Protein AF-0000000079913092 (afdb_homodimer)

InterPro domains:
  IPR001128 Cytochrome P450 [PF00067] (274-374)
  IPR002397 Cytochrome P450, B-class [PR00359] (93-104)
  IPR002397 Cytochrome P450, B-class [PR00359] (156-171)
  IPR002397 Cytochrome P450, B-class [PR00359] (192-214)
  IPR002397 Cytochrome P450, B-class [PR00359] (289-316)
  IPR002397 Cytochrome P450, B-class [PR00359] (317-332)
  IPR002397 Cytochrome P450, B-class [PR00359] (338-347)
  IPR002397 Cytochrome P450, B-class [PR00359] (347-358)
  IPR036396 Cytochrome P450 superfamily [G3DSA:1.10.630.10] (7-403)
  IPR036396 Cytochrome P450 superfamily [SSF48264] (24-395)

Sequence (806 aa):
MTATVATTSLFTNADHYHTPLGPDGTPHAFFEALRDEAESTPIGWSEAYGGHWVVAGYKEAQAVIQNTKAFSNKGVTFPRYETGEFELMLAGQDDPIHKKYRKLVAKPFSPEATDLFTEQLRQTTNDLIDERIESGEGDAATWLADEIPARLTAILLGLPPEDGDTYRRWVWAITHVENPEEGAAIFGELVAHARALIAERRENPGNDIMSRVIMSKVDGESLSEDDLIGFFTILLLGGIDNTARFLSSVFWRLAWDIELRRRLIAHPEQIPGAVDELLRFYAPAMVGRLVTEEVTIGDVTMKPGQTAMLWFAVANRDRSAFDSPDNIVIEREPNRHLSLGHGIHRCLGAHLIRVEARVAIGEFLERIPEFSLDPNKECEWLMGQVAGMLHVPIVFPEGKRLAMTATVATTSLFTNADHYHTPLGPDGTPHAFFEALRDEAESTPIGWSEAYGGHWVVAGYKEAQAVIQNTKAFSNKGVTFPRYETGEFELMLAGQDDPIHKKYRKLVAKPFSPEATDLFTEQLRQTTNDLIDERIESGEGDAATWLADEIPARLTAILLGLPPEDGDTYRRWVWAITHVENPEEGAAIFGELVAHARALIAERRENPGNDIMSRVIMSKVDGESLSEDDLIGFFTILLLGGIDNTARFLSSVFWRLAWDIELRRRLIAHPEQIPGAVDELLRFYAPAMVGRLVTEEVTIGDVTMKPGQTAMLWFAVANRDRSAFDSPDNIVIEREPNRHLSLGHGIHRCLGAHLIRVEARVAIGEFLERIPEFSLDPNKECEWLMGQVAGMLHVPIVFPEGKRLA

Foldseek 3Di:
DPPPPPPDQLQQADDQQCQDADPQQHNLVVLVVNLVVCLVPQWDWYPPPNIFIERQAQVLLQVLQACCPFWFLLQFAPPDDPPPPDAQQLRRHGPPRNVQVCVQQQVCQDLVNLLVCLVVLLVQLQVLCQVCLQVQKDWCLVSPLQLSLLLVLCVLLVHHSVVSVLLVVLLCLVFVVPDVVVSVVSVVVLLVVQLVSLVVCVVPPDPHSLVSLQPDAGVNHHDDSVRSSSVSSNSSNQRGQQLSQLLSQVVLCCQAVLPVLVCCQVCVVLQLLLSLLSLLQCLFAKTKTAGCDWDDRDHDTDHGGHMYIYPQNNNSQNCVVDPNSNDRDSPDPPRPGCSQHDDSSGHSNVSNSSSSNSSNSNSCCNFFVHKHFDPVDDWHWGGGSGTHTNTGMMGGDRGHRPD/DPPPPVPDQLQQADDQQCQDADPQQHNLVVLVVNLVVCLVPQWDWYPPPNIFIEGQAQVLLQVLQACCPFWFLLQFAPPDDPPPPDAQQLRRHGPPRNVLVCVQQQVCQDLVNLVVCLVVLLVQLQVLCQVCLQVQKDWCLVSPLQLSLLLVLCVLLVHHSVVSVLLVVLLCLVFPVPDVVVSVVSVVVLLVVQLVSLVVCVVPPDPHSLVSLQPDAGVNHHDDSVRSSSVSSNSSNQRGQQLSQLLSQVVLCCQAVLPVLVCCQVCVVLQLLLSLLSCLQCLFAKTKTAGCDWDDRDHDTDHGGHIYIYPQNNNSQNCVVDPNSNDRDSPDPPRPGCSQHDDSSRHSNVSNSSSSNSSNSNSCCNFFVHKHFDPVDDWHWGGGSGTHTNTGMMGGDRGHRPD

Solvent-accessible surface area (backbone atoms only — not comparable to full-atom values): 42076 Å² total; per-residue (Å²): 131,82,74,70,74,73,78,76,62,68,38,43,67,48,31,64,63,68,53,61,59,40,98,87,47,38,44,59,62,49,37,53,53,46,32,60,50,18,74,81,44,31,62,34,56,15,57,49,92,85,42,31,35,41,28,30,21,43,69,58,36,50,52,50,56,63,37,55,81,38,32,30,24,69,23,27,56,73,80,68,66,88,62,70,88,72,62,51,50,62,65,23,38,46,80,67,63,22,55,56,54,47,65,70,60,43,65,69,38,32,65,73,50,37,58,67,44,49,64,60,49,44,51,52,46,50,55,49,46,46,73,32,34,65,72,20,46,50,36,46,12,64,63,40,21,44,41,54,29,28,24,50,44,22,45,44,57,63,42,70,43,86,50,30,67,58,54,51,51,43,38,44,35,70,73,55,66,80,44,67,69,60,26,51,53,44,48,50,51,50,51,52,51,41,51,52,50,51,54,46,27,72,74,51,60,61,90,26,54,51,30,50,54,66,72,35,61,58,96,83,34,65,68,50,71,68,50,51,44,32,49,55,50,40,48,50,51,62,38,23,56,47,46,13,17,44,43,13,39,49,52,46,47,46,27,38,33,59,65,62,42,49,50,40,63,76,36,58,86,46,35,64,43,32,50,54,35,50,38,22,56,60,19,26,50,38,43,25,21,24,25,65,38,74,46,70,58,92,93,44,75,45,46,57,79,39,36,41,32,35,38,32,42,22,18,40,37,26,67,94,81,30,84,65,33,93,52,86,50,46,78,57,76,85,70,87,48,51,56,49,45,51,70,92,68,34,45,68,54,51,50,42,52,49,52,52,48,40,44,47,52,50,55,45,39,71,74,49,72,57,50,30,61,31,88,90,54,75,65,38,57,40,57,28,52,56,24,30,29,62,33,32,40,30,36,33,72,62,48,78,63,92,124,132,81,75,70,75,76,79,76,61,66,37,45,66,48,32,63,62,65,53,62,58,40,97,85,48,39,45,59,61,51,36,53,53,47,31,60,51,19,73,82,42,30,62,33,56,14,56,49,91,86,41,32,34,40,29,30,21,44,70,58,36,50,50,50,57,63,37,56,80,38,32,30,24,70,22,27,55,74,80,68,65,86,63,69,88,70,63,51,49,61,65,23,37,48,80,67,62,21,55,54,54,47,65,70,60,43,66,71,39,32,65,74,51,35,57,68,44,50,64,60,49,44,50,53,46,50,54,49,46,46,72,32,34,65,74,20,48,49,36,46,11,64,63,42,20,45,42,54,29,28,22,50,42,21,47,45,56,64,43,70,42,86,48,30,68,59,55,50,51,43,38,43,33,70,74,56,65,82,44,67,68,60,23,51,54,43,46,50,52,49,51,51,50,41,51,52,50,50,54,47,27,72,76,54,61,63,91,24,54,49,30,52,53,66,72,36,64,57,97,84,35,64,68,49,72,67,51,49,44,31,47,56,48,41,46,50,51,63,37,23,55,48,46,12,17,44,44,11,40,49,52,46,47,47,27,38,33,59,65,62,40,50,48,40,63,77,34,59,86,47,35,64,44,32,50,54,35,49,39,22,58,60,18,28,52,38,42,24,21,24,24,65,36,75,46,71,57,92,93,45,74,46,46,56,78,39,37,43,34,36,37,32,42,21,18,39,36,25,67,92,80,28,83,65,33,93,52,86,49,46,79,58,74,84,71,87,47,52,53,49,44,50,71,91,67,34,43,70,55,51,47,40,52,49,50,53,48,39,44,46,52,51,54,45,39,71,74,49,70,58,49,30,62,30,88,88,54,73,65,38,58,40,57,29,52,56,24,31,30,61,35,31,39,30,35,33,72,61,47,77,60,91,120

Organism: NCBI:txid1990687

Nearest PDB structures (foldseek):
  4lht-assembly1_A  TM=9.875E-01  e=4.360E-58  Citrobacter braakii
  1t2b-assembly2_B  TM=9.884E-01  e=9.922E-58  Citrobacter braakii
  4fb2-assembly3_C  TM=9.715E-01  e=4.895E-57  Citrobacter braakii
  4fb2-assembly2_B  TM=9.685E-01  e=1.114E-56  Citrobacter braakii
  3be0-assembly1_A  TM=9.845E-01  e=1.932E-55  Citrobacter braakii

Structure (mmCIF, N/CA/C/O backbone):
data_AF-0000000079913092-model_v1
#
loop_
_entity.id
_entity.type
_entity.pdbx_description
1 polymer 'Cytochrome P450'
#
loop_
_atom_site.group_PDB
_atom_site.id
_atom_site.type_symbol
_atom_site.label_atom_id
_atom_site.label_alt_id
_atom_site.label_comp_id
_atom_site.label_asym_id
_atom_site.label_entity_id
_atom_site.label_seq_id
_atom_site.pdbx_PDB_ins_code
_atom_site.Cartn_x
_atom_site.Cartn_y
_atom_site.Cartn_z
_atom_site.occupancy
_atom_site.B_iso_or_equiv
_atom_site.auth_seq_id
_atom_site.auth_comp_id
_atom_site.auth_asym_id
_atom_site.auth_atom_id
_atom_site.pdbx_PDB_model_num
ATOM 1 N N . MET A 1 1 ? -44.438 -5.762 -2.363 1 29.39 1 MET A N 1
ATOM 2 C CA . MET A 1 1 ? -43.969 -4.383 -2.279 1 29.39 1 MET A CA 1
ATOM 3 C C . MET A 1 1 ? -42.656 -4.293 -1.486 1 29.39 1 MET A C 1
ATOM 5 O O . MET A 1 1 ? -42.656 -4.508 -0.273 1 29.39 1 MET A O 1
ATOM 9 N N . THR A 1 2 ? -41.531 -4.867 -1.942 1 32.5 2 THR A N 1
ATOM 10 C CA . THR A 1 2 ? -40.25 -5.086 -1.233 1 32.5 2 THR A CA 1
ATOM 11 C C . THR A 1 2 ? -39.688 -3.766 -0.708 1 32.5 2 THR A C 1
ATOM 13 O O . THR A 1 2 ? -39.531 -2.809 -1.467 1 32.5 2 THR A O 1
ATOM 16 N N . ALA A 1 3 ? -40.062 -3.393 0.501 1 33.31 3 ALA A N 1
ATOM 17 C CA . ALA A 1 3 ? -39.688 -2.162 1.2 1 33.31 3 ALA A CA 1
ATOM 18 C C . ALA A 1 3 ? -38.25 -1.775 0.916 1 33.31 3 ALA A C 1
ATOM 20 O O . ALA A 1 3 ? -37.312 -2.521 1.247 1 33.31 3 ALA A O 1
ATOM 21 N N . THR A 1 4 ? -37.938 -1.182 -0.149 1 38.78 4 THR A N 1
ATOM 22 C CA . THR A 1 4 ? -36.594 -0.673 -0.4 1 38.78 4 THR A CA 1
ATOM 23 C C . THR A 1 4 ? -36.062 0.078 0.818 1 38.78 4 THR A C 1
ATOM 25 O O . THR A 1 4 ? -36.594 1.113 1.201 1 38.78 4 THR A O 1
ATOM 28 N N . VAL A 1 5 ? -35.781 -0.587 1.896 1 38.44 5 VAL A N 1
ATOM 29 C CA . VAL A 1 5 ? -35.094 0.125 2.979 1 38.44 5 VAL A CA 1
ATOM 30 C C . VAL A 1 5 ? -34.219 1.22 2.4 1 38.44 5 VAL A C 1
ATOM 32 O O . VAL A 1 5 ? -33.25 0.932 1.68 1 38.44 5 VAL A O 1
ATOM 35 N N . ALA A 1 6 ? -34.656 2.283 2.07 1 44.94 6 ALA A N 1
ATOM 36 C CA . ALA A 1 6 ? -34 3.496 1.589 1 44.94 6 ALA A CA 1
ATOM 37 C C . ALA A 1 6 ? -32.719 3.775 2.371 1 44.94 6 ALA A C 1
ATOM 39 O O . ALA A 1 6 ? -32.781 4.051 3.572 1 44.94 6 ALA A O 1
ATOM 40 N N . THR A 1 7 ? -31.531 3.078 2.203 1 62.34 7 THR A N 1
ATOM 41 C CA . THR A 1 7 ? -30.266 3.258 2.904 1 62.34 7 THR A CA 1
ATOM 42 C C . THR A 1 7 ? -29.953 4.742 3.098 1 62.34 7 THR A C 1
ATOM 44 O O . THR A 1 7 ? -29.984 5.516 2.141 1 62.34 7 THR A O 1
ATOM 47 N N . THR A 1 8 ? -30.062 5.355 4.309 1 80.25 8 THR A N 1
ATOM 48 C CA . THR A 1 8 ? -29.781 6.719 4.75 1 80.25 8 THR A CA 1
ATOM 49 C C . THR A 1 8 ? -28.406 7.176 4.273 1 80.25 8 THR A C 1
ATOM 51 O O . THR A 1 8 ? -27.438 6.418 4.352 1 80.25 8 THR A O 1
ATOM 54 N N . SER A 1 9 ? -28.406 8.312 3.486 1 93.5 9 SER A N 1
ATOM 55 C CA . SER A 1 9 ? -27.188 8.93 2.977 1 93.5 9 SER A CA 1
ATOM 56 C C . SER A 1 9 ? -26.141 9.086 4.074 1 93.5 9 SER A C 1
ATOM 58 O O . SER A 1 9 ? -26.484 9.406 5.219 1 93.5 9 SER A O 1
ATOM 60 N N . LEU A 1 10 ? -24.922 8.727 3.85 1 96.19 10 LEU A N 1
ATOM 61 C CA . LEU A 1 10 ? -23.812 8.914 4.785 1 96.19 10 LEU A CA 1
ATOM 62 C C . LEU A 1 10 ? -23.656 10.383 5.152 1 96.19 10 LEU A C 1
ATOM 64 O O . LEU A 1 10 ? -23.094 10.711 6.203 1 96.19 10 LEU A O 1
ATOM 68 N N . PHE A 1 11 ? -24.188 11.289 4.305 1 97.56 11 PHE A N 1
ATOM 69 C CA . PHE A 1 11 ? -24.078 12.727 4.555 1 97.56 11 PHE A CA 1
ATOM 70 C C . PHE A 1 11 ? -24.906 13.125 5.77 1 97.56 11 PHE A C 1
ATOM 72 O O . PHE A 1 11 ? -24.5 14 6.539 1 97.56 11 PHE A O 1
ATOM 79 N N . THR A 1 12 ? -25.984 12.508 5.93 1 96.5 12 THR A N 1
ATOM 80 C CA . THR A 1 12 ? -26.938 12.914 6.949 1 96.5 12 THR A CA 1
ATOM 81 C C . THR A 1 12 ? -26.281 12.922 8.328 1 96.5 12 THR A C 1
ATOM 83 O O . THR A 1 12 ? -26.578 13.789 9.156 1 96.5 12 THR A O 1
ATOM 86 N N . ASN A 1 13 ? -25.391 12.008 8.5 1 92.88 13 ASN A N 1
ATOM 87 C CA . ASN A 1 13 ? -24.766 11.914 9.82 1 92.88 13 ASN A CA 1
ATOM 88 C C . ASN A 1 13 ? -23.266 12.203 9.758 1 92.88 13 ASN A C 1
ATOM 90 O O . ASN A 1 13 ? -22.531 11.859 10.68 1 92.88 13 ASN A O 1
ATOM 94 N N . ALA A 1 14 ? -22.875 12.805 8.695 1 97 14 ALA A N 1
ATOM 95 C CA . ALA A 1 14 ? -21.453 13.133 8.578 1 97 14 ALA A CA 1
ATOM 96 C C . ALA A 1 14 ? -21.047 14.164 9.633 1 97 14 ALA A C 1
ATOM 98 O O . ALA A 1 14 ? -21.609 15.258 9.688 1 97 14 ALA A O 1
ATOM 99 N N . ASP A 1 15 ? -20.172 13.82 10.539 1 96.38 15 ASP A N 1
ATOM 100 C CA . ASP A 1 15 ? -19.656 14.602 11.664 1 96.38 15 ASP A CA 1
ATOM 101 C C . ASP A 1 15 ? -18.141 14.547 11.734 1 96.38 15 ASP A C 1
ATOM 103 O O . ASP A 1 15 ? -17.562 13.5 12.055 1 96.38 15 ASP A O 1
ATOM 107 N N . HIS A 1 16 ? -17.453 15.648 11.484 1 94.44 16 HIS A N 1
ATOM 108 C CA . HIS A 1 16 ? -16 15.648 11.398 1 94.44 16 HIS A CA 1
ATOM 109 C C . HIS A 1 16 ? -15.375 15.43 12.766 1 94.44 16 HIS A C 1
ATOM 111 O O . HIS A 1 16 ? -14.203 15.055 12.867 1 94.44 16 HIS A O 1
ATOM 117 N N . TYR A 1 17 ? -16.047 15.609 13.867 1 92.75 17 TYR A N 1
ATOM 118 C CA . TYR A 1 17 ? -15.523 15.336 15.195 1 92.75 17 TYR A CA 1
ATOM 119 C C . TYR A 1 17 ? -15.75 13.875 15.586 1 92.75 17 TYR A C 1
ATOM 121 O O . TYR A 1 17 ? -15.039 13.336 16.438 1 92.75 17 TYR A O 1
ATOM 129 N N . HIS A 1 18 ? -16.766 13.297 14.992 1 94.38 18 HIS A N 1
ATOM 130 C CA . HIS A 1 18 ? -17.125 11.93 15.359 1 94.38 18 HIS A CA 1
ATOM 131 C C . HIS A 1 18 ? -17.312 11.062 14.125 1 94.38 18 HIS A C 1
ATOM 133 O O . HIS A 1 18 ? -18.328 10.359 14 1 94.38 18 HIS A O 1
ATOM 139 N N . THR A 1 19 ? -16.391 11.211 13.195 1 96.19 19 THR A N 1
ATOM 140 C CA . THR A 1 19 ? -16.406 10.32 12.039 1 96.19 19 THR A CA 1
ATOM 141 C C . THR A 1 19 ? -16.219 8.867 12.469 1 96.19 19 THR A C 1
ATOM 143 O O . THR A 1 19 ? -15.32 8.562 13.266 1 96.19 19 THR A O 1
ATOM 146 N N . PRO A 1 20 ? -17.031 7.977 12.008 1 95.69 20 PRO A N 1
ATOM 147 C CA . PRO A 1 20 ? -16.875 6.57 12.391 1 95.69 20 PRO A CA 1
ATOM 148 C C . PRO A 1 20 ? -15.508 6.008 12.016 1 95.69 20 PRO A C 1
ATOM 150 O O . PRO A 1 20 ? -15.031 6.234 10.906 1 95.69 20 PRO A O 1
ATOM 153 N N . LEU A 1 21 ? -14.906 5.383 12.961 1 95.38 21 LEU A N 1
ATOM 154 C CA . LEU A 1 21 ? -13.664 4.672 12.703 1 95.38 21 LEU A CA 1
ATOM 155 C C . LEU A 1 21 ? -13.93 3.219 12.336 1 95.38 21 LEU A C 1
ATOM 157 O O . LEU A 1 21 ? -14.828 2.586 12.898 1 95.38 21 LEU A O 1
ATOM 161 N N . GLY A 1 22 ? -13.172 2.74 11.391 1 91.75 22 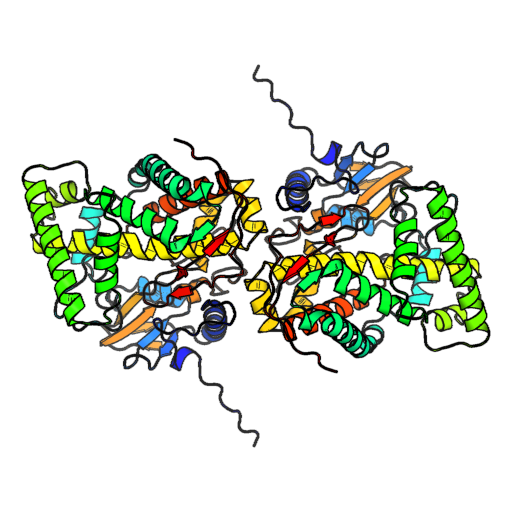GLY A N 1
ATOM 162 C CA . GLY A 1 22 ? -13.297 1.347 10.992 1 91.75 22 GLY A CA 1
ATOM 163 C C . GLY A 1 22 ? -12.555 0.396 11.914 1 91.75 22 GLY A C 1
ATOM 164 O O . GLY A 1 22 ? -11.984 0.819 12.922 1 91.75 22 GLY A O 1
ATOM 165 N N . PRO A 1 23 ? -12.586 -0.893 11.562 1 85.06 23 PRO A N 1
ATOM 166 C CA . PRO A 1 23 ? -11.906 -1.898 12.383 1 85.06 23 PRO A CA 1
ATOM 167 C C . PRO A 1 23 ? -10.398 -1.68 12.453 1 85.06 23 PRO A C 1
ATOM 169 O O . PRO A 1 23 ? -9.742 -2.16 13.383 1 85.06 23 PRO A O 1
ATOM 172 N N . ASP A 1 24 ? -9.891 -0.95 11.484 1 86.88 24 ASP A N 1
ATOM 173 C CA . ASP A 1 24 ? -8.461 -0.67 11.469 1 86.88 24 ASP A CA 1
ATOM 174 C C . ASP A 1 24 ? -8.125 0.53 12.359 1 86.88 24 ASP A C 1
ATOM 176 O O . ASP A 1 24 ? -6.973 0.955 12.43 1 86.88 24 ASP A O 1
ATOM 180 N N . GLY A 1 25 ? -9.18 1.109 12.938 1 92.19 25 GLY A N 1
ATOM 181 C CA . GLY A 1 25 ? -8.984 2.219 13.859 1 92.19 25 GLY A CA 1
ATOM 182 C C . GLY A 1 25 ? -8.875 3.561 13.156 1 92.19 25 GLY A C 1
ATOM 183 O O . GLY A 1 25 ? -8.555 4.57 13.789 1 92.19 25 GLY A O 1
ATOM 184 N N . THR A 1 26 ? -9.133 3.607 11.867 1 95.81 26 THR A N 1
ATOM 185 C CA . THR A 1 26 ? -9.039 4.848 11.109 1 95.81 26 THR A CA 1
ATOM 186 C C . THR A 1 26 ? -10.383 5.195 10.469 1 95.81 26 THR A C 1
ATOM 188 O O . THR A 1 26 ? -11.297 4.367 10.438 1 95.81 26 THR A O 1
ATOM 191 N N . PRO A 1 27 ? -10.555 6.383 10.008 1 96.69 27 PRO A N 1
ATOM 192 C CA . PRO A 1 27 ? -11.805 6.793 9.375 1 96.69 27 PRO A CA 1
ATOM 193 C C . PRO A 1 27 ? -11.852 6.473 7.883 1 96.69 27 PRO A C 1
ATOM 195 O O . PRO A 1 27 ? -12.797 6.859 7.191 1 96.69 27 PRO A O 1
ATOM 198 N N . HIS A 1 28 ? -10.898 5.809 7.359 1 95.69 28 HIS A N 1
ATOM 199 C CA . HIS A 1 28 ? -10.68 5.719 5.918 1 95.69 28 HIS A CA 1
ATOM 200 C C . HIS A 1 28 ? -11.82 4.965 5.238 1 95.69 28 HIS A C 1
ATOM 202 O O . HIS A 1 28 ? -12.211 5.297 4.117 1 95.69 28 HIS A O 1
ATOM 208 N N . ALA A 1 29 ? -12.375 3.934 5.926 1 94.75 29 ALA A N 1
ATOM 209 C CA . ALA A 1 29 ? -13.523 3.236 5.355 1 94.75 29 ALA A CA 1
ATOM 210 C C . ALA A 1 29 ? -14.688 4.195 5.137 1 94.75 29 ALA A C 1
ATOM 212 O O . ALA A 1 29 ? -15.375 4.125 4.109 1 94.75 29 ALA A O 1
ATOM 213 N N . PHE A 1 30 ? -14.969 5.012 6.102 1 96.56 30 PHE A N 1
ATOM 214 C CA . PHE A 1 30 ? -16.031 6.004 5.988 1 96.56 30 PHE A CA 1
ATOM 215 C C . PHE A 1 30 ? -15.734 6.988 4.863 1 96.56 30 PHE A C 1
ATOM 217 O O . PHE A 1 30 ? -16.609 7.32 4.07 1 96.56 30 PHE A O 1
ATOM 224 N N . PHE A 1 31 ? -14.477 7.484 4.781 1 97.31 31 PHE A N 1
ATOM 225 C CA . PHE A 1 31 ? -14.086 8.43 3.74 1 97.31 31 PHE A CA 1
ATOM 226 C C . PHE A 1 31 ? -14.289 7.82 2.357 1 97.31 31 PHE A C 1
ATOM 228 O O . PHE A 1 31 ? -14.773 8.484 1.443 1 97.31 31 PHE A O 1
ATOM 235 N N . GLU A 1 32 ? -13.867 6.598 2.197 1 95.62 32 GLU A N 1
ATOM 236 C CA . GLU A 1 32 ? -14.031 5.906 0.92 1 95.62 32 GLU A CA 1
ATOM 237 C C . GLU A 1 32 ? -15.508 5.773 0.55 1 95.62 32 GLU A C 1
ATOM 239 O O . GLU A 1 32 ? -15.891 6.035 -0.591 1 95.62 32 GLU A O 1
ATOM 244 N N . ALA A 1 33 ? -16.328 5.375 1.503 1 95.5 33 ALA A N 1
ATOM 245 C CA . ALA A 1 33 ? -17.766 5.223 1.263 1 95.5 33 ALA A CA 1
ATOM 246 C C . ALA A 1 33 ? -18.406 6.566 0.923 1 95.5 33 ALA A C 1
ATOM 248 O O . ALA A 1 33 ? -19.25 6.645 0.031 1 95.5 33 ALA A O 1
ATOM 249 N N . LEU A 1 34 ? -18.047 7.551 1.692 1 97.5 34 LEU A N 1
ATOM 250 C CA . LEU A 1 34 ? -18.578 8.883 1.435 1 97.5 34 LEU A CA 1
ATOM 251 C C . LEU A 1 34 ? -18.156 9.383 0.058 1 97.5 34 LEU A C 1
ATOM 253 O O . LEU A 1 34 ? -18.953 10.023 -0.644 1 97.5 34 LEU A O 1
ATOM 257 N N . ARG A 1 35 ? -16.906 9.172 -0.333 1 97.31 35 ARG A N 1
ATOM 258 C CA . ARG A 1 35 ? -16.422 9.508 -1.67 1 97.31 35 ARG A CA 1
ATOM 259 C C . ARG A 1 35 ? -17.266 8.82 -2.74 1 97.31 35 ARG A C 1
ATOM 261 O O . ARG A 1 35 ? -17.625 9.43 -3.75 1 97.31 35 ARG A O 1
ATOM 268 N N . ASP A 1 36 ? -17.609 7.555 -2.525 1 96.12 36 ASP A N 1
ATOM 269 C CA . ASP A 1 36 ? -18.453 6.844 -3.475 1 96.12 36 ASP A CA 1
ATOM 270 C C . ASP A 1 36 ? -19.812 7.543 -3.637 1 96.12 36 ASP A C 1
ATOM 272 O O . ASP A 1 36 ? -20.281 7.727 -4.758 1 96.12 36 ASP A O 1
ATOM 276 N N . GLU A 1 37 ? -20.375 7.941 -2.533 1 97.06 37 GLU A N 1
ATOM 277 C CA . GLU A 1 37 ? -21.641 8.656 -2.59 1 97.06 37 GLU A CA 1
ATOM 278 C C . GLU A 1 37 ? -21.484 10.023 -3.24 1 97.06 37 GLU A C 1
ATOM 280 O O . GLU A 1 37 ? -22.359 10.484 -3.971 1 97.06 37 GLU A O 1
ATOM 285 N N . ALA A 1 38 ? -20.391 10.641 -3.016 1 97.62 38 ALA A N 1
ATOM 286 C CA . ALA A 1 38 ? -20.109 11.992 -3.494 1 97.62 38 ALA A CA 1
ATOM 287 C C . ALA A 1 38 ? -19.969 12.016 -5.012 1 97.62 38 ALA A C 1
ATOM 289 O O . ALA A 1 38 ? -20.047 13.086 -5.629 1 97.62 38 ALA A O 1
ATOM 290 N N . GLU A 1 39 ? -19.734 10.891 -5.617 1 95.81 39 GLU A N 1
ATOM 291 C CA . GLU A 1 39 ? -19.641 10.828 -7.07 1 95.81 39 GLU A CA 1
ATOM 292 C C . GLU A 1 39 ? -20.953 11.258 -7.727 1 95.81 39 GLU A C 1
ATOM 294 O O . GLU A 1 39 ? -20.953 11.883 -8.789 1 95.81 39 GLU A O 1
ATOM 299 N N . SER A 1 40 ? -22.047 10.898 -7.051 1 96.12 40 SER A N 1
ATOM 300 C CA . SER A 1 40 ? -23.344 11.32 -7.551 1 96.12 40 SER A CA 1
ATOM 301 C C . SER A 1 40 ? -23.844 12.562 -6.82 1 96.12 40 SER A C 1
ATOM 303 O O . SER A 1 40 ? -24.578 13.367 -7.391 1 96.12 40 SER A O 1
ATOM 305 N N . THR A 1 41 ? -23.469 12.719 -5.562 1 97 41 THR A N 1
ATOM 306 C CA . THR A 1 41 ? -23.859 13.836 -4.707 1 97 41 THR A CA 1
ATOM 307 C C . THR A 1 41 ? -22.641 14.492 -4.074 1 97 41 THR A C 1
ATOM 309 O O . THR A 1 41 ? -22.328 14.242 -2.908 1 97 41 THR A O 1
ATOM 312 N N . PRO A 1 42 ? -22.031 15.352 -4.785 1 98.25 42 PRO A N 1
ATOM 313 C CA . PRO A 1 42 ? -20.75 15.898 -4.328 1 98.25 42 PRO A CA 1
ATOM 314 C C . PRO A 1 42 ? -20.891 16.781 -3.086 1 98.25 42 PRO A C 1
ATOM 316 O O . PRO A 1 42 ? -19.906 17.031 -2.387 1 98.25 42 PRO A O 1
ATOM 319 N N . ILE A 1 43 ? -22.109 17.312 -2.863 1 98.69 43 ILE A N 1
ATOM 320 C CA . ILE A 1 43 ? -22.438 18.094 -1.677 1 98.69 43 ILE A CA 1
ATOM 321 C C . ILE A 1 43 ? -23.688 17.531 -1.009 1 98.69 43 ILE A C 1
ATOM 323 O O . ILE A 1 43 ? -24.703 17.312 -1.665 1 98.69 43 ILE A O 1
ATOM 327 N N . GLY A 1 44 ? -23.531 17.25 0.275 1 98.44 44 GLY A N 1
ATOM 328 C CA . GLY A 1 44 ? -24.672 16.75 1.03 1 98.44 44 GLY A CA 1
ATOM 329 C C . GLY A 1 44 ? -24.891 17.5 2.328 1 98.44 44 GLY A C 1
ATOM 330 O O . GLY A 1 44 ? -24.047 18.297 2.746 1 98.44 44 GLY A O 1
ATOM 331 N N . TRP A 1 45 ? -26.078 17.312 2.906 1 98.12 45 TRP A N 1
ATOM 332 C CA . TRP A 1 45 ? -26.453 18 4.145 1 98.12 45 TRP A CA 1
ATOM 333 C C . TRP A 1 45 ? -26.266 17.078 5.344 1 98.12 45 TRP A C 1
ATOM 335 O O . TRP A 1 45 ? -26.703 15.922 5.324 1 98.12 45 TRP A O 1
ATOM 345 N N . SER A 1 46 ? -25.578 17.562 6.297 1 98 46 SER A N 1
ATOM 346 C CA . SER A 1 46 ? -25.469 16.859 7.578 1 98 46 SER A CA 1
ATOM 347 C C . SER A 1 46 ? -26.375 17.516 8.625 1 98 46 SER A C 1
ATOM 349 O O . SER A 1 46 ? -26.469 18.75 8.695 1 98 46 SER A O 1
ATOM 351 N N . GLU A 1 47 ? -26.906 16.703 9.461 1 96.94 47 GLU A N 1
ATOM 352 C CA . GLU A 1 47 ? -27.766 17.203 10.539 1 96.94 47 GLU A CA 1
ATOM 353 C C . GLU A 1 47 ? -26.953 17.516 11.797 1 96.94 47 GLU A C 1
ATOM 355 O O . GLU A 1 47 ? -27.453 18.125 12.734 1 96.94 47 GLU A O 1
ATOM 360 N N . ALA A 1 48 ? -25.734 17.125 11.758 1 95.06 48 ALA A N 1
ATOM 361 C CA . ALA A 1 48 ? -24.891 17.359 12.93 1 95.06 48 ALA A CA 1
ATOM 362 C C . ALA A 1 48 ? -24.766 18.844 13.227 1 95.06 48 ALA A C 1
ATOM 364 O O . ALA A 1 48 ? -24.688 19.672 12.312 1 95.06 48 ALA A O 1
ATOM 365 N N . TYR A 1 49 ? -24.797 19.234 14.531 1 93.19 49 TYR A N 1
ATOM 366 C CA . TYR A 1 49 ? -24.547 20.562 15.055 1 93.19 49 TYR A CA 1
ATOM 367 C C . TYR A 1 49 ? -25.531 21.578 14.484 1 93.19 49 TYR A C 1
ATOM 369 O O . TYR A 1 49 ? -25.156 22.703 14.133 1 93.19 49 TYR A O 1
ATOM 377 N N . GLY A 1 50 ? -26.734 21.188 14.266 1 93.56 50 GLY A N 1
ATOM 378 C CA . GLY A 1 50 ? -27.797 22.062 13.805 1 93.56 50 GLY A CA 1
ATOM 379 C C . GLY A 1 50 ? -27.891 22.141 12.297 1 93.56 50 GLY A C 1
ATOM 380 O O . GLY A 1 50 ? -28.75 22.844 11.758 1 93.56 50 GLY A O 1
ATOM 381 N N . GLY A 1 51 ? -26.953 21.453 11.633 1 96.5 51 GLY A N 1
ATOM 382 C CA . GLY A 1 51 ? -27.031 21.359 10.188 1 96.5 51 GLY A CA 1
ATOM 383 C C . GLY A 1 51 ? -25.906 22.109 9.477 1 96.5 51 GLY A C 1
ATOM 384 O O . GLY A 1 51 ? -25.562 23.219 9.867 1 96.5 51 GLY A O 1
ATOM 385 N N . HIS A 1 52 ? -25.344 21.531 8.469 1 97.44 52 HIS A N 1
ATOM 386 C CA . HIS A 1 52 ? -24.328 22.156 7.625 1 97.44 52 HIS A CA 1
ATOM 387 C C . HIS A 1 52 ? -24.125 21.359 6.34 1 97.44 52 HIS A C 1
ATOM 389 O O . HIS A 1 52 ? -24.547 20.203 6.246 1 97.44 52 HIS A O 1
ATOM 395 N N . TRP A 1 53 ? -23.562 21.969 5.375 1 98.56 53 TRP A N 1
ATOM 396 C CA . TRP A 1 53 ? -23.234 21.297 4.121 1 98.56 53 TRP A CA 1
ATOM 397 C C . TRP A 1 53 ? -21.891 20.594 4.23 1 98.56 53 TRP A C 1
ATOM 399 O O . TRP A 1 53 ? -20.922 21.141 4.766 1 98.56 53 TRP A O 1
ATOM 409 N N . VAL A 1 54 ? -21.844 19.391 3.795 1 98.62 54 VAL A N 1
ATOM 410 C CA . VAL A 1 54 ? -20.609 18.625 3.627 1 98.62 54 VAL A CA 1
ATOM 411 C C . VAL A 1 54 ? -20.188 18.656 2.162 1 98.62 54 VAL A C 1
ATOM 413 O O . VAL A 1 54 ? -20.859 18.094 1.3 1 98.62 54 VAL A O 1
ATOM 416 N N . VAL A 1 55 ? -19.109 19.344 1.881 1 98.75 55 VAL A N 1
ATOM 417 C CA . VAL A 1 55 ? -18.578 19.422 0.527 1 98.75 55 VAL A CA 1
ATOM 418 C C . VAL A 1 55 ? -17.516 18.328 0.331 1 98.75 55 VAL A C 1
ATOM 420 O O . VAL A 1 55 ? -16.391 18.469 0.809 1 98.75 55 VAL A O 1
ATOM 423 N N . ALA A 1 56 ? -17.844 17.359 -0.448 1 98.5 56 ALA A N 1
ATOM 424 C CA . ALA A 1 56 ? -17.016 16.156 -0.567 1 98.5 56 ALA A CA 1
ATOM 425 C C . ALA A 1 56 ? -16.391 16.062 -1.957 1 98.5 56 ALA A C 1
ATOM 427 O O . ALA A 1 56 ? -15.375 15.391 -2.146 1 98.5 56 ALA A O 1
ATOM 428 N N . GLY A 1 57 ? -17 16.734 -2.906 1 98.56 57 GLY A N 1
ATOM 429 C CA . GLY A 1 57 ? -16.469 16.719 -4.258 1 98.56 57 GLY A CA 1
ATOM 430 C C . GLY A 1 57 ? -15.266 17.641 -4.426 1 98.56 57 GLY A C 1
ATOM 431 O O . GLY A 1 57 ? -15.211 18.719 -3.836 1 98.56 57 GLY A O 1
ATOM 432 N N . TYR A 1 58 ? -14.312 17.219 -5.25 1 98.62 58 TYR A N 1
ATOM 433 C CA . TYR A 1 58 ? -13.086 17.969 -5.477 1 98.62 58 TYR A CA 1
ATOM 434 C C . TYR A 1 58 ? -13.383 19.312 -6.145 1 98.62 58 TYR A C 1
ATOM 436 O O . TYR A 1 58 ? -12.977 20.359 -5.648 1 98.62 58 TYR A O 1
ATOM 444 N N . LYS A 1 59 ? -14.102 19.328 -7.238 1 98.38 59 LYS A N 1
ATOM 445 C CA . LYS A 1 59 ? -14.414 20.547 -7.98 1 98.38 59 LYS A CA 1
ATOM 446 C C . LYS A 1 59 ? -15.273 21.484 -7.141 1 98.38 59 LYS A C 1
ATOM 448 O O . LYS A 1 59 ? -15.102 22.703 -7.199 1 98.38 59 LYS A O 1
ATOM 453 N N . GLU A 1 60 ? -16.172 20.906 -6.426 1 98.62 60 GLU A N 1
ATOM 454 C CA . GLU A 1 60 ? -17.047 21.703 -5.574 1 98.62 60 GLU A CA 1
ATOM 455 C C . GLU A 1 60 ? -16.281 22.344 -4.422 1 98.62 60 GLU A C 1
ATOM 457 O O . GLU A 1 60 ? -16.516 23.5 -4.066 1 98.62 60 GLU A O 1
ATOM 462 N N . ALA A 1 61 ? -15.391 21.562 -3.832 1 98.56 61 ALA A N 1
ATOM 463 C CA . ALA A 1 61 ? -14.539 22.125 -2.791 1 98.56 61 ALA A CA 1
ATOM 464 C C . ALA A 1 61 ? -13.711 23.297 -3.332 1 98.56 61 ALA A C 1
ATOM 466 O O . ALA A 1 61 ? -13.602 24.344 -2.688 1 98.56 61 ALA A O 1
ATOM 467 N N . GLN A 1 62 ? -13.172 23.141 -4.492 1 98.06 62 GLN A N 1
ATOM 468 C CA . GLN A 1 62 ? -12.398 24.203 -5.117 1 98.06 62 GLN A CA 1
ATOM 469 C C . GLN A 1 62 ? -13.266 25.438 -5.359 1 98.06 62 GLN A C 1
ATOM 471 O O . GLN A 1 62 ? -12.812 26.562 -5.145 1 98.06 62 GLN A O 1
ATOM 476 N N . ALA A 1 63 ? -14.438 25.188 -5.883 1 98.44 63 ALA A N 1
ATOM 477 C CA . ALA A 1 63 ? -15.359 26.281 -6.16 1 98.44 63 ALA A CA 1
ATOM 478 C C . ALA A 1 63 ? -15.664 27.078 -4.891 1 98.44 63 ALA A C 1
ATOM 480 O O . ALA A 1 63 ? -15.703 28.312 -4.918 1 98.44 63 ALA A O 1
ATOM 481 N N . VAL A 1 64 ? -15.891 26.344 -3.801 1 98.56 64 VAL A N 1
ATOM 482 C CA . VAL A 1 64 ? -16.172 26.984 -2.523 1 98.56 64 VAL A CA 1
ATOM 483 C C . VAL A 1 64 ? -14.961 27.812 -2.082 1 98.56 64 VAL A C 1
ATOM 485 O O . VAL A 1 64 ? -15.102 28.969 -1.683 1 98.56 64 VAL A O 1
ATOM 488 N N . ILE A 1 65 ? -13.789 27.25 -2.176 1 97.88 65 ILE A N 1
ATOM 489 C CA . ILE A 1 65 ? -12.555 27.875 -1.726 1 97.88 65 ILE A CA 1
ATOM 490 C C . ILE A 1 65 ? -12.305 29.156 -2.529 1 97.88 65 ILE A C 1
ATOM 492 O O . ILE A 1 65 ? -11.859 30.156 -1.98 1 97.88 65 ILE A O 1
ATOM 496 N N . GLN A 1 66 ? -12.641 29.141 -3.758 1 97.25 66 GLN A N 1
ATOM 497 C CA . GLN A 1 66 ? -12.305 30.219 -4.672 1 97.25 66 GLN A CA 1
ATOM 498 C C . GLN A 1 66 ? -13.32 31.359 -4.574 1 97.25 66 GLN A C 1
ATOM 500 O O . GLN A 1 66 ? -13.023 32.5 -4.934 1 97.25 66 GLN A O 1
ATOM 505 N N . ASN A 1 67 ? -14.508 31.078 -4.199 1 98.12 67 ASN A N 1
ATOM 506 C CA . ASN A 1 67 ? -15.562 32.094 -4.094 1 98.12 67 ASN A CA 1
ATOM 507 C C . ASN A 1 67 ? -15.57 32.75 -2.719 1 98.12 67 ASN A C 1
ATOM 509 O O . ASN A 1 67 ? -16.5 32.531 -1.929 1 98.12 67 ASN A O 1
ATOM 513 N N . THR A 1 68 ? -14.688 33.656 -2.502 1 97 68 THR A N 1
ATOM 514 C CA . THR A 1 68 ? -14.484 34.25 -1.184 1 97 68 THR A CA 1
ATOM 515 C C . THR A 1 68 ? -15.578 35.281 -0.877 1 97 68 THR A C 1
ATOM 517 O O . THR A 1 68 ? -15.742 35.688 0.271 1 97 68 THR A O 1
ATOM 520 N N . LYS A 1 69 ? -16.281 35.656 -1.876 1 96.94 69 LYS A N 1
ATOM 521 C CA . LYS A 1 69 ? -17.391 36.562 -1.66 1 96.94 69 LYS A CA 1
ATOM 522 C C . LYS A 1 69 ? -18.562 35.875 -0.971 1 96.94 69 LYS A C 1
ATOM 524 O O . LYS A 1 69 ? -19.109 36.375 0.008 1 96.94 69 LYS A O 1
ATOM 529 N N . ALA A 1 70 ? -18.906 34.719 -1.418 1 98.44 70 ALA A N 1
ATOM 530 C CA . ALA A 1 70 ? -20.062 34 -0.89 1 98.44 70 ALA A CA 1
ATOM 531 C C . ALA A 1 70 ? -19.672 33.125 0.301 1 98.44 70 ALA A C 1
ATOM 533 O O . ALA A 1 70 ? -20.531 32.781 1.118 1 98.44 70 ALA A O 1
ATOM 534 N N . PHE A 1 71 ? -18.438 32.75 0.368 1 98.5 71 PHE A N 1
ATOM 535 C CA . PHE A 1 71 ? -17.984 31.844 1.404 1 98.5 71 PHE A CA 1
ATOM 536 C C . PHE A 1 71 ? -16.906 32.5 2.264 1 98.5 71 PHE A C 1
ATOM 538 O O . PHE A 1 71 ? -15.734 32.562 1.872 1 98.5 71 PHE A O 1
ATOM 545 N N . SER A 1 72 ? -17.281 32.844 3.465 1 96.94 72 SER A N 1
ATOM 546 C CA . SER A 1 72 ? -16.406 33.594 4.383 1 96.94 72 SER A CA 1
ATOM 547 C C . SER A 1 72 ? -15.602 32.625 5.254 1 96.94 72 SER A C 1
ATOM 549 O O . SER A 1 72 ? -16.125 31.609 5.711 1 96.94 72 SER A O 1
ATOM 551 N N . ASN A 1 73 ? -14.406 32.969 5.574 1 95.38 73 ASN A N 1
ATOM 552 C CA . ASN A 1 73 ? -13.555 32.188 6.465 1 95.38 73 ASN A CA 1
ATOM 553 C C . ASN A 1 73 ? -13.914 32.406 7.93 1 95.38 73 ASN A C 1
ATOM 555 O O . ASN A 1 73 ? -13.383 31.734 8.812 1 95.38 73 ASN A O 1
ATOM 559 N N . LYS A 1 74 ? -14.828 33.25 8.211 1 91.25 74 LYS A N 1
ATOM 560 C CA . LYS A 1 74 ? -15.344 33.406 9.562 1 91.25 74 LYS A CA 1
ATOM 561 C C . LYS A 1 74 ? -15.898 32.062 10.078 1 91.25 74 LYS A C 1
ATOM 563 O O . LYS A 1 74 ? -15.992 31.859 11.289 1 91.25 74 LYS A O 1
ATOM 568 N N . GLY A 1 75 ? -16.203 31.234 9.125 1 89.56 75 GLY A N 1
ATOM 569 C CA . GLY A 1 75 ? -16.75 29.938 9.477 1 89.56 75 GLY A CA 1
ATOM 570 C C . GLY A 1 75 ? -15.719 28.828 9.469 1 89.56 75 GLY A C 1
ATOM 571 O O . GLY A 1 75 ? -16.062 27.656 9.336 1 89.56 75 GLY A O 1
ATOM 572 N N . VAL A 1 76 ? -14.43 29.156 9.594 1 91.44 76 VAL A N 1
ATOM 573 C CA . VAL A 1 76 ? -13.352 28.188 9.414 1 91.44 76 VAL A CA 1
ATOM 574 C C . VAL A 1 76 ? -13.445 27.109 10.477 1 91.44 76 VAL A C 1
ATOM 576 O O . VAL A 1 76 ? -13.148 25.938 10.203 1 91.44 76 VAL A O 1
ATOM 579 N N . THR A 1 77 ? -13.812 27.438 11.695 1 87.75 77 THR A N 1
ATOM 580 C CA . THR A 1 77 ? -14.062 26.469 12.75 1 87.75 77 THR A CA 1
ATOM 581 C C . THR A 1 77 ? -15.555 26.219 12.906 1 87.75 77 THR A C 1
ATOM 583 O O . THR A 1 77 ? -16.359 27.156 12.938 1 87.75 77 THR A O 1
ATOM 586 N N . PHE A 1 78 ? -15.852 25 12.914 1 87.25 78 PHE A N 1
ATOM 587 C CA . PHE A 1 78 ? -17.25 24.609 13.047 1 87.25 78 PHE A CA 1
ATOM 588 C C . PHE A 1 78 ? -17.406 23.406 13.969 1 87.25 78 PHE A C 1
ATOM 590 O O . PHE A 1 78 ? -16.656 22.438 13.844 1 87.25 78 PHE A O 1
ATOM 597 N N . PRO A 1 79 ? -18.359 23.312 14.953 1 86.56 79 PRO A N 1
ATOM 598 C CA . PRO A 1 79 ? -19.281 24.422 15.25 1 86.56 79 PRO A CA 1
ATOM 599 C C . PRO A 1 79 ? -18.578 25.625 15.852 1 86.56 79 PRO A C 1
ATOM 601 O O . PRO A 1 79 ? -17.531 25.484 16.484 1 86.56 79 PRO A O 1
ATOM 604 N N . ARG A 1 80 ? -19.094 26.719 15.461 1 70.38 80 ARG A N 1
ATOM 605 C CA . ARG A 1 80 ? -18.516 27.969 15.945 1 70.38 80 ARG A CA 1
ATOM 606 C C . ARG A 1 80 ? -18.688 28.109 17.453 1 70.38 80 ARG A C 1
ATOM 608 O O . ARG A 1 80 ? -19.734 27.766 18 1 70.38 80 ARG A O 1
ATOM 615 N N . TYR A 1 81 ? -17.484 28.078 18.062 1 57.97 81 TYR A N 1
ATOM 616 C CA . TYR A 1 81 ? -17.594 28.344 19.5 1 57.97 81 TYR A CA 1
ATOM 617 C C . TYR A 1 81 ? -18.125 29.75 19.766 1 57.97 81 TYR A C 1
ATOM 619 O O . TYR A 1 81 ? -17.922 30.656 18.953 1 57.97 81 TYR A O 1
ATOM 627 N N . GLU A 1 82 ? -19.078 29.781 20.578 1 50.28 82 GLU A N 1
ATOM 628 C CA . GLU A 1 82 ? -19.547 31.109 21 1 50.28 82 GLU A CA 1
ATOM 629 C C . GLU A 1 82 ? -18.391 31.938 21.578 1 50.28 82 GLU A C 1
ATOM 631 O O . GLU A 1 82 ? -18.266 32.062 22.797 1 50.28 82 GLU A O 1
ATOM 636 N N . THR A 1 83 ? -17.234 31.797 20.953 1 50.62 83 THR A N 1
ATOM 637 C CA . THR A 1 83 ? -16.125 32.5 21.547 1 50.62 83 THR A CA 1
ATOM 638 C C . THR A 1 83 ? -16.281 34.031 21.359 1 50.62 83 THR A C 1
ATOM 640 O O . THR A 1 83 ? -15.305 34.75 21.391 1 50.62 83 THR A O 1
ATOM 643 N N . GLY A 1 84 ? -17.531 34.375 21.234 1 50.47 84 GLY A N 1
ATOM 644 C CA . GLY A 1 84 ? -17.766 35.781 21.047 1 50.47 84 GLY A CA 1
ATOM 645 C C . GLY A 1 84 ? -17.234 36.312 19.719 1 50.47 84 GLY A C 1
ATOM 646 O O . GLY A 1 84 ? -17.375 35.656 18.688 1 50.47 84 GLY A O 1
ATOM 647 N N . GLU A 1 85 ? -16.641 37.562 19.719 1 51.81 85 GLU A N 1
ATOM 648 C CA . GLU A 1 85 ? -16.156 38.344 18.594 1 51.81 85 GLU A CA 1
ATOM 649 C C . GLU A 1 85 ? -14.742 37.938 18.219 1 51.81 85 GLU A C 1
ATOM 651 O O . GLU A 1 85 ? -14.133 38.562 17.328 1 51.81 85 GLU A O 1
ATOM 656 N N . PHE A 1 86 ? -14.25 36.906 18.844 1 60.59 86 PHE A N 1
ATOM 657 C CA . PHE A 1 86 ? -12.859 36.594 18.547 1 60.59 86 PHE A CA 1
ATOM 658 C C . PHE A 1 86 ? -12.734 35.906 17.188 1 60.59 86 PHE A C 1
ATOM 660 O O . PHE A 1 86 ? -13.375 34.906 16.938 1 60.59 86 PHE A O 1
ATOM 667 N N . GLU A 1 87 ? -12.141 36.625 16.281 1 74.5 87 GLU A N 1
ATOM 668 C CA . GLU A 1 87 ? -11.836 36.125 14.953 1 74.5 87 GLU A CA 1
ATOM 669 C C . GLU A 1 87 ? -10.383 35.656 14.852 1 74.5 87 GLU A C 1
ATOM 671 O O . GLU A 1 87 ? -9.461 36.438 15.172 1 74.5 87 GLU A O 1
ATOM 676 N N . LEU A 1 88 ? -10.242 34.406 14.531 1 80.56 88 LEU A N 1
ATOM 677 C CA . LEU A 1 88 ? -8.875 33.906 14.344 1 80.56 88 LEU A CA 1
ATOM 678 C C . LEU A 1 88 ? -8.156 34.719 13.273 1 80.56 88 LEU A C 1
ATOM 680 O O . LEU A 1 88 ? -8.656 34.875 12.156 1 80.56 88 LEU A O 1
ATOM 684 N N . MET A 1 89 ? -7.105 35.188 13.664 1 87.31 89 MET A N 1
ATOM 685 C CA . MET A 1 89 ? -6.324 35.969 12.703 1 87.31 89 MET A CA 1
ATOM 686 C C . MET A 1 89 ? -5.961 35.125 11.492 1 87.31 89 MET A C 1
ATOM 688 O O . MET A 1 89 ? -5.656 33.938 11.625 1 87.31 89 MET A O 1
ATOM 692 N N . LEU A 1 90 ? -6.008 35.719 10.242 1 90.81 90 LEU A N 1
ATOM 693 C CA . LEU A 1 90 ? -5.691 35.094 8.961 1 90.81 90 LEU A CA 1
ATOM 694 C C . LEU A 1 90 ? -6.676 33.969 8.656 1 90.81 90 LEU A C 1
ATOM 696 O O . LEU A 1 90 ? -7.535 34.125 7.781 1 90.81 90 LEU A O 1
ATOM 700 N N . ALA A 1 91 ? -6.805 32.969 9.516 1 90.94 91 ALA A N 1
ATOM 701 C CA . ALA A 1 91 ? -7.59 31.766 9.266 1 90.94 91 ALA A CA 1
ATOM 702 C C . ALA A 1 91 ? -9.086 32.094 9.219 1 90.94 91 ALA A C 1
ATOM 704 O O . ALA A 1 91 ? -9.836 31.484 8.461 1 90.94 91 ALA A O 1
ATOM 705 N N . GLY A 1 92 ? -9.484 33 10.031 1 91.69 92 GLY A N 1
ATOM 706 C CA . GLY A 1 92 ? -10.906 33.312 10.117 1 91.69 92 GLY A CA 1
ATOM 707 C C . GLY A 1 92 ? -11.266 34.656 9.477 1 91.69 92 GLY A C 1
ATOM 708 O O . GLY A 1 92 ? -12.383 35.156 9.648 1 91.69 92 GLY A O 1
ATOM 709 N N . GLN A 1 93 ? -10.32 35.25 8.781 1 92.56 93 GLN A N 1
ATOM 710 C CA . GLN A 1 93 ? -10.531 36.594 8.25 1 92.56 93 GLN A CA 1
ATOM 711 C C . GLN A 1 93 ? -10.711 36.562 6.734 1 92.56 93 GLN A C 1
ATOM 713 O O . GLN A 1 93 ? -10.234 35.625 6.066 1 92.56 93 GLN A O 1
ATOM 718 N N . ASP A 1 94 ? -11.406 37.562 6.23 1 95.75 94 ASP A N 1
ATOM 719 C CA . ASP A 1 94 ? -11.609 37.719 4.797 1 95.75 94 ASP A CA 1
ATOM 720 C C . ASP A 1 94 ? -10.844 38.938 4.27 1 95.75 94 ASP A C 1
ATOM 722 O O . ASP A 1 94 ? -10.297 39.719 5.047 1 95.75 94 ASP A O 1
ATOM 726 N N . ASP A 1 95 ? -10.711 38.969 2.928 1 94.44 95 ASP A N 1
ATOM 727 C CA . ASP A 1 95 ? -10.195 40.188 2.318 1 94.44 95 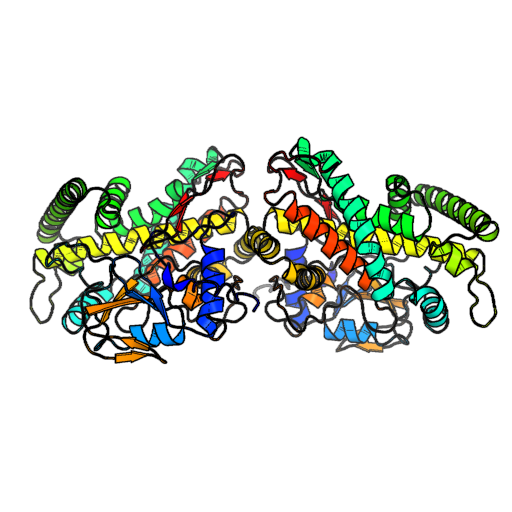ASP A CA 1
ATOM 728 C C . ASP A 1 95 ? -11.133 41.375 2.58 1 94.44 95 ASP A C 1
ATOM 730 O O . ASP A 1 95 ? -12.359 41.188 2.621 1 94.44 95 ASP A O 1
ATOM 734 N N . PRO A 1 96 ? -10.539 42.531 2.842 1 93.88 96 PRO A N 1
ATOM 735 C CA . PRO A 1 96 ? -9.141 42.938 2.615 1 93.88 96 PRO A CA 1
ATOM 736 C C . PRO A 1 96 ? -8.266 42.719 3.852 1 93.88 96 PRO A C 1
ATOM 738 O O . PRO A 1 96 ? -7.039 42.844 3.766 1 93.88 96 PRO A O 1
ATOM 741 N N . ILE A 1 97 ? -8.922 42.469 4.996 1 89 97 ILE A N 1
ATOM 742 C CA . ILE A 1 97 ? -8.164 42.312 6.234 1 89 97 ILE A CA 1
ATOM 743 C C . ILE A 1 97 ? -7.191 41.156 6.121 1 89 97 ILE A C 1
ATOM 745 O O . ILE A 1 97 ? -6.012 41.281 6.461 1 89 97 ILE A O 1
ATOM 749 N N . HIS A 1 98 ? -7.672 40.094 5.609 1 93.06 98 HIS A N 1
ATOM 750 C CA . HIS A 1 98 ? -6.84 38.906 5.426 1 93.06 98 HIS A CA 1
ATOM 751 C C . HIS A 1 98 ? -5.629 39.219 4.555 1 93.06 98 HIS A C 1
ATOM 753 O O . HIS A 1 98 ? -4.504 38.812 4.883 1 93.06 98 HIS A O 1
ATOM 759 N N . LYS A 1 99 ? -5.875 39.844 3.451 1 93 99 LYS A N 1
ATOM 760 C CA . LYS A 1 99 ? -4.809 40.156 2.506 1 93 99 LYS A CA 1
ATOM 761 C C . LYS A 1 99 ? -3.717 41 3.168 1 93 99 LYS A C 1
ATOM 763 O O . LYS A 1 99 ? -2.529 40.75 2.93 1 93 99 LYS A O 1
ATOM 768 N N . LYS A 1 100 ? -4.141 41.906 3.928 1 87.88 100 LYS A N 1
ATOM 769 C CA . LYS A 1 100 ? -3.217 42.812 4.617 1 87.88 100 LYS A CA 1
ATOM 770 C C . LYS A 1 100 ? -2.293 42.031 5.551 1 87.88 100 LYS A C 1
ATOM 772 O O . LYS A 1 100 ? -1.071 42.188 5.496 1 87.88 100 LYS A O 1
ATOM 777 N N . TYR A 1 101 ? -2.871 41.219 6.363 1 87 101 TYR A N 1
ATOM 778 C CA . TYR A 1 101 ? -2.08 40.469 7.324 1 87 101 TYR A CA 1
ATOM 779 C C . TYR A 1 101 ? -1.237 39.406 6.617 1 87 101 TYR A C 1
ATOM 781 O O . TYR A 1 101 ? -0.104 39.125 7.023 1 87 101 TYR A O 1
ATOM 789 N N . ARG A 1 102 ? -1.8 38.75 5.594 1 91.38 102 ARG A N 1
ATOM 790 C CA . ARG A 1 102 ? -1.069 37.75 4.832 1 91.38 102 ARG A CA 1
ATOM 791 C C . ARG A 1 102 ? 0.21 38.344 4.242 1 91.38 102 ARG A C 1
ATOM 793 O O . ARG A 1 102 ? 1.27 37.719 4.297 1 91.38 102 ARG A O 1
ATOM 800 N N . LYS A 1 103 ? 0.131 39.438 3.674 1 87.94 103 LYS A N 1
ATOM 801 C CA . LYS A 1 103 ? 1.285 40.125 3.08 1 87.94 103 LYS A CA 1
ATOM 802 C C . LYS A 1 103 ? 2.348 40.406 4.133 1 87.94 103 LYS A C 1
ATOM 804 O O . LYS A 1 103 ? 3.545 40.312 3.863 1 87.94 103 LYS A O 1
ATOM 809 N N . LEU A 1 104 ? 1.904 40.75 5.246 1 82.81 104 LEU A N 1
ATOM 810 C CA . LEU A 1 104 ? 2.791 41.156 6.332 1 82.81 104 LEU A CA 1
ATOM 811 C C . LEU A 1 104 ? 3.621 39.969 6.824 1 82.81 104 LEU A C 1
ATOM 813 O O . LEU A 1 104 ? 4.781 40.156 7.203 1 82.81 104 LEU A O 1
ATOM 817 N N . VAL A 1 105 ? 3.033 38.844 6.809 1 85.44 105 VAL A N 1
ATOM 818 C CA . VAL A 1 105 ? 3.682 37.75 7.535 1 85.44 105 VAL A CA 1
ATOM 819 C C . VAL A 1 105 ? 4.207 36.719 6.555 1 85.44 105 VAL A C 1
ATOM 821 O O . VAL A 1 105 ? 4.789 35.719 6.961 1 85.44 105 VAL A O 1
ATOM 824 N N . ALA A 1 106 ? 4.125 36.844 5.273 1 88 106 ALA A N 1
ATOM 825 C CA . ALA A 1 106 ? 4.348 35.781 4.277 1 88 106 ALA A CA 1
ATOM 826 C C . ALA A 1 106 ? 5.836 35.531 4.094 1 88 106 ALA A C 1
ATOM 828 O O . ALA A 1 106 ? 6.238 34.375 3.803 1 88 106 ALA A O 1
ATOM 829 N N . LYS A 1 107 ? 6.648 36.469 4.23 1 85.12 107 LYS A N 1
ATOM 830 C CA . LYS A 1 107 ? 8.047 36.375 3.822 1 85.12 107 LYS A CA 1
ATOM 831 C C . LYS A 1 107 ? 8.781 35.281 4.586 1 85.12 107 LYS A C 1
ATOM 833 O O . LYS A 1 107 ? 9.523 34.5 3.996 1 85.12 107 LYS A O 1
ATOM 838 N N . PRO A 1 108 ? 8.57 35.156 5.859 1 86 108 PRO A N 1
ATOM 839 C CA . PRO A 1 108 ? 9.273 34.125 6.613 1 86 108 PRO A CA 1
ATOM 840 C C . PRO A 1 108 ? 8.82 32.719 6.234 1 86 108 PRO A C 1
ATOM 842 O O . PRO A 1 108 ? 9.469 31.734 6.609 1 86 108 PRO A O 1
ATOM 845 N N . PHE A 1 109 ? 7.797 32.625 5.461 1 91.69 109 PHE A N 1
ATOM 846 C CA . PHE A 1 109 ? 7.258 31.312 5.121 1 91.69 109 PHE A CA 1
ATOM 847 C C . PHE A 1 109 ? 7.484 31 3.648 1 91.69 109 PHE A C 1
ATOM 849 O O . PHE A 1 109 ? 6.914 30.047 3.117 1 91.69 109 PHE A O 1
ATOM 856 N N . SER A 1 110 ? 8.359 31.812 3.027 1 92.06 110 SER A N 1
ATOM 857 C CA . SER A 1 110 ? 8.766 31.516 1.656 1 92.06 110 SER A CA 1
ATOM 858 C C . SER A 1 110 ? 9.57 30.234 1.579 1 92.06 110 SER A C 1
ATOM 860 O O . SER A 1 110 ? 10.086 29.75 2.594 1 92.06 110 SER A O 1
ATOM 862 N N . PRO A 1 111 ? 9.648 29.609 0.392 1 93.31 111 PRO A N 1
ATOM 863 C CA . PRO A 1 111 ? 10.422 28.375 0.233 1 93.31 111 PRO A CA 1
ATOM 864 C C . PRO A 1 111 ? 11.875 28.531 0.697 1 93.31 111 PRO A C 1
ATOM 866 O O . PRO A 1 111 ? 12.383 27.672 1.421 1 93.31 111 PRO A O 1
ATOM 869 N N . GLU A 1 112 ? 12.516 29.609 0.339 1 92.94 112 GLU A N 1
ATOM 870 C CA . GLU A 1 112 ? 13.906 29.859 0.707 1 92.94 112 GLU A CA 1
ATOM 871 C C . GLU A 1 112 ? 14.055 30.016 2.217 1 92.94 112 GLU A C 1
ATOM 873 O O . GLU A 1 112 ? 14.984 29.484 2.814 1 92.94 112 GLU A O 1
ATOM 878 N N . ALA A 1 113 ? 13.148 30.766 2.799 1 89.56 113 ALA A N 1
ATOM 879 C CA . ALA A 1 113 ? 13.227 31.031 4.234 1 89.56 113 ALA A CA 1
ATOM 880 C C . ALA A 1 113 ? 13 29.75 5.039 1 89.56 113 ALA A C 1
ATOM 882 O O . ALA A 1 113 ? 13.688 29.516 6.039 1 89.56 113 ALA A O 1
ATOM 883 N N . THR A 1 114 ? 12.031 28.969 4.645 1 92.38 114 THR A N 1
ATOM 884 C CA . THR A 1 114 ? 11.711 27.766 5.398 1 92.38 114 THR A CA 1
ATOM 885 C C . THR A 1 114 ? 12.812 26.719 5.254 1 92.38 114 THR A C 1
ATOM 887 O O . THR A 1 114 ? 13.062 25.938 6.176 1 92.38 114 THR A O 1
ATOM 890 N N . ASP A 1 115 ? 13.492 26.688 4.105 1 92.62 115 ASP A N 1
ATOM 891 C CA . ASP A 1 115 ? 14.578 25.734 3.871 1 92.62 115 ASP A CA 1
ATOM 892 C C . ASP A 1 115 ? 15.734 25.969 4.844 1 92.62 115 ASP A C 1
ATOM 894 O O . ASP A 1 115 ? 16.516 25.062 5.105 1 92.62 115 ASP A O 1
ATOM 898 N N . LEU A 1 116 ? 15.812 27.156 5.379 1 90.62 116 LEU A N 1
ATOM 899 C CA . LEU A 1 116 ? 16.875 27.5 6.316 1 90.62 116 LEU A CA 1
ATOM 900 C C . LEU A 1 116 ? 16.703 26.734 7.629 1 90.62 116 LEU A C 1
ATOM 902 O O . LEU A 1 116 ? 17.656 26.625 8.414 1 90.62 116 LEU A O 1
ATOM 906 N N . PHE A 1 117 ? 15.539 26.188 7.84 1 93 117 PHE A N 1
ATOM 907 C CA . PHE A 1 117 ? 15.281 25.469 9.086 1 93 117 PHE A CA 1
ATOM 908 C C . PHE A 1 117 ? 15.68 24 8.969 1 93 117 PHE A C 1
ATOM 910 O O . PHE A 1 117 ? 15.602 23.25 9.938 1 93 117 PHE A O 1
ATOM 917 N N . THR A 1 118 ? 16.125 23.562 7.812 1 96.69 118 THR A N 1
ATOM 918 C CA . THR A 1 118 ? 16.422 22.156 7.547 1 96.69 118 THR A CA 1
ATOM 919 C C . THR A 1 118 ? 17.406 21.609 8.57 1 96.69 118 THR A C 1
ATOM 921 O O . THR A 1 118 ? 17.172 20.562 9.18 1 96.69 118 THR A O 1
ATOM 924 N N . GLU A 1 119 ? 18.516 22.344 8.805 1 96.5 119 GLU A N 1
ATOM 925 C CA . GLU A 1 119 ? 19.547 21.844 9.711 1 96.5 119 GLU A CA 1
ATOM 926 C C . GLU A 1 119 ? 19.047 21.828 11.156 1 96.5 119 GLU A C 1
ATOM 928 O O . GLU A 1 119 ? 19.344 20.891 11.906 1 96.5 119 GLU A O 1
ATOM 933 N N . GLN A 1 120 ? 18.344 22.875 11.523 1 93.75 120 GLN A N 1
ATOM 934 C CA . GLN A 1 120 ? 17.766 22.906 12.859 1 93.75 120 GLN A CA 1
ATOM 935 C C . GLN A 1 120 ? 16.781 21.75 13.062 1 93.75 120 GLN A C 1
ATOM 937 O O . GLN A 1 120 ? 16.766 21.141 14.133 1 93.75 120 GLN A O 1
ATOM 942 N N . LEU A 1 121 ? 16 21.5 12.109 1 96.94 121 LEU A N 1
ATOM 943 C CA . LEU A 1 121 ? 15.039 20.391 12.164 1 96.94 121 LEU A CA 1
ATOM 944 C C . LEU A 1 121 ? 15.766 19.047 12.227 1 96.94 121 LEU A C 1
ATOM 946 O O . LEU A 1 121 ? 15.328 18.141 12.945 1 96.94 121 LEU A O 1
ATOM 950 N N . ARG A 1 122 ? 16.812 18.891 11.445 1 97.94 122 ARG A N 1
ATOM 951 C CA . ARG A 1 122 ? 17.609 17.672 11.484 1 97.94 122 ARG A CA 1
ATOM 952 C C . ARG A 1 122 ? 18.156 17.422 12.891 1 97.94 122 ARG A C 1
ATOM 954 O O . ARG A 1 122 ? 18.047 16.297 13.406 1 97.94 122 ARG A O 1
ATOM 961 N N . GLN A 1 123 ? 18.656 18.469 13.484 1 96.44 123 GLN A N 1
ATOM 962 C CA . GLN A 1 123 ? 19.188 18.359 14.836 1 96.44 123 GLN A CA 1
ATOM 963 C C . GLN A 1 123 ? 18.094 17.984 15.828 1 96.44 123 GLN A C 1
ATOM 965 O O . GLN A 1 123 ? 18.266 17.078 16.641 1 96.44 123 GLN A O 1
ATOM 970 N N . THR A 1 124 ? 17 18.688 15.734 1 95.88 124 THR A N 1
ATOM 971 C CA . THR A 1 124 ? 15.875 18.406 16.625 1 95.88 124 THR A CA 1
ATOM 972 C C . THR A 1 124 ? 15.422 16.953 16.484 1 95.88 124 THR A C 1
ATOM 974 O O . THR A 1 124 ? 15.211 16.266 17.484 1 95.88 124 THR A O 1
ATOM 977 N N . THR A 1 125 ? 15.25 16.5 15.266 1 97.94 125 THR A N 1
ATOM 978 C CA . THR A 1 125 ? 14.781 15.141 15 1 97.94 125 THR A CA 1
ATOM 979 C C . THR A 1 125 ? 15.758 14.109 15.555 1 97.94 125 THR A C 1
ATOM 981 O O . THR A 1 125 ? 15.352 13.148 16.203 1 97.94 125 THR A O 1
ATOM 984 N N . ASN A 1 126 ? 17.031 14.32 15.328 1 98.19 126 ASN A N 1
ATOM 985 C CA . ASN A 1 126 ? 18.031 13.375 15.797 1 98.19 126 ASN A CA 1
ATOM 986 C C . ASN A 1 126 ? 18.141 13.375 17.312 1 98.19 126 ASN A C 1
ATOM 988 O O . ASN A 1 126 ? 18.344 12.328 17.938 1 98.19 126 ASN A O 1
ATOM 992 N N . ASP A 1 127 ? 18.047 14.578 17.922 1 97 127 ASP A N 1
ATOM 993 C CA . ASP A 1 127 ? 18 14.648 19.391 1 97 127 ASP A CA 1
ATOM 994 C C . ASP A 1 127 ? 16.844 13.82 19.938 1 97 127 ASP A C 1
ATOM 996 O O . ASP A 1 127 ? 17 13.109 20.938 1 97 127 ASP A O 1
ATOM 1000 N N . LEU A 1 128 ? 15.727 13.969 19.375 1 97.25 128 LEU A N 1
ATOM 1001 C CA . LEU A 1 128 ? 14.555 13.211 19.797 1 97.25 128 LEU A CA 1
ATOM 1002 C C . LEU A 1 128 ? 14.766 11.719 19.609 1 97.25 128 LEU A C 1
ATOM 1004 O O . LEU A 1 128 ? 14.414 10.914 20.469 1 97.25 128 LEU A O 1
ATOM 1008 N N . ILE A 1 129 ? 15.305 11.281 18.438 1 98.38 129 ILE A N 1
ATOM 1009 C CA . ILE A 1 129 ? 15.578 9.875 18.188 1 98.38 129 ILE A CA 1
ATOM 1010 C C . ILE A 1 129 ? 16.516 9.328 19.266 1 98.38 129 ILE A C 1
ATOM 1012 O O . ILE A 1 129 ? 16.297 8.234 19.781 1 98.38 129 ILE A O 1
ATOM 1016 N N . ASP A 1 130 ? 17.531 10.094 19.656 1 97.94 130 ASP A N 1
ATOM 1017 C CA . ASP A 1 130 ? 18.5 9.68 20.656 1 97.94 130 ASP A CA 1
ATOM 1018 C C . ASP A 1 130 ? 17.828 9.422 22 1 97.94 130 ASP A C 1
ATOM 1020 O O . ASP A 1 130 ? 18.328 8.633 22.812 1 97.94 130 ASP A O 1
ATOM 1024 N N . GLU A 1 131 ? 16.75 10.008 22.234 1 96 131 GLU A N 1
ATOM 1025 C CA . GLU A 1 131 ? 16.062 9.867 23.5 1 96 131 GLU A CA 1
ATOM 1026 C C . GLU A 1 131 ? 15.531 8.445 23.688 1 96 131 GLU A C 1
ATOM 1028 O O . GLU A 1 131 ? 15.328 7.992 24.812 1 96 131 GLU A O 1
ATOM 1033 N N . ARG A 1 132 ? 15.281 7.801 22.578 1 96.69 132 ARG A N 1
ATOM 1034 C CA . ARG A 1 132 ? 14.562 6.539 22.734 1 96.69 132 ARG A CA 1
ATOM 1035 C C . ARG A 1 132 ? 15.234 5.426 21.938 1 96.69 132 ARG A C 1
ATOM 1037 O O . ARG A 1 132 ? 14.891 4.25 22.094 1 96.69 132 ARG A O 1
ATOM 1044 N N . ILE A 1 133 ? 16.156 5.691 21.094 1 97.38 133 ILE A N 1
ATOM 1045 C CA . ILE A 1 133 ? 16.688 4.723 20.141 1 97.38 133 ILE A CA 1
ATOM 1046 C C . ILE A 1 133 ? 17.266 3.531 20.891 1 97.38 133 ILE A C 1
ATOM 1048 O O . ILE A 1 133 ? 17.234 2.4 20.391 1 97.38 133 ILE A O 1
ATOM 1052 N N . GLU A 1 134 ? 17.812 3.701 22.156 1 97.38 134 GLU A N 1
ATOM 1053 C CA . GLU A 1 134 ? 18.438 2.625 22.922 1 97.38 134 GLU A CA 1
ATOM 1054 C C . GLU A 1 134 ? 17.391 1.732 23.578 1 97.38 134 GLU A C 1
ATOM 1056 O O . GLU A 1 134 ? 17.688 0.614 24 1 97.38 134 GLU A O 1
ATOM 1061 N N . SER A 1 135 ? 16.188 2.199 23.703 1 96.75 135 SER A N 1
ATOM 1062 C CA . SER A 1 135 ? 15.133 1.435 24.344 1 96.75 135 SER A CA 1
ATOM 1063 C C . SER A 1 135 ? 14.469 0.477 23.359 1 96.75 135 SER A C 1
ATOM 1065 O O . SER A 1 135 ? 13.805 -0.477 23.781 1 96.75 135 SER A O 1
ATOM 1067 N N . GLY A 1 136 ? 14.516 0.795 22.078 1 96.31 136 GLY A N 1
ATOM 1068 C CA . GLY A 1 136 ? 13.953 -0.062 21.047 1 96.31 136 GLY A CA 1
ATOM 1069 C C . GLY A 1 136 ? 12.445 0.056 20.938 1 96.31 136 GLY A C 1
ATOM 1070 O O . GLY A 1 136 ? 11.789 -0.819 20.375 1 96.31 136 GLY A O 1
ATOM 1071 N N . GLU A 1 137 ? 11.844 1.079 21.531 1 97.06 137 GLU A N 1
ATOM 1072 C CA . GLU A 1 137 ? 10.406 1.286 21.453 1 97.06 137 GLU A CA 1
ATOM 1073 C C . GLU A 1 137 ? 10.039 2.742 21.719 1 97.06 137 GLU A C 1
ATOM 1075 O O . GLU A 1 137 ? 10.852 3.504 22.25 1 97.06 137 GLU A O 1
ATOM 1080 N N . GLY A 1 138 ? 8.836 3.133 21.312 1 97.81 138 GLY A N 1
ATOM 1081 C CA . GLY A 1 138 ? 8.297 4.453 21.594 1 97.81 138 GLY A CA 1
ATOM 1082 C C . GLY A 1 138 ? 6.996 4.734 20.859 1 97.81 138 GLY A C 1
ATOM 1083 O O . GLY A 1 138 ? 6.652 4.043 19.906 1 97.81 138 GLY A O 1
ATOM 1084 N N . ASP A 1 139 ? 6.242 5.641 21.391 1 98.62 139 ASP A N 1
ATOM 1085 C CA . ASP A 1 139 ? 5.07 6.137 20.672 1 98.62 139 ASP A CA 1
ATOM 1086 C C . ASP A 1 139 ? 5.449 7.238 19.688 1 98.62 139 ASP A C 1
ATOM 1088 O O . ASP A 1 139 ? 5.594 8.398 20.078 1 98.62 139 ASP A O 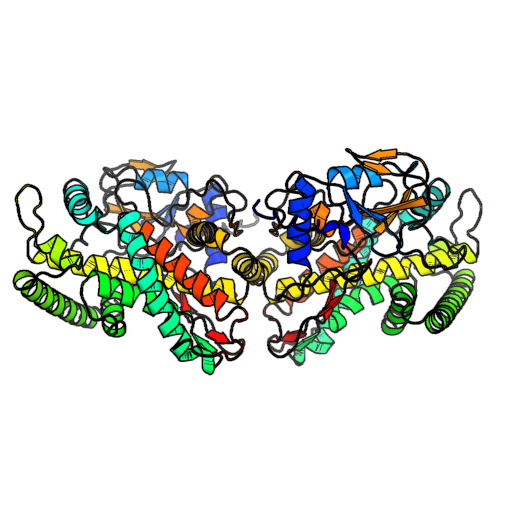1
ATOM 1092 N N . ALA A 1 140 ? 5.512 6.91 18.438 1 98.69 140 ALA A N 1
ATOM 1093 C CA . ALA A 1 140 ? 6.023 7.812 17.406 1 98.69 140 ALA A CA 1
ATOM 1094 C C . ALA A 1 140 ? 5.191 9.094 17.344 1 98.69 140 ALA A C 1
ATOM 1096 O O . ALA A 1 140 ? 5.68 10.133 16.906 1 98.69 140 ALA A O 1
ATOM 1097 N N . ALA A 1 141 ? 3.926 9.055 17.766 1 98.31 141 ALA A N 1
ATOM 1098 C CA . ALA A 1 141 ? 3.074 10.242 17.781 1 98.31 141 ALA A CA 1
ATOM 1099 C C . ALA A 1 141 ? 3.516 11.219 18.859 1 98.31 141 ALA A C 1
ATOM 1101 O O . ALA A 1 141 ? 3.857 12.367 18.562 1 98.31 141 ALA A O 1
ATOM 1102 N N . THR A 1 142 ? 3.656 10.742 20.078 1 96.56 142 THR A N 1
ATOM 1103 C CA . THR A 1 142 ? 3.965 11.633 21.188 1 96.56 142 THR A CA 1
ATOM 1104 C C . THR A 1 142 ? 5.469 11.875 21.297 1 96.56 142 THR A C 1
ATOM 1106 O O . THR A 1 142 ? 5.902 12.969 21.656 1 96.56 142 THR A O 1
ATOM 1109 N N . TRP A 1 143 ? 6.234 10.898 20.859 1 96.81 143 TRP A N 1
ATOM 1110 C CA . TRP A 1 143 ? 7.688 10.93 20.953 1 96.81 143 TRP A CA 1
ATOM 1111 C C . TRP A 1 143 ? 8.289 11.836 19.891 1 96.81 143 TRP A C 1
ATOM 1113 O O . TRP A 1 143 ? 9.195 12.625 20.172 1 96.81 143 TRP A O 1
ATOM 1123 N N . LEU A 1 144 ? 7.738 11.797 18.672 1 97.94 144 LEU A N 1
ATOM 1124 C CA . LEU A 1 144 ? 8.344 12.492 17.547 1 97.94 144 LEU A CA 1
ATOM 1125 C C . LEU A 1 144 ? 7.367 13.5 16.938 1 97.94 144 LEU A C 1
ATOM 1127 O O . LEU A 1 144 ? 7.617 14.711 16.984 1 97.94 144 LEU A O 1
ATOM 1131 N N . ALA A 1 145 ? 6.262 13.07 16.484 1 98.19 145 ALA A N 1
ATOM 1132 C CA . ALA A 1 145 ? 5.348 13.859 15.672 1 98.19 145 ALA A CA 1
ATOM 1133 C C . ALA A 1 145 ? 4.855 15.094 16.422 1 98.19 145 ALA A C 1
ATOM 1135 O O . ALA A 1 145 ? 4.715 16.172 15.844 1 98.19 145 ALA A O 1
ATOM 1136 N N . ASP A 1 146 ? 4.582 14.961 17.703 1 96.56 146 ASP A N 1
ATOM 1137 C CA . ASP A 1 146 ? 4.129 16.094 18.516 1 96.56 146 ASP A CA 1
ATOM 1138 C C . ASP A 1 146 ? 5.258 17.094 18.75 1 96.56 146 ASP A C 1
ATOM 1140 O O . ASP A 1 146 ? 5.043 18.297 18.703 1 96.56 146 ASP A O 1
ATOM 1144 N N . GLU A 1 147 ? 6.414 16.609 18.953 1 96.56 147 GLU A N 1
ATOM 1145 C CA . GLU A 1 147 ? 7.523 17.422 19.438 1 96.56 147 GLU A CA 1
ATOM 1146 C C . GLU A 1 147 ? 8.164 18.203 18.297 1 96.56 147 GLU A C 1
ATOM 1148 O O . GLU A 1 147 ? 8.578 19.359 18.484 1 96.56 147 GLU A O 1
ATOM 1153 N N . ILE A 1 148 ? 8.227 17.656 17.172 1 97.19 148 ILE A N 1
ATOM 1154 C CA . ILE A 1 148 ? 8.945 18.266 16.062 1 97.19 148 ILE A CA 1
ATOM 1155 C C . ILE A 1 148 ? 8.289 19.609 15.695 1 97.19 148 ILE A C 1
ATOM 1157 O O . ILE A 1 148 ? 8.93 20.656 15.758 1 97.19 148 ILE A O 1
ATOM 1161 N N . PRO A 1 149 ? 7.02 19.609 15.422 1 96.62 149 PRO A N 1
ATOM 1162 C CA . PRO A 1 149 ? 6.41 20.906 15.086 1 96.62 149 PRO A CA 1
ATOM 1163 C C . PRO A 1 149 ? 6.293 21.828 16.297 1 96.62 149 PRO A C 1
ATOM 1165 O O . PRO A 1 149 ? 6.371 23.047 16.141 1 96.62 149 PRO A O 1
ATOM 1168 N N . ALA A 1 150 ? 6.105 21.266 17.5 1 95.69 150 ALA A N 1
ATOM 1169 C CA . ALA A 1 150 ? 6.035 22.125 18.688 1 95.69 150 ALA A CA 1
ATOM 1170 C C . ALA A 1 150 ? 7.34 22.891 18.891 1 95.69 150 ALA A C 1
ATOM 1172 O O . ALA A 1 150 ? 7.324 24.094 19.125 1 95.69 150 ALA A O 1
ATOM 1173 N N . ARG A 1 151 ? 8.43 22.219 18.75 1 94.5 151 ARG A N 1
ATOM 1174 C CA . ARG A 1 151 ? 9.734 22.844 18.938 1 94.5 151 ARG A CA 1
ATOM 1175 C C . ARG A 1 151 ? 10.031 23.844 17.828 1 94.5 151 ARG A C 1
ATOM 1177 O O . ARG A 1 151 ? 10.555 24.938 18.078 1 94.5 151 ARG A O 1
ATOM 1184 N N . LEU A 1 152 ? 9.734 23.438 16.609 1 94.06 152 LEU A N 1
ATOM 1185 C CA . LEU A 1 152 ? 9.984 24.359 15.492 1 94.06 152 LEU A CA 1
ATOM 1186 C C . LEU A 1 152 ? 9.148 25.625 15.641 1 94.06 152 LEU A C 1
ATOM 1188 O O . LEU A 1 152 ? 9.648 26.734 15.414 1 94.06 152 LEU A O 1
ATOM 1192 N N . THR A 1 153 ? 7.871 25.453 15.945 1 93.75 153 THR A N 1
ATOM 1193 C CA . THR A 1 153 ? 6.996 26.609 16.109 1 93.75 153 THR A CA 1
ATOM 1194 C C . THR A 1 153 ? 7.492 27.516 17.234 1 93.75 153 THR A C 1
ATOM 1196 O O . THR A 1 153 ? 7.449 28.734 17.125 1 93.75 153 THR A O 1
ATOM 1199 N N . ALA A 1 154 ? 7.977 26.891 18.281 1 92.12 154 ALA A N 1
ATOM 1200 C CA . ALA A 1 154 ? 8.57 27.656 19.391 1 92.12 154 ALA A CA 1
ATOM 1201 C C . ALA A 1 154 ? 9.766 28.469 18.906 1 92.12 154 ALA A C 1
ATOM 1203 O O . ALA A 1 154 ? 9.891 29.641 19.234 1 92.12 154 ALA A O 1
ATOM 1204 N N . ILE A 1 155 ? 10.562 27.859 18.125 1 88.88 155 ILE A N 1
ATOM 1205 C CA . ILE A 1 155 ? 11.75 28.516 17.609 1 88.88 155 ILE A CA 1
ATOM 1206 C C . ILE A 1 155 ? 11.328 29.703 16.719 1 88.88 155 ILE A C 1
ATOM 1208 O O . ILE A 1 155 ? 11.883 30.797 16.844 1 88.88 155 ILE A O 1
ATOM 1212 N N . LEU A 1 156 ? 10.367 29.516 15.883 1 89.19 156 LEU A N 1
ATOM 1213 C CA . LEU A 1 156 ? 9.859 30.547 15 1 89.19 156 LEU A CA 1
ATOM 1214 C C . LEU A 1 156 ? 9.32 31.734 15.805 1 89.19 156 LEU A C 1
ATOM 1216 O O . LEU A 1 156 ? 9.5 32.875 15.406 1 89.19 156 LEU A O 1
ATOM 1220 N N . LEU A 1 157 ? 8.75 31.391 16.938 1 89.75 157 LEU A N 1
ATOM 1221 C CA . LEU A 1 157 ? 8.125 32.438 17.766 1 89.75 157 LEU A CA 1
ATOM 1222 C C . LEU A 1 157 ? 9.125 33.031 18.75 1 89.75 157 LEU A C 1
ATOM 1224 O O . LEU A 1 157 ? 8.82 34 19.453 1 89.75 157 LEU A O 1
ATOM 1228 N N . GLY A 1 158 ? 10.305 32.406 18.797 1 86.69 158 GLY A N 1
ATOM 1229 C CA . GLY A 1 158 ? 11.312 32.875 19.734 1 86.69 158 GLY A CA 1
ATOM 1230 C C . GLY A 1 158 ? 11.078 32.375 21.141 1 86.69 158 GLY A C 1
ATOM 1231 O O . GLY A 1 158 ? 11.438 33.062 22.109 1 86.69 158 GLY A O 1
ATOM 1232 N N . LEU A 1 159 ? 10.438 31.266 21.281 1 89.94 159 LEU A N 1
ATOM 1233 C CA . LEU A 1 159 ? 10.141 30.641 22.562 1 89.94 159 LEU A CA 1
ATOM 1234 C C . LEU A 1 159 ? 11.102 29.484 22.828 1 89.94 159 LEU A C 1
ATOM 1236 O O . LEU A 1 159 ? 11.75 28.984 21.922 1 89.94 159 LEU A O 1
ATOM 1240 N N . PRO A 1 160 ? 11.219 29.125 24.094 1 90.31 160 PRO A N 1
ATOM 1241 C CA . PRO A 1 160 ? 12.031 27.938 24.375 1 90.31 160 PRO A CA 1
ATOM 1242 C C . PRO A 1 160 ? 11.469 26.656 23.734 1 90.31 160 PRO A C 1
ATOM 1244 O O . PRO A 1 160 ? 10.352 26.25 24.047 1 90.31 160 PRO A O 1
ATOM 1247 N N . PRO A 1 161 ? 12.273 26.031 22.938 1 90.44 161 PRO A N 1
ATOM 1248 C CA . PRO A 1 161 ? 11.766 24.875 22.203 1 90.44 161 PRO A CA 1
ATOM 1249 C C . PRO A 1 161 ? 11.461 23.688 23.109 1 90.44 161 PRO A C 1
ATOM 1251 O O . PRO A 1 161 ? 10.688 22.797 22.734 1 90.44 161 PRO A O 1
ATOM 1254 N N . GLU A 1 162 ? 11.953 23.688 24.297 1 87.44 162 GLU A N 1
ATOM 1255 C CA . GLU A 1 162 ? 11.812 22.531 25.172 1 87.44 162 GLU A CA 1
ATOM 1256 C C . GLU A 1 162 ? 10.461 22.547 25.891 1 87.44 162 GLU A C 1
ATOM 1258 O O . GLU A 1 162 ? 10.062 21.547 26.5 1 87.44 162 GLU A O 1
ATOM 1263 N N . ASP A 1 163 ? 9.703 23.688 25.781 1 88.38 163 ASP A N 1
ATOM 1264 C CA . ASP A 1 163 ? 8.43 23.797 26.484 1 88.38 163 ASP A CA 1
ATOM 1265 C C . ASP A 1 163 ? 7.27 23.344 25.594 1 88.38 163 ASP A C 1
ATOM 1267 O O . ASP A 1 163 ? 6.184 23.922 25.656 1 88.38 163 ASP A O 1
ATOM 1271 N N . GLY A 1 164 ? 7.551 22.391 24.812 1 84.25 164 GLY A N 1
ATOM 1272 C CA . GLY A 1 164 ? 6.57 21.891 23.859 1 84.25 164 GLY A CA 1
ATOM 1273 C C . GLY A 1 164 ? 5.27 21.469 24.516 1 84.25 164 GLY A C 1
ATOM 1274 O O . GLY A 1 164 ? 4.188 21.703 23.969 1 84.25 164 GLY A O 1
ATOM 1275 N N . ASP A 1 165 ? 5.348 20.906 25.703 1 85.69 165 ASP A N 1
ATOM 1276 C CA . ASP A 1 165 ? 4.164 20.453 26.438 1 85.69 165 ASP A CA 1
ATOM 1277 C C . ASP A 1 165 ? 3.227 21.609 26.734 1 85.69 165 ASP A C 1
ATOM 1279 O O . ASP A 1 165 ? 2.006 21.484 26.641 1 85.69 165 ASP A O 1
ATOM 1283 N N . THR A 1 166 ? 3.824 22.703 27.094 1 88.62 166 THR A N 1
ATOM 1284 C CA . THR A 1 166 ? 3.035 23.891 27.391 1 88.62 166 THR A CA 1
ATOM 1285 C C . THR A 1 166 ? 2.291 24.375 26.156 1 88.62 166 THR A C 1
ATOM 1287 O O . THR A 1 166 ? 1.097 24.672 26.219 1 88.62 166 THR A O 1
ATOM 1290 N N . TYR A 1 167 ? 2.945 24.438 25.094 1 89.88 167 TYR A N 1
ATOM 1291 C CA . TYR A 1 167 ? 2.355 24.953 23.859 1 89.88 167 TYR A CA 1
ATOM 1292 C C . TYR A 1 167 ? 1.248 24.031 23.359 1 89.88 167 TYR A C 1
ATOM 1294 O O . TYR A 1 167 ? 0.196 24.5 22.922 1 89.88 167 TYR A O 1
ATOM 1302 N N . ARG A 1 168 ? 1.471 22.734 23.453 1 88.62 168 ARG A N 1
ATOM 1303 C CA . ARG A 1 168 ? 0.461 21.766 23.031 1 88.62 168 ARG A CA 1
ATOM 1304 C C . ARG A 1 168 ? -0.776 21.844 23.922 1 88.62 168 ARG A C 1
ATOM 1306 O O . ARG A 1 168 ? -1.901 21.688 23.438 1 88.62 168 ARG A O 1
ATOM 1313 N N . ARG A 1 169 ? -0.508 22.078 25.188 1 86.94 169 ARG A N 1
ATOM 1314 C CA . ARG A 1 169 ? -1.623 22.25 26.109 1 86.94 169 ARG A CA 1
ATOM 1315 C C . ARG A 1 169 ? -2.475 23.453 25.719 1 86.94 169 ARG A C 1
ATOM 1317 O O . ARG A 1 169 ? -3.705 23.391 25.766 1 86.94 169 ARG A O 1
ATOM 1324 N N . TRP A 1 170 ? -1.844 24.594 25.344 1 87.44 170 TRP A N 1
ATOM 1325 C CA . TRP A 1 170 ? -2.561 25.781 24.891 1 87.44 170 TRP A CA 1
ATOM 1326 C C . TRP A 1 170 ? -3.395 25.469 23.656 1 87.44 170 TRP A C 1
ATOM 1328 O O . TRP A 1 170 ? -4.586 25.781 23.609 1 87.44 170 TRP A O 1
ATOM 1338 N N . VAL A 1 171 ? -2.752 24.812 22.703 1 85.06 171 VAL A N 1
ATOM 1339 C CA . VAL A 1 171 ? -3.396 24.5 21.438 1 85.06 171 VAL A CA 1
ATOM 1340 C C . VAL A 1 171 ? -4.578 23.562 21.672 1 85.06 171 VAL A C 1
ATOM 1342 O O . VAL A 1 171 ? -5.668 23.781 21.141 1 85.06 171 VAL A O 1
ATOM 1345 N N . TRP A 1 172 ? -4.391 22.578 22.453 1 81.69 172 TRP A N 1
ATOM 1346 C CA . TRP A 1 172 ? -5.426 21.594 22.75 1 81.69 172 TRP A CA 1
ATOM 1347 C C . TRP A 1 172 ? -6.637 22.266 23.406 1 81.69 172 TRP A C 1
ATOM 1349 O O . TRP A 1 172 ? -7.781 21.953 23.062 1 81.69 172 TRP A O 1
ATOM 1359 N N . ALA A 1 173 ? -6.406 23.125 24.297 1 77.62 173 ALA A N 1
ATOM 1360 C CA . ALA A 1 173 ? -7.477 23.781 25.031 1 77.62 173 ALA A CA 1
ATOM 1361 C C . ALA A 1 173 ? -8.336 24.641 24.109 1 77.62 173 ALA A C 1
ATOM 1363 O O . ALA A 1 173 ? -9.539 24.781 24.328 1 77.62 173 ALA A O 1
ATOM 1364 N N . ILE A 1 174 ? -7.68 25.156 23.141 1 73.75 174 ILE A N 1
ATOM 1365 C CA . ILE A 1 174 ? -8.375 26.031 22.219 1 73.75 174 ILE A CA 1
ATOM 1366 C C . ILE A 1 174 ? -9.156 25.203 21.203 1 73.75 174 ILE A C 1
ATOM 1368 O O . ILE A 1 174 ? -10.281 25.547 20.844 1 73.75 174 ILE A O 1
ATOM 1372 N N . THR A 1 175 ? -8.602 24.078 20.828 1 73 175 THR A N 1
ATOM 1373 C CA . THR A 1 175 ? -9.18 23.328 19.719 1 73 175 THR A CA 1
ATOM 1374 C C . THR A 1 175 ? -10.133 22.25 20.234 1 73 175 THR A C 1
ATOM 1376 O O . THR A 1 175 ? -11.008 21.781 19.5 1 73 175 THR A O 1
ATOM 1379 N N . HIS A 1 176 ? -9.922 21.719 21.438 1 69.44 176 HIS A N 1
ATOM 1380 C CA . HIS A 1 176 ? -10.75 20.641 21.969 1 69.44 176 HIS A CA 1
ATOM 1381 C C . HIS A 1 176 ? -11.516 21.094 23.203 1 69.44 176 HIS A C 1
ATOM 1383 O O . HIS A 1 176 ? -11.867 20.266 24.047 1 69.44 176 HIS A O 1
ATOM 1389 N N . VAL A 1 177 ? -12.453 22.016 23.078 1 61.56 177 VAL A N 1
ATOM 1390 C CA . VAL A 1 177 ? -13.141 22.672 24.172 1 61.56 177 VAL A CA 1
ATOM 1391 C C . VAL A 1 177 ? -13.961 21.656 24.969 1 61.56 177 VAL A C 1
ATOM 1393 O O . VAL A 1 177 ? -15.078 21.312 24.578 1 61.56 177 VAL A O 1
ATOM 1396 N N . GLU A 1 178 ? -13.445 20.859 25.688 1 60.66 178 GLU A N 1
ATOM 1397 C CA . GLU A 1 178 ? -14.203 19.922 26.516 1 60.66 178 GLU A CA 1
ATOM 1398 C C . GLU A 1 178 ? -14.812 20.641 27.734 1 60.66 178 GLU A C 1
ATOM 1400 O O . GLU A 1 178 ? -15.961 20.375 28.094 1 60.66 178 GLU A O 1
ATOM 1405 N N . ASN A 1 179 ? -14.047 21.578 28.266 1 68.44 179 ASN A N 1
ATOM 1406 C CA . ASN A 1 179 ? -14.422 22.359 29.438 1 68.44 179 ASN A CA 1
ATOM 1407 C C . ASN A 1 179 ? -14.188 23.859 29.219 1 68.44 179 ASN A C 1
ATOM 1409 O O . ASN A 1 179 ? -13.062 24.344 29.344 1 68.44 179 ASN A O 1
ATOM 1413 N N . PRO A 1 180 ? -15.266 24.562 28.922 1 69.5 180 PRO A N 1
ATOM 1414 C CA . PRO A 1 180 ? -15.125 25.984 28.578 1 69.5 180 PRO A CA 1
ATOM 1415 C C . PRO A 1 180 ? -14.375 26.781 29.641 1 69.5 180 PRO A C 1
ATOM 1417 O O . PRO A 1 180 ? -13.578 27.656 29.312 1 69.5 180 PRO A O 1
ATOM 1420 N N . GLU A 1 181 ? -14.664 26.516 30.859 1 73.38 181 GLU A N 1
ATOM 1421 C CA . GLU A 1 181 ? -14 27.266 31.938 1 73.38 181 GLU A CA 1
ATOM 1422 C C . GLU A 1 181 ? -12.5 26.984 31.938 1 73.38 181 GLU A C 1
ATOM 1424 O O . GLU A 1 181 ? -11.688 27.906 32.031 1 73.38 181 GLU A O 1
ATOM 1429 N N . GLU A 1 182 ? -12.195 25.75 31.844 1 76.19 182 GLU A N 1
ATOM 1430 C CA . GLU A 1 182 ? -10.789 25.375 31.781 1 76.19 182 GLU A CA 1
ATOM 1431 C C . GLU A 1 182 ? -10.117 25.922 30.531 1 76.19 182 GLU A C 1
ATOM 1433 O O . GLU A 1 182 ? -8.969 26.359 30.578 1 76.19 182 GLU A O 1
ATOM 1438 N N . GLY A 1 183 ? -10.766 25.953 29.531 1 76.75 183 GLY A N 1
ATOM 1439 C CA . GLY A 1 183 ? -10.258 26.516 28.281 1 76.75 183 GLY A CA 1
ATOM 1440 C C . GLY A 1 183 ? -9.953 28 28.375 1 76.75 183 GLY A C 1
ATOM 1441 O O . GLY A 1 183 ? -8.93 28.469 27.875 1 76.75 183 GLY A O 1
ATOM 1442 N N . ALA A 1 184 ? -10.828 28.688 29.078 1 77.31 184 ALA A N 1
ATOM 1443 C CA . ALA A 1 184 ? -10.648 30.125 29.25 1 77.31 184 ALA A CA 1
ATOM 1444 C C . ALA A 1 184 ? -9.406 30.438 30.078 1 77.31 184 ALA A C 1
ATOM 1446 O O . ALA A 1 184 ? -8.68 31.391 29.781 1 77.31 184 ALA A O 1
ATOM 1447 N N . ALA A 1 185 ? -9.234 29.641 31.094 1 84.25 185 ALA A N 1
ATOM 1448 C CA . ALA A 1 185 ? -8.062 29.828 31.938 1 84.25 185 ALA A CA 1
ATOM 1449 C C . ALA A 1 185 ? -6.777 29.562 31.172 1 84.25 185 ALA A C 1
ATOM 1451 O O . ALA A 1 185 ? -5.797 30.297 31.297 1 84.25 185 ALA A O 1
ATOM 1452 N N . ILE A 1 186 ? -6.781 28.578 30.391 1 86.38 186 ILE A N 1
ATOM 1453 C CA . ILE A 1 186 ? -5.617 28.203 29.594 1 86.38 186 ILE A CA 1
ATOM 1454 C C . ILE A 1 186 ? -5.359 29.25 28.531 1 86.38 186 ILE A C 1
ATOM 1456 O O . ILE A 1 186 ? -4.211 29.609 28.266 1 86.38 186 ILE A O 1
ATOM 1460 N N . PHE A 1 187 ? -6.383 29.766 28.031 1 83.5 187 PHE A N 1
ATOM 1461 C CA . PHE A 1 187 ? -6.242 30.828 27.047 1 83.5 187 PHE A CA 1
ATOM 1462 C C . PHE A 1 187 ? -5.652 32.094 27.703 1 83.5 187 PHE A C 1
ATOM 1464 O O . PHE A 1 187 ? -4.852 32.781 27.078 1 83.5 187 PHE A O 1
ATOM 1471 N N . GLY A 1 188 ? -6.117 32.344 28.875 1 86.62 188 GLY A N 1
ATOM 1472 C CA . GLY A 1 188 ? -5.543 33.469 29.625 1 86.62 188 GLY A CA 1
ATOM 1473 C C . GLY A 1 188 ? -4.047 33.344 29.812 1 86.62 188 GLY A C 1
ATOM 1474 O O . GLY A 1 188 ? -3.312 34.312 29.734 1 86.62 188 GLY A O 1
ATOM 1475 N N . GLU A 1 189 ? -3.639 32.156 30.094 1 90.12 189 GLU A N 1
ATOM 1476 C CA . GLU A 1 189 ? -2.211 31.875 30.234 1 90.12 189 GLU A CA 1
ATOM 1477 C C . GLU A 1 189 ? -1.468 32.125 28.922 1 90.12 189 GLU A C 1
ATOM 1479 O O . GLU A 1 189 ? -0.388 32.719 28.938 1 90.12 189 GLU A O 1
ATOM 1484 N N . LEU A 1 190 ? -2.004 31.688 27.875 1 90.81 190 LEU A N 1
ATOM 1485 C CA . LEU A 1 190 ? -1.427 31.906 26.547 1 90.81 190 LEU A CA 1
ATOM 1486 C C . LEU A 1 190 ? -1.285 33.406 26.266 1 90.81 190 LEU A C 1
ATOM 1488 O O . LEU A 1 190 ? -0.227 33.844 25.812 1 90.81 190 LEU A O 1
ATOM 1492 N N . VAL A 1 191 ? -2.281 34.156 26.547 1 90.69 191 VAL A N 1
ATOM 1493 C CA . VAL A 1 191 ? -2.303 35.594 26.297 1 90.69 191 VAL A CA 1
ATOM 1494 C C . VAL A 1 191 ? -1.235 36.281 27.141 1 90.69 191 VAL A C 1
ATOM 1496 O O . VAL A 1 191 ? -0.533 37.156 26.656 1 90.69 191 VAL A O 1
ATOM 1499 N N . ALA A 1 192 ? -1.171 35.812 28.344 1 93.5 192 ALA A N 1
ATOM 1500 C CA . ALA A 1 192 ? -0.17 36.406 29.234 1 93.5 192 ALA A CA 1
ATOM 1501 C C . ALA A 1 192 ? 1.241 36.156 28.719 1 93.5 192 ALA A C 1
ATOM 1503 O O . ALA A 1 192 ? 2.094 37.031 28.75 1 93.5 192 ALA A O 1
ATOM 1504 N N . HIS A 1 193 ? 1.463 35 28.266 1 92.25 193 HIS A N 1
ATOM 1505 C CA . HIS A 1 193 ? 2.768 34.656 27.719 1 92.25 193 HIS A CA 1
ATOM 1506 C C . HIS A 1 193 ? 3.053 35.469 26.453 1 92.25 193 HIS A C 1
ATOM 1508 O O . HIS A 1 193 ? 4.18 35.906 26.234 1 92.25 193 HIS A O 1
ATOM 1514 N N . ALA A 1 194 ? 2.066 35.594 25.609 1 93.62 194 ALA A N 1
ATOM 1515 C CA . ALA A 1 194 ? 2.207 36.375 24.391 1 93.62 194 ALA A CA 1
ATOM 1516 C C . ALA A 1 194 ? 2.551 37.812 24.703 1 93.62 194 ALA A C 1
ATOM 1518 O O . ALA A 1 194 ? 3.439 38.406 24.078 1 93.62 194 ALA A O 1
ATOM 1519 N N . ARG A 1 195 ? 1.857 38.344 25.641 1 95.12 195 ARG A N 1
ATOM 1520 C CA . ARG A 1 195 ? 2.088 39.719 26.031 1 95.12 195 ARG A CA 1
ATOM 1521 C C . ARG A 1 195 ? 3.51 39.906 26.547 1 95.12 195 ARG A C 1
ATOM 1523 O O . ARG A 1 195 ? 4.156 40.906 26.234 1 95.12 195 ARG A O 1
ATOM 1530 N N . ALA A 1 196 ? 3.861 38.969 27.359 1 94.69 196 ALA A N 1
ATOM 1531 C CA . ALA A 1 196 ? 5.219 39.031 27.891 1 94.69 196 ALA A CA 1
ATOM 1532 C C . ALA A 1 196 ? 6.254 38.969 26.781 1 94.69 196 ALA A C 1
ATOM 1534 O O . ALA A 1 196 ? 7.246 39.719 26.797 1 94.69 196 ALA A O 1
ATOM 1535 N N . LEU A 1 197 ? 6.082 38.094 25.859 1 93.62 197 LEU A N 1
ATOM 1536 C CA . LEU A 1 197 ? 7 37.969 24.734 1 93.62 197 LEU A CA 1
ATOM 1537 C C . LEU A 1 197 ? 7.031 39.219 23.891 1 93.62 197 LEU A C 1
ATOM 1539 O O . LEU A 1 197 ? 8.102 39.656 23.469 1 93.62 197 LEU A O 1
ATOM 1543 N N . ILE A 1 198 ? 5.863 39.781 23.594 1 94.12 198 ILE A N 1
ATOM 1544 C CA . ILE A 1 198 ? 5.746 41 22.781 1 94.12 198 ILE A CA 1
ATOM 1545 C C . ILE A 1 198 ? 6.512 42.125 23.453 1 94.12 198 ILE A C 1
ATOM 1547 O O . ILE A 1 198 ? 7.281 42.844 22.797 1 94.12 198 ILE A O 1
ATOM 1551 N N . ALA A 1 199 ? 6.297 42.281 24.734 1 95.12 199 ALA A N 1
ATOM 1552 C CA . ALA A 1 199 ? 6.988 43.312 25.484 1 95.12 199 ALA A CA 1
ATOM 1553 C C . ALA A 1 199 ? 8.5 43.125 25.422 1 95.12 199 ALA A C 1
ATOM 1555 O O . ALA A 1 199 ? 9.242 44.094 25.203 1 95.12 199 ALA A O 1
ATOM 1556 N N . GLU A 1 200 ? 8.875 41.938 25.594 1 94.25 200 GLU A N 1
ATOM 1557 C CA . GLU A 1 200 ? 10.297 41.625 25.547 1 94.25 200 GLU A CA 1
ATOM 1558 C C . GLU A 1 200 ? 10.891 41.906 24.172 1 94.25 200 GLU A C 1
ATOM 1560 O O . GLU A 1 200 ? 12 42.438 24.078 1 94.25 200 GLU A O 1
ATOM 1565 N N . ARG A 1 201 ? 10.211 41.531 23.141 1 93 201 ARG A N 1
ATOM 1566 C CA . ARG A 1 201 ? 10.734 41.688 21.781 1 93 201 ARG A CA 1
ATOM 1567 C C . ARG A 1 201 ? 10.703 43.156 21.344 1 93 201 ARG A C 1
ATOM 1569 O O . ARG A 1 201 ? 11.5 43.562 20.516 1 93 201 ARG A O 1
ATOM 1576 N N . ARG A 1 202 ? 9.789 43.906 21.875 1 92.44 202 ARG A N 1
ATOM 1577 C CA . ARG A 1 202 ? 9.781 45.344 21.625 1 92.44 202 ARG A CA 1
ATOM 1578 C C . ARG A 1 202 ? 11.047 46 22.172 1 92.44 202 ARG A C 1
ATOM 1580 O O . ARG A 1 202 ? 11.586 46.938 21.562 1 92.44 202 ARG A O 1
ATOM 1587 N N . GLU A 1 203 ? 11.398 45.5 23.281 1 93.94 203 GLU A N 1
ATOM 1588 C CA . GLU A 1 203 ? 12.578 46.031 23.938 1 93.94 203 GLU A CA 1
ATOM 1589 C C . GLU A 1 203 ? 13.859 45.438 23.344 1 93.94 203 GLU A C 1
ATOM 1591 O O . GLU A 1 203 ? 14.867 46.156 23.219 1 93.94 203 GLU A O 1
ATOM 1596 N N . ASN A 1 204 ? 13.781 44.25 23.094 1 93.75 204 ASN A N 1
ATOM 1597 C CA . ASN A 1 204 ? 14.93 43.5 22.594 1 93.75 204 ASN A CA 1
ATOM 1598 C C . ASN A 1 204 ? 14.562 42.625 21.391 1 93.75 204 ASN A C 1
ATOM 1600 O O . ASN A 1 204 ? 14.5 41.406 21.5 1 93.75 204 ASN A O 1
ATOM 1604 N N . PRO A 1 205 ? 14.445 43.219 20.266 1 91.38 205 PRO A N 1
ATOM 1605 C CA . PRO A 1 205 ? 14.086 42.438 19.078 1 91.38 205 PRO A CA 1
ATOM 1606 C C . PRO A 1 205 ? 15.141 41.375 18.719 1 91.38 205 PRO A C 1
ATOM 1608 O O . PRO A 1 205 ? 16.344 41.656 18.828 1 91.38 205 PRO A O 1
ATOM 1611 N N . GLY A 1 206 ? 14.68 40.219 18.484 1 87.25 206 GLY A N 1
ATOM 1612 C CA . GLY A 1 206 ? 15.547 39.156 18.016 1 87.25 206 GLY A CA 1
ATOM 1613 C C . GLY A 1 206 ? 15.383 38.844 16.531 1 87.25 206 GLY A C 1
ATOM 1614 O O . GLY A 1 206 ? 15 39.75 15.758 1 87.25 206 GLY A O 1
ATOM 1615 N N . ASN A 1 207 ? 15.742 37.656 16.062 1 81.88 207 ASN A N 1
ATOM 1616 C CA . ASN A 1 207 ? 15.656 37.219 14.664 1 81.88 207 ASN A CA 1
ATOM 1617 C C . ASN A 1 207 ? 14.445 36.312 14.422 1 81.88 207 ASN A C 1
ATOM 1619 O O . ASN A 1 207 ? 14.258 35.812 13.32 1 81.88 207 ASN A O 1
ATOM 1623 N N . ASP A 1 208 ? 13.648 36.188 15.398 1 85.44 208 ASP A N 1
ATOM 1624 C CA . ASP A 1 208 ? 12.469 35.344 15.289 1 85.44 208 ASP A CA 1
ATOM 1625 C C . ASP A 1 208 ? 11.328 36.062 14.57 1 85.44 208 ASP A C 1
ATOM 1627 O O . ASP A 1 208 ? 11.391 37.281 14.383 1 85.44 208 ASP A O 1
ATOM 1631 N N . ILE A 1 209 ? 10.305 35.375 14.203 1 87.31 209 ILE A N 1
ATOM 1632 C CA . ILE A 1 209 ? 9.203 35.906 13.391 1 87.31 209 ILE A CA 1
ATOM 1633 C C . ILE A 1 209 ? 8.414 36.938 14.195 1 87.31 209 ILE A C 1
ATOM 1635 O O . ILE A 1 209 ? 7.91 37.906 13.641 1 87.31 209 ILE A O 1
ATOM 1639 N N . MET A 1 210 ? 8.312 36.75 15.492 1 89.69 210 MET A N 1
ATOM 1640 C CA . MET A 1 210 ? 7.57 37.688 16.312 1 89.69 210 MET A CA 1
ATOM 1641 C C . MET A 1 210 ? 8.242 39.062 16.297 1 89.69 210 MET A C 1
ATOM 1643 O O . MET A 1 210 ? 7.57 40.094 16.219 1 89.69 210 MET A O 1
ATOM 1647 N N . SER A 1 211 ? 9.555 39.031 16.391 1 90 211 SER A N 1
ATOM 1648 C CA . SER A 1 211 ? 10.297 40.281 16.312 1 90 211 SER A CA 1
ATOM 1649 C C . SER A 1 211 ? 10.031 41 14.992 1 90 211 SER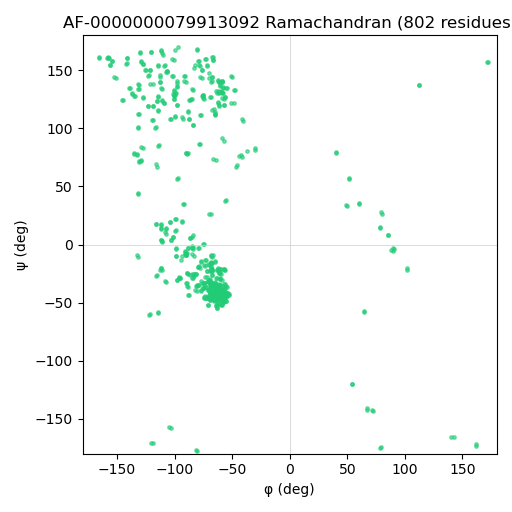 A C 1
ATOM 1651 O O . SER A 1 211 ? 9.789 42.219 14.977 1 90 211 SER A O 1
ATOM 1653 N N . ARG A 1 212 ? 9.961 40.219 13.969 1 84.94 212 ARG A N 1
ATOM 1654 C CA . ARG A 1 212 ? 9.758 40.781 12.641 1 84.94 212 ARG A CA 1
ATOM 1655 C C . ARG A 1 212 ? 8.359 41.375 12.508 1 84.94 212 ARG A C 1
ATOM 1657 O O . ARG A 1 212 ? 8.188 42.469 11.953 1 84.94 212 ARG A O 1
ATOM 1664 N N . VAL A 1 213 ? 7.449 40.719 13.016 1 86.38 213 VAL A N 1
ATOM 1665 C CA . VAL A 1 213 ? 6.059 41.156 12.891 1 86.38 213 VAL A CA 1
ATOM 1666 C C . VAL A 1 213 ? 5.809 42.375 13.781 1 86.38 213 VAL A C 1
ATOM 1668 O O . VAL A 1 213 ? 5.082 43.281 13.398 1 86.38 213 VAL A O 1
ATOM 1671 N N . ILE A 1 214 ? 6.422 42.375 14.883 1 88 214 ILE A N 1
ATOM 1672 C CA . ILE A 1 214 ? 6.273 43.469 15.836 1 88 214 ILE A CA 1
ATOM 1673 C C . ILE A 1 214 ? 6.832 44.75 15.227 1 88 214 ILE A C 1
ATOM 1675 O O . ILE A 1 214 ? 6.27 45.844 15.422 1 88 214 ILE A O 1
ATOM 1679 N N . MET A 1 215 ? 7.844 44.594 14.469 1 84.5 215 MET A N 1
ATOM 1680 C CA . MET A 1 215 ? 8.523 45.75 13.906 1 84.5 215 MET A CA 1
ATOM 1681 C C . MET A 1 215 ? 7.93 46.156 12.562 1 84.5 215 MET A C 1
ATOM 1683 O O . MET A 1 215 ? 8.273 47.188 12 1 84.5 215 MET A O 1
ATOM 1687 N N . SER A 1 216 ? 7.102 45.344 12.094 1 81.38 216 SER A N 1
ATOM 1688 C CA . SER A 1 216 ? 6.527 45.562 10.773 1 81.38 216 SER A CA 1
ATOM 1689 C C . SER A 1 216 ? 5.352 46.531 10.852 1 81.38 216 SER A C 1
ATOM 1691 O O . SER A 1 216 ? 4.785 46.75 11.922 1 81.38 216 SER A O 1
ATOM 1693 N N . LYS A 1 217 ? 5.168 47.25 9.688 1 79.12 217 LYS A N 1
ATOM 1694 C CA . LYS A 1 217 ? 4.039 48.156 9.539 1 79.12 217 LYS A CA 1
ATOM 1695 C C . LYS A 1 217 ? 3.143 47.719 8.375 1 79.12 217 LYS A C 1
ATOM 1697 O O . LYS A 1 217 ? 3.623 47.188 7.383 1 79.12 217 LYS A O 1
ATOM 1702 N N . VAL A 1 218 ? 1.872 47.781 8.57 1 71.31 218 VAL A N 1
ATOM 1703 C CA . VAL A 1 218 ? 0.858 47.594 7.535 1 71.31 218 VAL A CA 1
ATOM 1704 C C . VAL A 1 218 ? 0.179 48.938 7.223 1 71.31 218 VAL A C 1
ATOM 1706 O O . VAL A 1 218 ? -0.456 49.531 8.094 1 71.31 218 VAL A O 1
ATOM 1709 N N . ASP A 1 219 ? 0.305 49.281 5.914 1 75.12 219 ASP A N 1
ATOM 1710 C CA . ASP A 1 219 ? -0.238 50.562 5.504 1 75.12 219 ASP A CA 1
ATOM 1711 C C . ASP A 1 219 ? 0.237 51.688 6.434 1 75.12 219 ASP A C 1
ATOM 1713 O O . ASP A 1 219 ? -0.554 52.531 6.848 1 75.12 219 ASP A O 1
ATOM 1717 N N . GLY A 1 220 ? 1.411 51.531 6.91 1 77.25 220 GLY A N 1
ATOM 1718 C CA . GLY A 1 220 ? 2.029 52.594 7.703 1 77.25 220 GLY A CA 1
ATOM 1719 C C . GLY A 1 220 ? 1.713 52.469 9.188 1 77.25 220 GLY A C 1
ATOM 1720 O O . GLY A 1 220 ? 2.207 53.281 9.984 1 77.25 220 GLY A O 1
ATOM 1721 N N . GLU A 1 221 ? 0.882 51.531 9.5 1 79.44 221 GLU A N 1
ATOM 1722 C CA . GLU A 1 221 ? 0.504 51.375 10.898 1 79.44 221 GLU A CA 1
ATOM 1723 C C . GLU A 1 221 ? 1.039 50.062 11.477 1 79.44 221 GLU A C 1
ATOM 1725 O O . GLU A 1 221 ? 1.065 49.062 10.789 1 79.44 221 GLU A O 1
ATOM 1730 N N . SER A 1 222 ? 1.504 50.25 12.758 1 83.88 222 SER A N 1
ATOM 1731 C CA . SER A 1 222 ? 1.939 49.062 13.477 1 83.88 222 SER A CA 1
ATOM 1732 C C . SER A 1 222 ? 0.751 48.188 13.875 1 83.88 222 SER A C 1
ATOM 1734 O O . SER A 1 222 ? -0.361 48.688 14.047 1 83.88 222 SER A O 1
ATOM 1736 N N . LEU A 1 223 ? 0.97 46.906 14.055 1 86.81 223 LEU A N 1
ATOM 1737 C CA . LEU A 1 223 ? -0.07 46 14.547 1 86.81 223 LEU A CA 1
ATOM 1738 C C . LEU A 1 223 ? -0.406 46.312 16 1 86.81 223 LEU A C 1
ATOM 1740 O O . LEU A 1 223 ? 0.481 46.656 16.797 1 86.81 223 LEU A O 1
ATOM 1744 N N . SER A 1 224 ? -1.688 46.25 16.281 1 87.88 224 SER A N 1
ATOM 1745 C CA . SER A 1 224 ? -2.105 46.406 17.672 1 87.88 224 SER A CA 1
ATOM 1746 C C . SER A 1 224 ? -1.62 45.25 18.531 1 87.88 224 SER A C 1
ATOM 1748 O O . SER A 1 224 ? -1.201 44.219 18.016 1 87.88 224 SER A O 1
ATOM 1750 N N . GLU A 1 225 ? -1.599 45.469 19.812 1 90.19 225 GLU A N 1
ATOM 1751 C CA . GLU A 1 225 ? -1.251 44.375 20.719 1 90.19 225 GLU A CA 1
ATOM 1752 C C . GLU A 1 225 ? -2.174 43.156 20.531 1 90.19 225 GLU A C 1
ATOM 1754 O O . GLU A 1 225 ? -1.727 42.031 20.562 1 90.19 225 GLU A O 1
ATOM 1759 N N . ASP A 1 226 ? -3.385 43.469 20.297 1 88.25 226 ASP A N 1
ATOM 1760 C CA . ASP A 1 226 ? -4.352 42.375 20.062 1 88.25 226 ASP A CA 1
ATOM 1761 C C . ASP A 1 226 ? -4.027 41.625 18.766 1 88.25 226 ASP A C 1
ATOM 1763 O O . ASP A 1 226 ? -4.184 40.406 18.688 1 88.25 226 ASP A O 1
ATOM 1767 N N . ASP A 1 227 ? -3.598 42.375 17.812 1 87.56 227 ASP A N 1
ATOM 1768 C CA . ASP A 1 227 ? -3.188 41.75 16.562 1 87.56 227 ASP A CA 1
ATOM 1769 C C . ASP A 1 227 ? -1.975 40.844 16.766 1 87.56 227 ASP A C 1
ATOM 1771 O O . ASP A 1 227 ? -1.904 39.75 16.188 1 87.56 227 ASP A O 1
ATOM 1775 N N . LEU A 1 228 ? -1.1 41.312 17.531 1 91.25 228 LEU A N 1
ATOM 1776 C CA . LEU A 1 228 ? 0.119 40.562 17.781 1 91.25 228 LEU A CA 1
ATOM 1777 C C . LEU A 1 228 ? -0.187 39.312 18.578 1 91.25 228 LEU A C 1
ATOM 1779 O O . LEU A 1 228 ? 0.383 38.25 18.312 1 91.25 228 LEU A O 1
ATOM 1783 N N . ILE A 1 229 ? -1.067 39.406 19.531 1 91.19 229 ILE A N 1
ATOM 1784 C CA . ILE A 1 229 ? -1.505 38.25 20.297 1 91.19 229 ILE A CA 1
ATOM 1785 C C . ILE A 1 229 ? -2.229 37.281 19.359 1 91.19 229 ILE A C 1
ATOM 1787 O O . ILE A 1 229 ? -2.045 36.062 19.469 1 91.19 229 ILE A O 1
ATOM 1791 N N . GLY A 1 230 ? -3.035 37.812 18.516 1 88.94 230 GLY A N 1
ATOM 1792 C CA . GLY A 1 230 ? -3.695 37 17.516 1 88.94 230 GLY A CA 1
ATOM 1793 C C . GLY A 1 230 ? -2.723 36.219 16.625 1 88.94 230 GLY A C 1
ATOM 1794 O O . GLY A 1 230 ? -2.928 35.031 16.344 1 88.94 230 GLY A O 1
ATOM 1795 N N . PHE A 1 231 ? -1.727 36.906 16.266 1 89.31 231 PHE A N 1
ATOM 1796 C CA . PHE A 1 231 ? -0.707 36.281 15.422 1 89.31 231 PHE A CA 1
ATOM 1797 C C . PHE A 1 231 ? 0.011 35.188 16.172 1 89.31 231 PHE A C 1
ATOM 1799 O O . PHE A 1 231 ? 0.215 34.094 15.633 1 89.31 231 PHE A O 1
ATOM 1806 N N . PHE A 1 232 ? 0.419 35.5 17.391 1 91.94 232 PHE A N 1
ATOM 1807 C CA . PHE A 1 232 ? 1.036 34.5 18.266 1 91.94 232 PHE A CA 1
ATOM 1808 C C . PHE A 1 232 ? 0.16 33.25 18.391 1 91.94 232 PHE A C 1
ATOM 1810 O O . PHE A 1 232 ? 0.643 32.125 18.234 1 91.94 232 PHE A O 1
ATOM 1817 N N . THR A 1 233 ? -1.085 33.469 18.547 1 90.19 233 THR A N 1
ATOM 1818 C CA . THR A 1 233 ? -2.051 32.406 18.766 1 90.19 233 THR A CA 1
ATOM 1819 C C . THR A 1 233 ? -2.236 31.562 17.5 1 90.19 233 THR A C 1
ATOM 1821 O O . THR A 1 233 ? -2.197 30.328 17.547 1 90.19 233 THR A O 1
ATOM 1824 N N . ILE A 1 234 ? -2.387 32.188 16.375 1 90.94 234 ILE A N 1
ATOM 1825 C CA . ILE A 1 234 ? -2.686 31.469 15.148 1 90.94 234 ILE A CA 1
ATOM 1826 C C . ILE A 1 234 ? -1.466 30.656 14.711 1 90.94 234 ILE A C 1
ATOM 1828 O O . ILE A 1 234 ? -1.605 29.562 14.148 1 90.94 234 ILE A O 1
ATOM 1832 N N . LEU A 1 235 ? -0.257 31.125 14.977 1 91.38 235 LEU A N 1
ATOM 1833 C CA . LEU A 1 235 ? 0.947 30.375 14.641 1 91.38 235 LEU A CA 1
ATOM 1834 C C . LEU A 1 235 ? 1.031 29.094 15.453 1 91.38 235 LEU A C 1
ATOM 1836 O O . LEU A 1 235 ? 1.465 28.047 14.945 1 91.38 235 LEU A O 1
ATOM 1840 N N . LEU A 1 236 ? 0.68 29.25 16.734 1 91.12 236 LEU A N 1
ATOM 1841 C CA . LEU A 1 236 ? 0.654 28.047 17.562 1 91.12 236 LEU A CA 1
ATOM 1842 C C . LEU A 1 236 ? -0.403 27.078 17.078 1 91.12 236 LEU A C 1
ATOM 1844 O O . LEU A 1 236 ? -0.127 25.875 16.922 1 91.12 236 LEU A O 1
ATOM 1848 N N . LEU A 1 237 ? -1.548 27.578 16.797 1 88.31 237 LEU A N 1
ATOM 1849 C CA . LEU A 1 237 ? -2.662 26.734 16.359 1 88.31 237 LEU A CA 1
ATOM 1850 C C . LEU A 1 237 ? -2.379 26.109 15 1 88.31 237 LEU A C 1
ATOM 1852 O O . LEU A 1 237 ? -2.648 24.922 14.797 1 88.31 237 LEU A O 1
ATOM 1856 N N . GLY A 1 238 ? -1.821 26.844 14.125 1 91.12 238 GLY A N 1
ATOM 1857 C CA . GLY A 1 238 ? -1.567 26.391 12.766 1 91.12 238 GLY A CA 1
ATOM 1858 C C . GLY A 1 238 ? -0.31 25.547 12.648 1 91.12 238 GLY A C 1
ATOM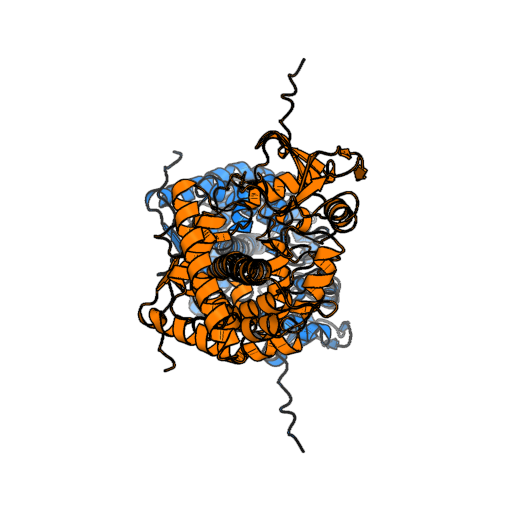 1859 O O . GLY A 1 238 ? -0.205 24.703 11.758 1 91.12 238 GLY A O 1
ATOM 1860 N N . GLY A 1 239 ? 0.616 25.734 13.555 1 93.5 239 GLY A N 1
ATOM 1861 C CA . GLY A 1 239 ? 1.95 25.203 13.352 1 93.5 239 GLY A CA 1
ATOM 1862 C C . GLY A 1 239 ? 2.18 23.891 14.094 1 93.5 239 GLY A C 1
ATOM 1863 O O . GLY A 1 239 ? 3.158 23.188 13.836 1 93.5 239 GLY A O 1
ATOM 1864 N N . ILE A 1 240 ? 1.296 23.516 14.93 1 94.31 240 ILE A N 1
ATOM 1865 C CA . ILE A 1 240 ? 1.658 22.406 15.805 1 94.31 240 ILE A CA 1
ATOM 1866 C C . ILE A 1 240 ? 0.775 21.188 15.5 1 94.31 240 ILE A C 1
ATOM 1868 O O . ILE A 1 240 ? 1.237 20.203 14.914 1 94.31 240 ILE A O 1
ATOM 1872 N N . ASP A 1 241 ? -0.493 21.312 15.609 1 92.94 241 ASP A N 1
ATOM 1873 C CA . ASP A 1 241 ? -1.371 20.141 15.617 1 92.94 241 ASP A CA 1
ATOM 1874 C C . ASP A 1 241 ? -1.499 19.547 14.219 1 92.94 241 ASP A C 1
ATOM 1876 O O . ASP A 1 241 ? -1.479 18.328 14.062 1 92.94 241 ASP A O 1
ATOM 1880 N N . ASN A 1 242 ? -1.71 20.438 13.219 1 93.94 242 ASN A N 1
ATOM 1881 C CA . ASN A 1 242 ? -1.861 19.953 11.852 1 93.94 242 ASN A CA 1
ATOM 1882 C C . ASN A 1 242 ? -0.643 19.141 11.406 1 93.94 242 ASN A C 1
ATOM 1884 O O . ASN A 1 242 ? -0.782 18.047 10.867 1 93.94 242 ASN A O 1
ATOM 1888 N N . THR A 1 243 ? 0.493 19.719 11.703 1 96.94 243 THR A N 1
ATOM 1889 C CA . THR A 1 243 ? 1.73 19.047 11.32 1 96.94 243 THR A CA 1
ATOM 1890 C C . THR A 1 243 ? 1.934 17.781 12.156 1 96.94 243 THR A C 1
ATOM 1892 O O . THR A 1 243 ? 2.361 16.75 11.633 1 96.94 243 THR A O 1
ATOM 1895 N N . ALA A 1 244 ? 1.648 17.844 13.43 1 97 244 ALA A N 1
ATOM 1896 C CA . ALA A 1 244 ? 1.812 16.703 14.312 1 97 244 ALA A CA 1
ATOM 1897 C C . ALA A 1 244 ? 0.935 15.531 13.867 1 97 244 ALA A C 1
ATOM 1899 O O . ALA A 1 244 ? 1.393 14.391 13.812 1 97 244 ALA A O 1
ATOM 1900 N N . ARG A 1 245 ? -0.309 15.805 13.562 1 97.06 245 ARG A N 1
ATOM 1901 C CA . ARG A 1 245 ? -1.241 14.758 13.156 1 97.06 245 ARG A CA 1
ATOM 1902 C C . ARG A 1 245 ? -0.857 14.188 11.789 1 97.06 245 ARG A C 1
ATOM 1904 O O . ARG A 1 245 ? -0.979 12.984 11.562 1 97.06 245 ARG A O 1
ATOM 1911 N N . PHE A 1 246 ? -0.352 15.047 10.93 1 98.38 246 PHE A N 1
ATOM 1912 C CA . PHE A 1 246 ? 0.15 14.555 9.648 1 98.38 246 PHE A CA 1
ATOM 1913 C C . PHE A 1 246 ? 1.324 13.602 9.859 1 98.38 246 PHE A C 1
ATOM 1915 O O . PHE A 1 246 ? 1.299 12.461 9.391 1 98.38 246 PHE A O 1
ATOM 1922 N N . LEU A 1 247 ? 2.318 14.047 10.633 1 98.81 247 LEU A N 1
ATOM 1923 C CA . LEU A 1 247 ? 3.527 13.266 10.852 1 98.81 247 LEU A CA 1
ATOM 1924 C C . LEU A 1 247 ? 3.201 11.953 11.555 1 98.81 247 LEU A C 1
ATOM 1926 O O . LEU A 1 247 ? 3.752 10.898 11.211 1 98.81 247 LEU A O 1
ATOM 1930 N N . SER A 1 248 ? 2.348 12.031 12.547 1 98.69 248 SER A N 1
ATOM 1931 C CA . SER A 1 248 ? 1.998 10.812 13.273 1 98.69 248 SER A CA 1
ATOM 1932 C C . SER A 1 248 ? 1.329 9.797 12.352 1 98.69 248 SER A C 1
ATOM 1934 O O . SER A 1 248 ? 1.597 8.594 12.438 1 98.69 248 SER A O 1
ATOM 1936 N N . SER A 1 249 ? 0.454 10.234 11.461 1 98.5 249 SER A N 1
ATOM 1937 C CA . SER A 1 249 ? -0.193 9.352 10.5 1 98.5 249 SER A CA 1
ATOM 1938 C C . SER A 1 249 ? 0.821 8.758 9.523 1 98.5 249 SER A C 1
ATOM 1940 O O . SER A 1 249 ? 0.701 7.598 9.125 1 98.5 249 SER A O 1
ATOM 1942 N N . VAL A 1 250 ? 1.801 9.578 9.156 1 98.69 250 VAL A N 1
ATOM 1943 C CA . VAL A 1 250 ? 2.859 9.117 8.266 1 98.69 250 VAL A CA 1
ATOM 1944 C C . VAL A 1 250 ? 3.674 8.023 8.953 1 98.69 250 VAL A C 1
ATOM 1946 O O . VAL A 1 250 ? 3.955 6.98 8.359 1 98.69 250 VAL A O 1
ATOM 1949 N N . PHE A 1 251 ? 4.047 8.219 10.211 1 98.69 251 PHE A N 1
ATOM 1950 C CA . PHE A 1 251 ? 4.816 7.223 10.945 1 98.69 251 PHE A CA 1
ATOM 1951 C C . PHE A 1 251 ? 4.008 5.945 11.133 1 98.69 251 PHE A C 1
ATOM 1953 O O . PHE A 1 251 ? 4.562 4.844 11.094 1 98.69 251 PHE A O 1
ATOM 1960 N N . TRP A 1 252 ? 2.729 6.117 11.359 1 98.44 252 TRP A N 1
ATOM 1961 C CA . TRP A 1 252 ? 1.853 4.953 11.422 1 98.44 252 TRP A CA 1
ATOM 1962 C C . TRP A 1 252 ? 1.91 4.156 10.125 1 98.44 252 TRP A C 1
ATOM 1964 O O . TRP A 1 252 ? 2.094 2.936 10.148 1 98.44 252 TRP A O 1
ATOM 1974 N N . ARG A 1 253 ? 1.77 4.859 9.039 1 98 253 ARG A N 1
ATOM 1975 C CA . ARG A 1 253 ? 1.809 4.207 7.738 1 98 253 ARG A CA 1
ATOM 1976 C C . ARG A 1 253 ? 3.141 3.496 7.52 1 98 253 ARG A C 1
ATOM 1978 O O . ARG A 1 253 ? 3.17 2.332 7.117 1 98 253 ARG A O 1
ATOM 1985 N N . LEU A 1 254 ? 4.207 4.156 7.793 1 98.19 254 LEU A N 1
ATOM 1986 C CA . LEU A 1 254 ? 5.539 3.619 7.535 1 98.19 254 LEU A CA 1
ATOM 1987 C C . LEU A 1 254 ? 5.84 2.441 8.461 1 98.19 254 LEU A C 1
ATOM 1989 O O . LEU A 1 254 ? 6.703 1.617 8.156 1 98.19 254 LEU A O 1
ATOM 1993 N N . ALA A 1 255 ? 5.156 2.352 9.578 1 97.56 255 ALA A N 1
ATOM 1994 C CA . ALA A 1 255 ? 5.379 1.274 10.539 1 97.56 255 ALA A CA 1
ATOM 1995 C C . ALA A 1 255 ? 4.898 -0.063 9.984 1 97.56 255 ALA A C 1
ATOM 1997 O O . ALA A 1 255 ? 5.418 -1.119 10.352 1 97.56 255 ALA A O 1
ATOM 1998 N N . TRP A 1 256 ? 3.895 0.002 9.148 1 96.06 256 TRP A N 1
ATOM 1999 C CA . TRP A 1 256 ? 3.383 -1.276 8.664 1 96.06 256 TRP A CA 1
ATOM 2000 C C . TRP A 1 256 ? 3.59 -1.413 7.16 1 96.06 256 TRP A C 1
ATOM 2002 O O . TRP A 1 256 ? 3.582 -2.523 6.625 1 96.06 256 TRP A O 1
ATOM 2012 N N . ASP A 1 257 ? 3.65 -0.343 6.406 1 96.56 257 ASP A N 1
ATOM 2013 C CA . ASP A 1 257 ? 3.816 -0.383 4.957 1 96.56 257 ASP A CA 1
ATOM 2014 C C . ASP A 1 257 ? 5.27 -0.652 4.578 1 96.56 257 ASP A C 1
ATOM 2016 O O . ASP A 1 257 ? 6.012 0.273 4.234 1 96.56 257 ASP A O 1
ATOM 2020 N N . ILE A 1 258 ? 5.621 -1.854 4.504 1 95.12 258 ILE A N 1
ATOM 2021 C CA . ILE A 1 258 ? 6.988 -2.336 4.336 1 95.12 258 ILE A CA 1
ATOM 2022 C C . ILE A 1 258 ? 7.535 -1.868 2.99 1 95.12 258 ILE A C 1
ATOM 2024 O O . ILE A 1 258 ? 8.695 -1.466 2.893 1 95.12 258 ILE A O 1
ATOM 2028 N N . GLU A 1 259 ? 6.742 -1.868 2.021 1 94.19 259 GLU A N 1
ATOM 2029 C CA . GLU A 1 259 ? 7.184 -1.519 0.676 1 94.19 259 GLU A CA 1
ATOM 2030 C C . GLU A 1 259 ? 7.461 -0.023 0.557 1 94.19 259 GLU A C 1
ATOM 2032 O O . GLU A 1 259 ? 8.477 0.381 -0.009 1 94.19 259 GLU A O 1
ATOM 2037 N N . LEU A 1 260 ? 6.523 0.787 1.102 1 96.25 260 LEU A N 1
ATOM 2038 C CA . LEU A 1 260 ? 6.754 2.227 1.096 1 96.25 260 LEU A CA 1
ATOM 2039 C C . LEU A 1 260 ? 8.023 2.578 1.869 1 96.25 260 LEU A C 1
ATOM 2041 O O . LEU A 1 260 ? 8.836 3.381 1.406 1 96.25 260 LEU A O 1
ATOM 2045 N N . ARG A 1 261 ? 8.156 1.988 3.018 1 96.81 261 ARG A N 1
ATOM 2046 C CA . ARG A 1 261 ? 9.336 2.221 3.848 1 96.81 261 ARG A CA 1
ATOM 2047 C C . ARG A 1 261 ? 10.617 1.855 3.102 1 96.81 261 ARG A C 1
ATOM 2049 O O . ARG A 1 261 ? 11.562 2.645 3.055 1 96.81 261 ARG A O 1
ATOM 2056 N N . ARG A 1 262 ? 10.664 0.716 2.477 1 94.81 262 ARG A N 1
ATOM 2057 C CA . ARG A 1 262 ? 11.82 0.256 1.715 1 94.81 262 ARG A CA 1
ATOM 2058 C C . ARG A 1 262 ? 12.156 1.224 0.583 1 94.81 262 ARG A C 1
ATOM 2060 O O . ARG A 1 262 ? 13.32 1.575 0.378 1 94.81 262 ARG A O 1
ATOM 2067 N N . ARG A 1 263 ? 11.18 1.623 -0.105 1 94.62 263 ARG A N 1
ATOM 2068 C CA . ARG A 1 263 ? 11.383 2.506 -1.249 1 94.62 263 ARG A CA 1
ATOM 2069 C C . ARG A 1 263 ? 11.977 3.84 -0.811 1 94.62 263 ARG A C 1
ATOM 2071 O O . ARG A 1 263 ? 12.922 4.336 -1.431 1 94.62 263 ARG A O 1
ATOM 2078 N N . LEU A 1 264 ? 11.43 4.395 0.273 1 97.06 264 LEU A N 1
ATOM 2079 C CA . LEU A 1 264 ? 11.891 5.703 0.723 1 97.06 264 LEU A CA 1
ATOM 2080 C C . LEU A 1 264 ? 13.289 5.617 1.314 1 97.06 264 LEU A C 1
ATOM 2082 O O . LEU A 1 264 ? 14.062 6.574 1.24 1 97.06 264 LEU A O 1
ATOM 2086 N N . ILE A 1 265 ? 13.625 4.484 1.925 1 96.25 265 ILE A N 1
ATOM 2087 C CA . ILE A 1 265 ? 14.977 4.273 2.426 1 96.25 265 ILE A CA 1
ATOM 2088 C C . ILE A 1 265 ? 15.953 4.164 1.252 1 96.25 265 ILE A C 1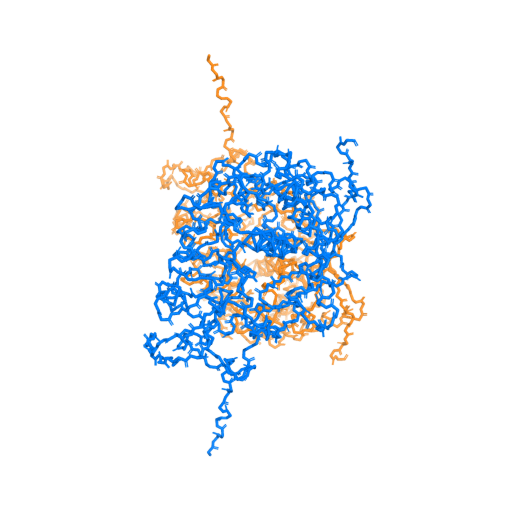
ATOM 2090 O O . ILE A 1 265 ? 17.016 4.793 1.259 1 96.25 265 ILE A O 1
ATOM 2094 N N . ALA A 1 266 ? 15.57 3.453 0.216 1 92.69 266 ALA A N 1
ATOM 2095 C CA . ALA A 1 266 ? 16.422 3.203 -0.938 1 92.69 266 ALA A CA 1
ATOM 2096 C C . ALA A 1 266 ? 16.547 4.449 -1.814 1 92.69 266 ALA A C 1
ATOM 2098 O O . ALA A 1 266 ? 17.578 4.668 -2.457 1 92.69 266 ALA A O 1
ATOM 2099 N N . HIS A 1 267 ? 15.469 5.188 -1.837 1 93.69 267 HIS A N 1
ATOM 2100 C CA . HIS A 1 267 ? 15.391 6.359 -2.699 1 93.69 267 HIS A CA 1
ATOM 2101 C C . HIS A 1 267 ? 14.938 7.59 -1.921 1 93.69 267 HIS A C 1
ATOM 2103 O O . HIS A 1 267 ? 13.852 8.117 -2.166 1 93.69 267 HIS A O 1
ATOM 2109 N N . PRO A 1 268 ? 15.812 8.086 -1.092 1 96.94 268 PRO A N 1
ATOM 2110 C CA . PRO A 1 268 ? 15.43 9.234 -0.265 1 96.94 268 PRO A CA 1
ATOM 2111 C C . PRO A 1 268 ? 15.023 10.445 -1.095 1 96.94 268 PRO A C 1
ATOM 2113 O O . PRO A 1 268 ? 14.297 11.312 -0.606 1 96.94 268 PRO A O 1
ATOM 2116 N N . GLU A 1 269 ? 15.477 10.469 -2.373 1 96.56 269 GLU A N 1
ATOM 2117 C CA . GLU A 1 269 ? 15.117 11.57 -3.26 1 96.56 269 GLU A CA 1
ATOM 2118 C C . GLU A 1 269 ? 13.625 11.555 -3.588 1 96.56 269 GLU A C 1
ATOM 2120 O O . GLU A 1 269 ? 13.086 12.531 -4.105 1 96.56 269 GLU A O 1
ATOM 2125 N N . GLN A 1 270 ? 12.891 10.477 -3.234 1 96.38 270 GLN A N 1
ATOM 2126 C CA . GLN A 1 270 ? 11.461 10.359 -3.488 1 96.38 270 GLN A CA 1
ATOM 2127 C C . GLN A 1 270 ? 10.648 10.891 -2.311 1 96.38 270 GLN A C 1
ATOM 2129 O O . GLN A 1 270 ? 9.43 11.023 -2.402 1 96.38 270 GLN A O 1
ATOM 2134 N N . ILE A 1 271 ? 11.297 11.25 -1.2 1 98.25 271 ILE A N 1
ATOM 2135 C CA . ILE A 1 271 ? 10.602 11.617 0.029 1 98.25 271 ILE A CA 1
ATOM 2136 C C . ILE A 1 271 ? 9.773 12.875 -0.204 1 98.25 271 ILE A C 1
ATOM 2138 O O . ILE A 1 271 ? 8.609 12.945 0.204 1 98.25 271 ILE A O 1
ATOM 2142 N N . PRO A 1 272 ? 10.273 13.914 -0.945 1 97.62 272 PRO A N 1
ATOM 2143 C CA . PRO A 1 272 ? 9.43 15.086 -1.174 1 97.62 272 PRO A CA 1
ATOM 2144 C C . PRO A 1 272 ? 8.125 14.75 -1.893 1 97.62 272 PRO A C 1
ATOM 2146 O O . PRO A 1 272 ? 7.055 15.203 -1.487 1 97.62 272 PRO A O 1
ATOM 2149 N N . GLY A 1 273 ? 8.219 13.906 -2.926 1 97.44 273 GLY A N 1
ATOM 2150 C CA . GLY A 1 273 ? 7.016 13.453 -3.607 1 97.44 273 GLY A CA 1
ATOM 2151 C C . GLY A 1 273 ? 6.094 12.641 -2.715 1 97.44 273 GLY A C 1
ATOM 2152 O O . GLY A 1 273 ? 4.871 12.797 -2.773 1 97.44 273 GLY A O 1
ATOM 2153 N N . ALA A 1 274 ? 6.68 11.789 -1.892 1 98.25 274 ALA A N 1
ATOM 2154 C CA . ALA A 1 274 ? 5.906 10.992 -0.947 1 98.25 274 ALA A CA 1
ATOM 2155 C C . ALA A 1 274 ? 5.168 11.883 0.051 1 98.25 274 ALA A C 1
ATOM 2157 O O . ALA A 1 274 ? 4.027 11.594 0.419 1 98.25 274 ALA A O 1
ATOM 2158 N N . VAL A 1 275 ? 5.805 12.969 0.499 1 98.62 275 VAL A N 1
ATOM 2159 C CA . VAL A 1 275 ? 5.199 13.883 1.463 1 98.62 275 VAL A CA 1
ATOM 2160 C C . VAL A 1 275 ? 3.916 14.469 0.882 1 98.62 275 VAL A C 1
ATOM 2162 O O . VAL A 1 275 ? 2.869 14.461 1.534 1 98.62 275 VAL A O 1
ATOM 2165 N N . ASP A 1 276 ? 3.936 14.898 -0.342 1 98.44 276 ASP A N 1
ATOM 2166 C CA . ASP A 1 276 ? 2.746 15.484 -0.957 1 98.44 276 ASP A CA 1
ATOM 2167 C C . ASP A 1 276 ? 1.652 14.438 -1.141 1 98.44 276 ASP A C 1
ATOM 2169 O O . ASP A 1 276 ? 0.471 14.719 -0.939 1 98.44 276 ASP A O 1
ATOM 2173 N N . GLU A 1 277 ? 2.045 13.266 -1.545 1 98.31 277 GLU A N 1
ATOM 2174 C CA . GLU A 1 277 ? 1.061 12.195 -1.701 1 98.31 277 GLU A CA 1
ATOM 2175 C C . GLU A 1 277 ? 0.43 11.828 -0.362 1 98.31 277 GLU A C 1
ATOM 2177 O O . GLU A 1 277 ? -0.773 11.57 -0.287 1 98.31 277 GLU A O 1
ATOM 2182 N N . LEU A 1 278 ? 1.244 11.781 0.65 1 98.69 278 LEU A N 1
ATOM 2183 C CA . LEU A 1 278 ? 0.741 11.469 1.982 1 98.69 278 LEU A CA 1
ATOM 2184 C C . LEU A 1 278 ? -0.126 12.602 2.518 1 98.69 278 LEU A C 1
ATOM 2186 O O . LEU A 1 278 ? -1.101 12.359 3.234 1 98.69 278 LEU A O 1
ATOM 2190 N N . LEU A 1 279 ? 0.202 13.828 2.164 1 98.62 279 LEU A N 1
ATOM 2191 C CA . LEU A 1 279 ? -0.664 14.961 2.48 1 98.62 279 LEU A CA 1
ATOM 2192 C C . LEU A 1 279 ? -2.014 14.82 1.784 1 98.62 279 LEU A C 1
ATOM 2194 O O . LEU A 1 279 ? -3.059 15.07 2.389 1 98.62 279 LEU A O 1
ATOM 2198 N N . ARG A 1 280 ? -1.981 14.422 0.523 1 98.56 280 ARG A N 1
ATOM 2199 C CA . ARG A 1 280 ? -3.232 14.203 -0.195 1 98.56 280 ARG A CA 1
ATOM 2200 C C . ARG A 1 280 ? -4.102 13.172 0.521 1 98.56 280 ARG A C 1
ATOM 2202 O O . ARG A 1 280 ? -5.289 13.406 0.753 1 98.56 280 ARG A O 1
ATOM 2209 N N . PHE A 1 281 ? -3.514 12.109 0.879 1 97.94 281 PHE A N 1
ATOM 2210 C CA . PHE A 1 281 ? -4.223 10.922 1.346 1 97.94 281 PHE A CA 1
ATOM 2211 C C . PHE A 1 281 ? -4.777 11.141 2.748 1 97.94 281 PHE A C 1
ATOM 2213 O O . PHE A 1 281 ? -5.93 10.805 3.023 1 97.94 281 PHE A O 1
ATOM 2220 N N . TYR A 1 282 ? -4.004 11.672 3.672 1 97.56 282 TYR A N 1
ATOM 2221 C CA . TYR A 1 282 ? -4.414 11.758 5.07 1 97.56 282 TYR A CA 1
ATOM 2222 C C . TYR A 1 282 ? -5.164 13.062 5.336 1 97.56 282 TYR A C 1
ATOM 2224 O O . TYR A 1 282 ? -6.09 13.094 6.148 1 97.56 282 TYR A O 1
ATOM 2232 N N . ALA A 1 283 ? -4.742 14.156 4.672 1 96.38 283 ALA A N 1
ATOM 2233 C CA . ALA A 1 283 ? -5.441 15.438 4.742 1 96.38 283 ALA A CA 1
ATOM 2234 C C . ALA A 1 283 ? -5.922 15.727 6.16 1 96.38 283 ALA A C 1
ATOM 2236 O O . ALA A 1 283 ? -7.121 15.664 6.441 1 96.38 283 ALA A O 1
ATOM 2237 N N . PRO A 1 284 ? -5.125 16.156 7.066 1 95 284 PRO A N 1
ATOM 2238 C CA . PRO A 1 284 ? -5.48 16.266 8.484 1 95 284 PRO A CA 1
ATOM 2239 C C . PRO A 1 284 ? -6.523 17.359 8.742 1 95 284 PRO A C 1
ATOM 2241 O O . PRO A 1 284 ? -7.273 17.281 9.719 1 95 284 PRO A O 1
ATOM 2244 N N . ALA A 1 285 ? -6.684 18.328 7.914 1 94.5 285 ALA A N 1
ATOM 2245 C CA . ALA A 1 285 ? -7.504 19.484 8.219 1 94.5 285 ALA A CA 1
ATOM 2246 C C . ALA A 1 285 ? -8.898 19.359 7.609 1 94.5 285 ALA A C 1
ATOM 2248 O O . ALA A 1 285 ? -9.039 18.906 6.473 1 94.5 285 ALA A O 1
ATOM 2249 N N . MET A 1 286 ? -9.867 19.672 8.359 1 93.69 286 MET A N 1
ATOM 2250 C CA . MET A 1 286 ? -11.227 19.938 7.898 1 93.69 286 MET A CA 1
ATOM 2251 C C . MET A 1 286 ? -11.688 21.328 8.32 1 93.69 286 MET A C 1
ATOM 2253 O O . MET A 1 286 ? -11.727 21.641 9.508 1 93.69 286 MET A O 1
ATOM 2257 N N . VAL A 1 287 ? -11.992 22.125 7.324 1 94.25 287 VAL A N 1
ATOM 2258 C CA . VAL A 1 287 ? -12.281 23.516 7.629 1 94.25 287 VAL A CA 1
ATOM 2259 C C . VAL A 1 287 ? -13.625 23.922 7.02 1 94.25 287 VAL A C 1
ATOM 2261 O O . VAL A 1 287 ? -14.062 23.328 6.031 1 94.25 287 VAL A O 1
ATOM 2264 N N . GLY A 1 288 ? -14.227 24.922 7.621 1 95.5 288 GLY A N 1
ATOM 2265 C CA . GLY A 1 288 ? -15.523 25.375 7.16 1 95.5 288 GLY A CA 1
ATOM 2266 C C . GLY A 1 288 ? -15.477 26.766 6.539 1 95.5 288 GLY A C 1
ATOM 2267 O O . GLY A 1 288 ? -14.445 27.422 6.57 1 95.5 288 GLY A O 1
ATOM 2268 N N . ARG A 1 289 ? -16.578 27.094 5.875 1 96.75 289 ARG A N 1
ATOM 2269 C CA . ARG A 1 289 ? -16.875 28.422 5.371 1 96.75 289 ARG A CA 1
ATOM 2270 C C . ARG A 1 289 ? -18.297 28.844 5.758 1 96.75 289 ARG A C 1
ATOM 2272 O O . ARG A 1 289 ? -19.219 28.031 5.707 1 96.75 289 ARG A O 1
ATOM 2279 N N . LEU A 1 290 ? -18.375 30.047 6.145 1 96.5 290 LEU A N 1
ATOM 2280 C CA . LEU A 1 290 ? -19.688 30.625 6.387 1 96.5 290 LEU A CA 1
ATOM 2281 C C . LEU A 1 290 ? -20.281 31.188 5.098 1 96.5 290 LEU A C 1
ATOM 2283 O O . LEU A 1 290 ? -19.656 31.984 4.414 1 96.5 290 LEU A O 1
ATOM 2287 N N . VAL A 1 291 ? -21.484 30.734 4.77 1 98.31 291 VAL A N 1
ATOM 2288 C CA . VAL A 1 291 ? -22.172 31.266 3.602 1 98.31 291 VAL A CA 1
ATOM 2289 C C . VAL A 1 291 ? -22.719 32.656 3.916 1 98.31 291 VAL A C 1
ATOM 2291 O O . VAL A 1 291 ? -23.484 32.844 4.875 1 98.31 291 VAL A O 1
ATOM 2294 N N . THR A 1 292 ? -22.375 33.625 3.107 1 98 292 THR A N 1
ATOM 2295 C CA . THR A 1 292 ? -22.734 35 3.439 1 98 292 THR A CA 1
ATOM 2296 C C . THR A 1 292 ? -23.781 35.531 2.465 1 98 292 THR A C 1
ATOM 2298 O O . THR A 1 292 ? -24.422 36.531 2.727 1 98 292 THR A O 1
ATOM 2301 N N . GLU A 1 293 ? -23.922 34.938 1.296 1 98.25 293 GLU A N 1
ATOM 2302 C CA . GLU A 1 293 ? -24.953 35.25 0.318 1 98.25 293 GLU A CA 1
ATOM 2303 C C . GLU A 1 293 ? -25.453 33.969 -0.37 1 98.25 293 GLU A C 1
ATOM 2305 O O . GLU A 1 293 ? -24.766 32.969 -0.392 1 98.25 293 GLU A O 1
ATOM 2310 N N . GLU A 1 294 ? -26.672 34.094 -0.848 1 98.44 294 GLU A N 1
ATOM 2311 C CA . GLU A 1 294 ? -27.203 32.938 -1.557 1 98.44 294 GLU A CA 1
ATOM 2312 C C . GLU A 1 294 ? -26.328 32.562 -2.742 1 98.44 294 GLU A C 1
ATOM 2314 O O . GLU A 1 294 ? -25.906 33.438 -3.51 1 98.44 294 GLU A O 1
ATOM 2319 N N . VAL A 1 295 ? -25.969 31.344 -2.863 1 98.62 295 VAL A N 1
ATOM 2320 C CA . VAL A 1 295 ? -25.031 30.891 -3.893 1 98.62 295 VAL A CA 1
ATOM 2321 C C . VAL A 1 295 ? -25.328 29.438 -4.262 1 98.62 295 VAL A C 1
ATOM 2323 O O . VAL A 1 295 ? -25.734 28.641 -3.406 1 98.62 295 VAL A O 1
ATOM 2326 N N . THR A 1 296 ? -25.156 29.156 -5.535 1 98.62 296 THR A N 1
ATOM 2327 C CA . THR A 1 296 ? -25.359 27.781 -6 1 98.62 296 THR A CA 1
ATOM 2328 C C . THR A 1 296 ? -24.031 27.156 -6.418 1 98.62 296 THR A C 1
ATOM 2330 O O . THR A 1 296 ? -23.297 27.734 -7.219 1 98.62 296 THR A O 1
ATOM 2333 N N . ILE A 1 297 ? -23.672 26.047 -5.863 1 98.5 297 ILE A N 1
ATOM 2334 C CA . ILE A 1 297 ? -22.531 25.219 -6.254 1 98.5 297 ILE A CA 1
ATOM 2335 C C . ILE A 1 297 ? -23.031 23.875 -6.766 1 98.5 297 ILE A C 1
ATOM 2337 O O . ILE A 1 297 ? -23.656 23.109 -6.02 1 98.5 297 ILE A O 1
ATOM 2341 N N . GLY A 1 298 ? -22.656 23.516 -8 1 95.12 298 GLY A N 1
ATOM 2342 C CA . GLY A 1 298 ? -23.297 22.359 -8.578 1 95.12 298 GLY A CA 1
ATOM 2343 C C . GLY A 1 298 ? -24.812 22.453 -8.578 1 95.12 298 GLY A C 1
ATOM 2344 O O . GLY A 1 298 ? -25.375 23.422 -9.078 1 95.12 298 GLY A O 1
ATOM 2345 N N . ASP A 1 299 ? -25.453 21.484 -7.887 1 96.06 299 ASP A N 1
ATOM 2346 C CA . ASP A 1 299 ? -26.906 21.469 -7.859 1 96.06 299 ASP A CA 1
ATOM 2347 C C . ASP A 1 299 ? -27.438 21.906 -6.496 1 96.06 299 ASP A C 1
ATOM 2349 O O . ASP A 1 299 ? -28.625 21.781 -6.219 1 96.06 299 ASP A O 1
ATOM 2353 N N . VAL A 1 300 ? -26.594 22.469 -5.691 1 98.31 300 VAL A N 1
ATOM 2354 C CA . VAL A 1 300 ? -26.984 22.797 -4.324 1 98.31 300 VAL A CA 1
ATOM 2355 C C . VAL A 1 300 ? -26.984 24.312 -4.141 1 98.31 300 VAL A C 1
ATOM 2357 O O . VAL A 1 300 ? -26 24.984 -4.453 1 98.31 300 VAL A O 1
ATOM 2360 N N . THR A 1 301 ? -28.031 24.844 -3.682 1 98.69 301 THR A N 1
ATOM 2361 C CA . THR A 1 301 ? -28.109 26.25 -3.312 1 98.69 301 THR A CA 1
ATOM 2362 C C . THR A 1 301 ? -27.969 26.422 -1.804 1 98.69 301 THR A C 1
ATOM 2364 O O . THR A 1 301 ? -28.656 25.781 -1.023 1 98.69 301 THR A O 1
ATOM 2367 N N . MET A 1 302 ? -27.047 27.219 -1.435 1 98.75 302 MET A N 1
ATOM 2368 C CA . MET A 1 302 ? -26.75 27.469 -0.029 1 98.75 302 MET A CA 1
ATOM 2369 C C . MET A 1 302 ? -27.234 28.859 0.376 1 98.75 302 MET A C 1
ATOM 2371 O O . MET A 1 302 ? -27.234 29.781 -0.441 1 98.75 302 MET A O 1
ATOM 2375 N N . LYS A 1 303 ? -27.625 29.016 1.596 1 98.44 303 LYS A N 1
ATOM 2376 C CA . LYS A 1 303 ? -28.203 30.266 2.096 1 98.44 303 LYS A CA 1
ATOM 2377 C C . LYS A 1 303 ? -27.297 30.906 3.139 1 98.44 303 LYS A C 1
ATOM 2379 O O . LYS A 1 303 ? -26.531 30.219 3.812 1 98.44 303 LYS A O 1
ATOM 2384 N N . PRO A 1 304 ? -27.438 32.25 3.232 1 98.12 304 PRO A N 1
ATOM 2385 C CA . PRO A 1 304 ? -26.656 32.938 4.262 1 98.12 304 PRO A CA 1
ATOM 2386 C C . PRO A 1 304 ? -26.875 32.375 5.656 1 98.12 304 PRO A C 1
ATOM 2388 O O . PRO A 1 304 ? -28 32.031 6.02 1 98.12 304 PRO A O 1
ATOM 2391 N N . GLY A 1 305 ? -25.766 32.188 6.363 1 96.19 305 GLY A N 1
ATOM 2392 C CA . GLY A 1 305 ? -25.844 31.656 7.719 1 96.19 305 GLY A CA 1
ATOM 2393 C C . GLY A 1 305 ? -25.5 30.172 7.809 1 96.19 305 GLY A C 1
ATOM 2394 O O . GLY A 1 305 ? -25.125 29.688 8.875 1 96.19 305 GLY A O 1
ATOM 2395 N N . GLN A 1 306 ? -25.625 29.5 6.691 1 97.06 306 GLN A N 1
ATOM 2396 C CA . GLN A 1 306 ? -25.25 28.094 6.66 1 97.06 306 GLN A CA 1
ATOM 2397 C C . GLN A 1 306 ? -23.734 27.938 6.555 1 97.06 306 GLN A C 1
ATOM 2399 O O . GLN A 1 306 ? -23.016 28.891 6.234 1 97.06 306 GLN A O 1
ATOM 2404 N N . THR A 1 307 ? -23.281 26.781 6.969 1 97.25 307 THR A N 1
ATOM 2405 C CA . THR A 1 307 ? -21.859 26.484 6.902 1 97.25 307 THR A CA 1
ATOM 2406 C C . THR A 1 307 ? -21.578 25.391 5.863 1 97.25 307 THR A C 1
ATOM 2408 O O . THR A 1 307 ? -22.344 24.422 5.758 1 97.25 307 THR A O 1
ATOM 2411 N N . ALA A 1 308 ? -20.594 25.594 5.078 1 98.38 308 ALA A N 1
ATOM 2412 C CA . ALA A 1 308 ? -20.062 24.578 4.18 1 98.38 308 ALA A CA 1
ATOM 2413 C C . ALA A 1 308 ? -18.75 24 4.711 1 98.38 308 ALA A C 1
ATOM 2415 O O . ALA A 1 308 ? -17.719 24.672 4.73 1 98.38 308 ALA A O 1
ATOM 2416 N N . MET A 1 309 ? -18.766 22.781 5.172 1 98.06 309 MET A N 1
ATOM 2417 C CA . MET A 1 309 ? -17.562 22.109 5.648 1 98.06 309 MET A CA 1
ATOM 2418 C C . MET A 1 309 ? -16.844 21.406 4.5 1 98.06 309 MET A C 1
ATOM 2420 O O . MET A 1 309 ? -17.453 20.625 3.773 1 98.06 309 MET A O 1
ATOM 2424 N N . LEU A 1 310 ? -15.594 21.734 4.328 1 98.38 310 LEU A N 1
ATOM 2425 C CA . LEU A 1 310 ? -14.766 21.141 3.285 1 98.38 310 LEU A CA 1
ATOM 2426 C C . LEU A 1 310 ? -14.102 19.859 3.779 1 98.38 310 LEU A C 1
ATOM 2428 O O . LEU A 1 310 ? -13.172 19.906 4.586 1 98.38 310 LEU A O 1
ATOM 2432 N N . TRP A 1 311 ? -14.531 18.781 3.328 1 98.06 311 TRP A N 1
ATOM 2433 C CA . TRP A 1 311 ? -13.969 17.484 3.711 1 98.06 311 TRP A CA 1
ATOM 2434 C C . TRP A 1 311 ? -12.836 17.078 2.77 1 98.06 311 TRP A C 1
ATOM 2436 O O . TRP A 1 311 ? -12.992 16.172 1.953 1 98.06 311 TRP A O 1
ATOM 2446 N N . PHE A 1 312 ? -11.688 17.656 2.982 1 98.25 312 PHE A N 1
ATOM 2447 C CA . PHE A 1 312 ? -10.531 17.484 2.107 1 98.25 312 PHE A CA 1
ATOM 2448 C C . PHE A 1 312 ? -10.148 16.016 1.993 1 98.25 312 PHE A C 1
ATOM 2450 O O . PHE A 1 312 ? -9.758 15.547 0.921 1 98.25 312 PHE A O 1
ATOM 2457 N N . ALA A 1 313 ? -10.258 15.242 3.107 1 97.31 313 ALA A N 1
ATOM 2458 C CA . ALA A 1 313 ? -9.883 13.828 3.104 1 97.31 313 ALA A CA 1
ATOM 2459 C C . ALA A 1 313 ? -10.727 13.039 2.105 1 97.31 313 ALA A C 1
ATOM 2461 O O . ALA A 1 313 ? -10.281 12.023 1.573 1 97.31 313 ALA A O 1
ATOM 2462 N N . VAL A 1 314 ? -11.977 13.523 1.897 1 98.31 314 VAL A N 1
ATOM 2463 C CA . VAL A 1 314 ? -12.875 12.875 0.947 1 98.31 314 VAL A CA 1
ATOM 2464 C C . VAL A 1 314 ? -12.648 13.445 -0.451 1 98.31 314 VAL A C 1
ATOM 2466 O O . VAL A 1 314 ? -12.516 12.695 -1.421 1 98.31 314 VAL A O 1
ATOM 2469 N N . ALA A 1 315 ? -12.516 14.773 -0.564 1 98.62 315 ALA A N 1
ATOM 2470 C CA . ALA A 1 315 ? -12.312 15.453 -1.842 1 98.62 315 ALA A CA 1
ATOM 2471 C C . ALA A 1 315 ? -11.016 14.992 -2.504 1 98.62 315 ALA A C 1
ATOM 2473 O O . ALA A 1 315 ? -10.945 14.875 -3.73 1 98.62 315 ALA A O 1
ATOM 2474 N N . ASN A 1 316 ? -10.031 14.742 -1.686 1 98.62 316 ASN A N 1
ATOM 2475 C CA . ASN A 1 316 ? -8.734 14.297 -2.18 1 98.62 316 ASN A CA 1
ATOM 2476 C C . ASN A 1 316 ? -8.773 12.836 -2.621 1 98.62 316 ASN A C 1
ATOM 2478 O O . ASN A 1 316 ? -7.75 12.281 -3.035 1 98.62 316 ASN A O 1
ATOM 2482 N N . ARG A 1 317 ? -9.891 12.211 -2.523 1 97.88 317 ARG A N 1
ATOM 2483 C CA . ARG A 1 317 ? -10.102 10.852 -3 1 97.88 317 ARG A CA 1
ATOM 2484 C C . ARG A 1 317 ? -11.055 10.82 -4.191 1 97.88 317 ARG A C 1
ATOM 2486 O O . ARG A 1 317 ? -11.469 9.75 -4.641 1 97.88 317 ARG A O 1
ATOM 2493 N N . ASP A 1 318 ? -11.469 12.023 -4.652 1 98.38 318 ASP A N 1
ATOM 2494 C CA . ASP A 1 318 ? -12.375 12.141 -5.793 1 98.38 318 ASP A CA 1
ATOM 2495 C C . ASP A 1 318 ? -11.75 11.539 -7.051 1 98.38 318 ASP A C 1
ATOM 2497 O O . ASP A 1 318 ? -10.711 12.008 -7.523 1 98.38 318 ASP A O 1
ATOM 2501 N N . ARG A 1 319 ? -12.352 10.547 -7.652 1 96 319 ARG A N 1
ATOM 2502 C CA . ARG A 1 319 ? -11.82 9.797 -8.781 1 96 319 ARG A CA 1
ATOM 2503 C C . ARG A 1 319 ? -11.75 10.656 -10.039 1 96 319 ARG A C 1
ATOM 2505 O O . ARG A 1 319 ? -11.023 10.344 -10.977 1 96 319 ARG A O 1
ATOM 2512 N N . SER A 1 320 ? -12.516 11.711 -10.07 1 97 320 SER A N 1
ATOM 2513 C CA . SER A 1 320 ? -12.461 12.617 -11.219 1 97 320 SER A CA 1
ATOM 2514 C C . SER A 1 320 ? -11.195 13.469 -11.188 1 97 320 SER A C 1
ATOM 2516 O O . SER A 1 320 ? -10.789 14.016 -12.211 1 97 320 SER A O 1
ATOM 2518 N N . ALA A 1 321 ? -10.594 13.531 -10.023 1 97.56 321 ALA A N 1
ATOM 2519 C CA . ALA A 1 321 ? -9.43 14.398 -9.859 1 97.56 321 ALA A CA 1
ATOM 2520 C C . ALA A 1 321 ? -8.148 13.586 -9.727 1 97.56 321 ALA A C 1
ATOM 2522 O O . ALA A 1 321 ? -7.074 14.031 -10.133 1 97.56 321 ALA A O 1
ATOM 2523 N N . PHE A 1 322 ? -8.25 12.406 -9.148 1 96.75 322 PHE A N 1
ATOM 2524 C CA . PHE A 1 322 ? -7.066 11.602 -8.859 1 96.75 322 PHE A CA 1
ATOM 2525 C C . PHE A 1 322 ? -7.254 10.172 -9.344 1 96.75 322 PHE A C 1
ATOM 2527 O O . PHE A 1 322 ? -8.258 9.531 -9.031 1 96.75 322 PHE A O 1
ATOM 2534 N N . ASP A 1 323 ? -6.207 9.672 -10.023 1 92.19 323 ASP A N 1
ATOM 2535 C CA . ASP A 1 323 ? -6.207 8.273 -10.43 1 92.19 323 ASP A CA 1
ATOM 2536 C C . ASP A 1 323 ? -5.918 7.355 -9.242 1 92.19 323 ASP A C 1
ATOM 2538 O O . ASP A 1 323 ? -4.984 7.602 -8.477 1 92.19 323 ASP A O 1
ATOM 2542 N N . SER A 1 324 ? -6.742 6.367 -9.016 1 90.25 324 SER A N 1
ATOM 2543 C CA . SER A 1 324 ? -6.605 5.41 -7.926 1 90.25 324 SER A CA 1
ATOM 2544 C C . SER A 1 324 ? -6.426 6.121 -6.586 1 90.25 324 SER A C 1
ATOM 2546 O O . SER A 1 324 ? -5.473 5.844 -5.855 1 90.25 324 SER A O 1
ATOM 2548 N N . PRO A 1 325 ? -7.359 6.949 -6.254 1 94.31 325 PRO A N 1
ATOM 2549 C CA . PRO A 1 325 ? -7.156 7.883 -5.145 1 94.31 325 PRO A CA 1
ATOM 2550 C C . PRO A 1 325 ? -7.078 7.18 -3.791 1 94.31 325 PRO A C 1
ATOM 2552 O O . PRO A 1 325 ? -6.664 7.785 -2.799 1 94.31 325 PRO A O 1
ATOM 2555 N N . ASP A 1 326 ? -7.496 5.938 -3.721 1 91.81 326 ASP A N 1
ATOM 2556 C CA . ASP A 1 326 ? -7.445 5.215 -2.453 1 91.81 326 ASP A CA 1
ATOM 2557 C C . ASP A 1 326 ? -6.066 4.594 -2.23 1 91.81 326 ASP A C 1
ATOM 2559 O O . ASP A 1 326 ? -5.797 4.035 -1.166 1 91.81 326 ASP A O 1
ATOM 2563 N N . ASN A 1 327 ? -5.195 4.75 -3.229 1 91.62 327 ASN A N 1
ATOM 2564 C CA . ASN A 1 327 ? -3.818 4.277 -3.139 1 91.62 327 ASN A CA 1
ATOM 2565 C C . ASN A 1 327 ? -2.84 5.434 -2.963 1 91.62 327 ASN A C 1
ATOM 2567 O O . ASN A 1 327 ? -3.105 6.551 -3.408 1 91.62 327 ASN A O 1
ATOM 2571 N N . ILE A 1 328 ? -1.768 5.129 -2.275 1 95.12 328 ILE A N 1
ATOM 2572 C CA . ILE A 1 328 ? -0.651 6.062 -2.209 1 95.12 328 ILE A CA 1
ATOM 2573 C C . ILE A 1 328 ? 0.301 5.816 -3.377 1 95.12 328 ILE A C 1
ATOM 2575 O O . ILE A 1 328 ? 0.898 4.742 -3.48 1 95.12 328 ILE A O 1
ATOM 2579 N N . VAL A 1 329 ? 0.395 6.77 -4.254 1 93.62 329 VAL A N 1
ATOM 2580 C CA . VAL A 1 329 ? 1.297 6.773 -5.398 1 93.62 329 VAL A CA 1
ATOM 2581 C C . VAL A 1 329 ? 2.305 7.914 -5.262 1 93.62 329 VAL A C 1
ATOM 2583 O O . VAL A 1 329 ? 2 9.062 -5.594 1 93.62 329 VAL A O 1
ATOM 2586 N N . ILE A 1 330 ? 3.486 7.574 -4.844 1 93.5 330 ILE A N 1
ATOM 2587 C CA . ILE A 1 330 ? 4.41 8.609 -4.395 1 93.5 330 ILE A CA 1
ATOM 2588 C C . ILE A 1 330 ? 4.949 9.375 -5.598 1 93.5 330 ILE A C 1
ATOM 2590 O O . ILE A 1 330 ? 5.508 10.469 -5.449 1 93.5 330 ILE A O 1
ATOM 2594 N N . GLU A 1 331 ? 4.727 8.812 -6.84 1 90.31 331 GLU A N 1
ATOM 2595 C CA . GLU A 1 331 ? 5.191 9.492 -8.047 1 90.31 331 GLU A CA 1
ATOM 2596 C C . GLU A 1 331 ? 4.062 10.266 -8.719 1 90.31 331 GLU A C 1
ATOM 2598 O O . GLU A 1 331 ? 4.211 10.734 -9.852 1 90.31 331 GLU A O 1
ATOM 2603 N N . ARG A 1 332 ? 2.973 10.414 -8.031 1 93.88 332 ARG A N 1
ATOM 2604 C CA . ARG A 1 332 ? 1.805 11.047 -8.633 1 93.88 332 ARG A CA 1
ATOM 2605 C C . ARG A 1 332 ? 2.141 12.445 -9.133 1 93.88 332 ARG A C 1
ATOM 2607 O O . ARG A 1 332 ? 2.619 13.289 -8.367 1 93.88 332 ARG A O 1
ATOM 2614 N N . GLU A 1 333 ? 1.948 12.609 -10.414 1 92.06 333 GLU A N 1
ATOM 2615 C CA . GLU A 1 333 ? 2.109 13.906 -11.07 1 92.06 333 GLU A CA 1
ATOM 2616 C C . GLU A 1 333 ? 1.106 14.078 -12.203 1 92.06 333 GLU A C 1
ATOM 2618 O O . GLU A 1 333 ? 1.008 13.219 -13.086 1 92.06 333 GLU A O 1
ATOM 2623 N N . PRO A 1 334 ? 0.348 15.117 -12.148 1 93.62 334 PRO A N 1
ATOM 2624 C CA . PRO A 1 334 ? 0.333 16.156 -11.117 1 93.62 334 PRO A CA 1
ATOM 2625 C C . PRO A 1 334 ? -0.367 15.695 -9.836 1 93.62 334 PRO A C 1
ATOM 2627 O O . PRO A 1 334 ? -1.209 14.797 -9.875 1 93.62 334 PRO A O 1
ATOM 2630 N N . ASN A 1 335 ? 0.009 16.188 -8.727 1 96.75 335 ASN A N 1
ATOM 2631 C CA . ASN A 1 335 ? -0.656 15.992 -7.445 1 96.75 335 ASN A CA 1
ATOM 2632 C C . ASN A 1 335 ? -1.249 17.297 -6.91 1 96.75 335 ASN A C 1
ATOM 2634 O O . ASN A 1 335 ? -0.629 17.969 -6.09 1 96.75 335 ASN A O 1
ATOM 2638 N N . ARG A 1 336 ? -2.441 17.641 -7.312 1 96.81 336 ARG A N 1
ATOM 2639 C CA . ARG A 1 336 ? -3.084 18.906 -6.957 1 96.81 336 ARG A CA 1
ATOM 2640 C C . ARG A 1 336 ? -4.039 18.719 -5.781 1 96.81 336 ARG A C 1
ATOM 2642 O O . ARG A 1 336 ? -5.219 19.062 -5.871 1 96.81 336 ARG A O 1
ATOM 2649 N N . HIS A 1 337 ? -3.504 18.219 -4.703 1 98.44 337 HIS A N 1
ATOM 2650 C CA . HIS A 1 337 ? -4.344 17.953 -3.543 1 98.44 337 HIS A CA 1
ATOM 2651 C C . HIS A 1 337 ? -4.754 19.25 -2.844 1 98.44 337 HIS A C 1
ATOM 2653 O O . HIS A 1 337 ? -4.113 20.281 -3.025 1 98.44 337 HIS A O 1
ATOM 2659 N N . LEU A 1 338 ? -5.781 19.234 -2.066 1 98.31 338 LEU A N 1
ATOM 2660 C CA . LEU A 1 338 ? -6.363 20.406 -1.436 1 98.31 338 LEU A CA 1
ATOM 2661 C C . LEU A 1 338 ? -5.973 20.484 0.037 1 98.31 338 LEU A C 1
ATOM 2663 O O . LEU A 1 338 ? -6.418 21.375 0.756 1 98.31 338 LEU A O 1
ATOM 2667 N N . SER A 1 339 ? -5.121 19.547 0.498 1 98.12 339 SER A N 1
ATOM 2668 C CA . SER A 1 339 ? -4.824 19.422 1.921 1 98.12 339 SER A CA 1
ATOM 2669 C C . SER A 1 339 ? -4.18 20.703 2.465 1 98.12 339 SER A C 1
ATOM 2671 O O . SER A 1 339 ? -4.246 20.969 3.666 1 98.12 339 SER A O 1
ATOM 2673 N N . LEU A 1 340 ? -3.578 21.484 1.611 1 97.31 340 LEU A N 1
ATOM 2674 C CA . LEU A 1 340 ? -2.908 22.703 2.037 1 97.31 340 LEU A CA 1
ATOM 2675 C C . LEU A 1 340 ? -3.65 23.938 1.529 1 97.31 340 LEU A C 1
ATOM 2677 O O . LEU A 1 340 ? -3.08 25.031 1.47 1 97.31 340 LEU A O 1
ATOM 2681 N N . GLY A 1 341 ? -4.875 23.703 1.142 1 94.62 341 GLY A N 1
ATOM 2682 C CA . GLY A 1 341 ? -5.742 24.781 0.704 1 94.62 341 GLY A CA 1
ATOM 2683 C C . GLY A 1 341 ? -5.473 25.219 -0.724 1 94.62 341 GLY A C 1
ATOM 2684 O O . GLY A 1 341 ? -4.734 24.562 -1.455 1 94.62 341 GLY A O 1
ATOM 2685 N N . HIS A 1 342 ? -6.141 26.219 -1.063 1 93.44 342 HIS A N 1
ATOM 2686 C CA . HIS A 1 342 ? -6.066 26.844 -2.383 1 93.44 342 HIS A CA 1
ATOM 2687 C C . HIS A 1 342 ? -6.531 28.297 -2.34 1 93.44 342 HIS A C 1
ATOM 2689 O O . HIS A 1 342 ? -7.121 28.734 -1.35 1 93.44 342 HIS A O 1
ATOM 2695 N N . GLY A 1 343 ? -6.133 29.094 -3.371 1 94.25 343 GLY A N 1
ATOM 2696 C CA . GLY A 1 343 ? -6.594 30.469 -3.424 1 94.25 343 GLY A CA 1
ATOM 2697 C C . GLY A 1 343 ? -5.949 31.359 -2.377 1 94.25 343 GLY A C 1
ATOM 2698 O O . GLY A 1 343 ? -4.781 31.172 -2.033 1 94.25 343 GLY A O 1
ATOM 2699 N N . ILE A 1 344 ? -6.664 32.281 -1.824 1 95.5 344 ILE A N 1
ATOM 2700 C CA . ILE A 1 344 ? -6.102 33.312 -0.956 1 95.5 344 ILE A CA 1
ATOM 2701 C C . ILE A 1 344 ? -5.848 32.719 0.433 1 95.5 344 ILE A C 1
ATOM 2703 O O . ILE A 1 344 ? -5.059 33.281 1.206 1 95.5 344 ILE A O 1
ATOM 2707 N N . HIS A 1 345 ? -6.504 31.641 0.746 1 95.75 345 HIS A N 1
ATOM 2708 C CA . HIS A 1 345 ? -6.336 31.031 2.061 1 95.75 345 HIS A CA 1
ATOM 2709 C C . HIS A 1 345 ? -5.461 29.781 1.982 1 95.75 345 HIS A C 1
ATOM 2711 O O . HIS A 1 345 ? -5.555 28.891 2.838 1 95.75 345 HIS A O 1
ATOM 2717 N N . ARG A 1 346 ? -4.703 29.656 0.93 1 96.12 346 ARG A N 1
ATOM 2718 C CA . ARG A 1 346 ? -3.701 28.594 0.908 1 96.12 346 ARG A CA 1
ATOM 2719 C C . ARG A 1 346 ? -2.852 28.625 2.174 1 96.12 346 ARG A C 1
ATOM 2721 O O . ARG A 1 346 ? -2.527 29.688 2.693 1 96.12 346 ARG A O 1
ATOM 2728 N N . CYS A 1 347 ? -2.518 27.516 2.574 1 96.25 347 CYS A N 1
ATOM 2729 C CA . CYS A 1 347 ? -1.821 27.375 3.85 1 96.25 347 CYS A CA 1
ATOM 2730 C C . CYS A 1 347 ? -0.549 28.219 3.873 1 96.25 347 CYS A C 1
ATOM 2732 O O . CYS A 1 347 ? 0.31 28.062 3 1 96.25 347 CYS A O 1
ATOM 2734 N N . LEU A 1 348 ? -0.402 29.031 4.852 1 93.62 348 LEU A N 1
ATOM 2735 C CA . LEU A 1 348 ? 0.787 29.844 5.051 1 93.62 348 LEU A CA 1
ATOM 2736 C C . LEU A 1 348 ? 2.02 28.984 5.27 1 93.62 348 LEU A C 1
ATOM 2738 O O . LEU A 1 348 ? 3.109 29.312 4.793 1 93.62 348 LEU A O 1
ATOM 2742 N N . GLY A 1 349 ? 1.854 27.891 5.969 1 95.06 349 GLY A N 1
ATOM 2743 C CA . GLY A 1 349 ? 2.945 27 6.348 1 95.06 349 GLY A CA 1
ATOM 2744 C C . GLY A 1 349 ? 3.148 25.859 5.379 1 95.06 349 GLY A C 1
ATOM 2745 O O . GLY A 1 349 ? 3.75 24.844 5.73 1 95.06 349 GLY A O 1
ATOM 2746 N N . ALA A 1 350 ? 2.658 25.953 4.172 1 96.81 350 ALA A N 1
ATOM 2747 C CA . ALA A 1 350 ? 2.678 24.859 3.211 1 96.81 350 ALA A CA 1
ATOM 2748 C C . ALA A 1 350 ? 4.105 24.391 2.945 1 96.81 350 ALA A C 1
ATOM 2750 O O . ALA A 1 350 ? 4.363 23.188 2.875 1 96.81 350 ALA A O 1
ATOM 2751 N N . HIS A 1 351 ? 5.031 25.359 2.791 1 96.94 351 HIS A N 1
ATOM 2752 C CA . HIS A 1 351 ? 6.418 24.969 2.547 1 96.94 351 HIS A CA 1
ATOM 2753 C C . HIS A 1 351 ? 7.07 24.438 3.812 1 96.94 351 HIS A C 1
ATOM 2755 O O . HIS A 1 351 ? 7.871 23.5 3.748 1 96.94 351 HIS A O 1
ATOM 2761 N N . LEU A 1 352 ? 6.719 24.922 4.945 1 96.19 352 LEU A N 1
ATOM 2762 C CA . LEU A 1 352 ? 7.316 24.531 6.219 1 96.19 352 LEU A CA 1
ATOM 2763 C C . LEU A 1 352 ? 6.938 23.094 6.57 1 96.19 352 LEU A C 1
ATOM 2765 O O . LEU A 1 352 ? 7.785 22.312 7.012 1 96.19 352 LEU A O 1
ATOM 2769 N N . ILE A 1 353 ? 5.648 22.781 6.434 1 97.62 353 ILE A N 1
ATOM 2770 C CA . ILE A 1 353 ? 5.219 21.422 6.766 1 97.62 353 ILE A CA 1
ATOM 2771 C C . ILE A 1 353 ? 5.938 20.422 5.867 1 97.62 353 ILE A C 1
ATOM 2773 O O . ILE A 1 353 ? 6.266 19.312 6.301 1 97.62 353 ILE A O 1
ATOM 2777 N N . ARG A 1 354 ? 6.211 20.781 4.613 1 97.94 354 ARG A N 1
ATOM 2778 C CA . ARG A 1 354 ? 6.934 19.906 3.689 1 97.94 354 ARG A CA 1
ATOM 2779 C C . ARG A 1 354 ? 8.367 19.688 4.156 1 97.94 354 ARG A C 1
ATOM 2781 O O . ARG A 1 354 ? 8.875 18.562 4.129 1 97.94 354 ARG A O 1
ATOM 2788 N N . VAL A 1 355 ? 9.023 20.766 4.582 1 97.94 355 VAL A N 1
ATOM 2789 C CA . VAL A 1 355 ? 10.391 20.656 5.074 1 97.94 355 VAL A CA 1
ATOM 2790 C C . VAL A 1 355 ? 10.414 19.812 6.344 1 97.94 355 VAL A C 1
ATOM 2792 O O . VAL A 1 355 ? 11.258 18.922 6.488 1 97.94 355 VAL A O 1
ATOM 2795 N N . GLU A 1 356 ? 9.477 20.062 7.262 1 98.38 356 GLU A N 1
ATOM 2796 C CA . GLU A 1 356 ? 9.391 19.297 8.508 1 98.38 356 GLU A CA 1
ATOM 2797 C C . GLU A 1 356 ? 9.219 17.812 8.234 1 98.38 356 GLU A C 1
ATOM 2799 O O . GLU A 1 356 ? 9.914 16.984 8.82 1 98.38 356 GLU A O 1
ATOM 2804 N N . ALA A 1 357 ? 8.328 17.516 7.34 1 98.69 357 ALA A N 1
ATOM 2805 C CA . ALA A 1 357 ? 8.016 16.125 7.043 1 98.69 357 ALA A CA 1
ATOM 2806 C C . ALA A 1 357 ? 9.188 15.438 6.352 1 98.69 357 ALA A C 1
ATOM 2808 O O . ALA A 1 357 ? 9.562 14.312 6.707 1 98.69 357 ALA A O 1
ATOM 2809 N N . ARG A 1 358 ? 9.773 16.141 5.352 1 98.5 358 ARG A N 1
ATOM 2810 C CA . ARG A 1 358 ? 10.898 15.578 4.613 1 98.5 358 ARG A CA 1
ATOM 2811 C C . ARG A 1 358 ? 12.047 15.234 5.551 1 98.5 358 ARG A C 1
ATOM 2813 O O . ARG A 1 358 ? 12.609 14.141 5.48 1 98.5 358 ARG A O 1
ATOM 2820 N N . VAL A 1 359 ? 12.375 16.125 6.398 1 98.62 359 VAL A N 1
ATOM 2821 C CA . VAL A 1 359 ? 13.508 15.953 7.301 1 98.62 359 VAL A CA 1
ATOM 2822 C C . VAL A 1 359 ? 13.195 14.867 8.328 1 98.62 359 VAL A C 1
ATOM 2824 O O . VAL A 1 359 ? 14.008 13.977 8.562 1 98.62 359 VAL A O 1
ATOM 2827 N N . ALA A 1 360 ? 12.016 14.945 8.945 1 98.81 360 ALA A N 1
ATOM 2828 C CA . ALA A 1 360 ? 11.625 13.984 9.977 1 98.81 360 ALA A CA 1
ATOM 2829 C C . ALA A 1 360 ? 11.625 12.562 9.43 1 98.81 360 ALA A C 1
ATOM 2831 O O . ALA A 1 360 ? 12.188 11.656 10.047 1 98.81 360 ALA A O 1
ATOM 2832 N N . ILE A 1 361 ? 11.023 12.359 8.281 1 98.81 361 ILE A N 1
ATOM 2833 C CA . ILE A 1 361 ? 10.93 11.047 7.656 1 98.81 361 ILE A CA 1
ATOM 2834 C C . ILE A 1 361 ? 12.328 10.555 7.273 1 98.81 361 ILE A C 1
ATOM 2836 O O . ILE A 1 361 ? 12.688 9.414 7.562 1 98.81 361 ILE A O 1
ATOM 2840 N N . GLY A 1 362 ? 13.078 11.438 6.633 1 98.69 362 GLY A N 1
ATOM 2841 C CA . GLY A 1 362 ? 14.414 11.07 6.188 1 98.69 362 GLY A CA 1
ATOM 2842 C C . GLY A 1 362 ? 15.32 10.625 7.316 1 98.69 362 GLY A C 1
ATOM 2843 O O . GLY A 1 362 ? 15.922 9.547 7.254 1 98.69 362 GLY A O 1
ATOM 2844 N N . GLU A 1 363 ? 15.406 11.469 8.383 1 98.5 363 GLU A N 1
ATOM 2845 C CA . GLU A 1 363 ? 16.266 11.148 9.523 1 98.5 363 GLU A CA 1
ATOM 2846 C C . GLU A 1 363 ? 15.797 9.883 10.234 1 98.5 363 GLU A C 1
ATOM 2848 O O . GLU A 1 363 ? 16.609 9.047 10.625 1 98.5 363 GLU A O 1
ATOM 2853 N N . PHE A 1 364 ? 14.523 9.766 10.445 1 98.62 364 PHE A N 1
ATOM 2854 C CA . PHE A 1 364 ? 13.977 8.617 11.156 1 98.62 364 PHE A CA 1
ATOM 2855 C C . PHE A 1 364 ? 14.273 7.324 10.406 1 98.62 364 PHE A C 1
ATOM 2857 O O . PHE A 1 364 ? 14.742 6.348 11.008 1 98.62 364 PHE A O 1
ATOM 2864 N N . LEU A 1 365 ? 14.031 7.305 9.062 1 98.31 365 LEU A N 1
ATOM 2865 C CA . LEU A 1 365 ? 14.227 6.098 8.266 1 98.31 365 LEU A CA 1
ATOM 2866 C C . LEU A 1 365 ? 15.703 5.746 8.156 1 98.31 365 LEU A C 1
ATOM 2868 O O . LEU A 1 365 ? 16.062 4.57 8.086 1 98.31 365 LEU A O 1
ATOM 2872 N N . GLU A 1 366 ? 16.547 6.762 8.156 1 97.5 366 GLU A N 1
ATOM 2873 C CA . GLU A 1 366 ? 17.984 6.516 8.117 1 97.5 366 GLU A CA 1
ATOM 2874 C C . GLU A 1 366 ? 18.469 5.844 9.398 1 97.5 366 GLU A C 1
ATOM 2876 O O . GLU A 1 366 ? 19.266 4.91 9.359 1 97.5 366 GLU A O 1
ATOM 2881 N N . ARG A 1 367 ? 17.953 6.215 10.539 1 97.75 367 ARG A N 1
ATOM 2882 C CA . ARG A 1 367 ? 18.469 5.777 11.828 1 97.75 367 ARG A CA 1
ATOM 2883 C C . ARG A 1 367 ? 17.688 4.582 12.359 1 97.75 367 ARG A C 1
ATOM 2885 O O . ARG A 1 367 ? 18.234 3.771 13.117 1 97.75 367 ARG A O 1
ATOM 2892 N N . ILE A 1 368 ? 16.469 4.488 11.992 1 97.44 368 ILE A N 1
ATOM 2893 C CA . ILE A 1 368 ? 15.609 3.387 12.391 1 97.44 368 ILE A CA 1
ATOM 2894 C C . ILE A 1 368 ? 14.898 2.814 11.164 1 97.44 368 ILE A C 1
ATOM 2896 O O . ILE A 1 368 ? 13.68 2.926 11.031 1 97.44 368 ILE A O 1
ATOM 2900 N N . PRO A 1 369 ? 15.625 2.162 10.367 1 95.5 369 PRO A N 1
ATOM 2901 C CA . PRO A 1 369 ? 15.07 1.66 9.109 1 95.5 369 PRO A CA 1
ATOM 2902 C C . PRO A 1 369 ? 14.102 0.498 9.32 1 95.5 369 PRO A C 1
ATOM 2904 O O . PRO A 1 369 ? 13.258 0.227 8.461 1 95.5 369 PRO A O 1
ATOM 2907 N N . GLU A 1 370 ? 14.234 -0.192 10.43 1 92.94 370 GLU A N 1
ATOM 2908 C CA . GLU A 1 370 ? 13.344 -1.304 10.75 1 92.94 370 GLU A CA 1
ATOM 2909 C C . GLU A 1 370 ? 12.492 -0.994 11.984 1 92.94 370 GLU A C 1
ATOM 2911 O O . GLU A 1 370 ? 13.031 -0.771 13.07 1 92.94 370 GLU A O 1
ATOM 2916 N N . PHE A 1 371 ? 11.242 -0.912 11.789 1 95.19 371 PHE A N 1
ATOM 2917 C CA . PHE A 1 371 ? 10.32 -0.73 12.906 1 95.19 371 PHE A CA 1
ATOM 2918 C C . PHE A 1 371 ? 8.93 -1.225 12.539 1 95.19 371 PHE A C 1
ATOM 2920 O O . PHE A 1 371 ? 8.602 -1.361 11.359 1 95.19 371 PHE A O 1
ATOM 2927 N N . SER A 1 372 ? 8.125 -1.617 13.484 1 94.75 372 SER A N 1
ATOM 2928 C CA . SER A 1 372 ? 6.762 -2.1 13.305 1 94.75 372 SER A CA 1
ATOM 2929 C C . SER A 1 372 ? 5.852 -1.599 14.422 1 94.75 372 SER A C 1
ATOM 2931 O O . SER A 1 372 ? 6.332 -1.116 15.453 1 94.75 372 SER A O 1
ATOM 2933 N N . LEU A 1 373 ? 4.562 -1.628 14.18 1 95.81 373 LEU A N 1
ATOM 2934 C CA . LEU A 1 373 ? 3.611 -1.35 15.258 1 95.81 373 LEU A CA 1
ATOM 2935 C C . LEU A 1 373 ? 3.77 -2.352 16.391 1 95.81 373 LEU A C 1
ATOM 2937 O O . LEU A 1 373 ? 4.016 -3.537 16.156 1 95.81 373 LEU A O 1
ATOM 2941 N N . ASP A 1 374 ? 3.742 -1.845 17.609 1 93.81 374 ASP A N 1
ATOM 2942 C CA . ASP A 1 374 ? 3.727 -2.73 18.766 1 93.81 374 ASP A CA 1
ATOM 2943 C C . ASP A 1 374 ? 2.447 -3.566 18.812 1 93.81 374 ASP A C 1
ATOM 2945 O O . ASP A 1 374 ? 1.35 -3.023 18.953 1 93.81 374 ASP A O 1
ATOM 2949 N N . PRO A 1 375 ? 2.492 -4.809 18.641 1 87.62 375 PRO A N 1
ATOM 2950 C CA . PRO A 1 375 ? 1.279 -5.629 18.594 1 87.62 375 PRO A CA 1
ATOM 2951 C C . PRO A 1 375 ? 0.522 -5.645 19.906 1 87.62 375 PRO A C 1
ATOM 2953 O O . PRO A 1 375 ? -0.631 -6.078 19.969 1 87.62 375 PRO A O 1
ATOM 2956 N N . ASN A 1 376 ? 1.188 -5.195 20.953 1 88.5 376 ASN A N 1
ATOM 2957 C CA . ASN A 1 376 ? 0.58 -5.266 22.281 1 88.5 376 ASN A CA 1
ATOM 2958 C C . ASN A 1 376 ? -0.039 -3.93 22.688 1 88.5 376 ASN A C 1
ATOM 2960 O O . ASN A 1 376 ? -0.583 -3.801 23.781 1 88.5 376 ASN A O 1
ATOM 2964 N N . LYS A 1 377 ? 0.095 -2.947 21.891 1 93.06 377 LYS A N 1
ATOM 2965 C CA . LYS A 1 377 ? -0.444 -1.618 22.156 1 93.06 377 LYS A CA 1
ATOM 2966 C C . LYS A 1 377 ? -1.329 -1.141 21 1 93.06 377 LYS A C 1
ATOM 2968 O O . LYS A 1 377 ? -1.077 -1.465 19.844 1 93.06 377 LYS A O 1
ATOM 2973 N N . GLU A 1 378 ? -2.268 -0.361 21.344 1 92.75 378 GLU A N 1
ATOM 2974 C CA . GLU A 1 378 ? -3.229 0.081 20.328 1 92.75 378 GLU A CA 1
ATOM 2975 C C . GLU A 1 378 ? -2.869 1.464 19.797 1 92.75 378 GLU A C 1
ATOM 2977 O O . GLU A 1 378 ? -2.404 2.324 20.547 1 92.75 378 GLU A O 1
ATOM 2982 N N . CYS A 1 379 ? -3.037 1.615 18.531 1 96.56 379 CYS A N 1
ATOM 2983 C CA . CYS A 1 379 ? -3.016 2.945 17.938 1 96.56 379 CYS A CA 1
ATOM 2984 C C . CYS A 1 379 ? -4.336 3.668 18.156 1 96.56 379 CYS A C 1
ATOM 2986 O O . CYS A 1 379 ? -5.359 3.033 18.422 1 96.56 379 CYS A O 1
ATOM 2988 N N . GLU A 1 380 ? -4.266 4.953 18.156 1 97.19 380 GLU A N 1
ATOM 2989 C CA . GLU A 1 380 ? -5.473 5.75 18.359 1 97.19 380 GLU A CA 1
ATOM 2990 C C . GLU A 1 380 ? -5.555 6.898 17.359 1 97.19 380 GLU A C 1
ATOM 2992 O O . GLU A 1 380 ? -4.613 7.684 17.234 1 97.19 380 GLU A O 1
ATOM 2997 N N . TRP A 1 381 ? -6.672 6.965 16.703 1 97 381 TRP A N 1
ATOM 2998 C CA . TRP A 1 381 ? -6.93 8.055 15.766 1 97 381 TRP A CA 1
ATOM 2999 C C . TRP A 1 381 ? -7.832 9.109 16.406 1 97 381 TRP A C 1
ATOM 3001 O O . TRP A 1 381 ? -8.828 8.773 17.047 1 97 381 TRP A O 1
ATOM 3011 N N . LEU A 1 382 ? -7.445 10.352 16.281 1 94.25 382 LEU A N 1
ATOM 3012 C CA . LEU A 1 382 ? -8.234 11.492 16.719 1 94.25 382 LEU A CA 1
ATOM 3013 C C . LEU A 1 382 ? -8.953 12.148 15.547 1 94.25 382 LEU A C 1
ATOM 3015 O O . LEU A 1 382 ? -8.344 12.414 14.508 1 94.25 382 LEU A O 1
ATOM 3019 N N . MET A 1 383 ? -10.32 12.336 15.711 1 93.81 383 MET A N 1
ATOM 3020 C CA . MET A 1 383 ? -11.078 13.094 14.711 1 93.81 383 MET A CA 1
ATOM 3021 C C . MET A 1 383 ? -11.258 14.539 15.148 1 93.81 383 MET A C 1
ATOM 3023 O O . MET A 1 383 ? -10.961 14.891 16.297 1 93.81 383 MET A O 1
ATOM 3027 N N . GLY A 1 384 ? -11.734 15.375 14.25 1 91.19 384 GLY A N 1
ATOM 3028 C CA . GLY A 1 384 ? -11.945 16.797 14.5 1 91.19 384 GLY A CA 1
ATOM 3029 C C . GLY A 1 384 ? -11.562 17.672 13.32 1 91.19 384 GLY A C 1
ATOM 3030 O O . GLY A 1 384 ? -11.445 17.188 12.195 1 91.19 384 GLY A O 1
ATOM 3031 N N . GLN A 1 385 ? -11.445 18.938 13.562 1 90.69 385 GLN A N 1
ATOM 3032 C CA . GLN A 1 385 ? -10.984 19.859 12.516 1 90.69 385 GLN A CA 1
ATOM 3033 C C . GLN A 1 385 ? -9.547 19.547 12.109 1 90.69 385 GLN A C 1
ATOM 3035 O O . GLN A 1 385 ? -9.141 19.828 10.977 1 90.69 385 GLN A O 1
ATOM 3040 N N . VAL A 1 386 ? -8.844 19 13.109 1 93.19 386 VAL A N 1
ATOM 3041 C CA . VAL A 1 386 ? -7.543 18.391 12.844 1 93.19 386 VAL A CA 1
ATOM 3042 C C . VAL A 1 386 ? -7.578 16.906 13.219 1 93.19 386 VAL A C 1
ATOM 3044 O O . VAL A 1 386 ? -7.859 16.562 14.375 1 93.19 386 VAL A O 1
ATOM 3047 N N . ALA A 1 387 ? -7.352 16.094 12.266 1 95.5 387 ALA A N 1
ATOM 3048 C CA . ALA A 1 387 ? -7.484 14.656 12.492 1 95.5 387 ALA A CA 1
ATOM 3049 C C . ALA A 1 387 ? -6.176 13.93 12.188 1 95.5 387 ALA A C 1
ATOM 3051 O O . ALA A 1 387 ? -5.391 14.375 11.344 1 95.5 387 ALA A O 1
ATOM 3052 N N . GLY A 1 388 ? -5.875 12.836 12.836 1 97.19 388 GLY A N 1
ATOM 3053 C CA . GLY A 1 388 ? -4.703 12 12.656 1 97.19 388 GLY A CA 1
ATOM 3054 C C . GLY A 1 388 ? -4.434 11.086 13.836 1 97.19 388 GLY A C 1
ATOM 3055 O O . GLY A 1 388 ? -5.258 10.984 14.75 1 97.19 388 GLY A O 1
ATOM 3056 N N . MET A 1 389 ? -3.361 10.43 13.859 1 97.94 389 MET A N 1
ATOM 3057 C CA . MET A 1 389 ? -3.016 9.484 14.922 1 97.94 389 MET A CA 1
ATOM 3058 C C . MET A 1 389 ? -2.576 10.211 16.188 1 97.94 389 MET A C 1
ATOM 3060 O O . MET A 1 389 ? -1.699 11.078 16.125 1 97.94 389 MET A O 1
ATOM 3064 N N . LEU A 1 390 ? -3.172 9.875 17.281 1 96.44 390 LEU A N 1
ATOM 3065 C CA . LEU A 1 390 ? -2.795 10.406 18.594 1 96.44 390 LEU A CA 1
ATOM 3066 C C . LEU A 1 390 ? -1.716 9.539 19.234 1 96.44 390 LEU A C 1
ATOM 3068 O O . LEU A 1 390 ? -0.882 10.047 19.984 1 96.44 390 LEU A O 1
ATOM 3072 N N . HIS A 1 391 ? -1.818 8.273 18.938 1 98.25 391 HIS A N 1
ATOM 3073 C CA . HIS A 1 391 ? -0.852 7.316 19.453 1 98.25 391 HIS A CA 1
ATOM 3074 C C . HIS A 1 391 ? -0.431 6.32 18.375 1 98.25 391 HIS A C 1
ATOM 3076 O O . HIS A 1 391 ? -1.279 5.75 17.688 1 98.25 391 HIS A O 1
ATOM 3082 N N . VAL A 1 392 ? 0.856 6.133 18.203 1 98.44 392 VAL A N 1
ATOM 3083 C CA . VAL A 1 392 ? 1.454 5.168 17.297 1 98.44 392 VAL A CA 1
ATOM 3084 C C . VAL A 1 392 ? 2.596 4.434 17.984 1 98.44 392 VAL A C 1
ATOM 3086 O O . VAL A 1 392 ? 3.77 4.711 17.734 1 98.44 392 VAL A O 1
ATOM 3089 N N . PRO A 1 393 ? 2.291 3.461 18.828 1 98.44 393 PRO A N 1
ATOM 3090 C CA . PRO A 1 393 ? 3.348 2.689 19.484 1 98.44 393 PRO A CA 1
ATOM 3091 C C . PRO A 1 393 ? 4.117 1.796 18.516 1 98.44 393 PRO A C 1
ATOM 3093 O O . PRO A 1 393 ? 3.514 1.008 17.781 1 98.44 393 PRO A O 1
ATOM 3096 N N . ILE A 1 394 ? 5.422 1.89 18.484 1 97.56 394 ILE A N 1
ATOM 3097 C CA . ILE A 1 394 ? 6.238 1.094 17.578 1 97.56 394 ILE A CA 1
ATOM 3098 C C . ILE A 1 394 ? 7.352 0.399 18.359 1 97.56 394 ILE A C 1
ATOM 3100 O O . ILE A 1 394 ? 7.68 0.803 19.484 1 97.56 394 ILE A O 1
ATOM 3104 N N . VAL A 1 395 ? 7.895 -0.639 17.875 1 96 395 VAL A N 1
ATOM 3105 C CA . VAL A 1 395 ? 9.078 -1.347 18.344 1 96 395 VAL A CA 1
ATOM 3106 C C . VAL A 1 395 ? 10.117 -1.423 17.234 1 96 395 VAL A C 1
ATOM 3108 O O . VAL A 1 395 ? 9.773 -1.435 16.047 1 96 395 VAL A O 1
ATOM 3111 N N . PHE A 1 396 ? 11.359 -1.364 17.547 1 95.88 396 PHE A N 1
ATOM 3112 C CA . PHE A 1 396 ? 12.469 -1.403 16.594 1 95.88 396 PHE A CA 1
ATOM 3113 C C . PHE A 1 396 ? 13.734 -1.935 17.266 1 95.88 396 PHE A C 1
ATOM 3115 O O . PHE A 1 396 ? 13.82 -1.97 18.5 1 95.88 396 PHE A O 1
ATOM 3122 N N . PRO A 1 397 ? 14.68 -2.443 16.531 1 93.69 397 PRO A N 1
ATOM 3123 C CA . PRO A 1 397 ? 15.953 -2.842 17.141 1 93.69 397 PRO A CA 1
ATOM 3124 C C . PRO A 1 397 ? 16.656 -1.684 17.844 1 93.69 397 PRO A C 1
ATOM 3126 O O . PRO A 1 397 ? 16.672 -0.562 17.328 1 93.69 397 PRO A O 1
ATOM 3129 N N . GLU A 1 398 ? 17.188 -2.043 18.953 1 95.12 398 GLU A N 1
ATOM 3130 C CA . GLU A 1 398 ? 17.938 -1.019 19.672 1 95.12 398 GLU A CA 1
ATOM 3131 C C . GLU A 1 398 ? 19.078 -0.453 18.828 1 95.12 398 GLU A C 1
ATOM 3133 O O . GLU A 1 398 ? 19.703 -1.184 18.062 1 95.12 398 GLU A O 1
ATOM 3138 N N . GLY A 1 399 ? 19.219 0.831 18.844 1 94.75 399 GLY A N 1
ATOM 3139 C CA . GLY A 1 399 ? 20.281 1.497 18.125 1 94.75 399 GLY A CA 1
ATOM 3140 C C . GLY A 1 399 ? 21.203 2.301 19.016 1 94.75 399 GLY A C 1
ATOM 3141 O O . GLY A 1 399 ? 21.203 2.113 20.234 1 94.75 399 GLY A O 1
ATOM 3142 N N . LYS A 1 400 ? 22.062 3.059 18.375 1 93 400 LYS A N 1
ATOM 3143 C CA . LYS A 1 400 ? 23.047 3.863 19.109 1 93 400 LYS A CA 1
ATOM 3144 C C . LYS A 1 400 ? 22.75 5.352 18.953 1 93 400 LYS A C 1
ATOM 3146 O O . LYS A 1 400 ? 22.328 5.809 17.891 1 93 400 LYS A O 1
ATOM 3151 N N . ARG A 1 401 ? 23.016 6.09 19.969 1 93.75 401 ARG A N 1
ATOM 3152 C CA . ARG A 1 401 ? 22.875 7.543 19.953 1 93.75 401 ARG A CA 1
ATOM 3153 C C . ARG A 1 401 ? 23.938 8.18 19.078 1 93.75 401 ARG A C 1
ATOM 3155 O O . ARG A 1 401 ? 25.031 7.629 18.906 1 93.75 401 ARG A O 1
ATOM 3162 N N . LEU A 1 402 ? 23.734 9.273 18.281 1 88.25 402 LEU A N 1
ATOM 3163 C CA . LEU A 1 402 ? 24.703 10.047 17.516 1 88.25 402 LEU A CA 1
ATOM 3164 C C . LEU A 1 402 ? 25.547 10.938 18.422 1 88.25 402 LEU A C 1
ATOM 3166 O O . LEU A 1 402 ? 26.703 11.227 18.125 1 88.25 402 LEU A O 1
ATOM 3170 N N . ALA A 1 403 ? 25.125 11.547 19.453 1 69.75 403 ALA A N 1
ATOM 3171 C CA . ALA A 1 403 ? 25.875 12.484 20.281 1 69.75 403 ALA A CA 1
ATOM 3172 C C . ALA A 1 403 ? 26.172 11.875 21.656 1 69.75 403 ALA A C 1
ATOM 3174 O O . ALA A 1 403 ? 25.391 11.07 22.172 1 69.75 403 ALA A O 1
ATOM 3175 N N . MET B 1 1 ? 40.406 13.195 -15.867 1 26.73 1 MET B N 1
ATOM 3176 C CA . MET B 1 1 ? 39.688 12.094 -16.5 1 26.73 1 MET B CA 1
ATOM 3177 C C . MET B 1 1 ? 38.812 11.344 -15.492 1 26.73 1 MET B C 1
ATOM 3179 O O . MET B 1 1 ? 39.344 10.719 -14.57 1 26.73 1 MET B O 1
ATOM 3183 N N . THR B 1 2 ? 37.719 11.891 -15.008 1 30.09 2 THR B N 1
ATOM 3184 C CA . THR B 1 2 ? 36.875 11.422 -13.914 1 30.09 2 THR B CA 1
ATOM 3185 C C . THR B 1 2 ? 36.344 10.016 -14.211 1 30.09 2 THR B C 1
ATOM 3187 O O . THR B 1 2 ? 35.75 9.773 -15.266 1 30.09 2 THR B O 1
ATOM 3190 N N . ALA B 1 3 ? 37.031 9.039 -13.781 1 33.31 3 ALA B N 1
ATOM 3191 C CA . ALA B 1 3 ? 36.844 7.609 -14 1 33.31 3 ALA B CA 1
ATOM 3192 C C . ALA B 1 3 ? 35.375 7.23 -13.898 1 33.31 3 ALA B C 1
ATOM 3194 O O . ALA B 1 3 ? 34.781 7.32 -12.82 1 33.31 3 ALA B O 1
ATOM 3195 N N . THR B 1 4 ? 34.562 7.469 -14.844 1 38.34 4 THR B N 1
ATOM 3196 C CA . THR B 1 4 ? 33.188 7.043 -14.828 1 38.34 4 THR B CA 1
ATOM 3197 C C . THR B 1 4 ? 33.062 5.578 -14.406 1 38.34 4 THR B C 1
ATOM 3199 O O . THR B 1 4 ? 33.531 4.688 -15.117 1 38.34 4 THR B O 1
ATOM 3202 N N . VAL B 1 5 ? 33.375 5.25 -13.219 1 38.09 5 VAL B N 1
ATOM 3203 C CA . VAL B 1 5 ? 33.094 3.887 -12.789 1 38.09 5 VAL B CA 1
ATOM 3204 C C . VAL B 1 5 ? 31.859 3.359 -13.531 1 38.09 5 VAL B C 1
ATOM 3206 O O . VAL B 1 5 ? 30.75 3.885 -13.367 1 38.09 5 VAL B O 1
ATOM 3209 N N . ALA B 1 6 ? 31.922 2.906 -14.617 1 44.75 6 ALA B N 1
ATOM 3210 C CA . ALA B 1 6 ? 30.922 2.295 -15.492 1 44.75 6 ALA B CA 1
ATOM 3211 C C . ALA B 1 6 ? 30.047 1.318 -14.719 1 44.75 6 ALA B C 1
ATOM 3213 O O . ALA B 1 6 ? 30.516 0.29 -14.234 1 44.75 6 ALA B O 1
ATOM 3214 N N . THR B 1 7 ? 29.016 1.674 -13.836 1 61.88 7 THR B N 1
ATOM 3215 C CA . THR B 1 7 ? 28.125 0.843 -13.023 1 61.88 7 THR B CA 1
ATOM 3216 C C . THR B 1 7 ? 27.656 -0.379 -13.812 1 61.88 7 THR B C 1
ATOM 3218 O O . THR B 1 7 ? 27.141 -0.248 -14.922 1 61.88 7 THR B O 1
ATOM 3221 N N . THR B 1 8 ? 28.094 -1.656 -13.562 1 79.94 8 THR B N 1
ATOM 3222 C CA . THR B 1 8 ? 27.797 -2.965 -14.133 1 79.94 8 THR B CA 1
ATOM 3223 C C . THR B 1 8 ? 26.281 -3.195 -14.18 1 79.94 8 THR B C 1
ATOM 3225 O O . THR B 1 8 ? 25.578 -2.891 -13.211 1 79.94 8 THR B O 1
ATOM 3228 N N . SER B 1 9 ? 25.781 -3.449 -15.438 1 93.38 9 SER B N 1
ATOM 3229 C CA . SER B 1 9 ? 24.359 -3.744 -15.672 1 93.38 9 SER B CA 1
ATOM 3230 C C . SER B 1 9 ? 23.844 -4.797 -14.703 1 93.38 9 SER B C 1
ATOM 3232 O O . SER B 1 9 ? 24.547 -5.754 -14.383 1 93.38 9 SER B O 1
ATOM 3234 N N . LEU B 1 10 ? 22.719 -4.605 -14.086 1 96.19 10 LEU B N 1
ATOM 3235 C CA . LEU B 1 10 ? 22.062 -5.578 -13.211 1 96.19 10 LEU B CA 1
ATOM 3236 C C . LEU B 1 10 ? 21.812 -6.891 -13.945 1 96.19 10 LEU B C 1
ATOM 3238 O O . LEU B 1 10 ? 21.688 -7.941 -13.312 1 96.19 10 LEU B O 1
ATOM 3242 N N . PHE B 1 11 ? 21.781 -6.84 -15.281 1 97.56 11 PHE B N 1
ATOM 3243 C CA . PHE B 1 11 ? 21.547 -8.031 -16.094 1 97.56 11 PHE B CA 1
ATOM 3244 C C . PHE B 1 11 ? 22.703 -9.008 -15.977 1 97.56 11 PHE B C 1
ATOM 3246 O O . PHE B 1 11 ? 22.5 -10.227 -15.953 1 97.56 11 PHE B O 1
ATOM 3253 N N . THR B 1 12 ? 23.844 -8.5 -15.898 1 96.5 12 THR B N 1
ATOM 3254 C CA . THR B 1 12 ? 25.047 -9.32 -15.953 1 96.5 12 THR B CA 1
ATOM 3255 C C . THR B 1 12 ? 25.016 -10.391 -14.859 1 96.5 12 THR B C 1
ATOM 3257 O O . THR B 1 12 ? 25.453 -11.523 -15.078 1 96.5 12 THR B O 1
ATOM 3260 N N . ASN B 1 13 ? 24.438 -10.008 -13.758 1 93 13 ASN B N 1
ATOM 3261 C CA . ASN B 1 13 ? 24.422 -10.945 -12.641 1 93 13 ASN B CA 1
ATOM 3262 C C . ASN B 1 13 ? 23.016 -11.375 -12.273 1 93 13 ASN B C 1
ATOM 3264 O O . ASN B 1 13 ? 22.781 -11.891 -11.18 1 93 13 ASN B O 1
ATOM 3268 N N . ALA B 1 14 ? 22.125 -11.164 -13.18 1 97 14 ALA B N 1
ATOM 3269 C CA . ALA B 1 14 ? 20.75 -11.57 -12.898 1 97 14 ALA B CA 1
ATOM 3270 C C . ALA B 1 14 ? 20.625 -13.086 -12.82 1 97 14 ALA B C 1
ATOM 3272 O O . ALA B 1 14 ? 20.969 -13.797 -13.773 1 97 14 ALA B O 1
ATOM 3273 N N . ASP B 1 15 ? 20.281 -13.625 -11.68 1 96.38 15 ASP B N 1
ATOM 3274 C CA . ASP B 1 15 ? 20.141 -15.039 -11.352 1 96.38 15 ASP B CA 1
ATOM 3275 C C . ASP B 1 15 ? 18.812 -15.32 -10.648 1 96.38 15 ASP B C 1
ATOM 3277 O O . ASP B 1 15 ? 18.625 -14.914 -9.5 1 96.38 15 ASP B O 1
ATOM 3281 N N . HIS B 1 16 ? 17.906 -16.047 -11.289 1 94.44 16 HIS B N 1
ATOM 3282 C CA . HIS B 1 16 ? 16.562 -16.234 -10.75 1 94.44 16 HIS B CA 1
ATOM 3283 C C . HIS B 1 16 ? 16.594 -17.141 -9.523 1 94.44 16 HIS B C 1
ATOM 3285 O O . HIS B 1 16 ? 15.648 -17.156 -8.734 1 94.44 16 HIS B O 1
ATOM 3291 N N . TYR B 1 17 ? 17.625 -17.906 -9.258 1 92.75 17 TYR B N 1
ATOM 3292 C CA . TYR B 1 17 ? 17.734 -18.734 -8.055 1 92.75 17 TYR B CA 1
ATOM 3293 C C . TYR B 1 17 ? 18.359 -17.938 -6.91 1 92.75 17 TYR B C 1
ATOM 3295 O O . TYR B 1 17 ? 18.172 -18.281 -5.742 1 92.75 17 TYR B O 1
ATOM 3303 N N . HIS B 1 18 ? 19.125 -16.938 -7.277 1 94.31 18 HIS B N 1
ATOM 3304 C CA . HIS B 1 18 ? 19.844 -16.172 -6.262 1 94.31 18 HIS B CA 1
ATOM 3305 C C . HIS B 1 18 ? 19.672 -14.68 -6.477 1 94.31 18 HIS B C 1
ATOM 3307 O O . HIS B 1 18 ? 20.641 -13.93 -6.477 1 94.31 18 HIS B O 1
ATOM 3313 N N . THR B 1 19 ? 18.438 -14.297 -6.766 1 96.19 19 THR B N 1
ATOM 3314 C CA . THR B 1 19 ? 18.141 -12.875 -6.848 1 96.19 19 THR B CA 1
ATOM 3315 C C . THR B 1 19 ? 18.391 -12.188 -5.508 1 96.19 19 THR B C 1
ATOM 3317 O O . THR B 1 19 ? 17.969 -12.68 -4.461 1 96.19 19 THR B O 1
ATOM 3320 N N . PRO B 1 20 ? 19.109 -11.109 -5.496 1 95.75 20 PRO B N 1
ATOM 3321 C CA . PRO B 1 20 ? 19.375 -10.422 -4.23 1 95.75 20 PRO B CA 1
ATOM 3322 C C . PRO B 1 20 ? 18.094 -10 -3.508 1 95.75 20 PRO B C 1
ATOM 3324 O O . PRO B 1 20 ? 17.156 -9.484 -4.137 1 95.75 20 PRO B O 1
ATOM 3327 N N . LEU B 1 21 ? 18.031 -10.328 -2.268 1 95.56 21 LEU B N 1
ATOM 3328 C CA . LEU B 1 21 ? 16.938 -9.867 -1.42 1 95.56 21 LEU B CA 1
ATOM 3329 C C . LEU B 1 21 ? 17.281 -8.547 -0.747 1 95.56 21 LEU B C 1
ATOM 3331 O O . LEU B 1 21 ? 18.422 -8.328 -0.34 1 95.56 21 LEU B O 1
ATOM 3335 N N . GLY B 1 22 ? 16.312 -7.68 -0.675 1 92.19 22 GLY B N 1
ATOM 3336 C CA . GLY B 1 22 ? 16.5 -6.406 0 1 92.19 22 GLY B CA 1
ATOM 3337 C C . GLY B 1 22 ? 16.375 -6.504 1.509 1 92.19 22 GLY B C 1
ATOM 3338 O O . GLY B 1 22 ? 16.188 -7.598 2.051 1 92.19 22 GLY B O 1
ATOM 3339 N N . PRO B 1 23 ? 16.5 -5.352 2.17 1 85.5 23 PRO B N 1
ATOM 3340 C CA . PRO B 1 23 ? 16.406 -5.332 3.631 1 85.5 23 PRO B CA 1
ATOM 3341 C C . PRO B 1 23 ? 15.039 -5.797 4.137 1 85.5 23 PRO B C 1
ATOM 3343 O O . PRO B 1 23 ? 14.922 -6.215 5.293 1 85.5 23 PRO B O 1
ATOM 3346 N N . ASP B 1 24 ? 14.062 -5.738 3.26 1 87.06 24 ASP B N 1
ATOM 3347 C CA . ASP B 1 24 ? 12.727 -6.18 3.646 1 87.06 24 ASP B CA 1
ATOM 3348 C C . ASP B 1 24 ? 12.578 -7.688 3.477 1 87.06 24 ASP B C 1
ATOM 3350 O O . ASP B 1 24 ? 11.492 -8.234 3.697 1 87.06 24 ASP B O 1
ATOM 3354 N N . GLY B 1 25 ? 13.648 -8.312 2.998 1 92.31 25 GLY B N 1
ATOM 3355 C CA . GLY B 1 25 ? 13.648 -9.758 2.859 1 92.31 25 GLY B CA 1
ATOM 3356 C C . GLY B 1 25 ? 13.039 -10.234 1.556 1 92.31 25 GLY B C 1
ATOM 3357 O O . GLY B 1 25 ? 12.828 -11.43 1.363 1 92.31 25 GLY B O 1
ATOM 3358 N N . THR B 1 26 ? 12.734 -9.328 0.652 1 96 26 THR B N 1
ATOM 3359 C CA . THR B 1 26 ? 12.117 -9.688 -0.621 1 96 26 THR B CA 1
ATOM 3360 C C . THR B 1 26 ? 13 -9.258 -1.788 1 96 26 THR B C 1
ATOM 3362 O O . THR B 1 26 ? 13.953 -8.492 -1.605 1 96 26 THR B O 1
ATOM 3365 N N . PRO B 1 27 ? 12.758 -9.742 -2.957 1 96.88 27 PRO B N 1
ATOM 3366 C CA . PRO B 1 27 ? 13.555 -9.375 -4.129 1 96.88 27 PRO B CA 1
ATOM 3367 C C . PRO B 1 27 ? 13.047 -8.109 -4.82 1 96.88 27 PRO B C 1
ATOM 3369 O O . PRO B 1 27 ? 13.547 -7.734 -5.883 1 96.88 27 PRO B O 1
ATOM 3372 N N . HIS B 1 28 ? 12.086 -7.445 -4.277 1 95.94 28 HIS B N 1
ATOM 3373 C CA . HIS B 1 28 ? 11.336 -6.418 -4.984 1 95.94 28 HIS B CA 1
ATOM 3374 C C . HIS B 1 28 ? 12.219 -5.227 -5.336 1 95.94 28 HIS B C 1
ATOM 3376 O O . HIS B 1 28 ? 12.055 -4.613 -6.395 1 95.94 28 HIS B O 1
ATOM 3382 N N . ALA B 1 29 ? 13.18 -4.883 -4.43 1 95.06 29 ALA B N 1
ATOM 3383 C CA . ALA B 1 29 ? 14.109 -3.803 -4.758 1 95.06 29 ALA B CA 1
ATOM 3384 C C . ALA B 1 29 ? 14.891 -4.117 -6.027 1 95.06 29 ALA B C 1
ATOM 3386 O O . ALA B 1 29 ? 15.094 -3.242 -6.871 1 95.06 29 ALA B O 1
ATOM 3387 N N . PHE B 1 30 ? 15.383 -5.324 -6.133 1 96.75 30 PHE B N 1
ATOM 3388 C CA . PHE B 1 30 ? 16.109 -5.754 -7.32 1 96.75 30 PHE B CA 1
ATOM 3389 C C . PHE B 1 30 ? 15.211 -5.715 -8.547 1 96.75 30 PHE B C 1
ATOM 3391 O O . PHE B 1 30 ? 15.617 -5.242 -9.609 1 96.75 30 PHE B O 1
ATOM 3398 N N . PHE B 1 31 ? 13.961 -6.219 -8.43 1 97.44 31 PHE B N 1
ATOM 3399 C CA . PHE B 1 31 ? 13.016 -6.227 -9.539 1 97.44 31 PHE B CA 1
ATOM 3400 C C . PHE B 1 31 ? 12.742 -4.805 -10.023 1 97.44 31 PHE B C 1
ATOM 3402 O O . PHE B 1 31 ? 12.688 -4.555 -11.227 1 97.44 31 PHE B O 1
ATOM 3409 N N . GLU B 1 32 ? 12.523 -3.912 -9.102 1 95.81 32 GLU B N 1
ATOM 3410 C CA . GLU B 1 32 ? 12.273 -2.516 -9.445 1 95.81 32 GLU B CA 1
ATOM 3411 C C . GLU B 1 32 ? 13.469 -1.908 -10.18 1 95.81 32 GLU B C 1
ATOM 3413 O O . GLU B 1 32 ? 13.305 -1.231 -11.195 1 95.81 32 GLU B O 1
ATOM 3418 N N . ALA B 1 33 ? 14.664 -2.15 -9.672 1 95.75 33 ALA B N 1
ATOM 3419 C CA . ALA B 1 33 ? 15.875 -1.627 -10.289 1 95.75 33 ALA B CA 1
ATOM 3420 C C . ALA B 1 33 ? 16.078 -2.215 -11.688 1 95.75 33 ALA B C 1
ATOM 3422 O O . ALA B 1 33 ? 16.453 -1.505 -12.617 1 95.75 33 ALA B O 1
ATOM 3423 N N . LEU B 1 34 ? 15.891 -3.504 -11.766 1 97.56 34 LEU B N 1
ATOM 3424 C CA . LEU B 1 34 ? 16.031 -4.16 -13.062 1 97.56 34 LEU B CA 1
ATOM 3425 C C . LEU B 1 34 ? 15.008 -3.629 -14.055 1 97.56 34 LEU B C 1
ATOM 3427 O O . LEU B 1 34 ? 15.312 -3.449 -15.242 1 97.56 34 LEU B O 1
ATOM 3431 N N . ARG B 1 35 ? 13.758 -3.43 -13.633 1 97.38 35 ARG B N 1
ATOM 3432 C CA . ARG B 1 35 ? 12.727 -2.818 -14.461 1 97.38 35 ARG B CA 1
ATOM 3433 C C . ARG B 1 35 ? 13.172 -1.448 -14.969 1 97.38 35 ARG B C 1
ATOM 3435 O O . ARG B 1 35 ? 12.961 -1.115 -16.141 1 97.38 35 ARG B O 1
ATOM 3442 N N . ASP B 1 36 ? 13.789 -0.653 -14.094 1 96.19 36 ASP B N 1
ATOM 3443 C CA . ASP B 1 36 ? 14.289 0.652 -14.516 1 96.19 36 ASP B CA 1
ATOM 3444 C C . ASP B 1 36 ? 15.312 0.512 -15.641 1 96.19 36 ASP B C 1
ATOM 3446 O O . ASP B 1 36 ? 15.25 1.243 -16.625 1 96.19 36 ASP B O 1
ATOM 3450 N N . GLU B 1 37 ? 16.203 -0.44 -15.5 1 97.06 37 GLU B N 1
ATOM 3451 C CA . GLU B 1 37 ? 17.188 -0.678 -16.547 1 97.06 37 GLU B CA 1
ATOM 3452 C C . GLU B 1 37 ? 16.531 -1.212 -17.812 1 97.06 37 GLU B C 1
ATOM 3454 O O . GLU B 1 37 ? 16.953 -0.874 -18.922 1 97.06 37 GLU B O 1
ATOM 3459 N N . ALA B 1 38 ? 15.531 -1.985 -17.656 1 97.62 38 ALA B N 1
ATOM 3460 C CA . ALA B 1 38 ? 14.852 -2.646 -18.766 1 97.62 38 ALA B CA 1
ATOM 3461 C C . ALA B 1 38 ? 14.109 -1.637 -19.641 1 97.62 38 ALA B C 1
ATOM 3463 O O . ALA B 1 38 ? 13.719 -1.943 -20.766 1 97.62 38 ALA B O 1
ATOM 3464 N N . GLU B 1 39 ? 13.852 -0.467 -19.109 1 95.88 39 GLU B N 1
ATOM 3465 C CA . GLU B 1 39 ? 13.188 0.568 -19.906 1 95.88 39 GLU B CA 1
ATOM 3466 C C . GLU B 1 39 ? 14.016 0.949 -21.125 1 95.88 39 GLU B C 1
ATOM 3468 O O . GLU B 1 39 ? 13.469 1.246 -22.188 1 95.88 39 GLU B O 1
ATOM 3473 N N . SER B 1 40 ? 15.344 0.916 -20.906 1 96.06 40 SER B N 1
ATOM 3474 C CA . SER B 1 40 ? 16.234 1.196 -22.031 1 96.06 40 SER B CA 1
ATOM 3475 C C . SER B 1 40 ? 16.75 -0.092 -22.656 1 96.06 40 SER B C 1
ATOM 3477 O O . SER B 1 40 ? 17.031 -0.135 -23.859 1 96.06 40 SER B O 1
ATOM 3479 N N . THR B 1 41 ? 16.891 -1.138 -21.875 1 97 41 THR B N 1
ATOM 3480 C CA . THR B 1 41 ? 17.391 -2.441 -22.297 1 97 41 THR B CA 1
ATOM 3481 C C . THR B 1 41 ? 16.438 -3.551 -21.859 1 97 41 THR B C 1
ATOM 3483 O O . THR B 1 41 ? 16.672 -4.238 -20.875 1 97 41 THR B O 1
ATOM 3486 N N . PRO B 1 42 ? 15.445 -3.766 -22.641 1 98.31 42 PRO B N 1
ATOM 3487 C CA . PRO B 1 42 ? 14.391 -4.688 -22.234 1 98.31 42 PRO B CA 1
ATOM 3488 C C . PRO B 1 42 ? 14.859 -6.137 -22.156 1 98.31 42 PRO B C 1
ATOM 3490 O O . PRO B 1 42 ? 14.219 -6.969 -21.516 1 98.31 42 PRO B O 1
ATOM 3493 N N . ILE B 1 43 ? 15.945 -6.453 -22.891 1 98.69 43 ILE B N 1
ATOM 3494 C CA . ILE B 1 43 ? 16.578 -7.766 -22.844 1 98.69 43 ILE B CA 1
ATOM 3495 C C . ILE B 1 43 ? 18.078 -7.609 -22.562 1 98.69 43 ILE B C 1
ATOM 3497 O O . ILE B 1 43 ? 18.766 -6.828 -23.234 1 98.69 43 ILE B O 1
ATOM 3501 N N . GLY B 1 44 ? 18.516 -8.32 -21.547 1 98.44 44 GLY B N 1
ATOM 3502 C CA . GLY B 1 44 ? 19.922 -8.305 -21.219 1 98.44 44 GLY B CA 1
ATOM 3503 C C . GLY B 1 44 ? 20.516 -9.688 -21.062 1 98.44 44 GLY B C 1
ATOM 3504 O O . GLY B 1 44 ? 19.797 -10.68 -21.031 1 98.44 44 GLY B O 1
ATOM 3505 N N . TRP B 1 45 ? 21.859 -9.758 -21.047 1 98.12 45 TRP B N 1
ATOM 3506 C CA . TRP B 1 45 ? 22.562 -11.023 -20.938 1 98.12 45 TRP B CA 1
ATOM 3507 C C . TRP B 1 45 ? 23.047 -11.242 -19.516 1 98.12 45 TRP B C 1
ATOM 3509 O O . TRP B 1 45 ? 23.641 -10.344 -18.906 1 98.12 45 TRP B O 1
ATOM 3519 N N . SER B 1 46 ? 22.734 -12.367 -18.984 1 98 46 SER B N 1
ATOM 3520 C CA . SER B 1 46 ? 23.281 -12.797 -17.703 1 98 46 SER B CA 1
ATOM 3521 C C . SER B 1 46 ? 24.406 -13.812 -17.906 1 98 46 SER B C 1
ATOM 3523 O O . SER B 1 46 ? 24.297 -14.695 -18.75 1 98 46 SER B O 1
ATOM 3525 N N . GLU B 1 47 ? 25.359 -13.742 -17.062 1 96.94 47 GLU B N 1
ATOM 3526 C CA . GLU B 1 47 ? 26.484 -14.68 -17.109 1 96.94 47 GLU B CA 1
ATOM 3527 C C . GLU B 1 47 ? 26.203 -15.906 -16.25 1 96.94 47 GLU B C 1
ATOM 3529 O O . GLU B 1 47 ? 26.922 -16.906 -16.328 1 96.94 47 GLU B O 1
ATOM 3534 N N . ALA B 1 48 ? 25.172 -15.836 -15.516 1 95 48 ALA B N 1
ATOM 3535 C CA . ALA B 1 48 ? 24.844 -16.953 -14.633 1 95 48 ALA B CA 1
ATOM 3536 C C . ALA B 1 48 ? 24.594 -18.234 -15.438 1 95 48 ALA B C 1
ATOM 3538 O O . ALA B 1 48 ? 24 -18.172 -16.531 1 95 48 ALA B O 1
ATOM 3539 N N . TYR B 1 49 ? 25.078 -19.375 -14.945 1 93 49 TYR B N 1
ATOM 3540 C CA . TYR B 1 49 ? 24.828 -20.719 -15.453 1 93 49 TYR B CA 1
ATOM 3541 C C . TYR B 1 49 ? 25.312 -20.859 -16.891 1 93 49 TYR B C 1
ATOM 3543 O O . TYR B 1 49 ? 24.625 -21.453 -17.734 1 93 49 TYR B O 1
ATOM 3551 N N . GLY B 1 50 ? 26.359 -20.219 -17.234 1 93.5 50 GLY B N 1
ATOM 3552 C CA . GLY B 1 50 ? 26.969 -20.328 -18.547 1 93.5 50 GLY B CA 1
ATOM 3553 C C . GLY B 1 50 ? 26.438 -19.312 -19.547 1 93.5 50 GLY B C 1
ATOM 3554 O O . GLY B 1 50 ? 26.859 -19.281 -20.688 1 93.5 50 GLY B O 1
ATOM 3555 N N . GLY B 1 51 ? 25.438 -18.547 -19.078 1 96.44 51 GLY B N 1
ATOM 3556 C CA . GLY B 1 51 ? 24.938 -17.453 -19.906 1 96.44 51 GLY B CA 1
ATOM 3557 C C . GLY B 1 51 ? 23.531 -17.688 -20.406 1 96.44 51 GLY B C 1
ATOM 3558 O O . GLY B 1 51 ? 23.172 -18.797 -20.797 1 96.44 51 GLY B O 1
ATOM 3559 N N . HIS B 1 52 ? 22.719 -16.688 -20.375 1 97.31 52 HIS B N 1
ATOM 3560 C CA . HIS B 1 52 ? 21.344 -16.703 -20.891 1 97.31 52 HIS B CA 1
ATOM 3561 C C . HIS B 1 52 ? 20.781 -15.297 -21.016 1 97.31 52 HIS B C 1
ATOM 3563 O O . HIS B 1 52 ? 21.328 -14.352 -20.438 1 97.31 52 HIS B O 1
ATOM 3569 N N . TRP B 1 53 ? 19.781 -15.156 -21.797 1 98.5 53 TRP B N 1
ATOM 3570 C CA . TRP B 1 53 ? 19.094 -13.875 -21.938 1 98.5 53 TRP B CA 1
ATOM 3571 C C . TRP B 1 53 ? 18.047 -13.688 -20.844 1 98.5 53 TRP B C 1
ATOM 3573 O O . TRP B 1 53 ? 17.312 -14.617 -20.516 1 98.5 53 TRP B O 1
ATOM 3583 N N . VAL B 1 54 ? 18.047 -12.562 -20.25 1 98.62 54 VAL B N 1
ATOM 3584 C CA . VAL B 1 54 ? 17.016 -12.133 -19.328 1 98.62 54 VAL B CA 1
ATOM 3585 C C . VAL B 1 54 ? 16.031 -11.211 -20.031 1 98.62 54 VAL B C 1
ATOM 3587 O O . VAL B 1 54 ? 16.391 -10.094 -20.422 1 98.62 54 VAL B O 1
ATOM 3590 N N . VAL B 1 55 ? 14.836 -11.68 -20.25 1 98.75 55 VAL B N 1
ATOM 3591 C CA . VAL B 1 55 ? 13.789 -10.891 -20.891 1 98.75 55 VAL B CA 1
ATOM 3592 C C . VAL B 1 55 ? 12.953 -10.18 -19.828 1 98.75 55 VAL B C 1
ATOM 3594 O O . VAL B 1 55 ? 12.117 -10.797 -19.172 1 98.75 55 VAL B O 1
ATOM 3597 N N . ALA B 1 56 ? 13.109 -8.898 -19.734 1 98.5 56 ALA B N 1
ATOM 3598 C CA . ALA B 1 56 ? 12.516 -8.125 -18.656 1 98.5 56 ALA B CA 1
ATOM 3599 C C . ALA B 1 56 ? 11.406 -7.211 -19.156 1 98.5 56 ALA B C 1
ATOM 3601 O O . ALA B 1 56 ? 10.539 -6.785 -18.391 1 98.5 56 ALA B O 1
ATOM 3602 N N . GLY B 1 57 ? 11.453 -6.91 -20.438 1 98.56 57 GLY B N 1
ATOM 3603 C CA . GLY B 1 57 ? 10.43 -6.062 -21.031 1 98.56 57 GLY B CA 1
ATOM 3604 C C . GLY B 1 57 ? 9.117 -6.797 -21.266 1 98.56 57 GLY B C 1
ATOM 3605 O O . GLY B 1 57 ? 9.125 -7.969 -21.641 1 98.56 57 GLY B O 1
ATOM 3606 N N . TYR B 1 58 ? 8.008 -6.098 -21.062 1 98.62 58 TYR B N 1
ATOM 3607 C CA . TYR B 1 58 ? 6.684 -6.684 -21.219 1 98.62 58 TYR B CA 1
ATOM 3608 C C . TYR B 1 58 ? 6.445 -7.105 -22.672 1 98.62 58 TYR B C 1
ATOM 3610 O O . TYR B 1 58 ? 6.098 -8.258 -22.938 1 98.62 58 TYR B O 1
ATOM 3618 N N . LYS B 1 59 ? 6.637 -6.23 -23.625 1 98.38 59 LYS B N 1
ATOM 3619 C CA . LYS B 1 59 ? 6.402 -6.516 -25.047 1 98.38 59 LYS B CA 1
ATOM 3620 C C . LYS B 1 59 ? 7.344 -7.605 -25.547 1 98.38 59 LYS B C 1
ATOM 3622 O O . LYS B 1 59 ? 6.945 -8.453 -26.344 1 98.38 59 LYS B O 1
ATOM 3627 N N . GLU B 1 60 ? 8.555 -7.539 -25.094 1 98.69 60 GLU B N 1
ATOM 3628 C CA . GLU B 1 60 ? 9.539 -8.539 -25.5 1 98.69 60 GLU B CA 1
ATOM 3629 C C . GLU B 1 60 ? 9.195 -9.914 -24.938 1 98.69 60 GLU B C 1
ATOM 3631 O O . GLU B 1 60 ? 9.352 -10.922 -25.625 1 98.69 60 GLU B O 1
ATOM 3636 N N . ALA B 1 61 ? 8.781 -9.93 -23.688 1 98.56 61 ALA B N 1
ATOM 3637 C CA . ALA B 1 61 ? 8.336 -11.203 -23.109 1 98.56 61 ALA B CA 1
ATOM 3638 C C . ALA B 1 61 ? 7.172 -11.781 -23.906 1 98.56 61 ALA B C 1
ATOM 3640 O O . ALA B 1 61 ? 7.148 -12.977 -24.203 1 98.56 61 ALA B O 1
ATOM 3641 N N . GLN B 1 62 ? 6.238 -10.961 -24.25 1 98.12 62 GLN B N 1
ATOM 3642 C CA . GLN B 1 62 ? 5.105 -11.406 -25.062 1 98.12 62 GLN B CA 1
ATOM 3643 C C . GLN B 1 62 ? 5.562 -11.945 -26.406 1 98.12 62 GLN B C 1
ATOM 3645 O O . GLN B 1 62 ? 5.051 -12.961 -26.875 1 98.12 62 GLN B O 1
ATOM 3650 N N . ALA B 1 63 ? 6.449 -11.195 -27.016 1 98.44 63 ALA B N 1
ATOM 3651 C CA . ALA B 1 63 ? 6.969 -11.609 -28.328 1 98.44 63 ALA B CA 1
ATOM 3652 C C . ALA B 1 63 ? 7.617 -12.992 -28.25 1 98.44 63 ALA B C 1
ATOM 3654 O O . ALA B 1 63 ? 7.426 -13.828 -29.125 1 98.44 63 ALA B O 1
ATOM 3655 N N . VAL B 1 64 ? 8.391 -13.203 -27.172 1 98.56 64 VAL B N 1
ATOM 3656 C CA . VAL B 1 64 ? 9.047 -14.492 -26.969 1 98.56 64 VAL B CA 1
ATOM 3657 C C . VAL B 1 64 ? 7.992 -15.586 -26.781 1 98.56 64 VAL B C 1
ATOM 3659 O O . VAL B 1 64 ? 8.07 -16.641 -27.406 1 98.56 64 VAL B O 1
ATOM 3662 N N . ILE B 1 65 ? 7 -15.336 -25.969 1 97.88 65 ILE B N 1
ATOM 3663 C CA . ILE B 1 65 ? 5.965 -16.312 -25.641 1 97.88 65 ILE B CA 1
ATOM 3664 C C . ILE B 1 65 ? 5.191 -16.688 -26.906 1 97.88 65 ILE B C 1
ATOM 3666 O O . ILE B 1 65 ? 4.836 -17.844 -27.094 1 97.88 65 ILE B O 1
ATOM 3670 N N . GLN B 1 66 ? 4.992 -15.75 -27.766 1 97.31 66 GLN B N 1
ATOM 3671 C CA . GLN B 1 66 ? 4.129 -15.938 -28.938 1 97.31 66 GLN B CA 1
ATOM 3672 C C . GLN B 1 66 ? 4.879 -16.609 -30.078 1 97.31 66 GLN B C 1
ATOM 3674 O O . GLN B 1 66 ? 4.266 -17.219 -30.953 1 97.31 66 GLN B O 1
ATOM 3679 N N . ASN B 1 67 ? 6.141 -16.484 -30.141 1 98.19 67 ASN B N 1
ATOM 3680 C CA . ASN B 1 67 ? 6.957 -17.062 -31.203 1 98.19 67 ASN B CA 1
ATOM 3681 C C . ASN B 1 67 ? 7.402 -18.484 -30.844 1 98.19 67 ASN B C 1
ATOM 3683 O O . ASN B 1 67 ? 8.586 -18.719 -30.594 1 98.19 67 ASN B O 1
ATOM 3687 N N . THR B 1 68 ? 6.539 -19.438 -30.984 1 97 68 THR B N 1
ATOM 3688 C CA . THR B 1 68 ? 6.785 -20.797 -30.531 1 97 68 THR B CA 1
ATOM 3689 C C . THR B 1 68 ? 7.715 -21.531 -31.484 1 97 68 THR B C 1
ATOM 3691 O O . THR B 1 68 ? 8.25 -22.594 -31.156 1 97 68 THR B O 1
ATOM 3694 N N . LYS B 1 69 ? 7.871 -20.969 -32.625 1 96.88 69 LYS B N 1
ATOM 3695 C CA . LYS B 1 69 ? 8.789 -21.578 -33.594 1 96.88 69 LYS B CA 1
ATOM 3696 C C . LYS B 1 69 ? 10.242 -21.359 -33.188 1 96.88 69 LYS B C 1
ATOM 3698 O O . LYS B 1 69 ? 11.039 -22.297 -33.188 1 96.88 69 LYS B O 1
ATOM 3703 N N . ALA B 1 70 ? 10.578 -20.172 -32.781 1 98.44 70 ALA B N 1
ATOM 3704 C CA . ALA B 1 70 ? 11.961 -19.844 -32.438 1 98.44 70 ALA B CA 1
ATOM 3705 C C . ALA B 1 70 ? 12.242 -20.125 -30.984 1 98.44 70 ALA B C 1
ATOM 3707 O O . ALA B 1 70 ? 13.398 -20.297 -30.578 1 98.44 70 ALA B O 1
ATOM 3708 N N . PHE B 1 71 ? 11.25 -20.125 -30.172 1 98.5 71 PHE B N 1
ATOM 3709 C CA . PHE B 1 71 ? 11.406 -20.297 -28.734 1 98.5 71 PHE B CA 1
ATOM 3710 C C . PHE B 1 71 ? 10.68 -21.531 -28.25 1 98.5 71 PHE B C 1
ATOM 3712 O O . PHE B 1 71 ? 9.461 -21.516 -28.047 1 98.5 71 PHE B O 1
ATOM 3719 N N . SER B 1 72 ? 11.438 -22.547 -27.922 1 96.88 72 SER B N 1
ATOM 3720 C CA . SER B 1 72 ? 10.898 -23.844 -27.531 1 96.88 72 SER B CA 1
ATOM 3721 C C . SER B 1 72 ? 10.695 -23.922 -26.016 1 96.88 72 SER B C 1
ATOM 3723 O O . SER B 1 72 ? 11.531 -23.438 -25.25 1 96.88 72 SER B O 1
ATOM 3725 N N . ASN B 1 73 ? 9.688 -24.594 -25.562 1 95.25 73 ASN B N 1
ATOM 3726 C CA . ASN B 1 73 ? 9.422 -24.812 -24.141 1 95.25 73 ASN B CA 1
ATOM 3727 C C . ASN B 1 73 ? 10.297 -25.922 -23.578 1 95.25 73 ASN B C 1
ATOM 3729 O O . ASN B 1 73 ? 10.305 -26.172 -22.375 1 95.25 73 ASN B O 1
ATOM 3733 N N . LYS B 1 74 ? 11.078 -26.547 -24.375 1 91.06 74 LYS B N 1
ATOM 3734 C CA . LYS B 1 74 ? 12.07 -27.5 -23.875 1 91.06 74 LYS B CA 1
ATOM 3735 C C . LYS B 1 74 ? 13.016 -26.828 -22.875 1 91.06 74 LYS B C 1
ATOM 3737 O O . LYS B 1 74 ? 13.625 -27.5 -22.047 1 91.06 74 LYS B O 1
ATOM 3742 N N . GLY B 1 75 ? 13.055 -25.531 -22.984 1 89.31 75 GLY B N 1
ATOM 3743 C CA . GLY B 1 75 ? 13.922 -24.781 -22.109 1 89.31 75 GLY B CA 1
ATOM 3744 C C . GLY B 1 75 ? 13.18 -24.172 -20.922 1 89.31 75 GLY B C 1
ATOM 3745 O O . GLY B 1 75 ? 13.641 -23.203 -20.328 1 89.31 75 GLY B O 1
ATOM 3746 N N . VAL B 1 76 ? 12.016 -24.719 -20.547 1 91.25 76 VAL B N 1
ATOM 3747 C CA . VAL B 1 76 ? 11.148 -24.109 -19.547 1 91.25 76 VAL B CA 1
ATOM 3748 C C . VAL B 1 76 ? 11.859 -24.062 -18.203 1 91.25 76 VAL B C 1
ATOM 3750 O O . VAL B 1 76 ? 11.695 -23.109 -17.438 1 91.25 76 VAL B O 1
ATOM 3753 N N . THR B 1 77 ? 12.609 -25.094 -17.859 1 87.5 77 THR B N 1
ATOM 3754 C CA . THR B 1 77 ? 13.43 -25.094 -16.656 1 87.5 77 THR B CA 1
ATOM 3755 C C . THR B 1 77 ? 14.883 -24.766 -17 1 87.5 77 THR B C 1
ATOM 3757 O O . THR B 1 77 ? 15.445 -25.297 -17.953 1 87.5 77 THR B O 1
ATOM 3760 N N . PHE B 1 78 ? 15.359 -23.859 -16.266 1 87 78 PHE B N 1
ATOM 3761 C CA . PHE B 1 78 ? 16.734 -23.422 -16.484 1 87 78 PHE B CA 1
ATOM 3762 C C . PHE B 1 78 ? 17.453 -23.203 -15.164 1 87 78 PHE B C 1
ATOM 3764 O O . PHE B 1 78 ? 16.922 -22.562 -14.258 1 87 78 PHE B O 1
ATOM 3771 N N . PRO B 1 79 ? 18.734 -23.656 -14.898 1 86.38 79 PRO B N 1
ATOM 3772 C CA . PRO B 1 79 ? 19.5 -24.453 -15.867 1 86.38 79 PRO B CA 1
ATOM 3773 C C . PRO B 1 79 ? 18.891 -25.844 -16.078 1 86.38 79 PRO B C 1
ATOM 3775 O O . PRO B 1 79 ? 18.234 -26.375 -15.18 1 86.38 79 PRO B O 1
ATOM 3778 N N . ARG B 1 80 ? 19 -26.234 -17.266 1 70.19 80 ARG B N 1
ATOM 3779 C CA . ARG B 1 80 ? 18.453 -27.547 -17.625 1 70.19 80 ARG B CA 1
ATOM 3780 C C . ARG B 1 80 ? 19.188 -28.656 -16.906 1 70.19 80 ARG B C 1
ATOM 3782 O O . ARG B 1 80 ? 20.406 -28.641 -16.781 1 70.19 80 ARG B O 1
ATOM 3789 N N . TYR B 1 81 ? 18.391 -29.25 -15.977 1 57.91 81 TYR B N 1
ATOM 3790 C CA . TYR B 1 81 ? 19 -30.406 -15.336 1 57.91 81 TYR B CA 1
ATOM 3791 C C . TYR B 1 81 ? 19.328 -31.484 -16.359 1 57.91 81 TYR B C 1
ATOM 3793 O O . TYR B 1 81 ? 18.641 -31.609 -17.375 1 57.91 81 TYR B O 1
ATOM 3801 N N . GLU B 1 82 ? 20.5 -31.938 -16.266 1 49.88 82 GLU B N 1
ATOM 3802 C CA . GLU B 1 82 ? 20.828 -33.094 -17.109 1 49.88 82 GLU B CA 1
ATOM 3803 C C . GLU B 1 82 ? 19.875 -34.25 -16.859 1 49.88 82 GLU B C 1
ATOM 3805 O O . GLU B 1 82 ? 20.234 -35.219 -16.156 1 49.88 82 GLU B O 1
ATOM 3810 N N . THR B 1 83 ? 18.609 -33.906 -16.641 1 50.59 83 THR B N 1
ATOM 3811 C CA . THR B 1 83 ? 17.719 -35 -16.312 1 50.59 83 THR B CA 1
ATOM 3812 C C . THR B 1 83 ? 17.531 -35.906 -17.531 1 50.59 83 THR B C 1
ATOM 3814 O O . THR B 1 83 ? 16.547 -36.656 -17.625 1 50.59 83 THR B O 1
ATOM 3817 N N . GLY B 1 84 ? 18.547 -35.844 -18.328 1 50.19 84 GLY B N 1
ATOM 3818 C CA . GLY B 1 84 ? 18.438 -36.688 -19.531 1 50.19 84 GLY B CA 1
ATOM 3819 C C . GLY B 1 84 ? 17.344 -36.219 -20.484 1 50.19 84 GLY B C 1
ATOM 3820 O O . GLY B 1 84 ? 17.172 -35.031 -20.688 1 50.19 84 GLY B O 1
ATOM 3821 N N . GLU B 1 85 ? 16.625 -37.219 -21.125 1 51.41 85 GLU B N 1
ATOM 3822 C CA . GLU B 1 85 ? 15.602 -37.062 -22.156 1 51.41 85 GLU B CA 1
ATOM 3823 C C . GLU B 1 85 ? 14.234 -36.781 -21.547 1 51.41 85 GLU B C 1
ATOM 3825 O O . GLU B 1 85 ? 13.234 -36.688 -22.266 1 51.41 85 GLU B O 1
ATOM 3830 N N . PHE B 1 86 ? 14.203 -36.562 -20.25 1 60.38 86 PHE B N 1
ATOM 3831 C CA . PHE B 1 86 ? 12.883 -36.406 -19.672 1 60.38 86 PHE B CA 1
ATOM 3832 C C . PHE B 1 86 ? 12.344 -35 -19.969 1 60.38 86 PHE B C 1
ATOM 3834 O O . PHE B 1 86 ? 12.992 -34 -19.656 1 60.38 86 PHE B O 1
ATOM 3841 N N . GLU B 1 87 ? 11.344 -34.969 -20.781 1 74.31 87 GLU B N 1
ATOM 3842 C CA . GLU B 1 87 ? 10.625 -33.75 -21.125 1 74.31 87 GLU B CA 1
ATOM 3843 C C . GLU B 1 87 ? 9.359 -33.625 -20.281 1 74.31 87 GLU B C 1
ATOM 3845 O O . GLU B 1 87 ? 8.523 -34.531 -20.234 1 74.31 87 GLU B O 1
ATOM 3850 N N . LEU B 1 88 ? 9.312 -32.531 -19.531 1 80.5 88 LEU B N 1
ATOM 3851 C CA . LEU B 1 88 ? 8.102 -32.312 -18.75 1 80.5 88 LEU B CA 1
ATOM 3852 C C . LEU B 1 88 ? 6.879 -32.25 -19.656 1 80.5 88 LEU B C 1
ATOM 3854 O O . LEU B 1 88 ? 6.859 -31.484 -20.641 1 80.5 88 LEU B O 1
ATOM 3858 N N . MET B 1 89 ? 6.012 -33.031 -19.328 1 87.19 89 MET B N 1
ATOM 3859 C CA . MET B 1 89 ? 4.785 -33.062 -20.125 1 87.19 89 MET B CA 1
ATOM 3860 C C . MET B 1 89 ? 4.121 -31.672 -20.125 1 87.19 89 MET B C 1
ATOM 3862 O O . MET B 1 89 ? 4.102 -31 -19.094 1 87.19 89 MET B O 1
ATOM 3866 N N . LEU B 1 90 ? 3.555 -31.219 -21.297 1 90.75 90 LEU B N 1
ATOM 3867 C CA . LEU B 1 90 ? 2.863 -29.938 -21.484 1 90.75 90 LEU B CA 1
ATOM 3868 C C . LEU B 1 90 ? 3.818 -28.766 -21.297 1 90.75 90 LEU B C 1
ATOM 3870 O O . LEU B 1 90 ? 4.211 -28.109 -22.266 1 90.75 90 LEU B O 1
ATOM 3874 N N . ALA B 1 91 ? 4.457 -28.656 -20.141 1 90.81 91 ALA B N 1
ATOM 3875 C CA . ALA B 1 91 ? 5.273 -27.5 -19.766 1 90.81 91 ALA B CA 1
ATOM 3876 C C . ALA B 1 91 ? 6.539 -27.422 -20.625 1 90.81 91 ALA B C 1
ATOM 3878 O O . ALA B 1 91 ? 7.008 -26.344 -20.953 1 90.81 91 ALA B O 1
ATOM 3879 N N . GLY B 1 92 ? 7.066 -28.562 -20.953 1 91.56 92 GLY B N 1
ATOM 3880 C CA . GLY B 1 92 ? 8.32 -28.594 -21.688 1 91.56 92 GLY B CA 1
ATOM 3881 C C . GLY B 1 92 ? 8.156 -29.031 -23.125 1 91.56 92 GLY B C 1
ATOM 3882 O O . GLY B 1 92 ? 9.141 -29.312 -23.812 1 91.56 92 GLY B O 1
ATOM 3883 N N . GLN B 1 93 ? 6.922 -29.109 -23.578 1 92.5 93 GLN B N 1
ATOM 3884 C CA . GLN B 1 93 ? 6.66 -29.641 -24.922 1 92.5 93 GLN B CA 1
ATOM 3885 C C . GLN B 1 93 ? 6.207 -28.547 -25.875 1 92.5 93 GLN B C 1
ATOM 3887 O O . GLN B 1 93 ? 5.664 -27.516 -25.438 1 92.5 93 GLN B O 1
ATOM 3892 N N . ASP B 1 94 ? 6.453 -28.766 -27.141 1 95.69 94 ASP B N 1
ATOM 3893 C CA . ASP B 1 94 ? 6.023 -27.859 -28.203 1 95.69 94 ASP B CA 1
ATOM 3894 C C . ASP B 1 94 ? 4.91 -28.469 -29.047 1 95.69 94 ASP B C 1
ATOM 3896 O O . ASP B 1 94 ? 4.602 -29.656 -28.906 1 95.69 94 ASP B O 1
ATOM 3900 N N . ASP B 1 95 ? 4.234 -27.594 -29.797 1 94.38 95 ASP B N 1
ATOM 3901 C CA . ASP B 1 95 ? 3.314 -28.125 -30.797 1 94.38 95 ASP B CA 1
ATOM 3902 C C . ASP B 1 95 ? 4.055 -28.953 -31.844 1 94.38 95 ASP B C 1
ATOM 3904 O O . ASP B 1 95 ? 5.199 -28.656 -32.188 1 94.38 95 ASP B O 1
ATOM 3908 N N . PRO B 1 96 ? 3.416 -30.062 -32.281 1 93.88 96 PRO B N 1
ATOM 3909 C CA . PRO B 1 96 ? 2.006 -30.422 -32.094 1 93.88 96 PRO B CA 1
ATOM 3910 C C . PRO B 1 96 ? 1.759 -31.297 -30.875 1 93.88 96 PRO B C 1
ATOM 3912 O O . PRO B 1 96 ? 0.607 -31.516 -30.484 1 93.88 96 PRO B O 1
ATOM 3915 N N . ILE B 1 97 ? 2.855 -31.781 -30.281 1 88.94 97 ILE B N 1
ATOM 3916 C CA . ILE B 1 97 ? 2.701 -32.688 -29.141 1 88.94 97 ILE B CA 1
ATOM 3917 C C . ILE B 1 97 ? 1.991 -31.969 -28 1 88.94 97 ILE B C 1
ATOM 3919 O O . ILE B 1 97 ? 1.05 -32.5 -27.406 1 88.94 97 ILE B O 1
ATOM 3923 N N . HIS B 1 98 ? 2.406 -30.781 -27.75 1 93.06 98 HIS B N 1
ATOM 3924 C CA . HIS B 1 98 ? 1.795 -29.969 -26.703 1 93.06 98 HIS B CA 1
ATOM 3925 C C . HIS B 1 98 ? 0.3 -29.797 -26.953 1 93.06 98 HIS B C 1
ATOM 3927 O O . HIS B 1 98 ? -0.504 -29.953 -26.031 1 93.06 98 HIS B O 1
ATOM 3933 N N . LYS B 1 99 ? -0.051 -29.422 -28.125 1 93 99 LYS B N 1
ATOM 3934 C CA . LYS B 1 99 ? -1.447 -29.172 -28.469 1 93 99 LYS B CA 1
ATOM 3935 C C . LYS B 1 99 ? -2.305 -30.406 -28.203 1 93 99 LYS B C 1
ATOM 3937 O O . LYS B 1 99 ? -3.428 -30.297 -27.719 1 93 99 LYS B O 1
ATOM 3942 N N . LYS B 1 100 ? -1.774 -31.5 -28.578 1 87.88 100 LYS B N 1
ATOM 3943 C CA . LYS B 1 100 ? -2.482 -32.781 -28.406 1 87.88 100 LYS B CA 1
ATOM 3944 C C . LYS B 1 100 ? -2.793 -33.031 -26.938 1 87.88 100 LYS B C 1
ATOM 3946 O O . LYS B 1 100 ? -3.938 -33.312 -26.578 1 87.88 100 LYS B O 1
ATOM 3951 N N . TYR B 1 101 ? -1.798 -32.938 -26.125 1 86.81 101 TYR B N 1
ATOM 3952 C CA . TYR B 1 101 ? -1.98 -33.188 -24.703 1 86.81 101 TYR B CA 1
ATOM 3953 C C . TYR B 1 101 ? -2.838 -32.125 -24.047 1 86.81 101 TYR B C 1
ATOM 3955 O O . TYR B 1 101 ? -3.645 -32.406 -23.172 1 86.81 101 TYR B O 1
ATOM 3963 N N . ARG B 1 102 ? -2.643 -30.859 -24.453 1 91.31 102 ARG B N 1
ATOM 3964 C CA . ARG B 1 102 ? -3.43 -29.75 -23.906 1 91.31 102 ARG B CA 1
ATOM 3965 C C . ARG B 1 102 ? -4.918 -29.984 -24.141 1 91.31 102 ARG B C 1
ATOM 3967 O O . ARG B 1 102 ? -5.734 -29.766 -23.25 1 91.31 102 ARG B O 1
ATOM 3974 N N . LYS B 1 103 ? -5.27 -30.359 -25.281 1 87.75 103 LYS B N 1
ATOM 3975 C CA . LYS B 1 103 ? -6.664 -30.609 -25.625 1 87.75 103 LYS B CA 1
ATOM 3976 C C . LYS B 1 103 ? -7.242 -31.734 -24.781 1 87.75 103 LYS B C 1
ATOM 3978 O O . LYS B 1 103 ? -8.406 -31.688 -24.375 1 87.75 103 LYS B O 1
ATOM 3983 N N . LEU B 1 104 ? -6.461 -32.656 -24.531 1 82.69 104 LEU B N 1
ATOM 3984 C CA . LEU B 1 104 ? -6.887 -33.844 -23.797 1 82.69 104 LEU B CA 1
ATOM 3985 C C . LEU B 1 104 ? -7.215 -33.531 -22.359 1 82.69 104 LEU B C 1
ATOM 3987 O O . LEU B 1 104 ? -8.133 -34.094 -21.766 1 82.69 104 LEU B O 1
ATOM 3991 N N . VAL B 1 105 ? -6.484 -32.625 -21.812 1 85.25 105 VAL B N 1
ATOM 3992 C CA . VAL B 1 105 ? -6.574 -32.469 -20.375 1 85.25 105 VAL B CA 1
ATOM 3993 C C . VAL B 1 105 ? -7.254 -31.141 -20.016 1 85.25 105 VAL B C 1
ATOM 3995 O O . VAL B 1 105 ? -7.426 -30.828 -18.844 1 85.25 105 VAL B O 1
ATOM 3998 N N . ALA B 1 106 ? -7.73 -30.328 -20.906 1 87.81 106 ALA B N 1
ATOM 3999 C CA . ALA B 1 106 ? -8.148 -28.953 -20.688 1 87.81 106 ALA B CA 1
ATOM 4000 C C . ALA B 1 106 ? -9.508 -28.891 -20 1 87.81 106 ALA B C 1
ATOM 4002 O O . ALA B 1 106 ? -9.781 -27.984 -19.219 1 87.81 106 ALA B O 1
ATOM 4003 N N . LYS B 1 107 ? -10.359 -29.781 -20.234 1 84.88 107 LYS B N 1
ATOM 4004 C CA . LYS B 1 107 ? -11.766 -29.688 -19.844 1 84.88 107 LYS B CA 1
ATOM 4005 C C . LYS B 1 107 ? -11.906 -29.578 -18.328 1 84.88 107 LYS B C 1
ATOM 4007 O O . LYS B 1 107 ? -12.672 -28.75 -17.828 1 84.88 107 LYS B O 1
ATOM 4012 N N . PRO B 1 108 ? -11.18 -30.359 -17.578 1 85.81 108 PRO B N 1
ATOM 4013 C CA . PRO B 1 108 ? -11.312 -30.281 -16.125 1 85.81 108 PRO B CA 1
ATOM 4014 C C . PRO B 1 108 ? -10.812 -28.953 -15.555 1 85.81 108 PRO B C 1
ATOM 4016 O O . PRO B 1 108 ? -11.055 -28.641 -14.383 1 85.81 108 PRO B O 1
ATOM 4019 N N . PHE B 1 109 ? -10.188 -28.172 -16.375 1 91.62 109 PHE B N 1
ATOM 4020 C CA . PHE B 1 109 ? -9.609 -26.938 -15.891 1 91.62 109 PHE B CA 1
ATOM 4021 C C . PHE B 1 109 ? -10.359 -25.734 -16.453 1 91.62 109 PHE B C 1
ATOM 4023 O O . PHE B 1 109 ? -9.891 -24.594 -16.344 1 91.62 109 PHE B O 1
ATOM 4030 N N . SER B 1 110 ? -11.539 -26.016 -17.016 1 91.94 110 SER B N 1
ATOM 4031 C CA . SER B 1 110 ? -12.414 -24.938 -17.469 1 91.94 110 SER B CA 1
ATOM 4032 C C . SER B 1 110 ? -12.938 -24.109 -16.297 1 91.94 110 SER B C 1
ATOM 4034 O O . SER B 1 110 ? -12.898 -24.578 -15.148 1 91.94 110 SER B O 1
ATOM 4036 N N . PRO B 1 111 ? -13.375 -22.875 -16.547 1 93.25 111 PRO B N 1
ATOM 4037 C CA . PRO B 1 111 ? -13.922 -22.047 -15.469 1 93.25 111 PRO B CA 1
ATOM 4038 C C . PRO B 1 111 ? -15.055 -22.734 -14.711 1 93.25 111 PRO B C 1
ATOM 4040 O O . PRO B 1 111 ? -15.07 -22.719 -13.477 1 93.25 111 PRO B O 1
ATOM 4043 N N . GLU B 1 112 ? -15.961 -23.344 -15.406 1 92.88 112 GLU B N 1
ATOM 4044 C CA . GLU B 1 112 ? -17.109 -24.016 -14.789 1 92.88 112 GLU B CA 1
ATOM 4045 C C . GLU B 1 112 ? -16.656 -25.203 -13.945 1 92.88 112 GLU B C 1
ATOM 4047 O O . GLU B 1 112 ? -17.141 -25.391 -12.828 1 92.88 112 GLU B O 1
ATOM 4052 N N . ALA B 1 113 ? -15.734 -25.969 -14.477 1 89.44 113 ALA B N 1
ATOM 4053 C CA . ALA B 1 113 ? -15.266 -27.156 -13.781 1 89.44 113 ALA B CA 1
ATOM 4054 C C . ALA B 1 113 ? -14.516 -26.781 -12.508 1 89.44 113 ALA B C 1
ATOM 4056 O O . ALA B 1 113 ? -14.68 -27.422 -11.469 1 89.44 113 ALA B O 1
ATOM 4057 N N . THR B 1 114 ? -13.664 -25.797 -12.594 1 92.38 114 THR B N 1
ATOM 4058 C CA . THR B 1 114 ? -12.852 -25.422 -11.445 1 92.38 114 THR B CA 1
ATOM 4059 C C . THR B 1 114 ? -13.711 -24.781 -10.359 1 92.38 114 THR B C 1
ATOM 4061 O O . THR B 1 114 ? -13.414 -24.922 -9.164 1 92.38 114 THR B O 1
ATOM 4064 N N . ASP B 1 115 ? -14.789 -24.078 -10.742 1 92.69 115 ASP B N 1
ATOM 4065 C CA . ASP B 1 115 ? -15.68 -23.438 -9.773 1 92.69 115 ASP B CA 1
ATOM 4066 C C . ASP B 1 115 ? -16.359 -24.484 -8.891 1 92.69 115 ASP B C 1
ATOM 4068 O O . ASP B 1 115 ? -16.797 -24.172 -7.777 1 92.69 115 ASP B O 1
ATOM 4072 N N . LEU B 1 116 ? -16.422 -25.688 -9.352 1 90.62 116 LEU B N 1
ATOM 4073 C CA . LEU B 1 116 ? -17.062 -26.766 -8.594 1 90.62 116 LEU B CA 1
ATOM 4074 C C . LEU B 1 116 ? -16.234 -27.109 -7.352 1 90.62 116 LEU B C 1
ATOM 4076 O O . LEU B 1 116 ? -16.75 -27.75 -6.43 1 90.62 116 LEU B O 1
ATOM 4080 N N . PHE B 1 117 ? -15.008 -26.672 -7.328 1 92.88 117 PHE B N 1
ATOM 4081 C CA . PHE B 1 117 ? -14.141 -27 -6.199 1 92.88 117 PHE B CA 1
ATOM 4082 C C . PHE B 1 117 ? -14.289 -25.953 -5.094 1 92.88 117 PHE B C 1
ATOM 4084 O O . PHE B 1 117 ? -13.688 -26.094 -4.027 1 92.88 117 PHE B O 1
ATOM 4091 N N . THR B 1 118 ? -15.078 -24.922 -5.289 1 96.69 118 THR B N 1
ATOM 4092 C CA . THR B 1 118 ? -15.203 -23.797 -4.355 1 96.69 118 THR B CA 1
ATOM 4093 C C . THR B 1 118 ? -15.578 -24.297 -2.963 1 96.69 118 THR B C 1
ATOM 4095 O O . THR B 1 118 ? -14.93 -23.953 -1.975 1 96.69 118 THR B O 1
ATOM 4098 N N . GLU B 1 119 ? -16.594 -25.172 -2.885 1 96.5 119 GLU B N 1
ATOM 4099 C CA . GLU B 1 119 ? -17.062 -25.641 -1.582 1 96.5 119 GLU B CA 1
ATOM 4100 C C . GLU B 1 119 ? -16.031 -26.531 -0.91 1 96.5 119 GLU B C 1
ATOM 4102 O O . GLU B 1 119 ? -15.828 -26.453 0.304 1 96.5 119 GLU B O 1
ATOM 4107 N N . GLN B 1 120 ? -15.438 -27.406 -1.704 1 93.75 120 GLN B N 1
ATOM 4108 C CA . GLN B 1 120 ? -14.375 -28.25 -1.173 1 93.75 120 GLN B CA 1
ATOM 4109 C C . GLN B 1 120 ? -13.219 -27.422 -0.642 1 93.75 120 GLN B C 1
ATOM 4111 O O . GLN B 1 120 ? -12.656 -27.719 0.416 1 93.75 120 GLN B O 1
ATOM 4116 N N . LEU B 1 121 ? -12.844 -26.438 -1.348 1 96.88 121 LEU B N 1
ATOM 4117 C CA . LEU B 1 121 ? -11.773 -25.531 -0.942 1 96.88 121 LEU B CA 1
ATOM 4118 C C . LEU B 1 121 ? -12.156 -24.766 0.322 1 96.88 121 LEU B C 1
ATOM 4120 O O . LEU B 1 121 ? -11.32 -24.562 1.199 1 96.88 121 LEU B O 1
ATOM 4124 N N . ARG B 1 122 ? -13.383 -24.281 0.393 1 97.94 122 ARG B N 1
ATOM 4125 C CA . ARG B 1 122 ? -13.867 -23.609 1.587 1 97.94 122 ARG B CA 1
ATOM 4126 C C . ARG B 1 122 ? -13.734 -24.5 2.818 1 97.94 122 ARG B C 1
ATOM 4128 O O . ARG B 1 122 ? -13.242 -24.062 3.857 1 97.94 122 ARG B O 1
ATOM 4135 N N . GLN B 1 123 ? -14.148 -25.734 2.648 1 96.44 123 GLN B N 1
ATOM 4136 C CA . GLN B 1 123 ? -14.055 -26.688 3.748 1 96.44 123 GLN B CA 1
ATOM 4137 C C . GLN B 1 123 ? -12.594 -26.922 4.148 1 96.44 123 GLN B C 1
ATOM 4139 O O . GLN B 1 123 ? -12.258 -26.875 5.336 1 96.44 123 GLN B O 1
ATOM 4144 N N . THR B 1 124 ? -11.789 -27.156 3.162 1 95.81 124 THR B N 1
ATOM 4145 C CA . THR B 1 124 ? -10.367 -27.391 3.422 1 95.81 124 THR B CA 1
ATOM 4146 C C . THR B 1 124 ? -9.758 -26.203 4.156 1 95.81 124 THR B C 1
ATOM 4148 O O . THR B 1 124 ? -9.047 -26.375 5.148 1 95.81 124 THR B O 1
ATOM 4151 N N . THR B 1 125 ? -10.016 -25 3.689 1 97.88 125 THR B N 1
ATOM 4152 C CA . THR B 1 125 ? -9.453 -23.781 4.277 1 97.88 125 THR B CA 1
ATOM 4153 C C . THR B 1 125 ? -9.93 -23.609 5.719 1 97.88 125 THR B C 1
ATOM 4155 O O . THR B 1 125 ? -9.125 -23.328 6.609 1 97.88 125 THR B O 1
ATOM 4158 N N . ASN B 1 126 ? -11.203 -23.828 5.949 1 98.19 126 ASN B N 1
ATOM 4159 C CA . ASN B 1 126 ? -11.742 -23.672 7.293 1 98.19 126 ASN B CA 1
ATOM 4160 C C . ASN B 1 126 ? -11.219 -24.75 8.242 1 98.19 126 ASN B C 1
ATOM 4162 O O . ASN B 1 126 ? -10.969 -24.469 9.422 1 98.19 126 ASN B O 1
ATOM 4166 N N . ASP B 1 127 ? -11.109 -25.984 7.734 1 97 127 ASP B N 1
ATOM 4167 C CA . ASP B 1 127 ? -10.492 -27.047 8.539 1 97 127 ASP B CA 1
ATOM 4168 C C . ASP B 1 127 ? -9.086 -26.656 8.969 1 97 127 ASP B C 1
ATOM 4170 O O . ASP B 1 127 ? -8.695 -26.859 10.117 1 97 127 ASP B O 1
ATOM 4174 N N . LEU B 1 128 ? -8.336 -26.156 8.078 1 97.19 128 LEU B N 1
ATOM 4175 C CA . LEU B 1 128 ? -6.973 -25.734 8.375 1 97.19 128 LEU B CA 1
ATOM 4176 C C . LEU B 1 128 ? -6.973 -24.594 9.383 1 97.19 128 LEU B C 1
ATOM 4178 O O . LEU B 1 128 ? -6.16 -24.578 10.312 1 97.19 128 LEU B O 1
ATOM 4182 N N . ILE B 1 129 ? -7.852 -23.562 9.203 1 98.38 129 ILE B N 1
ATOM 4183 C CA . ILE B 1 129 ? -7.953 -22.453 10.148 1 98.38 129 ILE B CA 1
ATOM 4184 C C . ILE B 1 129 ? -8.258 -22.984 11.547 1 98.38 129 ILE B C 1
ATOM 4186 O O . ILE B 1 129 ? -7.66 -22.531 12.531 1 98.38 129 ILE B O 1
ATOM 4190 N N . ASP B 1 130 ? -9.141 -23.969 11.664 1 97.94 130 ASP B N 1
ATOM 4191 C CA . ASP B 1 130 ? -9.531 -24.547 12.945 1 97.94 130 ASP B CA 1
ATOM 4192 C C . ASP B 1 130 ? -8.336 -25.188 13.656 1 97.94 130 ASP B C 1
ATOM 4194 O O . ASP B 1 130 ? -8.32 -25.281 14.883 1 97.94 130 ASP B O 1
ATOM 4198 N N . GLU B 1 131 ? -7.391 -25.562 12.93 1 95.94 131 GLU B N 1
ATOM 4199 C CA . GLU B 1 131 ? -6.23 -26.219 13.508 1 95.94 131 GLU B CA 1
ATOM 4200 C C . GLU B 1 131 ? -5.422 -25.266 14.383 1 95.94 131 GLU B C 1
ATOM 4202 O O . GLU B 1 131 ? -4.707 -25.688 15.289 1 95.94 131 GLU B O 1
ATOM 4207 N N . ARG B 1 132 ? -5.527 -24 14.07 1 96.69 132 ARG B N 1
ATOM 4208 C CA . ARG B 1 132 ? -4.598 -23.094 14.75 1 96.69 132 ARG B CA 1
ATOM 4209 C C . ARG B 1 132 ? -5.324 -21.875 15.312 1 96.69 132 ARG B C 1
ATOM 4211 O O . ARG B 1 132 ? -4.746 -21.109 16.078 1 96.69 132 ARG B O 1
ATOM 4218 N N . ILE B 1 133 ? -6.551 -21.656 15.008 1 97.38 133 ILE B N 1
ATOM 4219 C CA . ILE B 1 133 ? -7.238 -20.406 15.32 1 97.38 133 ILE B CA 1
ATOM 4220 C C . ILE B 1 133 ? -7.258 -20.188 16.828 1 97.38 133 ILE B C 1
ATOM 4222 O O . ILE B 1 133 ? -7.227 -19.047 17.312 1 97.38 133 ILE B O 1
ATOM 4226 N N . GLU B 1 134 ? -7.242 -21.281 17.688 1 97.31 134 GLU B N 1
ATOM 4227 C CA . GLU B 1 134 ? -7.305 -21.172 19.141 1 97.31 134 GLU B CA 1
ATOM 4228 C C . GLU B 1 134 ? -5.941 -20.812 19.719 1 97.31 134 GLU B C 1
ATOM 4230 O O . GLU B 1 134 ? -5.848 -20.375 20.875 1 97.31 134 GLU B O 1
ATOM 4235 N N . SER B 1 135 ? -4.902 -21.031 18.984 1 96.75 135 SER B N 1
ATOM 4236 C CA . SER B 1 135 ? -3.553 -20.75 19.469 1 96.75 135 SER B CA 1
ATOM 4237 C C . SER B 1 135 ? -3.186 -19.281 19.281 1 96.75 135 SER B C 1
ATOM 4239 O O . SER B 1 135 ? -2.258 -18.781 19.922 1 96.75 135 SER B O 1
ATOM 4241 N N . GLY B 1 136 ? -3.805 -18.625 18.328 1 96.25 136 GLY B N 1
ATOM 4242 C CA . GLY B 1 136 ? -3.564 -17.219 18.078 1 96.25 136 GLY B CA 1
ATOM 4243 C C . GLY B 1 136 ? -2.279 -16.953 17.312 1 96.25 136 GLY B C 1
ATOM 4244 O O . GLY B 1 136 ? -1.768 -15.828 17.312 1 96.25 136 GLY B O 1
ATOM 4245 N N . GLU B 1 137 ? -1.687 -17.984 16.703 1 97.12 137 GLU B N 1
ATOM 4246 C CA . GLU B 1 137 ? -0.458 -17.812 15.93 1 97.12 137 GLU B CA 1
ATOM 4247 C C . GLU B 1 137 ? -0.279 -18.953 14.938 1 97.12 137 GLU B C 1
ATOM 4249 O O . GLU B 1 137 ? -0.924 -20 15.055 1 97.12 137 GLU B O 1
ATOM 4254 N N . GLY B 1 138 ? 0.564 -18.719 13.922 1 97.81 138 GLY B N 1
ATOM 4255 C CA . GLY B 1 138 ? 0.929 -19.734 12.961 1 97.81 138 GLY B CA 1
ATOM 4256 C C . GLY B 1 138 ? 1.751 -19.203 11.797 1 97.81 138 GLY B C 1
ATOM 4257 O O . GLY B 1 138 ? 1.783 -18 11.562 1 97.81 138 GLY B O 1
ATOM 4258 N N . ASP B 1 139 ? 2.473 -20.078 11.188 1 98.62 139 ASP B N 1
ATOM 4259 C CA . ASP B 1 139 ? 3.146 -19.719 9.938 1 98.62 139 ASP B CA 1
ATOM 4260 C C . ASP B 1 139 ? 2.207 -19.875 8.742 1 98.62 139 ASP B C 1
ATOM 4262 O O . ASP B 1 139 ? 2.018 -20.984 8.234 1 98.62 139 ASP B O 1
ATOM 4266 N N . ALA B 1 140 ? 1.696 -18.781 8.242 1 98.69 140 ALA B N 1
ATOM 4267 C CA . ALA B 1 140 ? 0.659 -18.797 7.219 1 98.69 140 ALA B CA 1
ATOM 4268 C C . ALA B 1 140 ? 1.15 -19.5 5.953 1 98.69 140 ALA B C 1
ATOM 4270 O O . ALA B 1 140 ? 0.349 -20.016 5.164 1 98.69 140 ALA B O 1
ATOM 4271 N N . ALA B 1 141 ? 2.461 -19.547 5.719 1 98.25 141 ALA B N 1
ATOM 4272 C CA . ALA B 1 141 ? 3.018 -20.234 4.555 1 98.25 141 ALA B CA 1
ATOM 4273 C C . ALA B 1 141 ? 2.883 -21.734 4.699 1 98.25 141 ALA B C 1
ATOM 4275 O O . ALA B 1 141 ? 2.248 -22.391 3.871 1 98.25 141 ALA B O 1
ATOM 4276 N N . THR B 1 142 ? 3.348 -22.281 5.824 1 96.56 142 THR B N 1
ATOM 4277 C CA . THR B 1 142 ? 3.365 -23.734 5.996 1 96.56 142 THR B CA 1
ATOM 4278 C C . THR B 1 142 ? 2.016 -24.234 6.496 1 96.56 142 THR B C 1
ATOM 4280 O O . THR B 1 142 ? 1.585 -25.328 6.141 1 96.56 142 THR B O 1
ATOM 4283 N N . TRP B 1 143 ? 1.328 -23.375 7.23 1 96.75 143 TRP B N 1
ATOM 4284 C CA . TRP B 1 143 ? 0.056 -23.719 7.863 1 96.75 143 TRP B CA 1
ATOM 4285 C C . TRP B 1 143 ? -1.075 -23.719 6.84 1 96.75 143 TRP B C 1
ATOM 4287 O O . TRP B 1 143 ? -1.912 -24.625 6.828 1 96.75 143 TRP B O 1
ATOM 4297 N N . LEU B 1 144 ? -1.067 -22.766 5.914 1 97.88 144 LEU B N 1
ATOM 4298 C CA . LEU B 1 144 ? -2.193 -22.562 5.004 1 97.88 144 LEU B CA 1
ATOM 4299 C C . LEU B 1 144 ? -1.743 -22.672 3.551 1 97.88 144 LEU B C 1
ATOM 4301 O O . LEU B 1 144 ? -2.158 -23.594 2.836 1 97.88 144 LEU B O 1
ATOM 4305 N N . ALA B 1 145 ? -0.862 -21.859 3.127 1 98.12 145 ALA B N 1
ATOM 4306 C CA . ALA B 1 145 ? -0.513 -21.688 1.719 1 98.12 145 ALA B CA 1
ATOM 4307 C C . ALA B 1 145 ? 0.015 -22.984 1.116 1 98.12 145 ALA B C 1
ATOM 4309 O O . ALA B 1 145 ? -0.288 -23.312 -0.034 1 98.12 145 ALA B O 1
ATOM 4310 N N . ASP B 1 146 ? 0.804 -23.734 1.854 1 96.56 146 ASP B N 1
ATOM 4311 C CA . ASP B 1 146 ? 1.342 -25 1.369 1 96.56 146 ASP B CA 1
ATOM 4312 C C . ASP B 1 146 ? 0.249 -26.062 1.281 1 96.56 146 ASP B C 1
ATOM 4314 O O . ASP B 1 146 ? 0.207 -26.844 0.327 1 96.56 146 ASP B O 1
ATOM 4318 N N . GLU B 1 147 ? -0.619 -26.078 2.213 1 96.44 147 GLU B N 1
ATOM 4319 C CA . GLU B 1 147 ? -1.561 -27.172 2.387 1 96.44 147 GLU B CA 1
ATOM 4320 C C . GLU B 1 147 ? -2.736 -27.047 1.423 1 96.44 147 GLU B C 1
ATOM 4322 O O . GLU B 1 147 ? -3.23 -28.062 0.906 1 96.44 147 GLU B O 1
ATOM 4327 N N . ILE B 1 148 ? -3.152 -25.891 1.156 1 97.19 148 ILE B N 1
ATOM 4328 C CA . ILE B 1 148 ? -4.359 -25.688 0.361 1 97.19 148 ILE B CA 1
ATOM 4329 C C . ILE B 1 148 ? -4.156 -26.25 -1.043 1 97.19 148 ILE B C 1
ATOM 4331 O O . ILE B 1 148 ? -4.895 -27.141 -1.473 1 97.19 148 ILE B O 1
ATOM 4335 N N . PRO B 1 149 ? -3.135 -25.828 -1.733 1 96.62 149 PRO B N 1
ATOM 4336 C CA . PRO B 1 149 ? -2.955 -26.391 -3.074 1 96.62 149 PRO B CA 1
ATOM 4337 C C . PRO B 1 149 ? -2.525 -27.859 -3.047 1 96.62 149 PRO B C 1
ATOM 4339 O O . PRO B 1 149 ? -2.871 -28.625 -3.951 1 96.62 149 PRO B O 1
ATOM 4342 N N . ALA B 1 150 ? -1.757 -28.266 -2.02 1 95.56 150 ALA B N 1
ATOM 4343 C CA . ALA B 1 150 ? -1.364 -29.672 -1.929 1 95.56 150 ALA B CA 1
ATOM 4344 C C . ALA B 1 150 ? -2.586 -30.578 -1.81 1 95.56 150 ALA B C 1
ATOM 4346 O O . ALA B 1 150 ? -2.695 -31.578 -2.518 1 95.56 150 ALA B O 1
ATOM 4347 N N . ARG B 1 151 ? -3.508 -30.203 -0.989 1 94.5 151 ARG B N 1
ATOM 4348 C CA . ARG B 1 151 ? -4.707 -31.016 -0.78 1 94.5 151 ARG B CA 1
ATOM 4349 C C . ARG B 1 151 ? -5.605 -30.984 -2.012 1 94.5 151 ARG B C 1
ATOM 4351 O O . ARG B 1 151 ? -6.164 -32 -2.404 1 94.5 151 ARG B O 1
ATOM 4358 N N . LEU B 1 152 ? -5.766 -29.797 -2.582 1 93.88 152 LEU B N 1
ATOM 4359 C CA . LEU B 1 152 ? -6.605 -29.719 -3.771 1 93.88 152 LEU B CA 1
ATOM 4360 C C . LEU B 1 152 ? -6.023 -30.562 -4.906 1 93.88 152 LEU B C 1
ATOM 4362 O O . LEU B 1 152 ? -6.754 -31.266 -5.598 1 93.88 152 LEU B O 1
ATOM 4366 N N . THR B 1 153 ? -4.719 -30.438 -5.141 1 93.56 153 THR B N 1
ATOM 4367 C CA . THR B 1 153 ? -4.066 -31.203 -6.195 1 93.56 153 THR B CA 1
ATOM 4368 C C . THR B 1 153 ? -4.211 -32.688 -5.941 1 93.56 153 THR B C 1
ATOM 4370 O O . THR B 1 153 ? -4.434 -33.469 -6.875 1 93.56 153 THR B O 1
ATOM 4373 N N . ALA B 1 154 ? -4.109 -33.094 -4.68 1 92.06 154 ALA B N 1
ATOM 4374 C CA . ALA B 1 154 ? -4.328 -34.469 -4.305 1 92.06 154 ALA B CA 1
ATOM 4375 C C . ALA B 1 154 ? -5.738 -34.938 -4.664 1 92.06 154 ALA B C 1
ATOM 4377 O O . ALA B 1 154 ? -5.93 -36 -5.242 1 92.06 154 ALA B O 1
ATOM 4378 N N . ILE B 1 155 ? -6.664 -34.094 -4.391 1 88.81 155 ILE B N 1
ATOM 4379 C CA . ILE B 1 155 ? -8.062 -34.406 -4.68 1 88.81 155 ILE B CA 1
ATOM 4380 C C . ILE B 1 155 ? -8.25 -34.562 -6.188 1 88.81 155 ILE B C 1
ATOM 4382 O O . ILE B 1 155 ? -8.891 -35.5 -6.656 1 88.81 155 ILE B O 1
ATOM 4386 N N . LEU B 1 156 ? -7.691 -33.656 -6.957 1 89.06 156 LEU B N 1
ATOM 4387 C CA . LEU B 1 156 ? -7.781 -33.688 -8.414 1 89.06 156 LEU B CA 1
ATOM 4388 C C . LEU B 1 156 ? -7.184 -35 -8.969 1 89.06 156 LEU B C 1
ATOM 4390 O O . LEU B 1 156 ? -7.703 -35.562 -9.93 1 89.06 156 LEU B O 1
ATOM 4394 N N . LEU B 1 157 ? -6.141 -35.438 -8.289 1 89.69 157 LEU B N 1
ATOM 4395 C CA . LEU B 1 157 ? -5.43 -36.625 -8.766 1 89.69 157 LEU B CA 1
ATOM 4396 C C . LEU B 1 157 ? -6.031 -37.906 -8.18 1 89.69 157 LEU B C 1
ATOM 4398 O O . LEU B 1 157 ? -5.648 -39 -8.57 1 89.69 157 LEU B O 1
ATOM 4402 N N . GLY B 1 158 ? -6.949 -37.719 -7.254 1 86.69 158 GLY B N 1
ATOM 4403 C CA . GLY B 1 158 ? -7.551 -38.844 -6.598 1 86.69 158 GLY B CA 1
ATOM 4404 C C . GLY B 1 158 ? -6.676 -39.438 -5.512 1 86.69 158 GLY B C 1
ATOM 4405 O O . GLY B 1 158 ? -6.723 -40.656 -5.262 1 86.69 158 GLY B O 1
ATOM 4406 N N . LEU B 1 159 ? -5.844 -38.656 -4.926 1 89.88 159 LEU B N 1
ATOM 4407 C CA . LEU B 1 159 ? -4.941 -39.031 -3.848 1 89.88 159 LEU B CA 1
ATOM 4408 C C . LEU B 1 159 ? -5.484 -38.594 -2.494 1 89.88 159 LEU B C 1
ATOM 4410 O O . LEU B 1 159 ? -6.352 -37.719 -2.428 1 89.88 159 LEU B O 1
ATOM 4414 N N . PRO B 1 160 ? -5.012 -39.219 -1.455 1 90.06 160 PRO B N 1
ATOM 4415 C CA . PRO B 1 160 ? -5.402 -38.75 -0.127 1 90.06 160 PRO B CA 1
ATOM 4416 C C . PRO B 1 160 ? -4.941 -37.312 0.145 1 90.06 160 PRO B C 1
ATOM 4418 O O . PRO B 1 160 ? -3.738 -37.031 0.143 1 90.06 160 PRO B O 1
ATOM 4421 N N . PRO B 1 161 ? -5.879 -36.469 0.433 1 90.31 161 PRO B N 1
ATOM 4422 C CA . PRO B 1 161 ? -5.52 -35.062 0.591 1 90.31 161 PRO B CA 1
ATOM 4423 C C . PRO B 1 161 ? -4.664 -34.812 1.829 1 90.31 161 PRO B C 1
ATOM 4425 O O . PRO B 1 161 ? -3.977 -33.781 1.906 1 90.31 161 PRO B O 1
ATOM 4428 N N . GLU B 1 162 ? -4.613 -35.719 2.744 1 87.19 162 GLU B N 1
ATOM 4429 C CA . GLU B 1 162 ? -3.92 -35.469 4.012 1 87.19 162 GLU B CA 1
ATOM 4430 C C . GLU B 1 162 ? -2.424 -35.75 3.875 1 87.19 162 GLU B C 1
ATOM 4432 O O . GLU B 1 162 ? -1.644 -35.406 4.762 1 87.19 162 GLU B O 1
ATOM 4437 N N . ASP B 1 163 ? -1.993 -36.344 2.705 1 88.12 163 ASP B N 1
ATOM 4438 C CA . ASP B 1 163 ? -0.584 -36.656 2.521 1 88.12 163 ASP B CA 1
ATOM 4439 C C . ASP B 1 163 ? 0.167 -35.531 1.831 1 88.12 163 ASP B C 1
ATOM 4441 O O . ASP B 1 163 ? 1.061 -35.781 1.018 1 88.12 163 ASP B O 1
ATOM 4445 N N . GLY B 1 164 ? -0.243 -34.375 2.129 1 84.19 164 GLY B N 1
ATOM 4446 C CA . GLY B 1 164 ? 0.337 -33.188 1.51 1 84.19 164 GLY B CA 1
ATOM 4447 C C . GLY B 1 164 ? 1.845 -33.125 1.661 1 84.19 164 GLY B C 1
ATOM 4448 O O . GLY B 1 164 ? 2.549 -32.719 0.732 1 84.19 164 GLY B O 1
ATOM 4449 N N . ASP B 1 165 ? 2.359 -33.562 2.803 1 85.44 165 ASP B N 1
ATOM 4450 C CA . ASP B 1 165 ? 3.795 -33.531 3.066 1 85.44 165 ASP B CA 1
ATOM 4451 C C . ASP B 1 165 ? 4.551 -34.406 2.051 1 85.44 165 ASP B C 1
ATOM 4453 O O . ASP B 1 165 ? 5.625 -34.031 1.586 1 85.44 165 ASP B O 1
ATOM 4457 N N . THR B 1 166 ? 3.975 -35.5 1.75 1 88.38 166 THR B N 1
ATOM 4458 C CA . THR B 1 166 ? 4.59 -36.406 0.78 1 88.38 166 THR B CA 1
ATOM 4459 C C . THR B 1 166 ? 4.66 -35.75 -0.597 1 88.38 166 THR B C 1
ATOM 4461 O O . THR B 1 166 ? 5.699 -35.781 -1.256 1 88.38 166 THR B O 1
ATOM 4464 N N . TYR B 1 167 ? 3.629 -35.188 -1.01 1 89.69 167 TYR B N 1
ATOM 4465 C CA . TYR B 1 167 ? 3.559 -34.594 -2.338 1 89.69 167 TYR B CA 1
ATOM 4466 C C . TYR B 1 167 ? 4.512 -33.406 -2.453 1 89.69 167 TYR B C 1
ATOM 4468 O O . TYR B 1 167 ? 5.191 -33.25 -3.471 1 89.69 167 TYR B O 1
ATOM 4476 N N . ARG B 1 168 ? 4.57 -32.594 -1.397 1 88.38 168 ARG B N 1
ATOM 4477 C CA . ARG B 1 168 ? 5.477 -31.453 -1.39 1 88.38 168 ARG B CA 1
ATOM 4478 C C . ARG B 1 168 ? 6.934 -31.906 -1.423 1 88.38 168 ARG B C 1
ATOM 4480 O O . ARG B 1 168 ? 7.773 -31.25 -2.051 1 88.38 168 ARG B O 1
ATOM 4487 N N . ARG B 1 169 ? 7.172 -32.969 -0.722 1 86.81 169 ARG B N 1
ATOM 4488 C CA . ARG B 1 169 ? 8.516 -33.562 -0.753 1 86.81 169 ARG B CA 1
ATOM 4489 C C . ARG B 1 169 ? 8.906 -33.969 -2.17 1 86.81 169 ARG B C 1
ATOM 4491 O O . ARG B 1 169 ? 10.031 -33.719 -2.604 1 86.81 169 ARG B O 1
ATOM 4498 N N . TRP B 1 170 ? 7.988 -34.625 -2.914 1 87.19 170 TRP B N 1
ATOM 4499 C CA . TRP B 1 170 ? 8.227 -35 -4.301 1 87.19 170 TRP B CA 1
ATOM 4500 C C . TRP B 1 170 ? 8.523 -33.781 -5.164 1 87.19 170 TRP B C 1
ATOM 4502 O O . TRP B 1 170 ? 9.516 -33.75 -5.895 1 87.19 170 TRP B O 1
ATOM 4512 N N . VAL B 1 171 ? 7.684 -32.781 -5.004 1 84.75 171 VAL B N 1
ATOM 4513 C CA . VAL B 1 171 ? 7.789 -31.562 -5.809 1 84.75 171 VAL B CA 1
ATOM 4514 C C . VAL B 1 171 ? 9.109 -30.859 -5.504 1 84.75 171 VAL B C 1
ATOM 4516 O O . VAL B 1 171 ? 9.828 -30.453 -6.422 1 84.75 171 VAL B O 1
ATOM 4519 N N . TRP B 1 172 ? 9.438 -30.75 -4.281 1 81.19 172 TRP B N 1
ATOM 4520 C CA . TRP B 1 172 ? 10.656 -30.078 -3.85 1 81.19 172 TRP B CA 1
ATOM 4521 C C . TRP B 1 172 ? 11.891 -30.781 -4.418 1 81.19 172 TRP B C 1
ATOM 4523 O O . TRP B 1 172 ? 12.828 -30.125 -4.883 1 81.19 172 TRP B O 1
ATOM 4533 N N . ALA B 1 173 ? 11.898 -32.031 -4.395 1 77.44 173 ALA B N 1
ATOM 4534 C CA . ALA B 1 173 ? 13.039 -32.812 -4.855 1 77.44 173 ALA B CA 1
ATOM 4535 C C . ALA B 1 173 ? 13.273 -32.625 -6.348 1 77.44 173 ALA B C 1
ATOM 4537 O O . ALA B 1 173 ? 14.414 -32.656 -6.812 1 77.44 173 ALA B O 1
ATOM 4538 N N . ILE B 1 174 ? 12.195 -32.438 -7.012 1 73.62 174 ILE B N 1
ATOM 4539 C CA . ILE B 1 174 ? 12.281 -32.281 -8.461 1 73.62 174 ILE B CA 1
ATOM 4540 C C . ILE B 1 174 ? 12.711 -30.844 -8.805 1 73.62 174 ILE B C 1
ATOM 4542 O O . ILE B 1 174 ? 13.516 -30.641 -9.711 1 73.62 174 ILE B O 1
ATOM 4546 N N . THR B 1 175 ? 12.258 -29.906 -8.008 1 72.56 175 THR B N 1
ATOM 4547 C CA . THR B 1 175 ? 12.453 -28.5 -8.383 1 72.56 175 THR B CA 1
ATOM 4548 C C . THR B 1 175 ? 13.711 -27.938 -7.719 1 72.56 175 THR B C 1
ATOM 4550 O O . THR B 1 175 ? 14.273 -26.938 -8.188 1 72.56 175 THR B O 1
ATOM 4553 N N . HIS B 1 176 ? 14.109 -28.438 -6.551 1 68.81 176 HIS B N 1
ATOM 4554 C CA . HIS B 1 176 ? 15.258 -27.906 -5.832 1 68.81 176 HIS B CA 1
ATOM 4555 C C . HIS B 1 176 ? 16.359 -28.953 -5.719 1 68.81 176 HIS B C 1
ATOM 4557 O O . HIS B 1 176 ? 16.453 -29.672 -4.715 1 68.81 176 HIS B O 1
ATOM 4563 N N . VAL B 1 177 ? 17.016 -29.312 -6.812 1 60.97 177 VAL B N 1
ATOM 4564 C CA . VAL B 1 177 ? 17.969 -30.422 -6.895 1 60.97 177 VAL B CA 1
ATOM 4565 C C . VAL B 1 177 ? 19.203 -30.094 -6.055 1 60.97 177 VAL B C 1
ATOM 4567 O O . VAL B 1 177 ? 20.109 -29.391 -6.508 1 60.97 177 VAL B O 1
ATOM 4570 N N . GLU B 1 178 ? 19.172 -30.125 -4.859 1 59.97 178 GLU B N 1
ATOM 4571 C CA . GLU B 1 178 ? 20.359 -29.906 -4.035 1 59.97 178 GLU B CA 1
ATOM 4572 C C . GLU B 1 178 ? 21.266 -31.125 -4.059 1 59.97 178 GLU B C 1
ATOM 4574 O O . GLU B 1 178 ? 22.5 -31 -4.117 1 59.97 178 GLU B O 1
ATOM 4579 N N . ASN B 1 179 ? 20.625 -32.312 -4.078 1 67.62 179 ASN B N 1
ATOM 4580 C CA . ASN B 1 179 ? 21.312 -33.594 -4.074 1 67.62 179 ASN B CA 1
ATOM 4581 C C . ASN B 1 179 ? 20.75 -34.531 -5.148 1 67.62 179 ASN B C 1
ATOM 4583 O O . ASN B 1 179 ? 19.703 -35.156 -4.949 1 67.62 179 ASN B O 1
ATOM 4587 N N . PRO B 1 180 ? 21.453 -34.625 -6.262 1 68.94 180 PRO B N 1
ATOM 4588 C CA . PRO B 1 180 ? 20.938 -35.406 -7.395 1 68.94 180 PRO B CA 1
ATOM 4589 C C . PRO B 1 180 ? 20.578 -36.812 -7.016 1 68.94 180 PRO B C 1
ATOM 4591 O O . PRO B 1 180 ? 19.562 -37.344 -7.496 1 68.94 180 PRO B O 1
ATOM 4594 N N . GLU B 1 181 ? 21.375 -37.438 -6.238 1 73.38 181 GLU B N 1
ATOM 4595 C CA . GLU B 1 181 ? 21.094 -38.812 -5.844 1 73.38 181 GLU B CA 1
ATOM 4596 C C . GLU B 1 181 ? 19.812 -38.906 -5.031 1 73.38 181 GLU B C 1
ATOM 4598 O O . GLU B 1 181 ? 18.953 -39.75 -5.297 1 73.38 181 GLU B O 1
ATOM 4603 N N . GLU B 1 182 ? 19.719 -38.031 -4.105 1 76 182 GLU B N 1
ATOM 4604 C CA . GLU B 1 182 ? 18.5 -38 -3.297 1 76 182 GLU B CA 1
ATOM 4605 C C . GLU B 1 182 ? 17.281 -37.625 -4.148 1 76 182 GLU B C 1
ATOM 4607 O O . GLU B 1 182 ? 16.188 -38.156 -3.951 1 76 182 GLU B O 1
ATOM 4612 N N . GLY B 1 183 ? 17.438 -36.844 -5.031 1 76.62 183 GLY B N 1
ATOM 4613 C CA . GLY B 1 183 ? 16.375 -36.469 -5.945 1 76.62 183 GLY B CA 1
ATOM 4614 C C . GLY B 1 183 ? 15.883 -37.594 -6.801 1 76.62 183 GLY B C 1
ATOM 4615 O O . GLY B 1 183 ? 14.672 -37.781 -7 1 76.62 183 GLY B O 1
ATOM 4616 N N . ALA B 1 184 ? 16.828 -38.406 -7.215 1 76.88 184 ALA B N 1
ATOM 4617 C CA . ALA B 1 184 ? 16.484 -39.562 -8.039 1 76.88 184 ALA B CA 1
ATOM 4618 C C . ALA B 1 184 ? 15.664 -40.594 -7.258 1 76.88 184 ALA B C 1
ATOM 4620 O O . ALA B 1 184 ? 14.727 -41.188 -7.793 1 76.88 184 ALA B O 1
ATOM 4621 N N . ALA B 1 185 ? 16.062 -40.781 -6.047 1 83.69 185 ALA B N 1
ATOM 4622 C CA . ALA B 1 185 ? 15.336 -41.688 -5.195 1 83.69 185 ALA B CA 1
ATOM 4623 C C . ALA B 1 185 ? 13.914 -41.219 -4.938 1 83.69 185 ALA B C 1
ATOM 4625 O O . ALA B 1 185 ? 12.961 -42 -4.969 1 83.69 185 ALA B O 1
ATOM 4626 N N . ILE B 1 186 ? 13.789 -40 -4.703 1 86.19 186 ILE B N 1
ATOM 4627 C CA . ILE B 1 186 ? 12.484 -39.375 -4.434 1 86.19 186 ILE B CA 1
ATOM 4628 C C . ILE B 1 186 ? 11.625 -39.438 -5.695 1 86.19 186 ILE B C 1
ATOM 4630 O O . ILE B 1 186 ? 10.422 -39.688 -5.625 1 86.19 186 ILE B O 1
ATOM 4634 N N . PHE B 1 187 ? 12.25 -39.25 -6.766 1 83.12 187 PHE B N 1
ATOM 4635 C CA . PHE B 1 187 ? 11.531 -39.344 -8.031 1 83.12 187 PHE B CA 1
ATOM 4636 C C . PHE B 1 187 ? 11.047 -40.781 -8.273 1 83.12 187 PHE B C 1
ATOM 4638 O O . PHE B 1 187 ? 9.953 -41 -8.797 1 83.12 187 PHE B O 1
ATOM 4645 N N . GLY B 1 188 ? 11.891 -41.688 -7.961 1 86.31 188 GLY B N 1
ATOM 4646 C CA . GLY B 1 188 ? 11.492 -43.094 -8.055 1 86.31 188 GLY B CA 1
ATOM 4647 C C . GLY B 1 188 ? 10.258 -43.406 -7.227 1 86.31 188 GLY B C 1
ATOM 4648 O O . GLY B 1 188 ? 9.391 -44.188 -7.664 1 86.31 188 GLY B O 1
ATOM 4649 N N . GLU B 1 189 ? 10.219 -42.844 -6.07 1 90 189 GLU B N 1
ATOM 4650 C CA . GLU B 1 189 ? 9.047 -43 -5.207 1 90 189 GLU B CA 1
ATOM 4651 C C . GLU B 1 189 ? 7.801 -42.438 -5.859 1 90 189 GLU B C 1
ATOM 4653 O O . GLU B 1 189 ? 6.73 -43.031 -5.824 1 90 189 GLU B O 1
ATOM 4658 N N . LEU B 1 190 ? 7.918 -41.281 -6.398 1 90.56 190 LEU B N 1
ATOM 4659 C CA . LEU B 1 190 ? 6.82 -40.625 -7.098 1 90.56 190 LEU B CA 1
ATOM 4660 C C . LEU B 1 190 ? 6.309 -41.5 -8.242 1 90.56 190 LEU B C 1
ATOM 4662 O O . LEU B 1 190 ? 5.098 -41.688 -8.383 1 90.56 190 LEU B O 1
ATOM 4666 N N . VAL B 1 191 ? 7.188 -42.031 -8.992 1 90.44 191 VAL B N 1
ATOM 4667 C CA . VAL B 1 191 ? 6.844 -42.844 -10.148 1 90.44 191 VAL B CA 1
ATOM 4668 C C . VAL B 1 191 ? 6.113 -44.125 -9.688 1 90.44 191 VAL B C 1
ATOM 4670 O O . VAL B 1 191 ? 5.125 -44.531 -10.297 1 90.44 191 VAL B O 1
ATOM 4673 N N . ALA B 1 192 ? 6.641 -44.656 -8.641 1 93.38 192 ALA B N 1
ATOM 4674 C CA . ALA B 1 192 ? 6.008 -45.844 -8.102 1 93.38 192 ALA B CA 1
ATOM 4675 C C . ALA B 1 192 ? 4.578 -45.562 -7.656 1 93.38 192 ALA B C 1
ATOM 4677 O O . ALA B 1 192 ? 3.676 -46.375 -7.895 1 93.38 192 ALA B O 1
ATOM 4678 N N . HIS B 1 193 ? 4.395 -44.5 -7.023 1 92.19 193 HIS B N 1
ATOM 4679 C CA . HIS B 1 193 ? 3.062 -44.125 -6.578 1 92.19 193 HIS B CA 1
ATOM 4680 C C . HIS B 1 193 ? 2.143 -43.844 -7.762 1 92.19 193 HIS B C 1
ATOM 4682 O O . HIS B 1 193 ? 0.969 -44.219 -7.742 1 92.19 193 HIS B O 1
ATOM 4688 N N . ALA B 1 194 ? 2.654 -43.188 -8.742 1 93.56 194 ALA B N 1
ATOM 4689 C CA . ALA B 1 194 ? 1.882 -42.906 -9.953 1 93.56 194 ALA B CA 1
ATOM 4690 C C . ALA B 1 194 ? 1.443 -44.188 -10.633 1 93.56 194 ALA B C 1
ATOM 4692 O O . ALA B 1 194 ? 0.287 -44.312 -11.039 1 93.56 194 ALA B O 1
ATOM 4693 N N . ARG B 1 195 ? 2.355 -45.094 -10.727 1 95.06 195 ARG B N 1
ATOM 4694 C CA . ARG B 1 195 ? 2.064 -46.375 -11.359 1 95.06 195 ARG B CA 1
ATOM 4695 C C . ARG B 1 195 ? 0.971 -47.125 -10.609 1 95.06 195 ARG B C 1
ATOM 4697 O O . ARG B 1 195 ? 0.084 -47.719 -11.219 1 95.06 195 ARG B O 1
ATOM 4704 N N . ALA B 1 196 ? 1.166 -47.094 -9.328 1 94.62 196 ALA B N 1
ATOM 4705 C CA . ALA B 1 196 ? 0.163 -47.75 -8.5 1 94.62 196 ALA B CA 1
ATOM 4706 C C . ALA B 1 196 ? -1.211 -47.094 -8.688 1 94.62 196 ALA B C 1
ATOM 4708 O O . ALA B 1 196 ? -2.221 -47.812 -8.781 1 94.62 196 ALA B O 1
ATOM 4709 N N . LEU B 1 197 ? -1.276 -45.844 -8.688 1 93.56 197 LEU B N 1
ATOM 4710 C CA . LEU B 1 197 ? -2.533 -45.125 -8.875 1 93.56 197 LEU B CA 1
ATOM 4711 C C . LEU B 1 197 ? -3.135 -45.406 -10.242 1 93.56 197 LEU B C 1
ATOM 4713 O O . LEU B 1 197 ? -4.344 -45.625 -10.359 1 93.56 197 LEU B O 1
ATOM 4717 N N . ILE B 1 198 ? -2.32 -45.406 -11.297 1 94.12 198 ILE B N 1
ATOM 4718 C CA . ILE B 1 198 ? -2.762 -45.656 -12.656 1 94.12 198 ILE B CA 1
ATOM 4719 C C . ILE B 1 198 ? -3.371 -47.062 -12.734 1 94.12 198 ILE B C 1
ATOM 4721 O O . ILE B 1 198 ? -4.453 -47.25 -13.297 1 94.12 198 ILE B O 1
ATOM 4725 N N . ALA B 1 199 ? -2.676 -48 -12.156 1 95.06 199 ALA B N 1
ATOM 4726 C CA . ALA B 1 199 ? -3.172 -49.375 -12.156 1 95.06 199 ALA B CA 1
ATOM 4727 C C . ALA B 1 199 ? -4.523 -49.469 -11.453 1 95.06 199 ALA B C 1
ATOM 4729 O O . ALA B 1 199 ? -5.441 -50.125 -11.945 1 95.06 199 ALA B O 1
ATOM 4730 N N . GLU B 1 200 ? -4.57 -48.812 -10.359 1 94.25 200 GLU B N 1
ATOM 4731 C CA . GLU B 1 200 ? -5.805 -48.844 -9.586 1 94.25 200 GLU B CA 1
ATOM 4732 C C . GLU B 1 200 ? -6.953 -48.188 -10.359 1 94.25 200 GLU B C 1
ATOM 4734 O O . GLU B 1 200 ? -8.078 -48.688 -10.336 1 94.25 200 GLU B O 1
ATOM 4739 N N . ARG B 1 201 ? -6.711 -47.062 -10.984 1 92.88 201 ARG B N 1
ATOM 4740 C CA . ARG B 1 201 ? -7.758 -46.344 -11.688 1 92.88 201 ARG B CA 1
ATOM 4741 C C . ARG B 1 201 ? -8.164 -47.062 -12.969 1 92.88 201 ARG B C 1
ATOM 4743 O O . ARG B 1 201 ? -9.305 -46.906 -13.43 1 92.88 201 ARG B O 1
ATOM 4750 N N . ARG B 1 202 ? -7.27 -47.812 -13.562 1 92.44 202 ARG B N 1
ATOM 4751 C CA . ARG B 1 202 ? -7.625 -48.625 -14.711 1 92.44 202 ARG B CA 1
ATOM 4752 C C . ARG B 1 202 ? -8.648 -49.688 -14.328 1 92.44 202 ARG B C 1
ATOM 4754 O O . ARG B 1 202 ? -9.547 -50 -15.109 1 92.44 202 ARG B O 1
ATOM 4761 N N . GLU B 1 203 ? -8.414 -50.156 -13.172 1 93.88 203 GLU B N 1
ATOM 4762 C CA . GLU B 1 203 ? -9.305 -51.219 -12.672 1 93.88 203 GLU B CA 1
ATOM 4763 C C . GLU B 1 203 ? -10.578 -50.625 -12.078 1 93.88 203 GLU B C 1
ATOM 4765 O O . GLU B 1 203 ? -11.656 -51.188 -12.234 1 93.88 203 GLU B O 1
ATOM 4770 N N . ASN B 1 204 ? -10.406 -49.594 -11.43 1 93.75 204 ASN B N 1
ATOM 4771 C CA . ASN B 1 204 ? -11.5 -48.906 -10.727 1 93.75 204 ASN B CA 1
ATOM 4772 C C . ASN B 1 204 ? -11.508 -47.406 -11 1 93.75 204 ASN B C 1
ATOM 4774 O O . ASN B 1 204 ? -11.18 -46.625 -10.117 1 93.75 204 ASN B O 1
ATOM 4778 N N . PRO B 1 205 ? -11.977 -47.031 -12.125 1 91.38 205 PRO B N 1
ATOM 4779 C CA . PRO B 1 205 ? -12 -45.594 -12.43 1 91.38 205 PRO B CA 1
ATOM 4780 C C . PRO B 1 205 ? -12.906 -44.812 -11.492 1 91.38 205 PRO B C 1
ATOM 4782 O O . PRO B 1 205 ? -13.984 -45.281 -11.117 1 91.38 205 PRO B O 1
ATOM 4785 N N . GLY B 1 206 ? -12.383 -43.75 -11.008 1 87.12 206 GLY B N 1
ATOM 4786 C CA . GLY B 1 206 ? -13.164 -42.812 -10.195 1 87.12 206 GLY B CA 1
ATOM 4787 C C . GLY B 1 206 ? -13.57 -41.562 -10.938 1 87.12 206 GLY B C 1
ATOM 4788 O O . GLY B 1 206 ? -13.703 -41.562 -12.164 1 87.12 206 GLY B O 1
ATOM 4789 N N . ASN B 1 207 ? -13.891 -40.438 -10.242 1 81.88 207 ASN B N 1
ATOM 4790 C CA . ASN B 1 207 ? -14.312 -39.156 -10.82 1 81.88 207 ASN B CA 1
ATOM 4791 C C . ASN B 1 207 ? -13.172 -38.156 -10.836 1 81.88 207 ASN B C 1
ATOM 4793 O O . ASN B 1 207 ? -13.367 -37 -11.219 1 81.88 207 ASN B O 1
ATOM 4797 N N . ASP B 1 208 ? -12.023 -38.594 -10.484 1 85.44 208 ASP B N 1
ATOM 4798 C CA . ASP B 1 208 ? -10.859 -37.719 -10.445 1 85.44 208 ASP B CA 1
ATOM 4799 C C . ASP B 1 208 ? -10.266 -37.531 -11.836 1 85.44 208 ASP B C 1
ATOM 4801 O O . ASP B 1 208 ? -10.609 -38.25 -12.773 1 85.44 208 ASP B O 1
ATOM 4805 N N . ILE B 1 209 ? -9.391 -36.594 -12 1 87.12 209 ILE B N 1
ATOM 4806 C CA . ILE B 1 209 ? -8.836 -36.188 -13.289 1 87.12 209 ILE B CA 1
ATOM 4807 C C . ILE B 1 209 ? -7.98 -37.344 -13.852 1 87.12 209 ILE B C 1
ATOM 4809 O O . ILE B 1 209 ? -7.938 -37.531 -15.07 1 87.12 209 ILE B O 1
ATOM 4813 N N . MET B 1 210 ? -7.32 -38.094 -13 1 89.5 210 MET B N 1
ATOM 4814 C CA . MET B 1 210 ? -6.488 -39.188 -13.469 1 89.5 210 MET B CA 1
ATOM 4815 C C . MET B 1 210 ? -7.336 -40.25 -14.156 1 89.5 210 MET B C 1
ATOM 4817 O O . MET B 1 210 ? -6.945 -40.781 -15.188 1 89.5 210 MET B O 1
ATOM 4821 N N . SER B 1 211 ? -8.461 -40.531 -13.539 1 89.94 211 SER B N 1
ATOM 4822 C CA . SER B 1 211 ? -9.375 -41.5 -14.148 1 89.94 211 SER B CA 1
ATOM 4823 C C . SER B 1 211 ? -9.812 -41.031 -15.539 1 89.94 211 SER B C 1
ATOM 4825 O O . SER B 1 211 ? -9.82 -41.812 -16.484 1 89.94 211 SER B O 1
ATOM 4827 N N . ARG B 1 212 ? -10.031 -39.75 -15.625 1 84.81 212 ARG B N 1
ATOM 4828 C CA . ARG B 1 212 ? -10.5 -39.188 -16.891 1 84.81 212 ARG B CA 1
ATOM 4829 C C . ARG B 1 212 ? -9.406 -39.281 -17.953 1 84.81 212 ARG B C 1
ATOM 4831 O O . ARG B 1 212 ? -9.68 -39.625 -19.109 1 84.81 212 ARG B O 1
ATOM 4838 N N . VAL B 1 213 ? -8.273 -39 -17.578 1 86.25 213 VAL B N 1
ATOM 4839 C CA . VAL B 1 213 ? -7.156 -38.969 -18.516 1 86.25 213 VAL B CA 1
ATOM 4840 C C . VAL B 1 213 ? -6.781 -40.375 -18.938 1 86.25 213 VAL B C 1
ATOM 4842 O O . VAL B 1 213 ? -6.453 -40.625 -20.094 1 86.25 213 VAL B O 1
ATOM 4845 N N . ILE B 1 214 ? -6.867 -41.281 -18.031 1 88.06 214 ILE B N 1
ATOM 4846 C CA . ILE B 1 214 ? -6.547 -42.656 -18.297 1 88.06 214 ILE B CA 1
ATOM 4847 C C . ILE B 1 214 ? -7.523 -43.25 -19.328 1 88.06 214 ILE B C 1
ATOM 4849 O O . ILE B 1 214 ? -7.133 -44.031 -20.188 1 88.06 214 ILE B O 1
ATOM 4853 N N . MET B 1 215 ? -8.711 -42.781 -19.234 1 84.44 215 MET B N 1
ATOM 4854 C CA . MET B 1 215 ? -9.758 -43.344 -20.094 1 84.44 215 MET B CA 1
ATOM 4855 C C . MET B 1 215 ? -9.852 -42.562 -21.406 1 84.44 215 MET B C 1
ATOM 4857 O O . MET B 1 215 ? -10.578 -42.969 -22.312 1 84.44 215 MET B O 1
ATOM 4861 N N . SER B 1 216 ? -9.156 -41.5 -21.469 1 81.38 216 SER B N 1
ATOM 4862 C CA . SER B 1 216 ? -9.227 -40.656 -22.641 1 81.38 216 SER B CA 1
ATOM 4863 C C . SER B 1 216 ? -8.312 -41.188 -23.75 1 81.38 216 SER B C 1
ATOM 4865 O O . SER B 1 216 ? -7.406 -41.969 -23.5 1 81.38 216 SER B O 1
ATOM 4867 N N . LYS B 1 217 ? -8.734 -40.812 -25 1 78.75 217 LYS B N 1
ATOM 4868 C CA . LYS B 1 217 ? -7.945 -41.156 -26.188 1 78.75 217 LYS B CA 1
ATOM 4869 C C . LYS B 1 217 ? -7.535 -39.906 -26.938 1 78.75 217 LYS B C 1
ATOM 4871 O O . LYS B 1 217 ? -8.266 -38.906 -26.953 1 78.75 217 LYS B O 1
ATOM 4876 N N . VAL B 1 218 ? -6.332 -39.844 -27.406 1 71.44 218 VAL B N 1
ATOM 4877 C CA . VAL B 1 218 ? -5.809 -38.844 -28.297 1 71.44 218 VAL B CA 1
ATOM 4878 C C . VAL B 1 218 ? -5.574 -39.438 -29.688 1 71.44 218 VAL B C 1
ATOM 4880 O O . VAL B 1 218 ? -4.762 -40.344 -29.844 1 71.44 218 VAL B O 1
ATOM 4883 N N . ASP B 1 219 ? -6.277 -38.781 -30.656 1 75.06 219 ASP B N 1
ATOM 4884 C CA . ASP B 1 219 ? -6.199 -39.312 -32 1 75.06 219 ASP B CA 1
ATOM 4885 C C . ASP B 1 219 ? -6.453 -40.812 -32.031 1 75.06 219 ASP B C 1
ATOM 4887 O O . ASP B 1 219 ? -5.73 -41.562 -32.688 1 75.06 219 ASP B O 1
ATOM 4891 N N . GLY B 1 220 ? -7.301 -41.25 -31.172 1 77.06 220 GLY B N 1
ATOM 4892 C CA . GLY B 1 220 ? -7.727 -42.656 -31.172 1 77.06 220 GLY B CA 1
ATOM 4893 C C . GLY B 1 220 ? -6.824 -43.531 -30.344 1 77.06 220 GLY B C 1
ATOM 4894 O O . GLY B 1 220 ? -7.09 -44.75 -30.203 1 77.06 220 GLY B O 1
ATOM 4895 N N . GLU B 1 221 ? -5.77 -42.969 -29.844 1 79.44 221 GLU B N 1
ATOM 4896 C CA . GLU B 1 221 ? -4.836 -43.781 -29.062 1 79.44 221 GLU B CA 1
ATOM 4897 C C . GLU B 1 221 ? -4.84 -43.344 -27.594 1 79.44 221 GLU B C 1
ATOM 4899 O O . GLU B 1 221 ? -4.953 -42.156 -27.281 1 79.44 221 GLU B O 1
ATOM 4904 N N . SER B 1 222 ? -4.77 -44.438 -26.766 1 84.12 222 SER B N 1
ATOM 4905 C CA . SER B 1 222 ? -4.648 -44.188 -25.344 1 84.12 222 SER B CA 1
ATOM 4906 C C . SER B 1 222 ? -3.266 -43.656 -25 1 84.12 222 SER B C 1
ATOM 4908 O O . SER B 1 222 ? -2.291 -43.906 -25.703 1 84.12 222 SER B O 1
ATOM 4910 N N . LEU B 1 223 ? -3.16 -42.906 -23.922 1 86.88 223 LEU B N 1
ATOM 4911 C CA . LEU B 1 223 ? -1.868 -42.438 -23.438 1 86.88 223 LEU B CA 1
ATOM 4912 C C . LEU B 1 223 ? -1.021 -43.594 -22.922 1 86.88 223 LEU B C 1
ATOM 4914 O O . LEU B 1 223 ? -1.546 -44.531 -22.312 1 86.88 223 LEU B O 1
ATOM 4918 N N . SER B 1 224 ? 0.253 -43.5 -23.219 1 87.81 224 SER B N 1
ATOM 4919 C CA . SER B 1 224 ? 1.17 -44.5 -22.688 1 87.81 224 SER B CA 1
ATOM 4920 C C . SER B 1 224 ? 1.303 -44.375 -21.172 1 87.81 224 SER B C 1
ATOM 4922 O O . SER B 1 224 ? 0.898 -43.375 -20.594 1 87.81 224 SER B O 1
ATOM 4924 N N . GLU B 1 225 ? 1.772 -45.406 -20.562 1 90.12 225 GLU B N 1
ATOM 4925 C CA . GLU B 1 225 ? 2.031 -45.344 -19.125 1 90.12 225 GLU B CA 1
ATOM 4926 C C . GLU B 1 225 ? 2.99 -44.188 -18.797 1 90.12 225 GLU B C 1
ATOM 4928 O O . GLU B 1 225 ? 2.812 -43.5 -17.781 1 90.12 225 GLU B O 1
ATOM 4933 N N . ASP B 1 226 ? 3.93 -44.031 -19.625 1 88.12 226 ASP B N 1
ATOM 4934 C CA . ASP B 1 226 ? 4.883 -42.938 -19.422 1 88.12 226 ASP B CA 1
ATOM 4935 C C . ASP B 1 226 ? 4.199 -41.594 -19.531 1 88.12 226 ASP B C 1
ATOM 4937 O O . ASP B 1 226 ? 4.527 -40.656 -18.797 1 88.12 226 ASP B O 1
ATOM 4941 N N . ASP B 1 227 ? 3.293 -41.531 -20.422 1 87.38 227 ASP B N 1
ATOM 4942 C CA . ASP B 1 227 ? 2.518 -40.281 -20.578 1 87.38 227 ASP B CA 1
ATOM 4943 C C . ASP B 1 227 ? 1.68 -40.031 -19.328 1 87.38 227 ASP B C 1
ATOM 4945 O O . ASP B 1 227 ? 1.574 -38.875 -18.875 1 87.38 227 ASP B O 1
ATOM 4949 N N . LEU B 1 228 ? 1.123 -41.031 -18.828 1 91.12 228 LEU B N 1
ATOM 4950 C CA . LEU B 1 228 ? 0.276 -40.906 -17.656 1 91.12 228 LEU B CA 1
ATOM 4951 C C . LEU B 1 228 ? 1.104 -40.5 -16.438 1 91.12 228 LEU B C 1
ATOM 4953 O O . LEU B 1 228 ? 0.674 -39.688 -15.625 1 91.12 228 LEU B O 1
ATOM 4957 N N . ILE B 1 229 ? 2.264 -41.094 -16.312 1 91 229 ILE B N 1
ATOM 4958 C CA . ILE B 1 229 ? 3.178 -40.719 -15.242 1 91 229 ILE B CA 1
ATOM 4959 C C . ILE B 1 229 ? 3.617 -39.25 -15.414 1 91 229 ILE B C 1
ATOM 4961 O O . ILE B 1 229 ? 3.713 -38.5 -14.438 1 91 229 ILE B O 1
ATOM 4965 N N . GLY B 1 230 ? 3.887 -38.906 -16.625 1 88.75 230 GLY B N 1
ATOM 4966 C CA . GLY B 1 230 ? 4.211 -37.5 -16.922 1 88.75 230 GLY B CA 1
ATOM 4967 C C . GLY B 1 230 ? 3.117 -36.531 -16.516 1 88.75 230 GLY B C 1
ATOM 4968 O O . GLY B 1 230 ? 3.395 -35.5 -15.945 1 88.75 230 GLY B O 1
ATOM 4969 N N . PHE B 1 231 ? 1.949 -36.938 -16.781 1 89.12 231 PHE B N 1
ATOM 4970 C CA . PHE B 1 231 ? 0.805 -36.125 -16.438 1 89.12 231 PHE B CA 1
ATOM 4971 C C . PHE B 1 231 ? 0.677 -36 -14.922 1 89.12 231 PHE B C 1
ATOM 4973 O O . PHE B 1 231 ? 0.469 -34.875 -14.406 1 89.12 231 PHE B O 1
ATOM 4980 N N . PHE B 1 232 ? 0.756 -37.125 -14.25 1 91.69 232 PHE B N 1
ATOM 4981 C CA . PHE B 1 232 ? 0.747 -37.156 -12.789 1 91.69 232 PHE B CA 1
ATOM 4982 C C . PHE B 1 232 ? 1.801 -36.219 -12.227 1 91.69 232 PHE B C 1
ATOM 4984 O O . PHE B 1 232 ? 1.509 -35.406 -11.336 1 91.69 232 PHE B O 1
ATOM 4991 N N . THR B 1 233 ? 2.934 -36.219 -12.789 1 89.88 233 THR B N 1
ATOM 4992 C CA . THR B 1 233 ? 4.082 -35.469 -12.32 1 89.88 233 THR B CA 1
ATOM 4993 C C . THR B 1 233 ? 3.877 -33.969 -12.57 1 89.88 233 THR B C 1
ATOM 4995 O O . THR B 1 233 ? 4.086 -33.156 -11.672 1 89.88 233 THR B O 1
ATOM 4998 N N . ILE B 1 234 ? 3.443 -33.625 -13.727 1 90.75 234 ILE B N 1
ATOM 4999 C CA . ILE B 1 234 ? 3.328 -32.219 -14.086 1 90.75 234 ILE B CA 1
ATOM 5000 C C . ILE B 1 234 ? 2.207 -31.562 -13.273 1 90.75 234 ILE B C 1
ATOM 5002 O O . ILE B 1 234 ? 2.295 -30.375 -12.914 1 90.75 234 ILE B O 1
ATOM 5006 N N . LEU B 1 235 ? 1.146 -32.281 -12.945 1 91.19 235 LEU B N 1
ATOM 5007 C CA . LEU B 1 235 ? 0.066 -31.75 -12.133 1 91.19 235 LEU B CA 1
ATOM 5008 C C . LEU B 1 235 ? 0.558 -31.422 -10.727 1 91.19 235 LEU B C 1
ATOM 5010 O O . LEU B 1 235 ? 0.148 -30.422 -10.133 1 91.19 235 LEU B O 1
ATOM 5014 N N . LEU B 1 236 ? 1.371 -32.344 -10.219 1 91 236 LEU B N 1
ATOM 5015 C CA . LEU B 1 236 ? 1.952 -32.094 -8.906 1 91 236 LEU B CA 1
ATOM 5016 C C . LEU B 1 236 ? 2.869 -30.859 -8.953 1 91 236 LEU B C 1
ATOM 5018 O O . LEU B 1 236 ? 2.773 -29.969 -8.102 1 91 236 LEU B O 1
ATOM 5022 N N . LEU B 1 237 ? 3.686 -30.812 -9.945 1 88.12 237 LEU B N 1
ATOM 5023 C CA . LEU B 1 237 ? 4.656 -29.734 -10.078 1 88.12 237 LEU B CA 1
ATOM 5024 C C . LEU B 1 237 ? 3.955 -28.391 -10.336 1 88.12 237 LEU B C 1
ATOM 5026 O O . LEU B 1 237 ? 4.316 -27.375 -9.75 1 88.12 237 LEU B O 1
ATOM 5030 N N . GLY B 1 238 ? 2.967 -28.406 -11.141 1 90.88 238 GLY B N 1
ATOM 5031 C CA . GLY B 1 238 ? 2.264 -27.203 -11.523 1 90.88 238 GLY B CA 1
ATOM 5032 C C . GLY B 1 238 ? 1.24 -26.75 -10.5 1 90.88 238 GLY B C 1
ATOM 5033 O O . GLY B 1 238 ? 0.931 -25.562 -10.398 1 90.88 238 GLY B O 1
ATOM 5034 N N . GLY B 1 239 ? 0.746 -27.688 -9.711 1 93.38 239 GLY B N 1
ATOM 5035 C CA . GLY B 1 239 ? -0.432 -27.406 -8.906 1 93.38 239 GLY B CA 1
ATOM 5036 C C . GLY B 1 239 ? -0.102 -27.047 -7.473 1 93.38 239 GLY B C 1
ATOM 5037 O O . GLY B 1 239 ? -0.957 -26.547 -6.738 1 93.38 239 GLY B O 1
ATOM 5038 N N . ILE B 1 240 ? 1.099 -27.219 -7.07 1 94.12 240 ILE B N 1
ATOM 5039 C CA . ILE B 1 240 ? 1.328 -27.109 -5.633 1 94.12 240 ILE B CA 1
ATOM 5040 C C . ILE B 1 240 ? 2.209 -25.906 -5.34 1 94.12 240 ILE B C 1
ATOM 5042 O O . ILE B 1 240 ? 1.732 -24.891 -4.812 1 94.12 240 ILE B O 1
ATOM 5046 N N . ASP B 1 241 ? 3.365 -25.828 -5.871 1 92.81 241 ASP B N 1
ATOM 5047 C CA . ASP B 1 241 ? 4.363 -24.875 -5.418 1 92.81 241 ASP B CA 1
ATOM 5048 C C . ASP B 1 241 ? 4.02 -23.453 -5.879 1 92.81 241 ASP B C 1
ATOM 5050 O O . ASP B 1 241 ? 4.148 -22.5 -5.117 1 92.81 241 ASP B O 1
ATOM 5054 N N . ASN B 1 242 ? 3.641 -23.344 -7.184 1 93.94 242 ASN B N 1
ATOM 5055 C CA . ASN B 1 242 ? 3.309 -22.031 -7.711 1 93.94 242 ASN B CA 1
ATOM 5056 C C . ASN B 1 242 ? 2.18 -21.375 -6.918 1 93.94 242 ASN B C 1
ATOM 5058 O O . ASN B 1 242 ? 2.283 -20.219 -6.527 1 93.94 242 ASN B O 1
ATOM 5062 N N . THR B 1 243 ? 1.183 -22.172 -6.672 1 96.88 243 THR B N 1
ATOM 5063 C CA . THR B 1 243 ? 0.041 -21.672 -5.926 1 96.88 243 THR B CA 1
ATOM 5064 C C . THR B 1 243 ? 0.423 -21.391 -4.473 1 96.88 243 THR B C 1
ATOM 5066 O O . THR B 1 243 ? 0.012 -20.391 -3.893 1 96.88 243 THR B O 1
ATOM 5069 N N . ALA B 1 244 ? 1.184 -22.281 -3.885 1 96.94 244 ALA B N 1
ATOM 5070 C CA . ALA B 1 244 ? 1.604 -22.125 -2.496 1 96.94 244 ALA B CA 1
ATOM 5071 C C . ALA B 1 244 ? 2.414 -20.844 -2.309 1 96.94 244 ALA B C 1
ATOM 5073 O O . ALA B 1 244 ? 2.184 -20.078 -1.361 1 96.94 244 ALA B O 1
ATOM 5074 N N . ARG B 1 245 ? 3.352 -20.609 -3.184 1 97 245 ARG B N 1
ATOM 5075 C CA . ARG B 1 245 ? 4.207 -19.422 -3.08 1 97 245 ARG B CA 1
ATOM 5076 C C . ARG B 1 245 ? 3.41 -18.141 -3.334 1 97 245 ARG B C 1
ATOM 5078 O O . ARG B 1 245 ? 3.641 -17.125 -2.686 1 97 245 ARG B O 1
ATOM 5085 N N . PHE B 1 246 ? 2.457 -18.25 -4.254 1 98.38 246 PHE B N 1
ATOM 5086 C CA . PHE B 1 246 ? 1.577 -17.109 -4.469 1 98.38 246 PHE B CA 1
ATOM 5087 C C . PHE B 1 246 ? 0.777 -16.797 -3.209 1 98.38 246 PHE B C 1
ATOM 5089 O O . PHE B 1 246 ? 0.813 -15.672 -2.707 1 98.38 246 PHE B O 1
ATOM 5096 N N . LEU B 1 247 ? 0.126 -17.812 -2.643 1 98.81 247 LEU B N 1
ATOM 5097 C CA . LEU B 1 247 ? -0.73 -17.625 -1.478 1 98.81 247 LEU B CA 1
ATOM 5098 C C . LEU B 1 247 ? 0.08 -17.141 -0.281 1 98.81 247 LEU B C 1
ATOM 5100 O O . LEU B 1 247 ? -0.368 -16.25 0.463 1 98.81 247 LEU B O 1
ATOM 5104 N N . SER B 1 248 ? 1.235 -17.719 -0.095 1 98.69 248 SER B N 1
ATOM 5105 C CA . SER B 1 248 ? 2.059 -17.312 1.037 1 98.69 248 SER B CA 1
ATOM 5106 C C . SER B 1 248 ? 2.463 -15.844 0.919 1 98.69 248 SER B C 1
ATOM 5108 O O . SER B 1 248 ? 2.473 -15.117 1.913 1 98.69 248 SER B O 1
ATOM 5110 N N . SER B 1 249 ? 2.812 -15.391 -0.272 1 98.5 249 SER B N 1
ATOM 5111 C CA . SER B 1 249 ? 3.16 -13.984 -0.497 1 98.5 249 SER B CA 1
ATOM 5112 C C . SER B 1 249 ? 1.964 -13.078 -0.255 1 98.5 249 SER B C 1
ATOM 5114 O O . SER B 1 249 ? 2.117 -11.969 0.266 1 98.5 249 SER B O 1
ATOM 5116 N N . VAL B 1 250 ? 0.791 -13.562 -0.637 1 98.69 250 VAL B N 1
ATOM 5117 C CA . VAL B 1 250 ? -0.437 -12.805 -0.416 1 98.69 250 VAL B CA 1
ATOM 5118 C C . VAL B 1 250 ? -0.694 -12.664 1.082 1 98.69 250 VAL B C 1
ATOM 5120 O O . VAL B 1 250 ? -1 -11.57 1.564 1 98.69 250 VAL B O 1
ATOM 5123 N N . PHE B 1 251 ? -0.558 -13.734 1.841 1 98.69 251 PHE B N 1
ATOM 5124 C CA . PHE B 1 251 ? -0.771 -13.68 3.281 1 98.69 251 PHE B CA 1
ATOM 5125 C C . PHE B 1 251 ? 0.256 -12.773 3.947 1 98.69 251 PHE B C 1
ATOM 5127 O O . PHE B 1 251 ? -0.058 -12.078 4.914 1 98.69 251 PHE B O 1
ATOM 5134 N N . TRP B 1 252 ? 1.462 -12.836 3.445 1 98.5 252 TRP B N 1
ATOM 5135 C CA . TRP B 1 252 ? 2.484 -11.922 3.936 1 98.5 252 TRP B CA 1
ATOM 5136 C C . TRP B 1 252 ? 2.051 -10.469 3.744 1 98.5 252 TRP B C 1
ATOM 5138 O O . TRP B 1 252 ? 2.113 -9.664 4.68 1 98.5 252 TRP B O 1
ATOM 5148 N N . ARG B 1 253 ? 1.609 -10.188 2.553 1 98 253 ARG B N 1
ATOM 5149 C CA . ARG B 1 253 ? 1.166 -8.836 2.248 1 98 253 ARG B CA 1
ATOM 5150 C C . ARG B 1 253 ? 0.008 -8.422 3.15 1 98 253 ARG B C 1
ATOM 5152 O O . ARG B 1 253 ? 0.023 -7.332 3.73 1 98 253 ARG B O 1
ATOM 5159 N N . LEU B 1 254 ? -0.958 -9.25 3.283 1 98.12 254 LEU B N 1
ATOM 5160 C CA . LEU B 1 254 ? -2.162 -8.93 4.043 1 98.12 254 LEU B CA 1
ATOM 5161 C C . LEU B 1 254 ? -1.847 -8.797 5.531 1 98.12 254 LEU B C 1
ATOM 5163 O O . LEU B 1 254 ? -2.596 -8.156 6.27 1 98.12 254 LEU B O 1
ATOM 5167 N N . ALA B 1 255 ? -0.768 -9.383 5.98 1 97.5 255 ALA B N 1
ATOM 5168 C CA . ALA B 1 255 ? -0.386 -9.336 7.391 1 97.5 255 ALA B CA 1
ATOM 5169 C C . ALA B 1 255 ? 0.057 -7.93 7.789 1 97.5 255 ALA B C 1
ATOM 5171 O O . ALA B 1 255 ? -0.077 -7.535 8.945 1 97.5 255 ALA B O 1
ATOM 5172 N N . TRP B 1 256 ? 0.615 -7.227 6.832 1 96 256 TRP B N 1
ATOM 5173 C CA . TRP B 1 256 ? 1.104 -5.906 7.219 1 96 256 TRP B CA 1
ATOM 5174 C C . TRP B 1 256 ? 0.331 -4.809 6.496 1 96 256 TRP B C 1
ATOM 5176 O O . TRP B 1 256 ? 0.316 -3.658 6.941 1 96 256 TRP B O 1
ATOM 5186 N N . ASP B 1 257 ? -0.226 -5.043 5.336 1 96.5 257 ASP B N 1
ATOM 5187 C CA . ASP B 1 257 ? -0.959 -4.043 4.566 1 96.5 257 ASP B CA 1
ATOM 5188 C C . ASP B 1 257 ? -2.369 -3.85 5.121 1 96.5 257 ASP B C 1
ATOM 5190 O O . ASP B 1 257 ? -3.334 -4.391 4.578 1 96.5 257 ASP B O 1
ATOM 5194 N N . ILE B 1 258 ? -2.494 -3.016 6.059 1 95.06 258 ILE B N 1
ATOM 5195 C CA . ILE B 1 258 ? -3.703 -2.809 6.848 1 95.06 258 ILE B CA 1
ATOM 5196 C C . ILE B 1 258 ? -4.828 -2.299 5.945 1 95.06 258 ILE B C 1
ATOM 5198 O O . ILE B 1 258 ? -5.977 -2.723 6.078 1 95.06 258 ILE B O 1
ATOM 5202 N N . GLU B 1 259 ? -4.508 -1.486 5.047 1 94 259 GLU B N 1
ATOM 5203 C CA . GLU B 1 259 ? -5.512 -0.878 4.184 1 94 259 GLU B CA 1
ATOM 5204 C C . GLU B 1 259 ? -6.074 -1.895 3.193 1 94 259 GLU B C 1
ATOM 5206 O O . GLU B 1 259 ? -7.289 -1.966 2.992 1 94 259 GLU B O 1
ATOM 5211 N N . LEU B 1 260 ? -5.16 -2.66 2.568 1 96.12 260 LEU B N 1
ATOM 5212 C CA . LEU B 1 260 ? -5.621 -3.705 1.662 1 96.12 260 LEU B CA 1
ATOM 5213 C C . LEU B 1 260 ? -6.504 -4.711 2.396 1 96.12 260 LEU B C 1
ATOM 5215 O O . LEU B 1 260 ? -7.566 -5.094 1.896 1 96.12 260 LEU B O 1
ATOM 5219 N N . ARG B 1 261 ? -6.059 -5.121 3.551 1 96.75 261 ARG B N 1
ATOM 5220 C CA . ARG B 1 261 ? -6.816 -6.066 4.363 1 96.75 261 ARG B CA 1
ATOM 5221 C C . ARG B 1 261 ? -8.203 -5.52 4.691 1 96.75 261 ARG B C 1
ATOM 5223 O O . ARG B 1 261 ? -9.211 -6.207 4.5 1 96.75 261 ARG B O 1
ATOM 5230 N N . ARG B 1 262 ? -8.305 -4.297 5.129 1 94.56 262 ARG B N 1
ATOM 5231 C CA . ARG B 1 262 ? -9.578 -3.652 5.465 1 94.56 262 ARG B CA 1
ATOM 5232 C C . ARG B 1 262 ? -10.5 -3.6 4.254 1 94.56 262 ARG B C 1
ATOM 5234 O O . ARG B 1 262 ? -11.688 -3.91 4.359 1 94.56 262 ARG B O 1
ATOM 5241 N N . ARG B 1 263 ? -9.977 -3.223 3.172 1 94.38 263 ARG B N 1
ATOM 5242 C CA . ARG B 1 263 ? -10.781 -3.084 1.96 1 94.38 263 ARG B CA 1
ATOM 5243 C C . ARG B 1 263 ? -11.375 -4.426 1.541 1 94.38 263 ARG B C 1
ATOM 5245 O O . ARG B 1 263 ? -12.555 -4.508 1.21 1 94.38 263 ARG B O 1
ATOM 5252 N N . LEU B 1 264 ? -10.539 -5.469 1.577 1 96.94 264 LEU B N 1
ATOM 5253 C CA . LEU B 1 264 ? -11 -6.777 1.125 1 96.94 264 LEU B CA 1
ATOM 5254 C C . LEU B 1 264 ? -12 -7.371 2.109 1 96.94 264 LEU B C 1
ATOM 5256 O O . LEU B 1 264 ? -12.891 -8.125 1.716 1 96.94 264 LEU B O 1
ATOM 5260 N N . ILE B 1 265 ? -11.844 -7.066 3.404 1 96 265 ILE B N 1
ATOM 5261 C CA . ILE B 1 265 ? -12.82 -7.504 4.402 1 96 265 ILE B CA 1
ATOM 5262 C C . ILE B 1 265 ? -14.148 -6.785 4.172 1 96 265 ILE B C 1
ATOM 5264 O O . ILE B 1 265 ? -15.211 -7.414 4.172 1 96 265 ILE B O 1
ATOM 5268 N N . ALA B 1 266 ? -14.094 -5.504 3.891 1 92.19 266 ALA B N 1
ATOM 5269 C CA . ALA B 1 266 ? -15.289 -4.68 3.727 1 92.19 266 ALA B CA 1
ATOM 5270 C C . ALA B 1 266 ? -15.969 -4.961 2.391 1 92.19 266 ALA B C 1
ATOM 5272 O O . ALA B 1 266 ? -17.188 -4.852 2.275 1 92.19 266 ALA B O 1
ATOM 5273 N N . HIS B 1 267 ? -15.141 -5.277 1.42 1 93.38 267 HIS B N 1
ATOM 5274 C CA . HIS B 1 267 ? -15.633 -5.484 0.063 1 93.38 267 HIS B CA 1
ATOM 5275 C C . HIS B 1 267 ? -15.133 -6.809 -0.508 1 93.38 267 HIS B C 1
ATOM 5277 O O . HIS B 1 267 ? -14.352 -6.82 -1.461 1 93.38 267 HIS B O 1
ATOM 5283 N N . PRO B 1 268 ? -15.68 -7.879 -0.009 1 96.81 268 PRO B N 1
ATOM 5284 C CA . PRO B 1 268 ? -15.203 -9.188 -0.468 1 96.81 268 PRO B CA 1
ATOM 5285 C C . PRO B 1 268 ? -15.391 -9.391 -1.971 1 96.81 268 PRO B C 1
ATOM 5287 O O . PRO B 1 268 ? -14.695 -10.211 -2.578 1 96.81 268 PRO B O 1
ATOM 5290 N N . GLU B 1 269 ? -16.312 -8.602 -2.561 1 96.44 269 GLU B N 1
ATOM 5291 C CA . GLU B 1 269 ? -16.547 -8.695 -3.998 1 96.44 269 GLU B CA 1
ATOM 5292 C C . GLU B 1 269 ? -15.352 -8.188 -4.785 1 96.44 269 GLU B C 1
ATOM 5294 O O . GLU B 1 269 ? -15.25 -8.422 -5.992 1 96.44 269 GLU B O 1
ATOM 5299 N N . GLN B 1 270 ? -14.359 -7.547 -4.129 1 96.25 270 GLN B N 1
ATOM 5300 C CA . GLN B 1 270 ? -13.164 -7.039 -4.785 1 96.25 270 GLN B CA 1
ATOM 5301 C C . GLN B 1 270 ? -12.047 -8.078 -4.777 1 96.25 270 GLN B C 1
ATOM 5303 O O . GLN B 1 270 ? -11.008 -7.891 -5.422 1 96.25 270 GLN B O 1
ATOM 5308 N N . ILE B 1 271 ? -12.234 -9.211 -4.105 1 98.25 271 ILE B N 1
ATOM 5309 C CA . ILE B 1 271 ? -11.172 -10.195 -3.91 1 98.25 271 ILE B CA 1
ATOM 5310 C C . ILE B 1 271 ? -10.742 -10.766 -5.258 1 98.25 271 ILE B C 1
ATOM 5312 O O . ILE B 1 271 ? -9.547 -10.898 -5.535 1 98.25 271 ILE B O 1
ATOM 5316 N N . PRO B 1 272 ? -11.688 -11.078 -6.211 1 97.62 272 PRO B N 1
ATOM 5317 C CA . PRO B 1 272 ? -11.234 -11.594 -7.504 1 97.62 272 PRO B CA 1
ATOM 5318 C C . PRO B 1 272 ? -10.289 -10.625 -8.227 1 97.62 272 PRO B C 1
ATOM 5320 O O . PRO B 1 272 ? -9.25 -11.039 -8.734 1 97.62 272 PRO B O 1
ATOM 5323 N N . GLY B 1 273 ? -10.641 -9.344 -8.219 1 97.38 273 GLY B N 1
ATOM 5324 C CA . GLY B 1 273 ? -9.758 -8.344 -8.805 1 97.38 273 GLY B CA 1
ATOM 5325 C C . GLY B 1 273 ? -8.43 -8.234 -8.086 1 97.38 273 GLY B C 1
ATOM 5326 O O . GLY B 1 273 ? -7.383 -8.094 -8.727 1 97.38 273 GLY B O 1
ATOM 5327 N N . ALA B 1 274 ? -8.469 -8.312 -6.77 1 98.25 274 ALA B N 1
ATOM 5328 C CA . ALA B 1 274 ? -7.246 -8.273 -5.969 1 98.25 274 ALA B CA 1
ATOM 5329 C C . ALA B 1 274 ? -6.336 -9.461 -6.293 1 98.25 274 ALA B C 1
ATOM 5331 O O . ALA B 1 274 ? -5.113 -9.312 -6.34 1 98.25 274 ALA B O 1
ATOM 5332 N N . VAL B 1 275 ? -6.918 -10.641 -6.523 1 98.62 275 VAL B N 1
ATOM 5333 C CA . VAL B 1 275 ? -6.148 -11.844 -6.828 1 98.62 275 VAL B CA 1
ATOM 5334 C C . VAL B 1 275 ? -5.34 -11.625 -8.109 1 98.62 275 VAL B C 1
ATOM 5336 O O . VAL B 1 275 ? -4.133 -11.883 -8.133 1 98.62 275 VAL B O 1
ATOM 5339 N N . ASP B 1 276 ? -5.934 -11.078 -9.117 1 98.44 276 ASP B N 1
ATOM 5340 C CA . ASP B 1 276 ? -5.223 -10.852 -10.375 1 98.44 276 ASP B CA 1
ATOM 5341 C C . ASP B 1 276 ? -4.133 -9.797 -10.203 1 98.44 276 ASP B C 1
ATOM 5343 O O . ASP B 1 276 ? -3.041 -9.93 -10.758 1 98.44 276 ASP B O 1
ATOM 5347 N N . GLU B 1 277 ? -4.441 -8.766 -9.477 1 98.31 277 GLU B N 1
ATOM 5348 C CA . GLU B 1 277 ? -3.434 -7.738 -9.227 1 98.31 277 GLU B CA 1
ATOM 5349 C C . GLU B 1 277 ? -2.258 -8.297 -8.438 1 98.31 277 GLU B C 1
ATOM 5351 O O . GLU B 1 277 ? -1.104 -7.957 -8.703 1 98.31 277 GLU B O 1
ATOM 5356 N N . LEU B 1 278 ? -2.57 -9.109 -7.473 1 98.69 278 LEU B N 1
ATOM 5357 C CA . LEU B 1 278 ? -1.521 -9.727 -6.664 1 98.69 278 LEU B CA 1
ATOM 5358 C C . LEU B 1 278 ? -0.729 -10.734 -7.488 1 98.69 278 LEU B C 1
ATOM 5360 O O . LEU B 1 278 ? 0.479 -10.891 -7.289 1 98.69 278 LEU B O 1
ATOM 5364 N N . LEU B 1 279 ? -1.385 -11.406 -8.406 1 98.62 279 LEU B N 1
ATOM 5365 C CA . LEU B 1 279 ? -0.684 -12.266 -9.352 1 98.62 279 LEU B CA 1
ATOM 5366 C C . LEU B 1 279 ? 0.268 -11.453 -10.227 1 98.62 279 LEU B C 1
ATOM 5368 O O . LEU B 1 279 ? 1.402 -11.867 -10.469 1 98.62 279 LEU B O 1
ATOM 5372 N N . ARG B 1 280 ? -0.202 -10.305 -10.688 1 98.56 280 ARG B N 1
ATOM 5373 C CA . ARG B 1 280 ? 0.667 -9.438 -11.469 1 98.56 280 ARG B CA 1
ATOM 5374 C C . ARG B 1 280 ? 1.92 -9.062 -10.688 1 98.56 280 ARG B C 1
ATOM 5376 O O . ARG B 1 280 ? 3.037 -9.188 -11.195 1 98.56 280 ARG B O 1
ATOM 5383 N N . PHE B 1 281 ? 1.737 -8.656 -9.492 1 98 281 PHE B N 1
ATOM 5384 C CA . PHE B 1 281 ? 2.773 -8.031 -8.688 1 98 281 PHE B CA 1
ATOM 5385 C C . PHE B 1 281 ? 3.803 -9.055 -8.227 1 98 281 PHE B C 1
ATOM 5387 O O . PHE B 1 281 ? 5.008 -8.812 -8.297 1 98 281 PHE B O 1
ATOM 5394 N N . TYR B 1 282 ? 3.387 -10.203 -7.723 1 97.56 282 TYR B N 1
ATOM 5395 C CA . TYR B 1 282 ? 4.305 -11.164 -7.121 1 97.56 282 TYR B CA 1
ATOM 5396 C C . TYR B 1 282 ? 4.852 -12.125 -8.164 1 97.56 282 TYR B C 1
ATOM 5398 O O . TYR B 1 282 ? 6.004 -12.555 -8.086 1 97.56 282 TYR B O 1
ATOM 5406 N N . ALA B 1 283 ? 4.004 -12.5 -9.141 1 96.38 283 ALA B N 1
ATOM 5407 C CA . ALA B 1 283 ? 4.43 -13.32 -10.273 1 96.38 283 ALA B CA 1
ATOM 5408 C C . ALA B 1 283 ? 5.387 -14.422 -9.82 1 96.38 283 ALA B C 1
ATOM 5410 O O . ALA B 1 283 ? 6.586 -14.359 -10.102 1 96.38 283 ALA B O 1
ATOM 5411 N N . PRO B 1 284 ? 4.969 -15.5 -9.266 1 95 284 PRO B N 1
ATOM 5412 C CA . PRO B 1 284 ? 5.844 -16.5 -8.648 1 95 284 PRO B CA 1
ATOM 5413 C C . PRO B 1 284 ? 6.688 -17.25 -9.672 1 95 284 PRO B C 1
ATOM 5415 O O . PRO B 1 284 ? 7.77 -17.75 -9.336 1 95 284 PRO B O 1
ATOM 5418 N N . ALA B 1 285 ? 6.328 -17.328 -10.891 1 94.44 285 ALA B N 1
ATOM 5419 C CA . ALA B 1 285 ? 6.98 -18.219 -11.859 1 94.44 285 ALA B CA 1
ATOM 5420 C C . ALA B 1 285 ? 8 -17.453 -12.695 1 94.44 285 ALA B C 1
ATOM 5422 O O . ALA B 1 285 ? 7.75 -16.312 -13.109 1 94.44 285 ALA B O 1
ATOM 5423 N N . MET B 1 286 ? 9.117 -18.031 -12.875 1 93.56 286 MET B N 1
ATOM 5424 C CA . MET B 1 286 ? 10.102 -17.656 -13.883 1 93.56 286 MET B CA 1
ATOM 5425 C C . MET B 1 286 ? 10.43 -18.828 -14.789 1 93.56 286 MET B C 1
ATOM 5427 O O . MET B 1 286 ? 10.898 -19.875 -14.312 1 93.56 286 MET B O 1
ATOM 5431 N N . VAL B 1 287 ? 10.156 -18.641 -16.047 1 94.19 287 VAL B N 1
ATOM 5432 C CA . VAL B 1 287 ? 10.289 -19.781 -16.953 1 94.19 287 VAL B CA 1
ATOM 5433 C C . VAL B 1 287 ? 11.18 -19.391 -18.125 1 94.19 287 VAL B C 1
ATOM 5435 O O . VAL B 1 287 ? 11.273 -18.219 -18.484 1 94.19 287 VAL B O 1
ATOM 5438 N N . GLY B 1 288 ? 11.781 -20.406 -18.703 1 95.38 288 GLY B N 1
ATOM 5439 C CA . GLY B 1 288 ? 12.68 -20.188 -19.828 1 95.38 288 GLY B CA 1
ATOM 5440 C C . GLY B 1 288 ? 12.141 -20.734 -21.125 1 95.38 288 GLY B C 1
ATOM 5441 O O . GLY B 1 288 ? 11.109 -21.406 -21.156 1 95.38 288 GLY B O 1
ATOM 5442 N N . ARG B 1 289 ? 12.797 -20.312 -22.203 1 96.69 289 ARG B N 1
ATOM 5443 C CA . ARG B 1 289 ? 12.625 -20.844 -23.562 1 96.69 289 ARG B CA 1
ATOM 5444 C C . ARG B 1 289 ? 13.977 -21.156 -24.188 1 96.69 289 ARG B C 1
ATOM 5446 O O . ARG B 1 289 ? 14.93 -20.391 -24.047 1 96.69 289 ARG B O 1
ATOM 5453 N N . LEU B 1 290 ? 13.992 -22.25 -24.812 1 96.44 290 LEU B N 1
ATOM 5454 C CA . LEU B 1 290 ? 15.172 -22.594 -25.609 1 96.44 290 LEU B CA 1
ATOM 5455 C C . LEU B 1 290 ? 15.086 -21.984 -27 1 96.44 290 LEU B C 1
ATOM 5457 O O . LEU B 1 290 ? 14.094 -22.188 -27.719 1 96.44 290 LEU B O 1
ATOM 5461 N N . VAL B 1 291 ? 16.094 -21.234 -27.375 1 98.31 291 VAL B N 1
ATOM 5462 C CA . VAL B 1 291 ? 16.156 -20.672 -28.719 1 98.31 291 VAL B CA 1
ATOM 5463 C C . VAL B 1 291 ? 16.531 -21.781 -29.719 1 98.31 291 VAL B C 1
ATOM 5465 O O . VAL B 1 291 ? 17.562 -22.422 -29.578 1 98.31 291 VAL B O 1
ATOM 5468 N N . THR B 1 292 ? 15.719 -21.953 -30.734 1 97.94 292 THR B N 1
ATOM 5469 C CA . THR B 1 292 ? 15.938 -23.078 -31.625 1 97.94 292 THR B CA 1
ATOM 5470 C C . THR B 1 292 ? 16.391 -22.594 -33 1 97.94 292 THR B C 1
ATOM 5472 O O . THR B 1 292 ? 16.875 -23.391 -33.812 1 97.94 292 THR B O 1
ATOM 5475 N N . GLU B 1 293 ? 16.141 -21.344 -33.344 1 98.25 293 GLU B N 1
ATOM 5476 C CA . GLU B 1 293 ? 16.625 -20.703 -34.562 1 98.25 293 GLU B CA 1
ATOM 5477 C C . GLU B 1 293 ? 17.031 -19.25 -34.281 1 98.25 293 GLU B C 1
ATOM 5479 O O . GLU B 1 293 ? 16.562 -18.641 -33.312 1 98.25 293 GLU B O 1
ATOM 5484 N N . GLU B 1 294 ? 17.906 -18.797 -35.156 1 98.44 294 GLU B N 1
ATOM 5485 C CA . GLU B 1 294 ? 18.297 -17.391 -34.969 1 98.44 294 GLU B CA 1
ATOM 5486 C C . GLU B 1 294 ? 17.094 -16.469 -35.062 1 98.44 294 GLU B C 1
ATOM 5488 O O . GLU B 1 294 ? 16.25 -16.609 -35.969 1 98.44 294 GLU B O 1
ATOM 5493 N N . VAL B 1 295 ? 16.938 -15.578 -34.156 1 98.62 295 VAL B N 1
ATOM 5494 C CA . VAL B 1 295 ? 15.766 -14.711 -34.094 1 98.62 295 VAL B CA 1
ATOM 5495 C C . VAL B 1 295 ? 16.141 -13.391 -33.406 1 98.62 295 VAL B C 1
ATOM 5497 O O . VAL B 1 295 ? 16.984 -13.359 -32.531 1 98.62 295 VAL B O 1
ATOM 5500 N N . THR B 1 296 ? 15.523 -12.336 -33.906 1 98.62 296 THR B N 1
ATOM 5501 C CA . THR B 1 296 ? 15.75 -11.023 -33.312 1 98.62 296 THR B CA 1
ATOM 5502 C C . THR B 1 296 ? 14.5 -10.523 -32.594 1 98.62 296 THR B C 1
ATOM 5504 O O . THR B 1 296 ? 13.406 -10.516 -33.156 1 98.62 296 THR B O 1
ATOM 5507 N N . ILE B 1 297 ? 14.602 -10.211 -31.344 1 98.5 297 ILE B N 1
ATOM 5508 C CA . ILE B 1 297 ? 13.57 -9.562 -30.547 1 98.5 297 ILE B CA 1
ATOM 5509 C C . ILE B 1 297 ? 14.047 -8.172 -30.109 1 98.5 297 ILE B C 1
ATOM 5511 O O . ILE B 1 297 ? 15.039 -8.055 -29.391 1 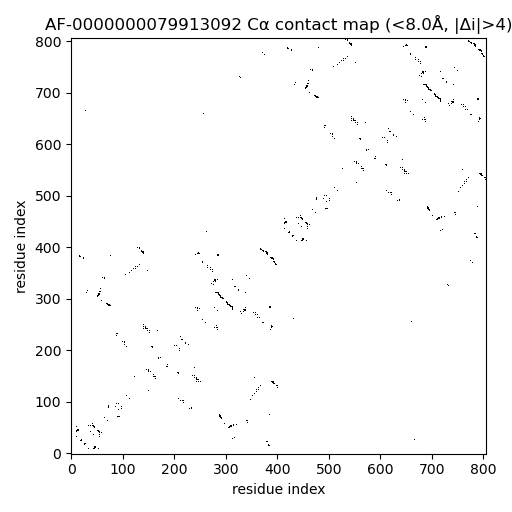98.5 297 ILE B O 1
ATOM 5515 N N . GLY B 1 298 ? 13.25 -7.133 -30.453 1 95.12 298 GLY B N 1
ATOM 5516 C CA . GLY B 1 298 ? 13.805 -5.801 -30.25 1 95.12 298 GLY B CA 1
ATOM 5517 C C . GLY B 1 298 ? 15.148 -5.602 -30.922 1 95.12 298 GLY B C 1
ATOM 5518 O O . GLY B 1 298 ? 15.281 -5.832 -32.125 1 95.12 298 GLY B O 1
ATOM 5519 N N . ASP B 1 299 ? 16.172 -5.297 -30.109 1 96.06 299 ASP B N 1
ATOM 5520 C CA . ASP B 1 299 ? 17.5 -5.043 -30.672 1 96.06 299 ASP B CA 1
ATOM 5521 C C . ASP B 1 299 ? 18.438 -6.203 -30.375 1 96.06 299 ASP B C 1
ATOM 5523 O O . ASP B 1 299 ? 19.656 -6.094 -30.609 1 96.06 299 ASP B O 1
ATOM 5527 N N . VAL B 1 300 ? 17.922 -7.309 -29.953 1 98.31 300 VAL B N 1
ATOM 5528 C CA . VAL B 1 300 ? 18.766 -8.422 -29.516 1 98.31 300 VAL B CA 1
ATOM 5529 C C . VAL B 1 300 ? 18.578 -9.602 -30.469 1 98.31 300 VAL B C 1
ATOM 5531 O O . VAL B 1 300 ? 17.438 -10.023 -30.734 1 98.31 300 VAL B O 1
ATOM 5534 N N . THR B 1 301 ? 19.594 -10.117 -30.969 1 98.69 301 THR B N 1
ATOM 5535 C CA . THR B 1 301 ? 19.578 -11.336 -31.766 1 98.69 301 THR B CA 1
ATOM 5536 C C . THR B 1 301 ? 20.016 -12.531 -30.922 1 98.69 301 THR B C 1
ATOM 5538 O O . THR B 1 301 ? 21.078 -12.5 -30.297 1 98.69 301 THR B O 1
ATOM 5541 N N . MET B 1 302 ? 19.219 -13.508 -30.891 1 98.75 302 MET B N 1
ATOM 5542 C CA . MET B 1 302 ? 19.469 -14.719 -30.109 1 98.75 302 MET B CA 1
ATOM 5543 C C . MET B 1 302 ? 19.828 -15.883 -31.031 1 98.75 302 MET B C 1
ATOM 5545 O O . MET B 1 302 ? 19.328 -15.961 -32.156 1 98.75 302 MET B O 1
ATOM 5549 N N . LYS B 1 303 ? 20.641 -16.766 -30.578 1 98.44 303 LYS B N 1
ATOM 5550 C CA . LYS B 1 303 ? 21.141 -17.875 -31.375 1 98.44 303 LYS B CA 1
ATOM 5551 C C . LYS B 1 303 ? 20.625 -19.219 -30.828 1 98.44 303 LYS B C 1
ATOM 5553 O O . LYS B 1 303 ? 20.328 -19.344 -29.641 1 98.44 303 LYS B O 1
ATOM 5558 N N . PRO B 1 304 ? 20.562 -20.203 -31.766 1 98.12 304 PRO B N 1
ATOM 5559 C CA . PRO B 1 304 ? 20.156 -21.531 -31.312 1 98.12 304 PRO B CA 1
ATOM 5560 C C . PRO B 1 304 ? 21.016 -22.062 -30.172 1 98.12 304 PRO B C 1
ATOM 5562 O O . PRO B 1 304 ? 22.234 -21.875 -30.188 1 98.12 304 PRO B O 1
ATOM 5565 N N . GLY B 1 305 ? 20.344 -22.609 -29.156 1 96.12 305 GLY B N 1
ATOM 5566 C CA . GLY B 1 305 ? 21.047 -23.156 -28.016 1 96.12 305 GLY B CA 1
ATOM 5567 C C . GLY B 1 305 ? 21.047 -22.25 -26.812 1 96.12 305 GLY B C 1
ATOM 5568 O O . GLY B 1 305 ? 21.234 -22.719 -25.672 1 96.12 305 GLY B O 1
ATOM 5569 N N . GLN B 1 306 ? 20.812 -21 -27.062 1 97.06 306 GLN B N 1
ATOM 5570 C CA . GLN B 1 306 ? 20.719 -20.047 -25.953 1 97.06 306 GLN B CA 1
ATOM 5571 C C . GLN B 1 306 ? 19.344 -20.125 -25.281 1 97.06 306 GLN B C 1
ATOM 5573 O O . GLN B 1 306 ? 18.406 -20.688 -25.844 1 97.06 306 GLN B O 1
ATOM 5578 N N . THR B 1 307 ? 19.312 -19.688 -24.062 1 97.19 307 THR B N 1
ATOM 5579 C CA . THR B 1 307 ? 18.062 -19.672 -23.297 1 97.19 307 THR B CA 1
ATOM 5580 C C . THR B 1 307 ? 17.594 -18.25 -23.062 1 97.19 307 THR B C 1
ATOM 5582 O O . THR B 1 307 ? 18.391 -17.359 -22.766 1 97.19 307 THR B O 1
ATOM 5585 N N . ALA B 1 308 ? 16.344 -18.016 -23.281 1 98.38 308 ALA B N 1
ATOM 5586 C CA . ALA B 1 308 ? 15.688 -16.766 -22.891 1 98.38 308 ALA B CA 1
ATOM 5587 C C . ALA B 1 308 ? 14.836 -16.953 -21.641 1 98.38 308 ALA B C 1
ATOM 5589 O O . ALA B 1 308 ? 13.797 -17.625 -21.688 1 98.38 308 ALA B O 1
ATOM 5590 N N . MET B 1 309 ? 15.242 -16.438 -20.531 1 98.06 309 MET B N 1
ATOM 5591 C CA . MET B 1 309 ? 14.477 -16.5 -19.297 1 98.06 309 MET B CA 1
ATOM 5592 C C . MET B 1 309 ? 13.492 -15.344 -19.188 1 98.06 309 MET B C 1
ATOM 5594 O O . MET B 1 309 ? 13.883 -14.18 -19.328 1 98.06 309 MET B O 1
ATOM 5598 N N . LEU B 1 310 ? 12.25 -15.664 -19.016 1 98.38 310 LEU B N 1
ATOM 5599 C CA . LEU B 1 310 ? 11.188 -14.664 -18.891 1 98.38 310 LEU B CA 1
ATOM 5600 C C . LEU B 1 310 ? 11.023 -14.234 -17.438 1 98.38 310 LEU B C 1
ATOM 5602 O O . LEU B 1 310 ? 10.508 -14.992 -16.609 1 98.38 310 LEU B O 1
ATOM 5606 N N . TRP B 1 311 ? 11.414 -13.094 -17.125 1 98.06 311 TRP B N 1
ATOM 5607 C CA . TRP B 1 311 ? 11.289 -12.555 -15.773 1 98.06 311 TRP B CA 1
ATOM 5608 C C . TRP B 1 311 ? 9.961 -11.82 -15.602 1 98.06 311 TRP B C 1
ATOM 5610 O O . TRP B 1 311 ? 9.938 -10.594 -15.523 1 98.06 311 TRP B O 1
ATOM 5620 N N . PHE B 1 312 ? 8.922 -12.562 -15.406 1 98.25 312 PHE B N 1
ATOM 5621 C CA . PHE B 1 312 ? 7.562 -12.031 -15.336 1 98.25 312 PHE B CA 1
ATOM 5622 C C . PHE B 1 312 ? 7.441 -10.992 -14.234 1 98.25 312 PHE B C 1
ATOM 5624 O O . PHE B 1 312 ? 6.734 -9.992 -14.391 1 98.25 312 PHE B O 1
ATOM 5631 N N . ALA B 1 313 ? 8.125 -11.211 -13.078 1 97.38 313 ALA B N 1
ATOM 5632 C CA . ALA B 1 313 ? 8.039 -10.289 -11.945 1 97.38 313 ALA B CA 1
ATOM 5633 C C . ALA B 1 313 ? 8.531 -8.898 -12.336 1 97.38 313 ALA B C 1
ATOM 5635 O O . ALA B 1 313 ? 8.094 -7.895 -11.766 1 97.38 313 ALA B O 1
ATOM 5636 N N . VAL B 1 314 ? 9.477 -8.875 -13.312 1 98.31 314 VAL B N 1
ATOM 5637 C CA . VAL B 1 314 ? 10.008 -7.602 -13.789 1 98.31 314 VAL B CA 1
ATOM 5638 C C . VAL B 1 314 ? 9.133 -7.074 -14.93 1 98.31 314 VAL B C 1
ATOM 5640 O O . VAL B 1 314 ? 8.75 -5.898 -14.93 1 98.31 314 VAL B O 1
ATOM 5643 N N . ALA B 1 315 ? 8.734 -7.953 -15.859 1 98.69 315 ALA B N 1
ATOM 5644 C CA . ALA B 1 315 ? 7.914 -7.574 -17.016 1 98.69 315 ALA B CA 1
ATOM 5645 C C . ALA B 1 315 ? 6.566 -7.023 -16.562 1 98.69 315 ALA B C 1
ATOM 5647 O O . ALA B 1 315 ? 6.031 -6.098 -17.172 1 98.69 315 ALA B O 1
ATOM 5648 N N . ASN B 1 316 ? 6.062 -7.582 -15.5 1 98.69 316 ASN B N 1
ATOM 5649 C CA . ASN B 1 316 ? 4.777 -7.156 -14.953 1 98.69 316 ASN B CA 1
ATOM 5650 C C . ASN B 1 316 ? 4.891 -5.824 -14.219 1 98.69 316 ASN B C 1
ATOM 5652 O O . ASN B 1 316 ? 3.904 -5.328 -13.672 1 98.69 316 ASN B O 1
ATOM 5656 N N . ARG B 1 317 ? 6.051 -5.266 -14.18 1 97.94 317 ARG B N 1
ATOM 5657 C CA . ARG B 1 317 ? 6.285 -3.947 -13.602 1 97.94 317 ARG B CA 1
ATOM 5658 C C . ARG B 1 317 ? 6.66 -2.936 -14.688 1 97.94 317 ARG B C 1
ATOM 5660 O O . ARG B 1 317 ? 7.043 -1.807 -14.375 1 97.94 317 ARG B O 1
ATOM 5667 N N . ASP B 1 318 ? 6.629 -3.385 -15.969 1 98.38 318 ASP B N 1
ATOM 5668 C CA . ASP B 1 318 ? 6.953 -2.516 -17.094 1 98.38 318 ASP B CA 1
ATOM 5669 C C . ASP B 1 318 ? 5.992 -1.333 -17.172 1 98.38 318 ASP B C 1
ATOM 5671 O O . ASP B 1 318 ? 4.789 -1.517 -17.359 1 98.38 318 ASP B O 1
ATOM 5675 N N . ARG B 1 319 ? 6.465 -0.123 -17.078 1 96.06 319 ARG B N 1
ATOM 5676 C CA . ARG B 1 319 ? 5.656 1.091 -17.016 1 96.06 319 ARG B CA 1
ATOM 5677 C C . ARG B 1 319 ? 4.941 1.348 -18.328 1 96.06 319 ARG B C 1
ATOM 5679 O O . ARG B 1 319 ? 3.963 2.096 -18.375 1 96.06 319 ARG B O 1
ATOM 5686 N N . SER B 1 320 ? 5.426 0.776 -19.406 1 97.06 320 SER B N 1
ATOM 5687 C CA . SER B 1 320 ? 4.754 0.926 -20.688 1 97.06 320 SER B CA 1
ATOM 5688 C C . SER B 1 320 ? 3.479 0.09 -20.75 1 97.06 320 SER B C 1
ATOM 5690 O O . SER B 1 320 ? 2.598 0.344 -21.562 1 97.06 320 SER B O 1
ATOM 5692 N N . ALA B 1 321 ? 3.408 -0.872 -19.859 1 97.56 321 ALA B N 1
ATOM 5693 C CA . ALA B 1 321 ? 2.277 -1.796 -19.875 1 97.56 321 ALA B CA 1
ATOM 5694 C C . ALA B 1 321 ? 1.326 -1.535 -18.719 1 97.56 321 ALA B C 1
ATOM 5696 O O . ALA B 1 321 ? 0.117 -1.751 -18.828 1 97.56 321 ALA B O 1
ATOM 5697 N N . PHE B 1 322 ? 1.862 -1.093 -17.609 1 96.81 322 PHE B N 1
ATOM 5698 C CA . PHE B 1 322 ? 1.061 -0.938 -16.391 1 96.81 322 PHE B CA 1
ATOM 5699 C C . PHE B 1 322 ? 1.291 0.43 -15.766 1 96.81 322 PHE B C 1
ATOM 5701 O O . PHE B 1 322 ? 2.436 0.836 -15.547 1 96.81 322 PHE B O 1
ATOM 5708 N N . ASP B 1 323 ? 0.162 1.067 -15.391 1 92.25 323 ASP B N 1
ATOM 5709 C CA . ASP B 1 323 ? 0.251 2.328 -14.656 1 92.25 323 ASP B CA 1
ATOM 5710 C C . ASP B 1 323 ? 0.636 2.092 -13.203 1 92.25 323 ASP B C 1
ATOM 5712 O O . ASP B 1 323 ? 0.065 1.226 -12.539 1 92.25 323 ASP B O 1
ATOM 5716 N N . SER B 1 324 ? 1.646 2.768 -12.711 1 90.25 324 SER B N 1
ATOM 5717 C CA . SER B 1 324 ? 2.133 2.654 -11.336 1 90.25 324 SER B CA 1
ATOM 5718 C C . SER B 1 324 ? 2.385 1.2 -10.961 1 90.25 324 SER B C 1
ATOM 5720 O O . SER B 1 324 ? 1.876 0.72 -9.945 1 90.25 324 SER B O 1
ATOM 5722 N N . PRO B 1 325 ? 3.205 0.557 -11.719 1 94.38 325 PRO B N 1
ATOM 5723 C CA . PRO B 1 325 ? 3.305 -0.901 -11.625 1 94.38 325 PRO B CA 1
ATOM 5724 C C . PRO B 1 325 ? 3.91 -1.362 -10.297 1 94.38 325 PRO B C 1
ATOM 5726 O O . PRO B 1 325 ? 3.836 -2.547 -9.961 1 94.38 325 PRO B O 1
ATOM 5729 N N . ASP B 1 326 ? 4.535 -0.478 -9.57 1 92 326 ASP B N 1
ATOM 5730 C CA . ASP B 1 326 ? 5.129 -0.861 -8.297 1 92 326 ASP B CA 1
ATOM 5731 C C . ASP B 1 326 ? 4.094 -0.823 -7.176 1 92 326 ASP B C 1
ATOM 5733 O O . ASP B 1 326 ? 4.375 -1.227 -6.043 1 92 326 ASP B O 1
ATOM 5737 N N . ASN B 1 327 ? 2.891 -0.378 -7.52 1 91.75 327 ASN B N 1
ATOM 5738 C CA . ASN B 1 327 ? 1.775 -0.353 -6.578 1 91.75 327 ASN B CA 1
ATOM 5739 C C . ASN B 1 327 ? 0.76 -1.45 -6.887 1 91.75 327 ASN B C 1
ATOM 5741 O O . ASN B 1 327 ? 0.62 -1.869 -8.039 1 91.75 327 ASN B O 1
ATOM 5745 N N . ILE B 1 328 ? 0.131 -1.904 -5.828 1 95.19 328 ILE B N 1
ATOM 5746 C CA . ILE B 1 328 ? -1.012 -2.797 -5.988 1 95.19 328 ILE B CA 1
ATOM 5747 C C . ILE B 1 328 ? -2.293 -1.978 -6.117 1 95.19 328 ILE B C 1
ATOM 5749 O O . ILE B 1 328 ? -2.674 -1.258 -5.191 1 95.19 328 ILE B O 1
ATOM 5753 N N . VAL B 1 329 ? -2.908 -2.061 -7.262 1 93.69 329 VAL B N 1
ATOM 5754 C CA . VAL B 1 329 ? -4.184 -1.427 -7.574 1 93.69 329 VAL B CA 1
ATOM 5755 C C . VAL B 1 329 ? -5.234 -2.496 -7.875 1 93.69 329 VAL B C 1
ATOM 5757 O O . VAL B 1 329 ? -5.301 -3.012 -8.992 1 93.69 329 VAL B O 1
ATOM 5760 N N . ILE B 1 330 ? -6.055 -2.766 -6.91 1 93.5 330 ILE B N 1
ATOM 5761 C CA . ILE B 1 330 ? -6.883 -3.963 -6.984 1 93.5 330 ILE B CA 1
ATOM 5762 C C . ILE B 1 330 ? -7.988 -3.762 -8.016 1 93.5 330 ILE B C 1
ATOM 5764 O O . ILE B 1 330 ? -8.617 -4.727 -8.453 1 93.5 330 ILE B O 1
ATOM 5768 N N . GLU B 1 331 ? -8.203 -2.465 -8.469 1 90.31 331 GLU B N 1
ATOM 5769 C CA . GLU B 1 331 ? -9.234 -2.188 -9.461 1 90.31 331 GLU B CA 1
ATOM 5770 C C . GLU B 1 331 ? -8.633 -2.062 -10.859 1 90.31 331 GLU B C 1
ATOM 5772 O O . GLU B 1 331 ? -9.305 -1.625 -11.797 1 90.31 331 GLU B O 1
ATOM 5777 N N . ARG B 1 332 ? -7.395 -2.453 -10.984 1 93.88 332 ARG B N 1
ATOM 5778 C CA . ARG B 1 332 ? -6.703 -2.271 -12.258 1 93.88 332 ARG B CA 1
ATOM 5779 C C . ARG B 1 332 ? -7.453 -2.961 -13.391 1 93.88 332 ARG B C 1
ATOM 5781 O O . ARG B 1 332 ? -7.719 -4.164 -13.328 1 93.88 332 ARG B O 1
ATOM 5788 N N . GLU B 1 333 ? -7.84 -2.148 -14.359 1 92.12 333 GLU B N 1
ATOM 5789 C CA . GLU B 1 333 ? -8.477 -2.627 -15.578 1 92.12 333 GLU B CA 1
ATOM 5790 C C . GLU B 1 333 ? -8.07 -1.783 -16.781 1 92.12 333 GLU B C 1
ATOM 5792 O O . GLU B 1 333 ? -8.188 -0.556 -16.75 1 92.12 333 GLU B O 1
ATOM 5797 N N . PRO B 1 334 ? -7.555 -2.418 -17.766 1 93.62 334 PRO B N 1
ATOM 5798 C CA . PRO B 1 334 ? -7.305 -3.857 -17.875 1 93.62 334 PRO B CA 1
ATOM 5799 C C . PRO B 1 334 ? -6.078 -4.305 -17.078 1 93.62 334 PRO B C 1
ATOM 5801 O O . PRO B 1 334 ? -5.176 -3.498 -16.828 1 93.62 334 PRO B O 1
ATOM 5804 N N . ASN B 1 335 ? -6.051 -5.488 -16.609 1 96.81 335 ASN B N 1
ATOM 5805 C CA . ASN B 1 335 ? -4.898 -6.117 -15.977 1 96.81 335 ASN B CA 1
ATOM 5806 C C . ASN B 1 335 ? -4.379 -7.297 -16.797 1 96.81 335 ASN B C 1
ATOM 5808 O O . ASN B 1 335 ? -4.719 -8.445 -16.516 1 96.81 335 ASN B O 1
ATOM 5812 N N . ARG B 1 336 ? -3.541 -7.051 -17.781 1 96.88 336 ARG B N 1
ATOM 5813 C CA . ARG B 1 336 ? -3.045 -8.07 -18.703 1 96.88 336 ARG B CA 1
ATOM 5814 C C . ARG B 1 336 ? -1.677 -8.578 -18.266 1 96.88 336 ARG B C 1
ATOM 5816 O O . ARG B 1 336 ? -0.721 -8.555 -19.047 1 96.88 336 ARG B O 1
ATOM 5823 N N . HIS B 1 337 ? -1.632 -9.078 -17.062 1 98.44 337 HIS B N 1
ATOM 5824 C CA . HIS B 1 337 ? -0.357 -9.547 -16.516 1 98.44 337 HIS B CA 1
ATOM 5825 C C . HIS B 1 337 ? 0.064 -10.859 -17.172 1 98.44 337 HIS B C 1
ATOM 5827 O O . HIS B 1 337 ? -0.767 -11.57 -17.734 1 98.44 337 HIS B O 1
ATOM 5833 N N . LEU B 1 338 ? 1.301 -11.203 -17.109 1 98.38 338 LEU B N 1
ATOM 5834 C CA . LEU B 1 338 ? 1.869 -12.359 -17.781 1 98.38 338 LEU B CA 1
ATOM 5835 C C . LEU B 1 338 ? 2.1 -13.508 -16.812 1 98.38 338 LEU B C 1
ATOM 5837 O O . LEU B 1 338 ? 2.623 -14.555 -17.188 1 98.38 338 LEU B O 1
ATOM 5841 N N . SER B 1 339 ? 1.691 -13.328 -15.547 1 98.12 339 SER B N 1
ATOM 5842 C CA . SER B 1 339 ? 2.023 -14.281 -14.492 1 98.12 339 SER B CA 1
ATOM 5843 C C . SER B 1 339 ? 1.437 -15.656 -14.781 1 98.12 339 SER B C 1
ATOM 5845 O O . SER B 1 339 ? 1.93 -16.672 -14.281 1 98.12 339 SER B O 1
ATOM 5847 N N . LEU B 1 340 ? 0.413 -15.719 -15.586 1 97.31 340 LEU B N 1
ATOM 5848 C CA . LEU B 1 340 ? -0.238 -16.984 -15.906 1 97.31 340 LEU B CA 1
ATOM 5849 C C . LEU B 1 340 ? 0.004 -17.359 -17.359 1 97.31 340 LEU B C 1
ATOM 5851 O O . LEU B 1 340 ? -0.728 -18.188 -17.922 1 97.31 340 LEU B O 1
ATOM 5855 N N . GLY B 1 341 ? 0.986 -16.734 -17.922 1 94.62 341 GLY B N 1
ATOM 5856 C CA . GLY B 1 341 ? 1.391 -17.031 -19.281 1 94.62 341 GLY B CA 1
ATOM 5857 C C . GLY B 1 341 ? 0.49 -16.406 -20.328 1 94.62 341 GLY B C 1
ATOM 5858 O O . GLY B 1 341 ? -0.358 -15.57 -20 1 94.62 341 GLY B O 1
ATOM 5859 N N . HIS B 1 342 ? 0.78 -16.75 -21.5 1 93.38 342 HIS B N 1
ATOM 5860 C CA . HIS B 1 342 ? 0.062 -16.266 -22.672 1 93.38 342 HIS B CA 1
ATOM 5861 C C . HIS B 1 342 ? 0.233 -17.234 -23.844 1 93.38 342 HIS B C 1
ATOM 5863 O O . HIS B 1 342 ? 1.088 -18.125 -23.812 1 93.38 342 HIS B O 1
ATOM 5869 N N . GLY B 1 343 ? -0.697 -17.141 -24.859 1 94.25 343 GLY B N 1
ATOM 5870 C CA . GLY B 1 343 ? -0.554 -17.969 -26.031 1 94.25 343 GLY B CA 1
ATOM 5871 C C . GLY B 1 343 ? -0.86 -19.438 -25.766 1 94.25 343 GLY B C 1
ATOM 5872 O O . GLY B 1 343 ? -1.732 -19.75 -24.953 1 94.25 343 GLY B O 1
ATOM 5873 N N . ILE B 1 344 ? -0.146 -20.328 -26.359 1 95.5 344 ILE B N 1
ATOM 5874 C CA . ILE B 1 344 ? -0.475 -21.75 -26.328 1 95.5 344 ILE B CA 1
ATOM 5875 C C . ILE B 1 344 ? -0.028 -22.359 -25 1 95.5 344 ILE B C 1
ATOM 5877 O O . ILE B 1 344 ? -0.505 -23.422 -24.594 1 95.5 344 ILE B O 1
ATOM 5881 N N . HIS B 1 345 ? 0.875 -21.688 -24.328 1 95.69 345 HIS B N 1
ATOM 5882 C CA . HIS B 1 345 ? 1.37 -22.203 -23.047 1 95.69 345 HIS B CA 1
ATOM 5883 C C . HIS B 1 345 ? 0.773 -21.438 -21.875 1 95.69 345 HIS B C 1
ATOM 5885 O O . HIS B 1 345 ? 1.364 -21.391 -20.797 1 95.69 345 HIS B O 1
ATOM 5891 N N . ARG B 1 346 ? -0.323 -20.75 -22.109 1 96.12 346 ARG B N 1
ATOM 5892 C CA . ARG B 1 346 ? -1.043 -20.172 -20.984 1 96.12 346 ARG B CA 1
ATOM 5893 C C . ARG B 1 346 ? -1.29 -21.219 -19.906 1 96.12 346 ARG B C 1
ATOM 5895 O O . ARG B 1 346 ? -1.562 -22.391 -20.203 1 96.12 346 ARG B O 1
ATOM 5902 N N . CYS B 1 347 ? -1.226 -20.781 -18.75 1 96.12 347 CYS B N 1
ATOM 5903 C CA . CYS B 1 347 ? -1.303 -21.688 -17.609 1 96.12 347 CYS B CA 1
ATOM 5904 C C . CYS B 1 347 ? -2.584 -22.516 -17.656 1 96.12 347 CYS B C 1
ATOM 5906 O O . CYS B 1 347 ? -3.682 -21.969 -17.719 1 96.12 347 CYS B O 1
ATOM 5908 N N . LEU B 1 348 ? -2.463 -23.781 -17.578 1 93.5 348 LEU B N 1
ATOM 5909 C CA . LEU B 1 348 ? -3.592 -24.703 -17.547 1 93.5 348 LEU B CA 1
ATOM 5910 C C . LEU B 1 348 ? -4.449 -24.469 -16.312 1 93.5 348 LEU B C 1
ATOM 5912 O O . LEU B 1 348 ? -5.68 -24.562 -16.375 1 93.5 348 LEU B O 1
ATOM 5916 N N . GLY B 1 349 ? -3.82 -24.172 -15.203 1 94.94 349 GLY B N 1
ATOM 5917 C CA . GLY B 1 349 ? -4.484 -24.016 -13.922 1 94.94 349 GLY B CA 1
ATOM 5918 C C . GLY B 1 349 ? -4.852 -22.578 -13.617 1 94.94 349 GLY B C 1
ATOM 5919 O O . GLY B 1 349 ? -5.066 -22.219 -12.461 1 94.94 349 GLY B O 1
ATOM 5920 N N . ALA B 1 350 ? -4.926 -21.719 -14.609 1 96.75 350 ALA B N 1
ATOM 5921 C CA . ALA B 1 350 ? -5.137 -20.281 -14.414 1 96.75 350 ALA B CA 1
ATOM 5922 C C . ALA B 1 350 ? -6.438 -20.016 -13.664 1 96.75 350 ALA B C 1
ATOM 5924 O O . ALA B 1 350 ? -6.484 -19.172 -12.758 1 96.75 350 ALA B O 1
ATOM 5925 N N . HIS B 1 351 ? -7.504 -20.766 -14.039 1 96.94 351 HIS B N 1
ATOM 5926 C CA . HIS B 1 351 ? -8.781 -20.578 -13.359 1 96.94 351 HIS B CA 1
ATOM 5927 C C . HIS B 1 351 ? -8.758 -21.188 -11.961 1 96.94 351 HIS B C 1
ATOM 5929 O O . HIS B 1 351 ? -9.336 -20.625 -11.023 1 96.94 351 HIS B O 1
ATOM 5935 N N . LEU B 1 352 ? -8.062 -22.25 -11.781 1 96.12 352 LEU B N 1
ATOM 5936 C CA . LEU B 1 352 ? -8.008 -22.953 -10.508 1 96.12 352 LEU B CA 1
ATOM 5937 C C . LEU B 1 352 ? -7.27 -22.125 -9.453 1 96.12 352 LEU B C 1
ATOM 5939 O O . LEU B 1 352 ? -7.715 -22.031 -8.305 1 96.12 352 LEU B O 1
ATOM 5943 N N . ILE B 1 353 ? -6.113 -21.578 -9.844 1 97.62 353 ILE B N 1
ATOM 5944 C CA . ILE B 1 353 ? -5.352 -20.797 -8.883 1 97.62 353 ILE B CA 1
ATOM 5945 C C . ILE B 1 353 ? -6.184 -19.594 -8.43 1 97.62 353 ILE B C 1
ATOM 5947 O O . ILE B 1 353 ? -6.105 -19.172 -7.273 1 97.62 353 ILE B O 1
ATOM 5951 N N . ARG B 1 354 ? -7.008 -19.031 -9.312 1 97.94 354 ARG B N 1
ATOM 5952 C CA . ARG B 1 354 ? -7.875 -17.906 -8.969 1 97.94 354 ARG B CA 1
ATOM 5953 C C . ARG B 1 354 ? -8.938 -18.328 -7.953 1 97.94 354 ARG B C 1
ATOM 5955 O O . ARG B 1 354 ? -9.195 -17.609 -6.984 1 97.94 354 ARG B O 1
ATOM 5962 N N . VAL B 1 355 ? -9.531 -19.484 -8.18 1 98 355 VAL B N 1
ATOM 5963 C CA . VAL B 1 355 ? -10.539 -19.984 -7.246 1 98 355 VAL B CA 1
ATOM 5964 C C . VAL B 1 355 ? -9.891 -20.281 -5.891 1 98 355 VAL B C 1
ATOM 5966 O O . VAL B 1 355 ? -10.43 -19.891 -4.848 1 98 355 VAL B O 1
ATOM 5969 N N . GLU B 1 356 ? -8.734 -20.938 -5.906 1 98.38 356 GLU B N 1
ATOM 5970 C CA . GLU B 1 356 ? -8.016 -21.25 -4.676 1 98.38 356 GLU B CA 1
ATOM 5971 C C . GLU B 1 356 ? -7.703 -19.984 -3.879 1 98.38 356 GLU B C 1
ATOM 5973 O O . GLU B 1 356 ? -7.938 -19.938 -2.67 1 98.38 356 GLU B O 1
ATOM 5978 N N . ALA B 1 357 ? -7.211 -19 -4.57 1 98.69 357 ALA B N 1
ATOM 5979 C CA . ALA B 1 357 ? -6.805 -17.766 -3.91 1 98.69 357 ALA B CA 1
ATOM 5980 C C . ALA B 1 357 ? -8.016 -17.016 -3.367 1 98.69 357 ALA B C 1
ATOM 5982 O O . ALA B 1 357 ? -8 -16.547 -2.227 1 98.69 357 ALA B O 1
ATOM 5983 N N . ARG B 1 358 ? -9.07 -16.922 -4.207 1 98.5 358 ARG B N 1
ATOM 5984 C CA . ARG B 1 358 ? -10.281 -16.203 -3.795 1 98.5 358 ARG B CA 1
ATOM 5985 C C . ARG B 1 358 ? -10.867 -16.828 -2.529 1 98.5 358 ARG B C 1
ATOM 5987 O O . ARG B 1 358 ? -11.203 -16.109 -1.584 1 98.5 358 ARG B O 1
ATOM 5994 N N . VAL B 1 359 ? -10.977 -18.094 -2.514 1 98.62 359 VAL B N 1
ATOM 5995 C CA . VAL B 1 359 ? -11.594 -18.797 -1.394 1 98.62 359 VAL B CA 1
ATOM 5996 C C . VAL B 1 359 ? -10.695 -18.688 -0.161 1 98.62 359 VAL B C 1
ATOM 5998 O O . VAL B 1 359 ? -11.172 -18.359 0.932 1 98.62 359 VAL B O 1
ATOM 6001 N N . ALA B 1 360 ? -9.406 -18.953 -0.331 1 98.81 360 ALA B N 1
ATOM 6002 C CA . ALA B 1 360 ? -8.461 -18.938 0.786 1 98.81 360 ALA B CA 1
ATOM 6003 C C . ALA B 1 360 ? -8.43 -17.562 1.445 1 98.81 360 ALA B C 1
ATOM 6005 O O . ALA B 1 360 ? -8.516 -17.453 2.67 1 98.81 360 ALA B O 1
ATOM 6006 N N . ILE B 1 361 ? -8.328 -16.516 0.654 1 98.81 361 ILE B N 1
ATOM 6007 C CA . ILE B 1 361 ? -8.258 -15.148 1.156 1 98.81 361 ILE B CA 1
ATOM 6008 C C . ILE B 1 361 ? -9.578 -14.789 1.839 1 98.81 361 ILE B C 1
ATOM 6010 O O . ILE B 1 361 ? -9.578 -14.25 2.949 1 98.81 361 ILE B O 1
ATOM 6014 N N . GLY B 1 362 ? -10.672 -15.086 1.16 1 98.62 362 GLY B N 1
ATOM 6015 C CA . GLY B 1 362 ? -11.984 -14.75 1.694 1 98.62 362 GLY B CA 1
ATOM 6016 C C . GLY B 1 362 ? -12.258 -15.391 3.043 1 98.62 362 GLY B C 1
ATOM 6017 O O . GLY B 1 362 ? -12.625 -14.703 3.998 1 98.62 362 GLY B O 1
ATOM 6018 N N . GLU B 1 363 ? -12.047 -16.734 3.129 1 98.5 363 GLU B N 1
ATOM 6019 C CA . GLU B 1 363 ? -12.297 -17.453 4.371 1 98.5 363 GLU B CA 1
ATOM 6020 C C . GLU B 1 363 ? -11.367 -16.984 5.484 1 98.5 363 GLU B C 1
ATOM 6022 O O . GLU B 1 363 ? -11.789 -16.812 6.625 1 98.5 363 GLU B O 1
ATOM 6027 N N . PHE B 1 364 ? -10.117 -16.828 5.164 1 98.62 364 PHE B N 1
ATOM 6028 C CA . PHE B 1 364 ? -9.133 -16.406 6.16 1 98.62 364 PHE B CA 1
ATOM 6029 C C . PHE B 1 364 ? -9.477 -15.047 6.738 1 98.62 364 PHE B C 1
ATOM 6031 O O . PHE B 1 364 ? -9.484 -14.867 7.957 1 98.62 364 PHE B O 1
ATOM 6038 N N . LEU B 1 365 ? -9.812 -14.055 5.859 1 98.31 365 LEU B N 1
ATOM 6039 C CA . LEU B 1 365 ? -10.086 -12.695 6.301 1 98.31 365 LEU B CA 1
ATOM 6040 C C . LEU B 1 365 ? -11.398 -12.633 7.082 1 98.31 365 LEU B C 1
ATOM 6042 O O . LEU B 1 365 ? -11.539 -11.828 8 1 98.31 365 LEU B O 1
ATOM 6046 N N . GLU B 1 366 ? -12.336 -13.492 6.723 1 97.38 366 GLU B N 1
ATOM 6047 C CA . GLU B 1 366 ? -13.594 -13.547 7.453 1 97.38 366 GLU B CA 1
ATOM 6048 C C . GLU B 1 366 ? -13.383 -14.047 8.883 1 97.38 366 GLU B C 1
ATOM 6050 O O . GLU B 1 366 ? -13.953 -13.508 9.828 1 97.38 366 GLU B O 1
ATOM 6055 N N . ARG B 1 367 ? -12.523 -15.008 9.086 1 97.69 367 ARG B N 1
ATOM 6056 C CA . ARG B 1 367 ? -12.391 -15.688 10.367 1 97.69 367 ARG B CA 1
ATOM 6057 C C . ARG B 1 367 ? -11.266 -15.078 11.203 1 97.69 367 ARG B C 1
ATOM 6059 O O . ARG B 1 367 ? -11.297 -15.141 12.43 1 97.69 367 ARG B O 1
ATOM 6066 N N . ILE B 1 368 ? -10.312 -14.539 10.547 1 97.38 368 ILE B N 1
ATOM 6067 C CA . ILE B 1 368 ? -9.172 -13.898 11.195 1 97.38 368 ILE B CA 1
ATOM 6068 C C . ILE B 1 368 ? -8.938 -12.523 10.578 1 97.38 368 ILE B C 1
ATOM 6070 O O . ILE B 1 368 ? -7.922 -12.297 9.922 1 97.38 368 ILE B O 1
ATOM 6074 N N . PRO B 1 369 ? -9.805 -11.641 10.852 1 95.44 369 PRO B N 1
ATOM 6075 C CA . PRO B 1 369 ? -9.719 -10.32 10.227 1 95.44 369 PRO B CA 1
ATOM 6076 C C . PRO B 1 369 ? -8.562 -9.484 10.766 1 95.44 369 PRO B C 1
ATOM 6078 O O . PRO B 1 369 ? -8.109 -8.539 10.102 1 95.44 369 PRO B O 1
ATOM 6081 N N . GLU B 1 370 ? -8.102 -9.789 11.961 1 92.88 370 GLU B N 1
ATOM 6082 C CA . GLU B 1 370 ? -6.98 -9.078 12.562 1 92.88 370 GLU B CA 1
ATOM 6083 C C . GLU B 1 370 ? -5.773 -10 12.734 1 92.88 370 GLU B C 1
ATOM 6085 O O . GLU B 1 370 ? -5.848 -11 13.445 1 92.88 370 GLU B O 1
ATOM 6090 N N . PHE B 1 371 ? -4.738 -9.703 12.047 1 95.12 371 PHE B N 1
ATOM 6091 C CA . PHE B 1 371 ? -3.49 -10.445 12.203 1 95.12 371 PHE B CA 1
ATOM 6092 C C . PHE B 1 371 ? -2.301 -9.602 11.766 1 95.12 371 PHE B C 1
ATOM 6094 O O . PHE B 1 371 ? -2.463 -8.625 11.031 1 95.12 371 PHE B O 1
ATOM 6101 N N . SER B 1 372 ? -1.142 -9.844 12.266 1 94.69 372 SER B N 1
ATOM 6102 C CA . SER B 1 372 ? 0.098 -9.148 11.945 1 94.69 372 SER B CA 1
ATOM 6103 C C . SER B 1 372 ? 1.278 -10.109 11.891 1 94.69 372 SER B C 1
ATOM 6105 O O . SER B 1 372 ? 1.18 -11.25 12.359 1 94.69 372 SER B O 1
ATOM 6107 N N . LEU B 1 373 ? 2.342 -9.695 11.242 1 95.81 373 LEU B N 1
ATOM 6108 C CA . LEU B 1 373 ? 3.578 -10.469 11.297 1 95.81 373 LEU B CA 1
ATOM 6109 C C . LEU B 1 373 ? 4.078 -10.586 12.734 1 95.81 373 LEU B C 1
ATOM 6111 O O . LEU B 1 373 ? 3.977 -9.633 13.508 1 95.81 373 LEU B O 1
ATOM 6115 N N . ASP B 1 374 ? 4.508 -11.773 13.086 1 93.81 374 ASP B N 1
ATOM 6116 C CA . ASP B 1 374 ? 5.152 -11.961 14.383 1 93.81 374 ASP B CA 1
ATOM 6117 C C . ASP B 1 374 ? 6.469 -11.188 14.461 1 93.81 374 ASP B C 1
ATOM 6119 O O . ASP B 1 374 ? 7.41 -11.477 13.719 1 93.81 374 ASP B O 1
ATOM 6123 N N . PRO B 1 375 ? 6.574 -10.219 15.234 1 87.56 375 PRO B N 1
ATOM 6124 C CA . PRO B 1 375 ? 7.793 -9.406 15.281 1 87.56 375 PRO B CA 1
ATOM 6125 C C . PRO B 1 375 ? 9.008 -10.188 15.781 1 87.56 375 PRO B C 1
ATOM 6127 O O . PRO B 1 375 ? 10.141 -9.719 15.641 1 87.56 375 PRO B O 1
ATOM 6130 N N . ASN B 1 376 ? 8.758 -11.336 16.359 1 88.62 376 ASN B N 1
ATOM 6131 C CA . ASN B 1 376 ? 9.844 -12.102 16.953 1 88.62 376 ASN B CA 1
ATOM 6132 C C . ASN B 1 376 ? 10.32 -13.211 16.016 1 88.62 376 ASN B C 1
ATOM 6134 O O . ASN B 1 376 ? 11.227 -13.977 16.359 1 88.62 376 ASN B O 1
ATOM 6138 N N . LYS B 1 377 ? 9.695 -13.375 14.914 1 93.19 377 LYS B N 1
ATOM 6139 C CA . LYS B 1 377 ? 10.055 -14.391 13.938 1 93.19 377 LYS B CA 1
ATOM 6140 C C . LYS B 1 377 ? 10.297 -13.773 12.562 1 93.19 377 LYS B C 1
ATOM 6142 O O . LYS B 1 377 ? 9.656 -12.781 12.203 1 93.19 377 LYS B O 1
ATOM 6147 N N . GLU B 1 378 ? 11.141 -14.383 11.844 1 92.81 378 GLU B N 1
ATOM 6148 C CA . GLU B 1 378 ? 11.516 -13.82 10.547 1 92.81 378 GLU B CA 1
ATOM 6149 C C . GLU B 1 378 ? 10.734 -14.469 9.414 1 92.81 378 GLU B C 1
ATOM 6151 O O . GLU B 1 378 ? 10.469 -15.672 9.445 1 92.81 378 GLU B O 1
ATOM 6156 N N . CYS B 1 379 ? 10.336 -13.656 8.5 1 96.62 379 CYS B N 1
ATOM 6157 C CA . CYS B 1 379 ? 9.844 -14.164 7.227 1 96.62 379 CYS B CA 1
ATOM 6158 C C . CYS B 1 379 ? 10.992 -14.594 6.32 1 96.62 379 CYS B C 1
ATOM 6160 O O . CYS B 1 379 ? 12.125 -14.148 6.5 1 96.62 379 CYS B O 1
ATOM 6162 N N . GLU B 1 380 ? 10.695 -15.5 5.457 1 97.19 380 GLU B N 1
ATOM 6163 C CA . GLU B 1 380 ? 11.719 -15.984 4.539 1 97.19 380 GLU B CA 1
ATOM 6164 C C . GLU B 1 380 ? 11.18 -16.078 3.113 1 97.19 380 GLU B C 1
ATOM 6166 O O . GLU B 1 380 ? 10.141 -16.688 2.875 1 97.19 380 GLU B O 1
ATOM 6171 N N . TRP B 1 381 ? 11.906 -15.469 2.211 1 96.94 381 TRP B N 1
ATOM 6172 C CA . TRP B 1 381 ? 11.562 -15.539 0.794 1 96.94 381 TRP B CA 1
ATOM 6173 C C . TRP B 1 381 ? 12.438 -16.562 0.072 1 96.94 381 TRP B C 1
ATOM 6175 O O . TRP B 1 381 ? 13.656 -16.609 0.288 1 96.94 381 TRP B O 1
ATOM 6185 N N . LEU B 1 382 ? 11.828 -17.391 -0.702 1 94.19 382 LEU B N 1
ATOM 6186 C CA . LEU B 1 382 ? 12.516 -18.359 -1.549 1 94.19 382 LEU B CA 1
ATOM 6187 C C . LEU B 1 382 ? 12.57 -17.875 -2.994 1 94.19 382 LEU B C 1
ATOM 6189 O O . LEU B 1 382 ? 11.555 -17.438 -3.543 1 94.19 382 LEU B O 1
ATOM 6193 N N . MET B 1 383 ? 13.812 -17.906 -3.586 1 93.75 383 MET B N 1
ATOM 6194 C CA . MET B 1 383 ? 13.953 -17.609 -5.008 1 93.75 383 MET B CA 1
ATOM 6195 C C . MET B 1 383 ? 14.055 -18.906 -5.824 1 93.75 383 MET B C 1
ATOM 6197 O O . MET B 1 383 ? 14.227 -19.984 -5.262 1 93.75 383 MET B O 1
ATOM 6201 N N . GLY B 1 384 ? 13.93 -18.781 -7.125 1 91 384 GLY B N 1
ATOM 6202 C CA . GLY B 1 384 ? 13.984 -19.906 -8.047 1 91 384 GLY B CA 1
ATOM 6203 C C . GLY B 1 384 ? 13.008 -19.781 -9.203 1 91 384 GLY B C 1
ATOM 6204 O O . GLY B 1 384 ? 12.539 -18.672 -9.5 1 91 384 GLY B O 1
ATOM 6205 N N . GLN B 1 385 ? 12.781 -20.859 -9.898 1 90.5 385 GLN B N 1
ATOM 6206 C CA . GLN B 1 385 ? 11.789 -20.859 -10.961 1 90.5 385 GLN B CA 1
ATOM 6207 C C . GLN B 1 385 ? 10.391 -20.594 -10.414 1 90.5 385 GLN B C 1
ATOM 6209 O O . GLN B 1 385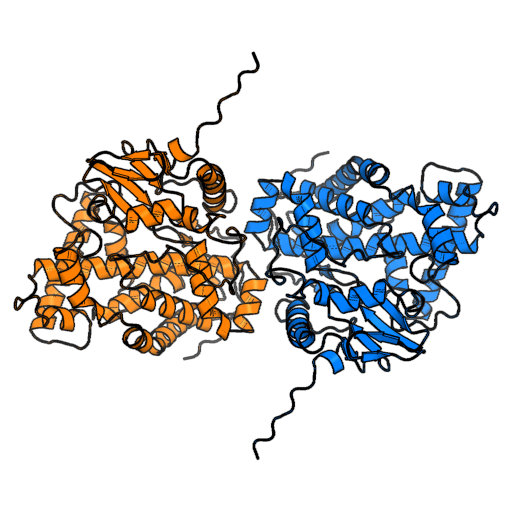 ? 9.516 -20.094 -11.125 1 90.5 385 GLN B O 1
ATOM 6214 N N . VAL B 1 386 ? 10.25 -21.031 -9.141 1 93.06 386 VAL B N 1
ATOM 6215 C CA . VAL B 1 386 ? 9.086 -20.641 -8.352 1 93.06 386 VAL B CA 1
ATOM 6216 C C . VAL B 1 386 ? 9.539 -19.859 -7.121 1 93.06 386 VAL B C 1
ATOM 6218 O O . VAL B 1 386 ? 10.32 -20.359 -6.309 1 93.06 386 VAL B O 1
ATOM 6221 N N . ALA B 1 387 ? 9.102 -18.656 -7.027 1 95.44 387 ALA B N 1
ATOM 6222 C CA . ALA B 1 387 ? 9.562 -17.797 -5.949 1 95.44 387 ALA B CA 1
ATOM 6223 C C . ALA B 1 387 ? 8.391 -17.297 -5.098 1 95.44 387 ALA B C 1
ATOM 6225 O O . ALA B 1 387 ? 7.27 -17.172 -5.59 1 95.44 387 ALA B O 1
ATOM 6226 N N . GLY B 1 388 ? 8.586 -17.047 -3.836 1 97.19 388 GLY B N 1
ATOM 6227 C CA . GLY B 1 388 ? 7.605 -16.547 -2.889 1 97.19 388 GLY B CA 1
ATOM 6228 C C . GLY B 1 388 ? 8 -16.766 -1.441 1 97.19 388 GLY B C 1
ATOM 6229 O O . GLY B 1 388 ? 9.125 -17.203 -1.16 1 97.19 388 GLY B O 1
ATOM 6230 N N . MET B 1 389 ? 7.18 -16.5 -0.537 1 97.94 389 MET B N 1
ATOM 6231 C CA . MET B 1 389 ? 7.461 -16.625 0.889 1 97.94 389 MET B CA 1
ATOM 6232 C C . MET B 1 389 ? 7.449 -18.094 1.311 1 97.94 389 MET B C 1
ATOM 6234 O O . MET B 1 389 ? 6.496 -18.828 1.022 1 97.94 389 MET B O 1
ATOM 6238 N N . LEU B 1 390 ? 8.477 -18.516 1.973 1 96.38 390 LEU B N 1
ATOM 6239 C CA . LEU B 1 390 ? 8.57 -19.859 2.535 1 96.38 390 LEU B CA 1
ATOM 6240 C C . LEU B 1 390 ? 8.016 -19.891 3.955 1 96.38 390 LEU B C 1
ATOM 6242 O O . LEU B 1 390 ? 7.492 -20.922 4.395 1 96.38 390 LEU B O 1
ATOM 6246 N N . HIS B 1 391 ? 8.211 -18.797 4.613 1 98.25 391 HIS B N 1
ATOM 6247 C CA . HIS B 1 391 ? 7.73 -18.656 5.98 1 98.25 391 HIS B CA 1
ATOM 6248 C C . HIS B 1 391 ? 7.098 -17.297 6.207 1 98.25 391 HIS B C 1
ATOM 6250 O O . HIS B 1 391 ? 7.676 -16.266 5.848 1 98.25 391 HIS B O 1
ATOM 6256 N N . VAL B 1 392 ? 5.906 -17.266 6.75 1 98.44 392 VAL B N 1
ATOM 6257 C CA . VAL B 1 392 ? 5.172 -16.062 7.121 1 98.44 392 VAL B CA 1
ATOM 6258 C C . VAL B 1 392 ? 4.559 -16.234 8.508 1 98.44 392 VAL B C 1
ATOM 6260 O O . VAL B 1 392 ? 3.352 -16.453 8.641 1 98.44 392 VAL B O 1
ATOM 6263 N N . PRO B 1 393 ? 5.355 -16.078 9.555 1 98.44 393 PRO B N 1
ATOM 6264 C CA . PRO B 1 393 ? 4.812 -16.188 10.906 1 98.44 393 PRO B CA 1
ATOM 6265 C C . PRO B 1 393 ? 3.893 -15.023 11.266 1 98.44 393 PRO B C 1
ATOM 6267 O O . PRO B 1 393 ? 4.277 -13.859 11.133 1 98.44 393 PRO B O 1
ATOM 6270 N N . ILE B 1 394 ? 2.689 -15.305 11.719 1 97.56 394 ILE B N 1
ATOM 6271 C CA . ILE B 1 394 ? 1.73 -14.258 12.062 1 97.56 394 ILE B CA 1
ATOM 6272 C C . ILE B 1 394 ? 1.171 -14.508 13.461 1 97.56 394 ILE B C 1
ATOM 6274 O O . ILE B 1 394 ? 1.255 -15.625 13.977 1 97.56 394 ILE B O 1
ATOM 6278 N N . VAL B 1 395 ? 0.684 -13.531 14.109 1 96.06 395 VAL B N 1
ATOM 6279 C CA . VAL B 1 395 ? -0.058 -13.578 15.367 1 96.06 395 VAL B CA 1
ATOM 6280 C C . VAL B 1 395 ? -1.432 -12.938 15.18 1 96.06 395 VAL B C 1
ATOM 6282 O O . VAL B 1 395 ? -1.599 -12.047 14.344 1 96.06 395 VAL B O 1
ATOM 6285 N N . PHE B 1 396 ? -2.426 -13.406 15.82 1 95.88 396 PHE B N 1
ATOM 6286 C CA . PHE B 1 396 ? -3.801 -12.922 15.742 1 95.88 396 PHE B CA 1
ATOM 6287 C C . PHE B 1 396 ? -4.559 -13.242 17.031 1 95.88 396 PHE B C 1
ATOM 6289 O O . PHE B 1 396 ? -4.133 -14.086 17.812 1 95.88 396 PHE B O 1
ATOM 6296 N N . PRO B 1 397 ? -5.617 -12.531 17.328 1 93.62 397 PRO B N 1
ATOM 6297 C CA . PRO B 1 397 ? -6.438 -12.898 18.484 1 93.62 397 PRO B CA 1
ATOM 6298 C C . PRO B 1 397 ? -6.992 -14.32 18.391 1 93.62 397 PRO B C 1
ATOM 6300 O O . PRO B 1 397 ? -7.414 -14.75 17.312 1 93.62 397 PRO B O 1
ATOM 6303 N N . GLU B 1 398 ? -6.957 -14.938 19.516 1 95.12 398 GLU B N 1
ATOM 6304 C CA . GLU B 1 398 ? -7.508 -16.281 19.547 1 95.12 398 GLU B CA 1
ATOM 6305 C C . GLU B 1 398 ? -8.969 -16.297 19.109 1 95.12 398 GLU B C 1
ATOM 6307 O O . GLU B 1 398 ? -9.719 -15.367 19.422 1 95.12 398 GLU B O 1
ATOM 6312 N N . GLY B 1 399 ? -9.32 -17.219 18.281 1 94.75 399 GLY B N 1
ATOM 6313 C CA . GLY B 1 399 ? -10.695 -17.375 17.812 1 94.75 399 GLY B CA 1
ATOM 6314 C C . GLY B 1 399 ? -11.305 -18.719 18.188 1 94.75 399 GLY B C 1
ATOM 6315 O O . GLY B 1 399 ? -10.789 -19.422 19.047 1 94.75 399 GLY B O 1
ATOM 6316 N N . LYS B 1 400 ? -12.461 -18.953 17.609 1 93 400 LYS B N 1
ATOM 6317 C CA . LYS B 1 400 ? -13.195 -20.188 17.875 1 93 400 LYS B CA 1
ATOM 6318 C C . LYS B 1 400 ? -13.258 -21.078 16.641 1 93 400 LYS B C 1
ATOM 6320 O O . LYS B 1 400 ? -13.414 -20.578 15.516 1 93 400 LYS B O 1
ATOM 6325 N N . ARG B 1 401 ? -13.203 -22.344 16.828 1 93.75 401 ARG B N 1
ATOM 6326 C CA . ARG B 1 401 ? -13.344 -23.312 15.742 1 93.75 401 ARG B CA 1
ATOM 6327 C C . ARG B 1 401 ? -14.781 -23.328 15.219 1 93.75 401 ARG B C 1
ATOM 6329 O O . ARG B 1 401 ? -15.719 -23.016 15.945 1 93.75 401 ARG B O 1
ATOM 6336 N N . LEU B 1 402 ? -15.117 -23.578 13.898 1 87.12 402 LEU B N 1
ATOM 6337 C CA . LEU B 1 402 ? -16.438 -23.734 13.305 1 87.12 402 LEU B CA 1
ATOM 6338 C C . LEU B 1 402 ? -16.984 -25.125 13.594 1 87.12 402 LEU B C 1
ATOM 6340 O O . LEU B 1 402 ? -18.203 -25.328 13.625 1 87.12 402 LEU B O 1
ATOM 6344 N N . ALA B 1 403 ? -16.172 -26.078 13.633 1 67.94 403 ALA B N 1
ATOM 6345 C CA . ALA B 1 403 ? -16.672 -27.438 13.797 1 67.94 403 ALA B CA 1
ATOM 6346 C C . ALA B 1 403 ? -16.281 -28 15.156 1 67.94 403 ALA B C 1
ATOM 6348 O O . ALA B 1 403 ? -15.203 -27.688 15.68 1 67.94 403 ALA B O 1
#

pLDDT: mean 91.68, std 10.64, range [26.73, 98.81]

Radius of gyration: 31.19 Å; Cα contacts (8 Å, |Δi|>4): 1396; chains: 2; bounding box: 84×104×67 Å

Secondary structure (DSSP, 8-state):
---------TTTT--TTSPPP-TTSSSHHHHHHHHHHHTT-SEEEE-GGG-EEEE--HHHHHHHHH-TTTEEGGGSSSS----TT-PPTTTT--TTHHHHHHHHH-GGGSHHHHHTTHHHHHHHHHHHHHHHTTTTEEEHIIIIITHHHHHHHHHHHT--GGGHHHHHHHHHHHHS-S-HHHHHHHHHHHHHHHHHHHHHHHHS--SSHHHHHHH-EETTEEPPHHHHHHHHHHHHHHHSHHHHHHHHHHHHHHHH-HHHHHHHHH-GGGHHHHHHHHHHHH--B-EEEEE-S-EEETTEEE-TT-EEEE-HHHHTT-TTTSSSTTS--TT-SS---STT--GGG--TTHHHHHHHHHHHHHHHHHH----EE-TTS--EEEPSSB-EEEE-EEE--------/---------TTTT--TTSPPP-TTSSSHHHHHHHHHHHTT-SEEEE-GGG-EEEE--HHHHHHHHH-TTTEEGGGSSSS----TT-PPTTTT--TTHHHHHHHHH-GGGSHHHHHTTHHHHHHHHHHHHHHHTTTTEEEHIIIIITHHHHHHHHHHHT--GGGHHHHHHHHHHHHS-S-HHHHHHHHHHHHHHHHHHHHHHHHS--SSHHHHHHH-EETTEEPPHHHHHHHHHHHHHHHTHHHHHHHHHHHHHHHH-HHHHHHHHH-GGGHHHHHHHHHHHH--B-EEEEE-S-EEETTEEE-TT-EEEE-HHHHTT-TTTSSSTTS--TT-SS---STT--GGG--TTHHHHHHHHHHHHHHHHHH----EE-TTS--EEEPSSB-EEEE-EEE--------